Protein AF-A0A1F6H5W9-F1 (afdb_monomer)

Nearest PDB structures (foldseek):
  3nr2-assembly1_A  TM=3.218E-01  e=4.479E+00  Homo sapiens
  4iyr-assembly1_A  TM=2.415E-01  e=6.902E+00  Homo sapiens

Solvent-accessible surface area (backbone atoms only — not comparable to full-atom values): 39983 Å² total; per-residue (Å²): 109,76,72,55,54,53,51,51,51,51,51,50,54,52,54,56,67,70,65,73,71,79,79,77,81,56,74,85,65,94,58,61,8,31,35,29,31,46,30,42,35,64,26,74,45,77,90,30,72,85,56,64,49,52,60,12,47,52,28,50,47,50,49,35,54,77,69,75,50,62,36,22,40,22,34,13,55,56,25,68,71,34,59,73,43,44,51,45,49,65,78,72,42,80,81,46,45,64,25,37,24,49,61,47,45,62,65,54,25,51,79,34,77,35,85,66,57,56,86,68,64,64,77,26,36,15,25,22,28,46,35,27,39,49,69,73,50,32,49,35,45,51,50,45,47,50,50,52,45,24,71,74,71,74,48,71,47,35,33,38,30,27,70,54,55,49,17,62,54,49,33,50,42,23,72,77,56,59,31,32,22,34,41,26,48,26,59,26,64,76,50,82,56,28,22,41,35,64,36,65,80,50,55,49,27,20,18,15,43,52,16,54,62,34,47,10,88,38,68,88,48,25,35,64,29,31,40,42,38,43,45,39,54,41,81,50,57,15,71,81,38,47,59,42,18,74,75,36,30,60,85,72,74,48,60,75,65,55,56,54,53,53,43,67,62,40,34,71,42,47,76,19,39,47,50,46,68,52,67,58,73,47,47,51,68,56,36,55,65,59,52,39,54,52,53,50,52,52,50,50,36,34,74,70,68,54,26,44,81,30,39,51,56,56,48,26,54,57,49,57,62,53,72,56,26,50,70,75,44,70,47,76,43,58,33,92,98,44,88,35,35,20,37,42,42,38,37,47,16,32,38,41,33,40,38,32,58,78,40,43,29,29,44,39,38,29,26,40,41,38,64,78,57,64,37,88,43,67,64,42,43,36,60,30,53,56,40,57,44,77,48,52,67,82,27,45,24,86,86,37,62,86,52,46,38,80,75,52,74,44,82,57,64,81,45,78,51,78,56,97,85,28,42,37,33,25,45,79,89,47,75,50,36,40,40,49,69,43,37,37,34,47,74,91,48,76,47,80,33,72,69,68,82,72,91,75,42,73,46,56,51,48,51,51,50,52,52,50,51,50,52,50,54,59,76,77,44,98,53,69,78,60,48,55,72,66,50,56,68,64,48,52,36,52,61,48,30,51,77,73,49,54,95,57,76,51,50,72,40,40,63,70,48,57,66,56,57,84,78,54,77,41,83,85,47,56,72,69,57,42,54,50,45,63,72,46,49,67,56,53,52,51,52,51,35,45,49,50,25,71,77,53,73,45,73,67,43,46,49,54,31,52,54,49,51,52,50,48,33,56,62,32,48,74,53,77,68,62,73,80,44,80,73,44,45,54,50,54,50,49,53,49,52,52,51,48,51,55,52,50,53,50,30,56,58,37,43,78,76,32,65,70,59,19,55,54,39,65,56,47,48,60,51,52,53,48,51,49,53,48,36,54,66,42,24,35,40,32,27,32,44,35,60,61,53,49,52,50,47,52,58,50,42,77,46,98,46,35,37,36,40,42,40,45,65,57,98,78,68,71,87,64,68,54,35,35,59,46,53,75,90,37,52,66,54,54,19,58,53,38,71,37,61,63,42,83,42,76,30,48,84,84,74,57,81,83,83,88,89,44,82,70,26,34,41,36,28,39,30,67,53,70,32,68,77,50,73,67,53,36,60,74,66,40,49,39,78,80,43,77,60,75,44,40,36,33,29,34,56,106

Foldseek 3Di:
DVVVVVVVVVVVVVVVVVPPPPPDDQPPDQFFAAEAEEEEQEACFLPNVPFPSLQLVVLLVVLCVVLVAEHEYAYELNLLVDCSNLVCCQPPPPRHAYHHEQFDGCVLCVQLVHHAQDDDHSLFQCRGALLVDALVSSVSSVVSSQVSVCVRHVAGHQEYEYQDHFLQSLLSCCVPRNHQEYEHAAQAPPDSLEGAHFAFQQFKFFAFSQGRRAFAPFPVRGSNHIYGHPAHAFLPVCLQPVCNTPVNVVVVVDDLVSLVQSLVFQRPDSLGYGYDYYYTRDHSVRCVPRVSSSSVVSVVCVVVVSHYYDHRSVSSVVVVSSRGRGDFDWGWHATDVHPKIKIWTDANAKIWIWIGDQFWIKTAWIAGSLPDAGWPSNRPGDNGSHHFTYGHTPHHCNVPVVSIDTLDGGNADWDWDDDPQKIWIDRPNDTQKIDDNAWIDGHHDIDGRNDDDPPDFLLNVQVVVLVVLLVVCVVVDPDPVVSCVLSVLLCLLVVLCVVQRPDHLKRKAWPLLLVCLLVFDLQPDQLVVSVSCSSRVLSVVLSVLSVCCVVPPDPVSVCVNVVSSVVSSLRSNADAADDPDVVVVVVVVVVLVVLLVVLVVVLVVVVVVDPVVSVVSVVVSVVVSVSVVVNCVRNNAIEIPHPVNSVVLSVLLPDPAAEEEEAEPDPDASDNGHYDHNCPVCVVSSCSNSVHHYDYDYQDPVLADDDDPAQRYKYKAFCSNVNDDDPVNCVVQQWDWPDDHRGITIIHHD

Sequence (750 aa):
MKKIFLFLGFLIVLFLFFLNHSQANAQKGNLSPAITIINLIRGNGLGHEKDDLTASLKAQWQVTREQKVNATWLLQYGALEKKSITDFAKNQMPNQEFGLLFEIDRNFAQKSGVAYRGQGPWYFSDGLFLISYDINERKKLIDSAFSKFKETFGYYPKTVGAWWIGGDSLLYMQGKYKITAALRAADQFNLDFYSIWGTPWNIPYLSSKDNQGIPAKSLDESSKVVILQWAARDPLKGYADATYSLQDYPMKGYKTEYVNYLASIFLKNPLGNLVIGLENGGTLETFGGFYKPMLQKAKELEKDQKAKILLAKDYSSQFLKQGKVIQNNYFLSNGYNLSDQSFWYISQNYRATIQKNKDGIYLIDVRDYSNKIEEDFKFLPNSQAILRINQPQLIDSNRFPKQKILIKTSEDPITLKEKNKEVELYLGKEKFAHFTSTFFKINDRVFTFNKERPLATPLNILIAIYVFYFLFIYFFRNKRISLIKTFLPLLIPFFLASFFFEESSIFLLDRKEIFLFNFFPFSFLSLTDTLTLFKILPFIVLIVLNYIFIKYPGRIKKISYISFLILISFLYLHLPYFPLDKTTYVFVITAFALSAIVLLSTAIFIRGKSKKAFVMFAIAIPFLLFSFAFATVFSRTKLALTNFELDALSAIKNQRRDVLYVEQVSPIRPIYKAVKPALYDNYKIGGVITAKKWRKVLRPSNHILKISDYDNKLIVVPKYLGADLSQYEINLLKLSKIFDNAQIQIFEKL

Secondary structure (DSSP, 8-state):
-HHHHHHHHHHHHHHHHTT--------------EEEEEEEE--S-TT-SS--HHHHHHHHHHHHHHTT---EEEEEHHHHH-HHHHHHHHHH-TTSEEEEE----HHHHHHTT------S-TT-HHHHSGGGS-HHHHHHHHHHHHHHHHHHHSS--SEEE-S---HHHHHHHHHHH---EEEEEPSEEEETTEEEESS-SS--EEEESS-TTSB-SSSTTEEEEEEEEES-B-TTHHHH-TTSBTTTGGGGT--THHHHHHHHHHTSSTT-EEEE--BS---HHHIIIIIHHHHHHHHHHHHTTS-EEE-HHHHHHHHHHTT-SB--EEEEEE-TTSS-EEEEEE-SSEEEEEEEETTEEEEEEEEESSS----TTSSSPP-SSSEEEE--EEEETTT-GGG-EEEEE-SSPEEEEEETTEEEEEETTEEEEEE-SSEEEETTEEEE---PPPS--HHHHHHHHHHHHHHHHHHH-S-HHHHHHHHHHHHHHHHHTGGGGS--SSEEE-GGGGGGGGGS-TTTS-HHHHHHHHHHHHHHHHHHHHHHHHHS--HHHHHHHHHHHHHHHHHT---------HHHHHHHHHHHHHHHHHHHHHHHHHHTT-HHHHHHHHHHHHHHHHHHHHHHHHTSSEEEE-HHHHHHHHHHHTSSSEEEEEEE--SS----SSEEETTTTTHHHHHHHHTS-EEEEEEPTTS----SS-TTEEEEEEGGGT-PPPHHHHHHTTEEEEEE-SSEEEEEE-

pLDDT: mean 87.54, std 11.91, range [30.56, 98.81]

Radius of gyration: 29.67 Å; Cα contacts (8 Å, |Δi|>4): 1389; chains: 1; bounding box: 77×85×82 Å

Structure (mmCIF, N/CA/C/O backbone):
data_AF-A0A1F6H5W9-F1
#
_entry.id   AF-A0A1F6H5W9-F1
#
loop_
_atom_site.group_PDB
_atom_site.id
_atom_site.type_symbol
_atom_site.label_atom_id
_atom_site.label_alt_id
_atom_site.label_comp_id
_atom_site.label_asym_id
_atom_site.label_entity_id
_atom_site.label_seq_id
_atom_site.pdbx_PDB_ins_code
_atom_site.Cartn_x
_atom_site.Cartn_y
_atom_site.Cartn_z
_atom_site.occupancy
_atom_site.B_iso_or_equiv
_atom_site.auth_seq_id
_atom_site.auth_comp_id
_atom_site.auth_asym_id
_atom_site.auth_atom_id
_atom_site.pdbx_PDB_model_num
ATOM 1 N N . MET A 1 1 ? -42.270 -35.676 -4.023 1.00 46.69 1 MET A N 1
ATOM 2 C CA . MET A 1 1 ? -42.034 -34.943 -5.288 1.00 46.69 1 MET A CA 1
ATOM 3 C C . MET A 1 1 ? -42.507 -33.485 -5.241 1.00 46.69 1 MET A C 1
ATOM 5 O O . MET A 1 1 ? -41.655 -32.620 -5.362 1.00 46.69 1 MET A O 1
ATOM 9 N N . LYS A 1 2 ? -43.781 -33.164 -4.944 1.00 45.53 2 LYS A N 1
ATOM 10 C CA . LYS A 1 2 ? -44.280 -31.762 -4.865 1.00 45.53 2 LYS A CA 1
ATOM 11 C C . LYS A 1 2 ? -43.474 -30.803 -3.958 1.00 45.53 2 LYS A C 1
ATOM 13 O O . LYS A 1 2 ? -43.231 -29.668 -4.342 1.00 45.53 2 LYS A O 1
ATOM 18 N N . LYS A 1 3 ? -42.996 -31.258 -2.791 1.00 43.00 3 LYS A N 1
ATOM 19 C CA . LYS A 1 3 ? -42.183 -30.430 -1.867 1.00 43.00 3 LYS A CA 1
ATOM 20 C C . LYS A 1 3 ? -40.747 -30.160 -2.357 1.00 43.00 3 LYS A C 1
ATOM 22 O O . LYS A 1 3 ? -40.161 -29.162 -1.967 1.00 43.00 3 LYS A O 1
ATOM 27 N N . ILE A 1 4 ? -40.206 -31.023 -3.222 1.00 54.56 4 ILE A N 1
ATOM 28 C CA . ILE A 1 4 ? -38.872 -30.857 -3.831 1.00 54.56 4 ILE A CA 1
ATOM 29 C C . ILE A 1 4 ? -38.947 -29.832 -4.966 1.00 54.56 4 ILE A C 1
ATOM 31 O O . ILE A 1 4 ? -38.098 -28.954 -5.049 1.00 54.56 4 ILE A O 1
ATOM 35 N N . PHE A 1 5 ? -40.016 -29.879 -5.767 1.00 65.81 5 PHE A N 1
ATOM 36 C CA . PHE A 1 5 ? -40.278 -28.879 -6.804 1.00 65.81 5 PHE A CA 1
ATOM 37 C C . PHE A 1 5 ? -40.527 -27.478 -6.230 1.00 65.81 5 PHE A C 1
ATOM 39 O O . PHE A 1 5 ? -40.021 -26.511 -6.786 1.00 65.81 5 PHE A O 1
ATOM 46 N N . LEU A 1 6 ? -41.219 -27.356 -5.087 1.00 60.56 6 LEU A N 1
ATOM 47 C CA . LEU A 1 6 ? -41.379 -26.058 -4.414 1.00 60.56 6 LEU A CA 1
ATOM 48 C C . LEU A 1 6 ? -40.046 -25.492 -3.894 1.00 60.56 6 LEU A C 1
ATOM 50 O O . LEU A 1 6 ? -39.815 -24.290 -3.979 1.00 60.56 6 LEU A O 1
ATOM 54 N N . PHE A 1 7 ? -39.162 -26.351 -3.377 1.00 64.06 7 PHE A N 1
ATOM 55 C CA . PHE A 1 7 ? -37.853 -25.939 -2.864 1.00 64.06 7 PHE A CA 1
ATOM 56 C C . PHE A 1 7 ? -36.877 -25.559 -3.990 1.00 64.06 7 PHE A C 1
ATOM 58 O O . PHE A 1 7 ? -36.190 -24.546 -3.881 1.00 64.06 7 PHE A O 1
ATOM 65 N N . LEU A 1 8 ? -36.864 -26.309 -5.102 1.00 62.19 8 LEU A N 1
ATOM 66 C CA . LEU A 1 8 ? -36.108 -25.931 -6.303 1.00 62.19 8 LEU A CA 1
ATOM 67 C C . LEU A 1 8 ? -36.655 -24.649 -6.944 1.00 62.19 8 LEU A C 1
ATOM 69 O O . LEU A 1 8 ? -35.869 -23.798 -7.345 1.00 62.19 8 LEU A O 1
ATOM 73 N N . GLY A 1 9 ? -37.980 -24.478 -6.989 1.00 72.50 9 GLY A N 1
ATOM 74 C CA . GLY A 1 9 ? -38.607 -23.247 -7.473 1.00 72.50 9 GLY A CA 1
ATOM 75 C C . GLY A 1 9 ? -38.212 -22.027 -6.637 1.00 72.50 9 GLY A C 1
ATOM 76 O O . GLY A 1 9 ? -37.853 -20.995 -7.193 1.00 72.50 9 GLY A O 1
ATOM 77 N N . PHE A 1 10 ? -38.182 -22.162 -5.307 1.00 74.50 10 PHE A N 1
ATOM 78 C CA . PHE A 1 10 ? -37.731 -21.096 -4.407 1.00 74.50 10 PHE A CA 1
ATOM 79 C C . PHE A 1 10 ? -36.242 -20.758 -4.591 1.00 74.50 10 PHE A C 1
ATOM 81 O O . PHE A 1 10 ? -35.886 -19.583 -4.619 1.00 74.50 10 PHE A O 1
ATOM 88 N N . LEU A 1 11 ? -35.378 -21.763 -4.788 1.00 63.91 11 LEU A N 1
ATOM 89 C CA . LEU A 1 11 ? -33.952 -21.568 -5.086 1.00 63.91 11 LEU A CA 1
ATOM 90 C C . LEU A 1 11 ? -33.719 -20.869 -6.431 1.00 63.91 11 LEU A C 1
ATOM 92 O O . LEU A 1 11 ? -32.853 -20.004 -6.509 1.00 63.91 11 LEU A O 1
ATOM 96 N N . ILE A 1 12 ? -34.502 -21.194 -7.463 1.00 69.88 12 ILE A N 1
ATOM 97 C CA . ILE A 1 12 ? -34.424 -20.548 -8.782 1.00 69.88 12 ILE A CA 1
ATOM 98 C C . ILE A 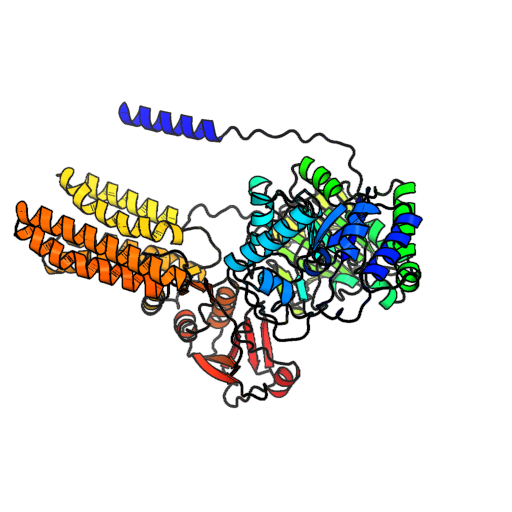1 12 ? -34.891 -19.091 -8.701 1.00 69.88 12 ILE A C 1
ATOM 100 O O . ILE A 1 12 ? -34.241 -18.218 -9.265 1.00 69.88 12 ILE A O 1
ATOM 104 N N . VAL A 1 13 ? -35.959 -18.796 -7.953 1.00 65.06 13 VAL A N 1
ATOM 105 C CA . VAL A 1 13 ? -36.419 -17.412 -7.738 1.00 65.06 13 VAL A CA 1
ATOM 106 C C . VAL A 1 13 ? -35.402 -16.608 -6.923 1.00 65.06 13 VAL A C 1
ATOM 108 O O . VAL A 1 13 ? -35.131 -15.461 -7.273 1.00 65.06 13 VAL A O 1
ATOM 111 N N . LEU A 1 14 ? -34.768 -17.204 -5.903 1.00 56.28 14 LEU A N 1
ATOM 112 C CA . LEU A 1 14 ? -33.660 -16.566 -5.183 1.00 56.28 14 LEU A CA 1
ATOM 113 C C . LEU A 1 14 ? -32.474 -16.295 -6.121 1.00 56.28 14 LEU A C 1
ATOM 115 O O . LEU A 1 14 ? -31.919 -15.202 -6.103 1.00 56.28 14 LEU A O 1
ATOM 119 N N . PHE A 1 15 ? -32.117 -17.263 -6.971 1.00 55.12 15 PHE A N 1
ATOM 120 C CA . PHE A 1 15 ? -31.024 -17.151 -7.940 1.00 55.12 15 PHE A CA 1
ATOM 121 C C . PHE A 1 15 ? -31.298 -16.075 -9.007 1.00 55.12 15 PHE A C 1
ATOM 123 O O . PHE A 1 15 ? -30.398 -15.320 -9.363 1.00 55.12 15 PHE A O 1
ATOM 130 N N . LEU A 1 16 ? -32.552 -15.937 -9.453 1.00 49.19 16 LEU A N 1
ATOM 131 C CA . LEU A 1 16 ? -32.993 -14.892 -10.383 1.00 49.19 16 LEU A CA 1
ATOM 132 C C . LEU A 1 16 ? -33.037 -13.500 -9.730 1.00 49.19 16 LEU A C 1
ATOM 134 O O . LEU A 1 16 ? -32.720 -12.515 -10.392 1.00 49.19 16 LEU A O 1
ATOM 138 N N . PHE A 1 17 ? -33.330 -13.401 -8.428 1.00 49.03 17 PHE A N 1
ATOM 139 C CA . PHE A 1 17 ? -33.233 -12.137 -7.683 1.00 49.03 17 PHE A CA 1
ATOM 140 C C . PHE A 1 17 ? -31.786 -11.634 -7.536 1.00 49.03 17 PHE A C 1
ATOM 142 O O . PHE A 1 17 ? -31.568 -10.425 -7.466 1.00 49.03 17 PHE A O 1
ATOM 149 N N . PHE A 1 18 ? -30.792 -12.530 -7.554 1.00 45.91 18 PHE A N 1
ATOM 150 C CA . PHE A 1 18 ? -29.369 -12.163 -7.541 1.00 45.91 18 PHE A CA 1
ATOM 151 C C . PHE A 1 18 ? -28.804 -11.771 -8.921 1.00 45.91 18 PHE A C 1
ATOM 153 O O . PHE A 1 18 ? -27.688 -11.254 -8.987 1.00 45.91 18 PHE A O 1
ATOM 160 N N . LEU A 1 19 ? -29.557 -11.957 -10.013 1.00 35.09 19 LEU A N 1
ATOM 161 C CA . LEU A 1 19 ? -29.104 -11.652 -11.379 1.00 35.09 19 LEU A CA 1
ATOM 162 C C . LEU A 1 19 ? -29.382 -10.213 -11.843 1.00 35.09 19 LEU A C 1
ATOM 164 O O . LEU A 1 19 ? -28.896 -9.813 -12.900 1.00 35.09 19 LEU A O 1
ATOM 168 N N . ASN A 1 20 ? -30.063 -9.388 -11.043 1.00 34.06 20 ASN A N 1
ATOM 169 C CA . ASN A 1 20 ? -30.208 -7.959 -11.334 1.00 34.06 20 ASN A CA 1
ATOM 170 C C . ASN A 1 20 ? -28.970 -7.172 -10.881 1.00 34.06 20 ASN A C 1
ATOM 172 O O . ASN A 1 20 ? -29.006 -6.389 -9.934 1.00 34.06 20 ASN A O 1
ATOM 176 N N . HIS A 1 21 ? -27.854 -7.365 -11.584 1.00 37.75 21 HIS A N 1
ATOM 177 C CA . HIS A 1 21 ? -26.785 -6.372 -11.601 1.00 37.75 21 HIS A CA 1
ATOM 178 C C . HIS A 1 21 ? -27.189 -5.249 -12.553 1.00 37.75 21 HIS A C 1
ATOM 180 O O . HIS A 1 21 ? -27.097 -5.371 -13.773 1.00 37.75 21 HIS A O 1
ATOM 186 N N . SER A 1 22 ? -27.642 -4.135 -11.983 1.00 31.66 22 SER A N 1
ATOM 187 C CA . SER A 1 22 ? -27.806 -2.878 -12.703 1.00 31.66 22 SER A CA 1
ATOM 188 C C . SER A 1 22 ? -26.464 -2.473 -13.320 1.00 31.66 22 SER A C 1
ATOM 190 O O . SER A 1 22 ? -25.559 -2.025 -12.611 1.00 31.66 22 SER A O 1
ATOM 192 N N . GLN A 1 23 ? -26.325 -2.628 -14.638 1.00 30.84 23 GLN A N 1
ATOM 193 C CA . GLN A 1 23 ? -25.242 -2.000 -15.384 1.00 30.84 23 GLN A CA 1
ATOM 194 C C . GLN A 1 23 ? -25.481 -0.491 -15.371 1.00 30.84 23 GLN A C 1
ATOM 196 O O . GLN A 1 23 ? -26.364 0.032 -16.048 1.00 30.84 23 GLN A O 1
ATOM 201 N N . ALA A 1 24 ? -24.706 0.215 -14.551 1.00 30.56 24 ALA A N 1
ATOM 202 C CA . ALA A 1 24 ? -24.654 1.663 -14.596 1.00 30.56 24 ALA A CA 1
ATOM 203 C C . ALA A 1 24 ? -24.026 2.083 -15.933 1.00 30.56 24 ALA A C 1
ATOM 205 O O . ALA A 1 24 ? -22.835 1.870 -16.168 1.00 30.56 24 ALA A O 1
ATOM 206 N N . ASN A 1 25 ? -24.831 2.679 -16.812 1.00 30.67 25 ASN A N 1
ATOM 207 C CA . ASN A 1 25 ? -24.337 3.349 -18.007 1.00 30.67 25 ASN A CA 1
ATOM 208 C C . ASN A 1 25 ? -23.463 4.537 -17.581 1.00 30.67 25 ASN A C 1
ATOM 210 O O . ASN A 1 25 ? -23.963 5.562 -17.119 1.00 30.67 25 ASN A O 1
ATOM 214 N N . ALA A 1 26 ? -22.145 4.389 -17.722 1.00 39.72 26 ALA A N 1
ATOM 215 C CA . ALA A 1 26 ? -21.199 5.477 -17.523 1.00 39.72 26 ALA A CA 1
ATOM 216 C C . ALA A 1 26 ? -21.440 6.554 -18.593 1.00 39.72 26 ALA A C 1
ATOM 218 O O . ALA A 1 26 ? -21.269 6.308 -19.790 1.00 39.72 26 ALA A O 1
ATOM 219 N N . GLN A 1 27 ? -21.831 7.757 -18.169 1.00 36.94 27 GLN A N 1
ATOM 220 C CA . GLN A 1 27 ? -21.867 8.920 -19.052 1.00 36.94 27 GLN A CA 1
ATOM 221 C C . GLN A 1 27 ? -20.445 9.208 -19.557 1.00 36.94 27 GLN A C 1
ATOM 223 O O . GLN A 1 27 ? -19.548 9.536 -18.776 1.00 36.94 27 GLN A O 1
ATOM 228 N N . LYS A 1 28 ? -20.245 9.109 -20.878 1.00 41.25 28 LYS A N 1
ATOM 229 C CA . LYS A 1 28 ? -19.056 9.614 -21.579 1.00 41.25 28 LYS A CA 1
ATOM 230 C C . LYS A 1 28 ? -19.051 11.146 -21.522 1.00 41.25 28 LYS A C 1
ATOM 232 O O . LYS A 1 28 ? -19.446 11.812 -22.471 1.00 41.25 28 LYS A O 1
ATOM 237 N N . GLY A 1 29 ? -18.627 11.712 -20.398 1.00 46.19 29 GLY A N 1
ATOM 238 C CA . GLY A 1 29 ? -18.152 13.092 -20.375 1.00 46.19 29 GLY A CA 1
ATOM 239 C C . GLY A 1 29 ? -16.800 13.175 -21.088 1.00 46.19 29 GLY A C 1
ATOM 240 O O . GLY A 1 29 ? -15.988 12.258 -20.955 1.00 46.19 29 GLY A O 1
ATOM 241 N N . ASN A 1 30 ? -16.545 14.263 -21.820 1.00 57.25 30 ASN A N 1
ATOM 242 C CA . ASN A 1 30 ? -15.205 14.609 -22.303 1.00 57.25 30 ASN A CA 1
ATOM 243 C C . ASN A 1 30 ? -14.297 14.878 -21.093 1.00 57.25 30 ASN A C 1
ATOM 245 O O . ASN A 1 30 ? -14.189 16.005 -20.606 1.00 57.25 30 ASN A O 1
ATOM 249 N N . LEU A 1 31 ? -13.703 13.815 -20.559 1.00 75.38 31 LEU A N 1
ATOM 250 C CA . LEU A 1 31 ? -12.690 13.901 -19.522 1.00 75.38 31 LEU A CA 1
ATOM 251 C C . LEU A 1 31 ? -11.366 14.330 -20.140 1.00 75.38 31 LEU A C 1
ATOM 253 O O . LEU A 1 31 ? -10.967 13.834 -21.193 1.00 75.38 31 LEU A O 1
ATOM 257 N N . SER A 1 32 ? -10.686 15.229 -19.443 1.00 84.38 32 SER A N 1
ATOM 258 C CA . SER A 1 32 ? -9.324 15.625 -19.764 1.00 84.38 32 SER A CA 1
ATOM 259 C C . SER A 1 32 ? -8.392 15.059 -18.693 1.00 84.38 32 SER A C 1
ATOM 261 O O . SER A 1 32 ? -8.786 15.052 -17.522 1.00 84.38 32 SER A O 1
ATOM 263 N N . PRO A 1 33 ? -7.164 14.648 -19.057 1.00 94.56 33 PRO A N 1
ATOM 264 C CA . PRO A 1 33 ? -6.102 14.408 -18.081 1.00 94.56 33 PRO A CA 1
ATOM 265 C C . PRO A 1 33 ? -5.973 15.594 -17.119 1.00 94.56 33 PRO A C 1
ATOM 267 O O . PRO A 1 33 ? -6.289 16.738 -17.469 1.00 94.56 33 PRO A O 1
ATOM 270 N N . ALA A 1 34 ? -5.492 15.333 -15.908 1.00 96.62 34 ALA A N 1
ATOM 271 C CA . ALA A 1 34 ? -5.444 16.342 -14.861 1.00 96.62 34 ALA A CA 1
ATOM 272 C C . ALA A 1 34 ? -4.069 16.469 -14.215 1.00 96.62 34 ALA A C 1
ATOM 274 O O . ALA A 1 34 ? -3.399 15.481 -13.937 1.00 96.62 34 ALA A O 1
ATOM 275 N N . ILE A 1 35 ? -3.692 17.689 -13.870 1.00 98.19 35 ILE A N 1
ATOM 276 C CA . ILE A 1 35 ? -2.598 17.957 -12.945 1.00 98.19 35 ILE A CA 1
ATOM 277 C C . ILE A 1 35 ? -3.230 18.226 -11.582 1.00 98.19 35 ILE A C 1
ATOM 279 O O . ILE A 1 35 ? -4.107 19.080 -11.461 1.00 98.19 35 ILE A O 1
ATOM 283 N N . THR A 1 36 ? -2.812 17.492 -10.557 1.00 98.19 36 THR A N 1
ATOM 284 C CA . THR A 1 36 ? -3.264 17.727 -9.178 1.00 98.19 36 THR A CA 1
ATOM 285 C C . THR A 1 36 ? -2.127 18.319 -8.374 1.00 98.19 36 THR A C 1
ATOM 287 O O . THR A 1 36 ? -1.057 17.718 -8.288 1.00 98.19 36 THR A O 1
ATOM 290 N N . ILE A 1 37 ? -2.365 19.482 -7.774 1.00 98.25 37 ILE A N 1
ATOM 291 C CA . ILE A 1 37 ? -1.370 20.160 -6.946 1.00 98.25 37 ILE A CA 1
ATOM 292 C C . ILE A 1 37 ? -1.633 19.798 -5.492 1.00 98.25 37 ILE A C 1
ATOM 294 O O . ILE A 1 37 ? -2.703 20.123 -4.980 1.00 98.25 37 ILE A O 1
ATOM 298 N N . ILE A 1 38 ? -0.705 19.100 -4.840 1.00 98.50 38 ILE A N 1
ATOM 299 C CA . ILE A 1 38 ? -0.898 18.597 -3.475 1.00 98.50 38 ILE A CA 1
ATOM 300 C C . ILE A 1 38 ? 0.309 18.985 -2.622 1.00 98.50 38 ILE A C 1
ATOM 302 O O . ILE A 1 38 ? 1.416 18.643 -2.973 1.00 98.50 38 ILE A O 1
ATOM 306 N N . ASN A 1 39 ? 0.141 19.684 -1.506 1.00 98.00 39 ASN A N 1
ATOM 307 C CA . ASN A 1 39 ? 1.257 20.082 -0.639 1.00 98.00 39 ASN A CA 1
ATOM 308 C C . ASN A 1 39 ? 1.136 19.418 0.730 1.00 98.00 39 ASN A C 1
ATOM 310 O O . ASN A 1 39 ? 0.032 19.311 1.273 1.00 98.00 39 ASN A O 1
ATOM 314 N N . LEU A 1 40 ? 2.265 18.974 1.282 1.00 97.25 40 LEU A N 1
ATOM 315 C CA . LEU A 1 40 ? 2.329 18.280 2.569 1.00 97.25 40 LEU A CA 1
ATOM 316 C C . LEU A 1 40 ? 2.741 19.264 3.660 1.00 97.25 40 LEU A C 1
ATOM 318 O O . LEU A 1 40 ? 3.810 19.859 3.582 1.00 97.25 40 LEU A O 1
ATOM 322 N N . ILE A 1 41 ? 1.895 19.444 4.674 1.00 97.00 41 ILE A N 1
ATOM 323 C CA . ILE A 1 41 ? 2.100 20.440 5.728 1.00 97.00 41 ILE A CA 1
ATOM 324 C C . ILE A 1 41 ? 2.290 19.732 7.065 1.00 97.00 41 ILE A C 1
ATOM 326 O O . ILE A 1 41 ? 1.326 19.313 7.713 1.00 97.00 41 ILE A O 1
ATOM 330 N N . ARG A 1 42 ? 3.549 19.614 7.481 1.00 94.38 42 ARG A N 1
ATOM 331 C CA . ARG A 1 42 ? 3.959 19.071 8.777 1.00 94.38 42 ARG A CA 1
ATOM 332 C C . ARG A 1 42 ? 3.783 20.089 9.900 1.00 94.38 42 ARG A C 1
ATOM 334 O O . ARG A 1 42 ? 3.726 21.299 9.662 1.00 94.38 42 ARG A O 1
ATOM 341 N N . GLY A 1 43 ? 3.659 19.574 11.122 1.00 90.62 43 GLY A N 1
ATOM 342 C CA . GLY A 1 43 ? 3.744 20.339 12.365 1.00 90.62 43 GLY A CA 1
ATOM 343 C C . GLY A 1 43 ? 5.168 20.360 12.923 1.00 90.62 43 GLY A C 1
ATOM 344 O O . GLY A 1 43 ? 6.078 19.771 12.347 1.00 90.62 43 GLY A O 1
ATOM 345 N N . ASN A 1 44 ? 5.369 21.048 14.051 1.00 86.12 44 ASN A N 1
ATOM 346 C CA . ASN A 1 44 ? 6.671 21.082 14.717 1.00 86.12 44 ASN A CA 1
ATOM 347 C C . ASN A 1 44 ? 6.945 19.715 15.373 1.00 86.12 44 ASN A C 1
ATOM 349 O O . ASN A 1 44 ? 6.452 19.417 16.458 1.00 86.12 44 ASN A O 1
ATOM 353 N N . GLY A 1 45 ? 7.686 18.875 14.656 1.00 83.94 45 GLY A N 1
ATOM 354 C CA . GLY A 1 45 ? 8.023 17.491 14.977 1.00 83.94 45 GLY A CA 1
ATOM 355 C C . GLY A 1 45 ? 8.597 16.808 13.734 1.00 83.94 45 GLY A C 1
ATOM 356 O O . GLY A 1 45 ? 8.610 17.402 12.658 1.00 83.94 45 GLY A O 1
ATOM 357 N N . LEU A 1 46 ? 9.084 15.574 13.873 1.00 86.50 46 LEU A N 1
ATOM 358 C CA . LEU A 1 46 ? 9.681 14.816 12.765 1.00 86.50 46 LEU A CA 1
ATOM 359 C C . LEU A 1 46 ? 10.820 15.578 12.053 1.00 86.50 46 LEU A C 1
ATOM 361 O O . LEU A 1 46 ? 10.860 15.637 10.829 1.00 86.50 46 LEU A O 1
ATOM 365 N N . GLY A 1 47 ? 11.734 16.189 12.813 1.00 85.12 47 GLY A N 1
ATOM 366 C CA . GLY A 1 47 ? 12.871 16.932 12.256 1.00 85.12 47 GLY A CA 1
ATOM 367 C C . GLY A 1 47 ? 12.602 18.412 11.966 1.00 85.12 47 GLY A C 1
ATOM 368 O O . GLY A 1 47 ? 13.521 19.111 11.547 1.00 85.12 47 GLY A O 1
ATOM 369 N N . HIS A 1 48 ? 11.382 18.897 12.215 1.00 86.62 48 HIS A N 1
ATOM 370 C CA . HIS A 1 48 ? 10.983 20.300 12.047 1.00 86.62 48 HIS A CA 1
ATOM 371 C C . HIS A 1 48 ? 10.758 21.020 13.389 1.00 86.62 48 HIS A C 1
ATOM 373 O O . HIS A 1 48 ? 9.905 21.904 13.519 1.00 86.62 48 HIS A O 1
ATOM 379 N N . GLU A 1 49 ? 11.479 20.635 14.444 1.00 87.81 49 GLU A N 1
ATOM 380 C CA . GLU A 1 49 ? 11.266 21.167 15.796 1.00 87.81 49 GLU A CA 1
ATOM 381 C C . GLU A 1 49 ? 11.541 22.676 15.887 1.00 87.81 49 GLU A C 1
ATOM 383 O O . GLU A 1 49 ? 10.904 23.365 16.683 1.00 87.81 49 GLU A O 1
ATOM 388 N N . LYS A 1 50 ? 12.466 23.194 15.069 1.00 88.00 50 LYS A N 1
ATOM 389 C CA . LYS A 1 50 ? 12.907 24.601 15.091 1.00 88.00 50 LYS A CA 1
ATOM 390 C C . LYS A 1 50 ? 12.339 25.453 13.953 1.00 88.00 50 LYS A C 1
ATOM 392 O O . LYS A 1 50 ? 12.544 26.664 13.953 1.00 88.00 50 LYS A O 1
ATOM 397 N N . ASP A 1 51 ? 11.629 24.845 13.009 1.00 90.06 51 ASP A N 1
ATOM 398 C CA . ASP A 1 51 ? 11.193 25.528 11.794 1.00 90.06 51 ASP A CA 1
ATOM 399 C C . ASP A 1 51 ? 9.957 26.404 12.039 1.00 90.06 51 ASP A C 1
ATOM 401 O O . ASP A 1 51 ? 8.996 26.004 12.713 1.00 90.06 51 ASP A O 1
ATOM 405 N N . ASP A 1 52 ? 9.916 27.582 11.407 1.00 93.38 52 ASP A N 1
ATOM 406 C CA . ASP A 1 52 ? 8.685 28.371 11.314 1.00 93.38 52 ASP A CA 1
ATOM 407 C C . ASP A 1 52 ? 7.797 27.859 10.172 1.00 93.38 52 ASP A C 1
ATOM 409 O O . ASP A 1 52 ? 7.705 28.414 9.073 1.00 93.38 52 ASP A O 1
ATOM 413 N N . LEU A 1 53 ? 7.087 26.774 10.466 1.00 94.69 53 LEU A N 1
ATOM 414 C CA . LEU A 1 53 ? 6.183 26.123 9.520 1.00 94.69 53 LEU A CA 1
ATOM 415 C C . LEU A 1 53 ? 4.970 26.991 9.142 1.00 94.69 53 LEU A C 1
ATOM 417 O O . LEU A 1 53 ? 4.347 26.747 8.109 1.00 94.69 53 LEU A O 1
ATOM 421 N N . THR A 1 54 ? 4.648 28.026 9.931 1.00 95.94 54 THR A N 1
ATOM 422 C CA . THR A 1 54 ? 3.597 28.990 9.578 1.00 95.94 54 THR A CA 1
ATOM 423 C C . THR A 1 54 ? 4.104 29.951 8.510 1.00 95.94 54 THR A C 1
ATOM 425 O O . THR A 1 54 ? 3.406 30.182 7.522 1.00 95.94 54 THR A O 1
ATOM 428 N N . ALA A 1 55 ? 5.315 30.493 8.672 1.00 96.62 55 ALA A N 1
ATOM 429 C CA . ALA A 1 55 ? 5.957 31.301 7.636 1.00 96.62 55 ALA A CA 1
ATOM 430 C C . ALA A 1 55 ? 6.183 30.488 6.353 1.00 96.62 55 ALA A C 1
ATOM 432 O O . ALA A 1 55 ? 5.895 30.978 5.261 1.00 96.62 55 ALA A O 1
ATOM 433 N N . SER A 1 56 ? 6.598 29.225 6.483 1.00 96.38 56 SER A N 1
ATOM 434 C CA . SER A 1 56 ? 6.762 28.323 5.342 1.00 96.38 56 SER A CA 1
ATOM 435 C C . SER A 1 56 ? 5.450 28.095 4.579 1.00 96.38 56 SER A C 1
ATOM 437 O O . SER A 1 56 ? 5.412 28.278 3.363 1.00 96.38 56 SER A O 1
ATOM 439 N N . LEU A 1 57 ? 4.339 27.808 5.277 1.00 97.44 57 LEU A N 1
ATOM 440 C CA . LEU A 1 57 ? 3.014 27.696 4.649 1.00 97.44 57 LEU A CA 1
ATOM 441 C C . LEU A 1 57 ? 2.622 28.985 3.913 1.00 97.44 57 LEU A C 1
ATOM 443 O O . LEU A 1 57 ? 2.147 28.924 2.780 1.00 97.44 57 LEU A O 1
ATOM 447 N N . LYS A 1 58 ? 2.829 30.154 4.534 1.00 97.44 58 LYS A N 1
ATOM 448 C CA . LYS A 1 58 ? 2.538 31.456 3.910 1.00 97.44 58 LYS A CA 1
ATOM 449 C C . LYS A 1 58 ? 3.339 31.653 2.626 1.00 97.44 58 LYS A C 1
ATOM 451 O O . LYS A 1 58 ? 2.768 32.077 1.624 1.00 97.44 58 LYS A O 1
ATOM 456 N N . ALA A 1 59 ? 4.627 31.318 2.647 1.00 97.44 59 ALA A N 1
ATOM 457 C CA . ALA A 1 59 ? 5.509 31.416 1.493 1.00 97.44 59 ALA A CA 1
ATOM 458 C C . ALA A 1 59 ? 5.091 30.461 0.362 1.00 97.44 59 ALA A C 1
ATOM 460 O O . ALA A 1 59 ? 4.957 30.882 -0.788 1.00 97.44 59 ALA A O 1
ATOM 461 N N . GLN A 1 60 ? 4.810 29.195 0.684 1.00 97.19 60 GLN A N 1
ATOM 462 C CA . GLN A 1 60 ? 4.349 28.208 -0.295 1.00 97.19 60 GLN A CA 1
ATOM 463 C C . GLN A 1 60 ? 3.002 28.618 -0.906 1.00 97.19 60 GLN A C 1
ATOM 465 O O . GLN A 1 60 ? 2.822 28.569 -2.126 1.00 97.19 60 GLN A O 1
ATOM 470 N N . TRP A 1 61 ? 2.062 29.080 -0.073 1.00 97.44 61 TRP A N 1
ATOM 471 C CA . TRP A 1 61 ? 0.774 29.589 -0.536 1.00 97.44 61 TRP A CA 1
ATOM 472 C C . TRP A 1 61 ? 0.935 30.825 -1.417 1.00 97.44 61 TRP A C 1
ATOM 474 O O . TRP A 1 61 ? 0.301 30.894 -2.470 1.00 97.44 61 TRP A O 1
ATOM 484 N N . GLN A 1 62 ? 1.805 31.768 -1.048 1.00 97.25 62 GLN A N 1
ATOM 485 C CA . GLN A 1 62 ? 2.078 32.952 -1.859 1.00 97.25 62 GLN A CA 1
ATOM 486 C C . GLN A 1 62 ? 2.480 32.560 -3.286 1.00 97.25 62 GLN A C 1
ATOM 488 O O . GLN A 1 62 ? 1.884 33.069 -4.234 1.00 97.25 62 GLN A O 1
ATOM 493 N N . VAL A 1 63 ? 3.397 31.600 -3.443 1.00 97.25 63 VAL A N 1
ATOM 494 C CA . VAL A 1 63 ? 3.806 31.095 -4.762 1.00 97.25 63 VAL A CA 1
ATOM 495 C C . VAL A 1 63 ? 2.619 30.502 -5.530 1.00 97.25 63 VAL A C 1
ATOM 497 O O . VAL A 1 63 ? 2.393 30.875 -6.682 1.00 97.25 63 VAL A O 1
ATOM 500 N N . THR A 1 64 ? 1.808 29.639 -4.905 1.00 96.12 64 THR A N 1
ATOM 501 C CA . THR A 1 64 ? 0.619 29.061 -5.573 1.00 96.12 64 THR A CA 1
ATOM 502 C C . THR A 1 64 ? -0.404 30.120 -5.990 1.00 96.12 64 THR A C 1
ATOM 504 O O . THR A 1 64 ? -0.931 30.081 -7.105 1.00 96.12 64 THR A O 1
ATOM 507 N N . ARG A 1 65 ? -0.639 31.115 -5.127 1.00 96.56 65 ARG A N 1
ATOM 508 C CA . ARG A 1 65 ? -1.572 32.219 -5.353 1.00 96.56 65 ARG A CA 1
ATOM 509 C C . ARG A 1 65 ? -1.106 33.113 -6.497 1.00 96.56 65 ARG A C 1
ATOM 511 O O . ARG A 1 65 ? -1.911 33.445 -7.361 1.00 96.56 65 ARG A O 1
ATOM 518 N N . GLU A 1 66 ? 0.179 33.468 -6.533 1.00 96.38 66 GLU A N 1
ATOM 519 C CA . GLU A 1 66 ? 0.778 34.244 -7.628 1.00 96.38 66 GLU A CA 1
ATOM 520 C C . GLU A 1 66 ? 0.633 33.532 -8.978 1.00 96.38 66 GLU A C 1
ATOM 522 O O . GLU A 1 66 ? 0.389 34.183 -9.992 1.00 96.38 66 GLU A O 1
ATOM 527 N N . GLN A 1 67 ? 0.729 32.197 -8.996 1.00 96.19 67 GLN A N 1
ATOM 528 C CA . GLN A 1 67 ? 0.522 31.401 -10.212 1.00 96.19 67 GLN A CA 1
ATOM 529 C C . GLN A 1 67 ? -0.960 31.151 -10.539 1.00 96.19 67 GLN A C 1
ATOM 531 O O . GLN A 1 67 ? -1.265 30.532 -11.558 1.00 96.19 67 GLN A O 1
ATOM 536 N N . LYS A 1 68 ? -1.893 31.655 -9.716 1.00 95.94 68 LYS A N 1
ATOM 537 C CA . LYS A 1 68 ? -3.346 31.459 -9.865 1.00 95.94 68 LYS A CA 1
ATOM 538 C C . LYS A 1 68 ? -3.713 29.973 -9.940 1.00 95.94 68 LYS A C 1
ATOM 540 O O . LYS A 1 68 ? -4.484 29.547 -10.803 1.00 95.94 68 LYS A O 1
ATOM 545 N N . VAL A 1 69 ? -3.116 29.191 -9.044 1.00 95.19 69 VAL A N 1
ATOM 546 C CA . VAL A 1 69 ? -3.296 27.745 -8.930 1.00 95.19 69 VAL A CA 1
ATOM 547 C C . VAL A 1 69 ? -3.963 27.423 -7.598 1.00 95.19 69 VAL A C 1
ATOM 549 O O . VAL A 1 69 ? -3.509 27.864 -6.543 1.00 95.19 69 VAL A O 1
ATOM 552 N N . ASN A 1 70 ? -5.025 26.618 -7.646 1.00 96.38 70 ASN A N 1
ATOM 553 C CA . ASN A 1 70 ? -5.598 26.009 -6.451 1.00 96.38 70 ASN A CA 1
ATOM 554 C C . ASN A 1 70 ? -4.914 24.667 -6.177 1.00 96.38 70 ASN A C 1
ATOM 556 O O . ASN A 1 70 ? -4.618 23.912 -7.102 1.00 96.38 70 ASN A O 1
ATOM 560 N N . ALA A 1 71 ? -4.685 24.381 -4.902 1.00 98.06 71 ALA A N 1
ATOM 561 C CA . ALA A 1 71 ? -3.994 23.198 -4.425 1.00 98.06 71 ALA A CA 1
ATOM 562 C C . ALA A 1 71 ? -4.757 22.523 -3.278 1.00 98.06 71 ALA A C 1
ATOM 564 O O . ALA A 1 71 ? -5.568 23.132 -2.569 1.00 98.06 71 ALA A O 1
ATOM 565 N N . THR A 1 72 ? -4.466 21.242 -3.103 1.00 98.81 72 THR A N 1
ATOM 566 C CA . THR A 1 72 ? -4.859 20.436 -1.954 1.00 98.81 72 THR A CA 1
ATOM 567 C C . THR A 1 72 ? -3.738 20.473 -0.914 1.00 98.81 72 THR A C 1
ATOM 569 O O . THR A 1 72 ? -2.588 20.206 -1.234 1.00 98.81 72 THR A O 1
ATOM 572 N N . TRP A 1 73 ? -4.051 20.775 0.340 1.00 98.75 73 TRP A N 1
ATOM 573 C CA . TRP A 1 73 ? -3.087 20.928 1.431 1.00 98.75 73 TRP A CA 1
ATOM 574 C C . TRP A 1 73 ? -3.346 19.848 2.479 1.00 98.75 73 TRP A C 1
ATOM 576 O O . TRP A 1 73 ? -4.378 19.863 3.154 1.00 98.75 73 TRP A O 1
ATOM 586 N N . LEU A 1 74 ? -2.439 18.880 2.595 1.00 98.81 74 LEU A N 1
ATOM 587 C CA . LEU A 1 74 ? -2.565 17.762 3.528 1.00 98.81 74 LEU A CA 1
ATOM 588 C C . LEU A 1 74 ? -1.875 18.120 4.841 1.00 98.81 74 LEU A C 1
ATOM 590 O O . LEU A 1 74 ? -0.651 18.187 4.911 1.00 98.81 74 LEU A O 1
ATOM 594 N N . LEU A 1 75 ? -2.676 18.374 5.874 1.00 98.56 75 LEU A N 1
ATOM 595 C CA . LEU A 1 75 ? -2.200 18.817 7.178 1.00 98.56 75 LEU A CA 1
ATOM 596 C C . LEU A 1 75 ? -1.916 17.611 8.075 1.00 98.56 75 LEU A C 1
ATOM 598 O O . LEU A 1 75 ? -2.790 16.770 8.298 1.00 98.56 75 LEU A O 1
ATOM 602 N N . GLN A 1 76 ? -0.706 17.543 8.620 1.00 97.94 76 GLN A N 1
ATOM 603 C CA . GLN A 1 76 ? -0.362 16.595 9.675 1.00 97.94 76 GLN A CA 1
ATOM 604 C C . GLN A 1 76 ? -1.125 16.943 10.961 1.00 97.94 76 GLN A C 1
ATOM 606 O O . GLN A 1 76 ? -1.501 18.096 11.182 1.00 97.94 76 GLN A O 1
ATOM 611 N N . TYR A 1 77 ? -1.306 15.972 11.857 1.00 97.56 77 TYR A N 1
ATOM 612 C CA . TYR A 1 77 ? -1.955 16.198 13.152 1.00 97.56 77 TYR A CA 1
ATOM 613 C C . TYR A 1 77 ? -1.345 17.380 13.933 1.00 97.56 77 TYR A C 1
ATOM 615 O O . TYR A 1 77 ? -2.081 18.258 14.376 1.00 97.56 77 TYR A O 1
ATOM 623 N N . GLY A 1 78 ? -0.013 17.479 14.024 1.00 95.06 78 GLY A N 1
ATOM 624 C CA . GLY A 1 78 ? 0.645 18.615 14.685 1.00 95.06 78 GLY A CA 1
ATOM 625 C C . GLY A 1 78 ? 0.384 19.968 14.004 1.00 95.06 78 GLY A C 1
ATOM 626 O O . GLY A 1 78 ? 0.277 20.993 14.677 1.00 95.06 78 GLY A O 1
ATOM 627 N N . ALA A 1 79 ? 0.203 19.993 12.678 1.00 96.81 79 ALA A N 1
ATOM 628 C CA . ALA A 1 79 ? -0.185 21.207 11.958 1.00 96.81 79 ALA A CA 1
ATOM 629 C C . ALA A 1 79 ? -1.630 21.629 12.285 1.00 96.81 79 ALA A C 1
ATOM 631 O O . ALA A 1 79 ? -1.910 22.823 12.388 1.00 96.81 79 ALA A O 1
ATOM 632 N N . LEU A 1 80 ? -2.534 20.666 12.513 1.00 97.44 80 LEU A N 1
ATOM 633 C CA . LEU A 1 80 ? -3.911 20.930 12.950 1.00 97.44 80 LEU A CA 1
ATOM 634 C C . LEU A 1 80 ? -4.004 21.488 14.375 1.00 97.44 80 LEU A C 1
ATOM 636 O O . LEU A 1 80 ? -4.981 22.160 14.702 1.00 97.44 80 LEU A O 1
ATOM 640 N N . GLU A 1 81 ? -3.020 21.215 15.230 1.00 95.31 81 GLU A N 1
ATOM 641 C CA . GLU A 1 81 ? -2.965 21.778 16.583 1.00 95.31 81 GLU A CA 1
ATOM 642 C C . GLU A 1 81 ? -2.424 23.214 16.606 1.00 95.31 81 GLU A C 1
ATOM 644 O O . GLU A 1 81 ? -2.673 23.962 17.554 1.00 95.31 81 GLU A O 1
ATOM 649 N N . LYS A 1 82 ? -1.733 23.648 15.547 1.00 95.56 82 LYS A N 1
ATOM 650 C CA . LYS A 1 82 ? -1.151 24.987 15.474 1.00 95.56 82 LYS A CA 1
ATOM 651 C C . LYS A 1 82 ? -2.186 26.001 14.984 1.00 95.56 82 LYS A C 1
ATOM 653 O O . LYS A 1 82 ? -2.473 26.105 13.790 1.00 95.56 82 LYS A O 1
ATOM 658 N N . LYS A 1 83 ? -2.712 26.810 15.912 1.00 96.38 83 LYS A N 1
ATOM 659 C CA . LYS A 1 83 ? -3.727 27.842 15.621 1.00 96.38 83 LYS A CA 1
ATOM 660 C C . LYS A 1 83 ? -3.285 28.818 14.522 1.00 96.38 83 LYS A C 1
ATOM 662 O O . LYS A 1 83 ? -4.078 29.180 13.668 1.00 96.38 83 LYS A O 1
ATOM 667 N N . SER A 1 84 ? -2.001 29.180 14.472 1.00 96.81 84 SER A N 1
ATOM 668 C CA . SER A 1 84 ? -1.487 30.087 13.436 1.00 96.81 84 SER A CA 1
ATOM 669 C C . SER A 1 84 ? -1.474 29.484 12.023 1.00 96.81 84 SER A C 1
ATOM 671 O O . SER A 1 84 ? -1.607 30.234 11.061 1.00 96.81 84 SER A O 1
ATOM 673 N N . ILE A 1 85 ? -1.356 28.157 11.883 1.00 97.31 85 ILE A N 1
ATOM 674 C CA . ILE A 1 85 ? -1.521 27.456 10.597 1.00 97.31 85 ILE A CA 1
ATOM 675 C C . ILE A 1 85 ? -3.006 27.361 10.245 1.00 97.31 85 ILE A C 1
ATOM 677 O O . ILE A 1 85 ? -3.409 27.721 9.141 1.00 97.31 85 ILE A O 1
ATOM 681 N N . THR A 1 86 ? -3.827 26.893 11.184 1.00 97.50 86 THR A N 1
ATOM 682 C CA . THR A 1 86 ? -5.244 26.601 10.928 1.00 97.50 86 THR A CA 1
ATOM 683 C C . THR A 1 86 ? -6.092 27.856 10.730 1.00 97.50 86 THR A C 1
ATOM 685 O O . THR A 1 86 ? -6.898 27.888 9.803 1.00 97.50 86 THR A O 1
ATOM 688 N N . ASP A 1 87 ? -5.878 28.918 11.511 1.00 97.44 87 ASP A N 1
ATOM 689 C CA . ASP A 1 87 ? -6.543 30.210 11.302 1.00 97.44 87 ASP A CA 1
ATOM 690 C C . ASP A 1 87 ? -6.156 30.811 9.950 1.00 97.44 87 ASP A C 1
ATOM 692 O O . ASP A 1 87 ? -7.010 31.326 9.231 1.00 97.44 87 ASP A O 1
ATOM 696 N N . PHE A 1 88 ? -4.877 30.722 9.571 1.00 97.88 88 PHE A N 1
ATOM 697 C CA . PHE A 1 88 ? -4.417 31.210 8.276 1.00 97.88 88 PHE A CA 1
ATOM 698 C C . PHE A 1 88 ? -5.069 30.439 7.123 1.00 97.88 88 PHE A C 1
ATOM 700 O O . PHE A 1 88 ? -5.656 31.049 6.231 1.00 97.88 88 PHE A O 1
ATOM 707 N N . ALA A 1 89 ? -5.043 29.106 7.184 1.00 97.12 89 ALA A N 1
ATOM 708 C CA . ALA A 1 89 ? -5.698 28.232 6.218 1.00 97.12 89 ALA A CA 1
ATOM 709 C C . ALA A 1 89 ? -7.197 28.549 6.069 1.00 97.12 89 ALA A C 1
ATOM 711 O O . ALA A 1 89 ? -7.696 28.706 4.958 1.00 97.12 89 ALA A O 1
ATOM 712 N N . LYS A 1 90 ? -7.923 28.712 7.178 1.00 94.69 90 LYS A N 1
ATOM 713 C CA . LYS A 1 90 ? -9.363 29.010 7.148 1.00 94.69 90 LYS A CA 1
ATOM 714 C C . LYS A 1 90 ? -9.672 30.398 6.602 1.00 94.69 90 LYS A C 1
ATOM 716 O O . LYS A 1 90 ? -10.584 30.546 5.795 1.00 94.69 90 LYS A O 1
ATOM 721 N N . ASN A 1 91 ? -8.930 31.404 7.055 1.00 95.25 91 ASN A N 1
ATOM 722 C CA . ASN A 1 91 ? -9.300 32.798 6.831 1.00 95.25 91 ASN A CA 1
ATOM 723 C C . ASN A 1 91 ? -8.724 33.359 5.527 1.00 95.25 91 ASN A C 1
ATOM 725 O O . ASN A 1 91 ? -9.271 34.318 4.996 1.00 95.25 91 ASN A O 1
ATOM 729 N N . GLN A 1 92 ? -7.616 32.802 5.026 1.00 96.38 92 GLN A N 1
ATOM 730 C CA . GLN A 1 92 ? -6.875 33.369 3.893 1.00 96.38 92 GLN A CA 1
ATOM 731 C C . GLN A 1 92 ? -6.892 32.482 2.640 1.00 96.38 92 GLN A C 1
ATOM 733 O O . GLN A 1 92 ? -6.569 32.961 1.556 1.00 96.38 92 GLN A O 1
ATOM 738 N N . MET A 1 93 ? -7.291 31.208 2.743 1.00 96.56 93 MET A N 1
ATOM 739 C CA . MET A 1 93 ? -7.176 30.229 1.650 1.00 96.56 93 MET A CA 1
ATOM 740 C C . MET A 1 93 ? -8.531 29.586 1.245 1.00 96.56 93 MET A C 1
ATOM 742 O O . MET A 1 93 ? -8.624 28.360 1.162 1.00 96.56 93 MET A O 1
ATOM 746 N N . PRO A 1 94 ? -9.594 30.364 0.940 1.00 89.19 94 PRO A N 1
ATOM 747 C CA . PRO A 1 94 ? -10.961 29.838 0.779 1.00 89.19 94 PRO A CA 1
ATOM 748 C C . PRO A 1 94 ? -11.174 28.918 -0.438 1.00 89.19 94 PRO A C 1
ATOM 750 O O . PRO A 1 94 ? -12.053 28.062 -0.409 1.00 89.19 94 PRO A O 1
ATOM 753 N N . ASN A 1 95 ? -10.369 29.058 -1.499 1.00 91.06 95 ASN A N 1
ATOM 754 C CA . ASN A 1 95 ? -10.502 28.282 -2.747 1.00 91.06 95 ASN A CA 1
ATOM 755 C C . ASN A 1 95 ? -9.609 27.030 -2.798 1.00 91.06 95 ASN A C 1
ATOM 757 O O . ASN A 1 95 ? -9.411 26.440 -3.861 1.00 91.06 95 ASN A O 1
ATOM 761 N N . GLN A 1 96 ? -9.021 26.655 -1.666 1.00 97.44 96 GLN A N 1
ATOM 762 C CA . GLN A 1 96 ? -8.125 25.511 -1.556 1.00 97.44 96 GLN A CA 1
ATOM 763 C C . GLN A 1 96 ? -8.871 24.282 -1.019 1.00 97.44 96 GLN A C 1
ATOM 765 O O . GLN A 1 96 ? -9.943 24.390 -0.421 1.00 97.44 96 GLN A O 1
ATOM 770 N N . GLU A 1 97 ? -8.309 23.090 -1.214 1.00 98.50 97 GLU A N 1
ATOM 771 C CA . GLU A 1 97 ? -8.762 21.892 -0.501 1.00 98.50 97 GLU A CA 1
ATOM 772 C C . GLU A 1 97 ? -7.862 21.635 0.709 1.00 98.50 97 GLU A C 1
ATOM 774 O O . GLU A 1 97 ? -6.645 21.691 0.584 1.00 98.50 97 GLU A O 1
ATOM 779 N N . PHE A 1 98 ? -8.445 21.272 1.852 1.00 98.75 98 PHE A N 1
ATOM 780 C CA . PHE A 1 98 ? -7.698 20.789 3.014 1.00 98.75 98 PHE A CA 1
ATOM 781 C C . PHE A 1 98 ? -7.963 19.302 3.252 1.00 98.75 98 PHE A C 1
ATOM 783 O O . PHE A 1 98 ? -9.101 18.831 3.160 1.00 98.75 98 PHE A O 1
ATOM 790 N N . GLY A 1 99 ? -6.897 18.569 3.560 1.00 98.69 99 GLY A N 1
ATOM 791 C CA . GLY A 1 99 ? -6.909 17.138 3.839 1.00 98.69 99 GLY A CA 1
ATOM 792 C C . GLY A 1 99 ? -6.003 16.767 5.010 1.00 98.69 99 GLY A C 1
ATOM 793 O O . GLY A 1 99 ? -5.472 17.641 5.696 1.00 98.69 99 GLY A O 1
ATOM 794 N N . LEU A 1 100 ? -5.823 15.466 5.238 1.00 98.81 100 LEU A N 1
ATOM 795 C CA . LEU A 1 100 ? -4.995 14.933 6.330 1.00 98.81 100 LEU A CA 1
ATOM 796 C C . LEU A 1 100 ? -3.714 14.275 5.815 1.00 98.81 100 LEU A C 1
ATOM 798 O O . LEU A 1 100 ? -3.766 13.485 4.877 1.00 98.81 100 LEU A O 1
ATOM 802 N N . LEU A 1 101 ? -2.592 14.534 6.485 1.00 98.56 101 LEU A N 1
ATOM 803 C CA . LEU A 1 101 ? -1.332 13.808 6.320 1.00 98.56 101 LEU A CA 1
ATOM 804 C C . LEU A 1 101 ? -1.116 12.864 7.515 1.00 98.56 101 LEU A C 1
ATOM 806 O O . LEU A 1 101 ? -1.041 13.301 8.663 1.00 98.56 101 LEU A O 1
ATOM 810 N N . PHE A 1 102 ? -1.009 11.566 7.244 1.00 98.00 102 PHE A N 1
ATOM 811 C CA . PHE A 1 102 ? -0.777 10.507 8.226 1.00 98.00 102 PHE A CA 1
ATOM 812 C C . PHE A 1 102 ? 0.711 10.174 8.360 1.00 98.00 102 PHE A C 1
ATOM 814 O O . PHE A 1 102 ? 1.151 9.065 8.066 1.00 98.00 102 PHE A O 1
ATOM 821 N N . GLU A 1 103 ? 1.462 11.148 8.858 1.00 96.12 103 GLU A N 1
ATOM 822 C CA . GLU A 1 103 ? 2.796 10.947 9.419 1.00 96.12 103 GLU A CA 1
ATOM 823 C C . GLU A 1 103 ? 2.691 11.072 10.940 1.00 96.12 103 GLU A C 1
ATOM 825 O O . GLU A 1 103 ? 2.336 12.126 11.481 1.00 96.12 103 GLU A O 1
ATOM 830 N N . ILE A 1 104 ? 2.899 9.956 11.631 1.00 96.81 104 ILE A N 1
ATOM 831 C CA . ILE A 1 104 ? 2.661 9.841 13.060 1.00 96.81 104 ILE A CA 1
ATOM 832 C C . ILE A 1 104 ? 3.908 10.313 13.792 1.00 96.81 104 ILE A C 1
ATOM 834 O O . ILE A 1 104 ? 4.993 9.776 13.602 1.00 96.81 104 ILE A O 1
ATOM 838 N N . ASP A 1 105 ? 3.733 11.306 14.659 1.00 94.50 105 ASP A N 1
ATOM 839 C CA . ASP A 1 105 ? 4.737 11.723 15.628 1.00 94.50 105 ASP A CA 1
ATOM 840 C C . ASP A 1 105 ? 4.349 11.265 17.047 1.00 94.50 105 ASP A C 1
ATOM 842 O O . ASP A 1 105 ? 3.274 10.698 17.294 1.00 94.50 105 ASP A O 1
ATOM 846 N N . ARG A 1 106 ? 5.249 11.501 18.009 1.00 93.31 106 ARG A N 1
ATOM 847 C CA . ARG A 1 106 ? 5.037 11.124 19.416 1.00 93.31 106 ARG A CA 1
ATOM 848 C C . ARG A 1 106 ? 3.785 11.770 20.009 1.00 93.31 106 ARG A C 1
ATOM 850 O O . ARG A 1 106 ? 3.058 11.106 20.748 1.00 93.31 106 ARG A O 1
ATOM 857 N N . ASN A 1 107 ? 3.535 13.036 19.686 1.00 94.06 107 ASN A N 1
ATOM 858 C CA . ASN A 1 107 ? 2.423 13.798 20.237 1.00 94.06 107 ASN A CA 1
ATOM 859 C C . ASN A 1 107 ? 1.080 13.298 19.680 1.00 94.06 107 ASN A C 1
ATOM 861 O O . ASN A 1 107 ? 0.171 13.003 20.453 1.00 94.06 107 ASN A O 1
ATOM 865 N N . PHE A 1 108 ? 0.971 13.080 18.370 1.00 96.88 108 PHE A N 1
ATOM 866 C CA . PHE A 1 108 ? -0.215 12.512 17.734 1.00 96.88 108 PHE A CA 1
ATOM 867 C C . PHE A 1 108 ? -0.545 11.119 18.290 1.00 96.88 108 PHE A C 1
ATOM 869 O O . PHE A 1 108 ? -1.697 10.848 18.656 1.00 96.88 108 PHE A O 1
ATOM 876 N N . ALA A 1 109 ? 0.459 10.245 18.428 1.00 96.25 109 ALA A N 1
ATOM 877 C CA . ALA A 1 109 ? 0.264 8.931 19.035 1.00 96.25 109 ALA A CA 1
ATOM 878 C C . ALA A 1 109 ? -0.266 9.049 20.476 1.00 96.25 109 ALA A C 1
ATOM 880 O O . ALA A 1 109 ? -1.299 8.456 20.805 1.00 96.25 109 ALA A O 1
ATOM 881 N N . GLN A 1 110 ? 0.371 9.885 21.304 1.00 95.50 110 GLN A N 1
ATOM 882 C CA . GLN A 1 110 ? -0.028 10.113 22.693 1.00 95.50 110 GLN A CA 1
ATOM 883 C C . GLN A 1 110 ? -1.460 10.652 22.809 1.00 95.50 110 GLN A C 1
ATOM 885 O O . GLN A 1 110 ? -2.253 10.108 23.579 1.00 95.50 110 GLN A O 1
ATOM 890 N N . LYS A 1 111 ? -1.822 11.676 22.025 1.00 96.44 111 LYS A N 1
ATOM 891 C CA . LYS A 1 111 ? -3.178 12.257 21.996 1.00 96.44 111 LYS A CA 1
ATOM 892 C C . LYS A 1 111 ? -4.240 11.247 21.567 1.00 96.44 111 LYS A C 1
ATOM 894 O O . LYS A 1 111 ? -5.380 11.332 22.008 1.00 96.44 111 LYS A O 1
ATOM 899 N N . SER A 1 112 ? -3.850 10.261 20.764 1.00 96.88 112 SER A N 1
ATOM 900 C CA . SER A 1 112 ? -4.722 9.168 20.326 1.00 96.88 112 SER A CA 1
ATOM 901 C C . SER A 1 112 ? -4.796 7.996 21.311 1.00 96.88 112 SER A C 1
ATOM 903 O O . SER A 1 112 ? -5.472 7.003 21.034 1.00 96.88 112 SER A O 1
ATOM 905 N N . GLY A 1 113 ? -4.091 8.061 22.447 1.00 95.00 113 GLY A N 1
ATOM 906 C CA . GLY A 1 113 ? -4.010 6.955 23.404 1.00 95.00 113 GLY A CA 1
ATOM 907 C C . GLY A 1 113 ? -3.291 5.727 22.833 1.00 95.00 113 GLY A C 1
ATOM 908 O O . GLY A 1 113 ? -3.658 4.589 23.141 1.00 95.00 113 GLY A O 1
ATOM 909 N N . VAL A 1 114 ? -2.304 5.956 21.962 1.00 93.31 114 VAL A N 1
ATOM 910 C CA . VAL A 1 114 ? -1.476 4.936 21.311 1.00 93.31 114 VAL A CA 1
ATOM 911 C C . VAL A 1 114 ? -0.010 5.173 21.681 1.00 93.31 114 VAL A C 1
ATOM 913 O O . VAL A 1 114 ? 0.475 6.300 21.672 1.00 93.31 114 VAL A O 1
ATOM 916 N N . ALA A 1 115 ? 0.720 4.110 22.018 1.00 91.44 115 ALA A N 1
ATOM 917 C CA . ALA A 1 115 ? 2.151 4.220 22.297 1.00 91.44 115 ALA A CA 1
ATOM 918 C C . ALA A 1 115 ? 2.925 4.445 20.991 1.00 91.44 115 ALA A C 1
ATOM 920 O O . ALA A 1 115 ? 2.767 3.668 20.052 1.00 91.44 115 ALA A O 1
ATOM 921 N N . TYR A 1 116 ? 3.765 5.480 20.929 1.00 92.44 116 TYR A N 1
ATOM 922 C CA . TYR A 1 116 ? 4.627 5.723 19.770 1.00 92.44 116 TYR A CA 1
ATOM 923 C C . TYR A 1 116 ? 5.669 4.604 19.613 1.00 92.44 116 TYR A C 1
ATOM 925 O O . TYR A 1 116 ? 6.291 4.207 20.598 1.00 92.44 116 TYR A O 1
ATOM 933 N N . ARG A 1 117 ? 5.846 4.094 18.386 1.00 87.75 117 ARG A N 1
ATOM 934 C CA . ARG A 1 117 ? 6.659 2.895 18.102 1.00 87.75 117 ARG A CA 1
ATOM 935 C C . ARG A 1 117 ? 8.027 3.187 17.484 1.00 87.75 117 ARG A C 1
ATOM 937 O O . ARG A 1 117 ? 8.856 2.285 17.458 1.00 87.75 117 ARG A O 1
ATOM 944 N N . GLY A 1 118 ? 8.268 4.417 17.027 1.00 88.25 118 GLY A N 1
ATOM 945 C CA . GLY A 1 118 ? 9.513 4.777 16.350 1.00 88.25 118 GLY A CA 1
ATOM 946 C C . GLY A 1 118 ? 10.715 4.734 17.292 1.00 88.25 118 GLY A C 1
ATOM 947 O O . GLY A 1 118 ? 10.698 5.370 18.353 1.00 88.25 118 GLY A O 1
ATOM 948 N N . GLN A 1 119 ? 11.747 3.989 16.897 1.00 83.56 119 GLN A N 1
ATOM 949 C CA . GLN A 1 119 ? 12.957 3.749 17.691 1.00 83.56 119 GLN A CA 1
ATOM 950 C C . GLN A 1 119 ? 14.172 4.526 17.177 1.00 83.56 119 GLN A C 1
ATOM 952 O O . GLN A 1 119 ? 15.136 4.702 17.919 1.00 83.56 119 GLN A O 1
ATOM 957 N N . GLY A 1 120 ? 14.134 4.988 15.927 1.00 85.06 120 GLY A N 1
ATOM 958 C CA . GLY A 1 120 ? 15.235 5.706 15.288 1.00 85.06 120 GLY A CA 1
ATOM 959 C C . GLY A 1 120 ? 14.873 7.124 14.833 1.00 85.06 120 GLY A C 1
ATOM 960 O O . GLY A 1 120 ? 13.951 7.738 15.382 1.00 85.06 120 GLY A O 1
ATOM 961 N N . PRO A 1 121 ? 15.618 7.660 13.847 1.00 88.62 121 PRO A N 1
ATOM 962 C CA . PRO A 1 121 ? 15.310 8.923 13.187 1.00 88.62 121 PRO A CA 1
ATOM 963 C C . PRO A 1 121 ? 13.868 8.994 12.680 1.00 88.62 121 PRO A C 1
ATOM 965 O O . PRO A 1 121 ? 13.237 7.980 12.395 1.00 88.62 121 PRO A O 1
ATOM 968 N N . TRP A 1 122 ? 13.349 10.211 12.534 1.00 88.06 122 TRP A N 1
ATOM 969 C CA . TRP A 1 122 ? 11.936 10.448 12.226 1.00 88.06 122 TRP A CA 1
ATOM 970 C C . TRP A 1 122 ? 11.471 9.864 10.884 1.00 88.06 122 TRP A C 1
ATOM 972 O O . TRP A 1 122 ? 10.296 9.548 10.745 1.00 88.06 122 TRP A O 1
ATOM 982 N N . TYR A 1 123 ? 12.385 9.697 9.925 1.00 89.06 123 TYR A N 1
ATOM 983 C CA . TYR A 1 123 ? 12.128 9.095 8.615 1.00 89.06 123 TYR A CA 1
ATOM 984 C C . TYR A 1 123 ? 12.181 7.556 8.643 1.00 89.06 123 TYR A C 1
ATOM 986 O O . TYR A 1 123 ? 12.185 6.911 7.601 1.00 89.06 123 TYR A O 1
ATOM 994 N N . PHE A 1 124 ? 12.269 6.929 9.816 1.00 92.31 124 PHE A N 1
ATOM 995 C CA . PHE A 1 124 ? 12.114 5.483 9.933 1.00 92.31 124 PHE A CA 1
ATOM 996 C C . PHE A 1 124 ? 10.636 5.094 9.980 1.00 92.31 124 PHE A C 1
ATOM 998 O O . PHE A 1 124 ? 9.808 5.687 10.670 1.00 92.31 124 PHE A O 1
ATOM 1005 N N . SER A 1 125 ? 10.303 4.033 9.251 1.00 92.31 125 SER A N 1
ATOM 1006 C CA . SER A 1 125 ? 8.926 3.561 9.100 1.00 92.31 125 SER A CA 1
ATOM 1007 C C . SER A 1 125 ? 8.389 2.747 10.281 1.00 92.31 125 SER A C 1
ATOM 1009 O O . SER A 1 125 ? 7.233 2.344 10.236 1.00 92.31 125 SER A O 1
ATOM 1011 N N . ASP A 1 126 ? 9.154 2.500 11.345 1.00 87.94 126 ASP A N 1
ATOM 1012 C CA . ASP A 1 126 ? 8.746 1.697 12.514 1.00 87.94 126 ASP A CA 1
ATOM 1013 C C . ASP A 1 126 ? 7.778 2.430 13.461 1.00 87.94 126 ASP A C 1
ATOM 1015 O O . ASP A 1 126 ? 7.163 1.810 14.329 1.00 87.94 126 ASP A O 1
ATOM 1019 N N . GLY A 1 127 ? 7.596 3.738 13.270 1.00 91.81 127 GLY A N 1
ATOM 1020 C CA . GLY A 1 127 ? 6.583 4.540 13.963 1.00 91.81 127 GLY A CA 1
ATOM 1021 C C . GLY A 1 127 ? 5.909 5.612 13.113 1.00 91.81 127 GLY A C 1
ATOM 1022 O O . GLY A 1 127 ? 4.877 6.125 13.526 1.00 91.81 127 GLY A O 1
ATOM 1023 N N . LEU A 1 128 ? 6.456 5.936 11.940 1.00 95.19 128 LEU A N 1
ATOM 1024 C CA . LEU A 1 128 ? 5.989 7.063 11.134 1.00 95.19 128 LEU A CA 1
ATOM 1025 C C . LEU A 1 128 ? 4.648 6.816 10.425 1.00 95.19 128 LEU A C 1
ATOM 1027 O O . LEU A 1 128 ? 3.905 7.766 10.197 1.00 95.19 128 LEU A O 1
ATOM 1031 N N . PHE A 1 129 ? 4.311 5.573 10.064 1.00 96.06 129 PHE A N 1
ATOM 1032 C CA . PHE A 1 129 ? 3.124 5.271 9.251 1.00 96.06 129 PHE A CA 1
ATOM 1033 C C . PHE A 1 129 ? 2.064 4.486 10.022 1.00 96.06 129 PHE A C 1
ATOM 1035 O O . PHE A 1 129 ? 2.350 3.778 10.984 1.00 96.06 129 PHE A O 1
ATOM 1042 N N . LEU A 1 130 ? 0.808 4.552 9.566 1.00 96.38 130 LEU A N 1
ATOM 1043 C CA . LEU A 1 130 ? -0.293 3.794 10.177 1.00 96.38 130 LEU A CA 1
ATOM 1044 C C . LEU A 1 130 ? -0.005 2.287 10.204 1.00 96.38 130 LEU A C 1
ATOM 1046 O O . LEU A 1 130 ? -0.295 1.612 11.191 1.00 96.38 130 LEU A O 1
ATOM 1050 N N . ILE A 1 131 ? 0.622 1.761 9.150 1.00 93.75 131 ILE A N 1
ATOM 1051 C CA . ILE A 1 131 ? 0.975 0.340 9.053 1.00 93.75 131 ILE A CA 1
ATOM 1052 C C . ILE A 1 131 ? 1.941 -0.141 10.143 1.00 93.75 131 ILE A C 1
ATOM 1054 O O . ILE A 1 131 ? 2.038 -1.344 10.373 1.00 93.75 131 ILE A O 1
ATOM 1058 N N . SER A 1 132 ? 2.606 0.762 10.860 1.00 93.06 132 SER A N 1
ATOM 1059 C CA . SER A 1 132 ? 3.486 0.429 11.982 1.00 93.06 132 SER A CA 1
ATOM 1060 C C . SER A 1 132 ? 2.714 0.060 13.248 1.00 93.06 132 SER A C 1
ATOM 1062 O O . SER A 1 132 ? 3.290 -0.475 14.192 1.00 93.06 132 SER A O 1
ATOM 1064 N N . TYR A 1 133 ? 1.401 0.297 13.269 1.00 93.12 133 TYR A N 1
ATOM 1065 C CA . TYR A 1 133 ? 0.502 0.064 14.398 1.00 93.12 133 TYR A CA 1
ATOM 1066 C C . TYR A 1 133 ? -0.458 -1.099 14.134 1.00 93.12 133 TYR A C 1
ATOM 1068 O O . TYR A 1 133 ? -0.727 -1.442 12.982 1.00 93.12 133 TYR A O 1
ATOM 1076 N N . ASP A 1 134 ? -1.003 -1.709 15.189 1.00 89.75 134 ASP A N 1
ATOM 1077 C CA . ASP A 1 134 ? -2.049 -2.733 15.044 1.00 89.75 134 ASP A CA 1
ATOM 1078 C C . ASP A 1 134 ? -3.372 -2.101 14.566 1.00 89.75 134 ASP A C 1
ATOM 1080 O O . ASP A 1 134 ? -3.651 -0.944 14.871 1.00 89.75 134 ASP A O 1
ATOM 1084 N N . ILE A 1 135 ? -4.244 -2.861 13.890 1.00 89.62 135 ILE A N 1
ATOM 1085 C CA . ILE A 1 135 ? -5.504 -2.360 13.286 1.00 89.62 135 ILE A CA 1
ATOM 1086 C C . ILE A 1 135 ? -6.337 -1.489 14.247 1.00 89.62 135 ILE A C 1
ATOM 1088 O O . ILE A 1 135 ? -6.873 -0.451 13.862 1.00 89.62 135 ILE A O 1
ATOM 1092 N N . ASN A 1 136 ? -6.457 -1.886 15.516 1.00 89.12 136 ASN A N 1
ATOM 1093 C CA . ASN A 1 136 ? -7.230 -1.119 16.499 1.00 89.12 136 ASN A CA 1
ATOM 1094 C C . ASN A 1 136 ? -6.560 0.210 16.874 1.00 89.12 136 ASN A C 1
ATOM 1096 O O . ASN A 1 136 ? -7.246 1.193 17.137 1.00 89.12 136 ASN A O 1
ATOM 1100 N N . GLU A 1 137 ? -5.231 0.255 16.889 1.00 93.31 137 GLU A N 1
ATOM 1101 C CA . GLU A 1 137 ? -4.473 1.485 17.115 1.00 93.31 137 GLU A CA 1
ATOM 1102 C C . GLU A 1 137 ? -4.525 2.393 15.885 1.00 93.31 137 GLU A C 1
ATOM 1104 O O . GLU A 1 137 ? -4.735 3.593 16.044 1.00 93.31 137 GLU A O 1
ATOM 1109 N N . ARG A 1 138 ? -4.465 1.827 14.668 1.00 95.56 138 ARG A N 1
ATOM 1110 C CA . ARG A 1 138 ? -4.708 2.567 13.415 1.00 95.56 138 ARG A CA 1
ATOM 1111 C C . ARG A 1 138 ? -6.044 3.292 13.459 1.00 95.56 138 ARG A C 1
ATOM 1113 O O . ARG A 1 138 ? -6.096 4.487 13.200 1.00 95.56 138 ARG A O 1
ATOM 1120 N N . LYS A 1 139 ? -7.117 2.594 13.851 1.00 97.38 139 LYS A N 1
ATOM 1121 C CA . LYS A 1 139 ? -8.457 3.189 13.985 1.00 97.38 139 LYS A CA 1
ATOM 1122 C C . LYS A 1 139 ? -8.483 4.345 14.982 1.00 97.38 139 LYS A C 1
ATOM 1124 O O . LYS A 1 139 ? -9.083 5.364 14.673 1.00 97.38 139 LYS A O 1
ATOM 1129 N N . LYS A 1 140 ? -7.810 4.222 16.134 1.00 97.38 140 LYS A N 1
ATOM 1130 C CA . LYS A 1 140 ? -7.703 5.317 17.115 1.00 97.38 140 LYS A CA 1
ATOM 1131 C C . LYS A 1 140 ? -6.966 6.529 16.543 1.00 97.38 140 LYS A C 1
ATOM 1133 O O . LYS A 1 140 ? -7.466 7.639 16.666 1.00 97.38 140 LYS A O 1
ATOM 1138 N N . LEU A 1 141 ? -5.821 6.318 15.891 1.00 98.62 141 LEU A N 1
ATOM 1139 C CA . LEU A 1 141 ? -5.057 7.384 15.231 1.00 98.62 141 LEU A CA 1
ATOM 1140 C C . LEU A 1 141 ? -5.909 8.093 14.167 1.00 98.62 141 LEU A C 1
ATOM 1142 O O . LEU A 1 141 ? -6.023 9.317 14.168 1.00 98.62 141 LEU A O 1
ATOM 1146 N N . ILE A 1 142 ? -6.562 7.319 13.296 1.00 98.81 142 ILE A N 1
ATOM 1147 C CA . ILE A 1 142 ? -7.470 7.834 12.266 1.00 98.81 142 ILE A CA 1
ATOM 1148 C C . ILE A 1 142 ? -8.599 8.645 12.911 1.00 98.81 142 ILE A C 1
ATOM 1150 O O . ILE A 1 142 ? -8.814 9.796 12.539 1.00 98.81 142 ILE A O 1
ATOM 1154 N N . ASP A 1 143 ? -9.296 8.083 13.896 1.00 98.81 143 ASP A N 1
ATOM 1155 C CA . ASP A 1 143 ? -10.437 8.736 14.534 1.00 98.81 143 ASP A CA 1
ATOM 1156 C C . ASP A 1 143 ? -10.049 10.067 15.192 1.00 98.81 143 ASP A C 1
ATOM 1158 O O . ASP A 1 143 ? -10.760 11.059 15.015 1.00 98.81 143 ASP A O 1
ATOM 1162 N N . SER A 1 144 ? -8.904 10.117 15.879 1.00 98.69 144 SER A N 1
ATOM 1163 C CA . SER A 1 144 ? -8.370 11.345 16.476 1.00 98.69 144 SER A CA 1
ATOM 1164 C C . SER A 1 144 ? -8.070 12.411 15.425 1.00 98.69 144 SER A C 1
ATOM 1166 O O . SER A 1 144 ? -8.494 13.557 15.579 1.00 98.69 144 SER A O 1
ATOM 1168 N N . ALA A 1 145 ? -7.391 12.049 14.330 1.00 98.75 145 ALA A N 1
ATOM 1169 C CA . ALA A 1 145 ? -7.056 12.994 13.265 1.00 98.75 145 ALA A CA 1
ATOM 1170 C C . ALA A 1 145 ? -8.303 13.538 12.556 1.00 98.75 145 ALA A C 1
ATOM 1172 O O . ALA A 1 145 ? -8.421 14.745 12.349 1.00 98.75 145 ALA A O 1
ATOM 1173 N N . PHE A 1 146 ? -9.273 12.675 12.238 1.00 98.81 146 PHE A N 1
ATOM 1174 C CA . PHE A 1 146 ? -10.533 13.097 11.621 1.00 98.81 146 PHE A CA 1
ATOM 1175 C C . PHE A 1 146 ? -11.394 13.934 12.568 1.00 98.81 146 PHE A C 1
ATOM 1177 O O . PHE A 1 146 ? -12.029 14.892 12.123 1.00 98.81 146 PHE A O 1
ATOM 1184 N N . SER A 1 147 ? -11.421 13.601 13.862 1.00 98.75 147 SER A N 1
ATOM 1185 C CA . SER A 1 147 ? -12.111 14.406 14.872 1.00 98.75 147 SER A CA 1
ATOM 1186 C C . SER A 1 147 ? -11.495 15.797 14.964 1.00 98.75 147 SER A C 1
ATOM 1188 O O . SER A 1 147 ? -12.219 16.786 14.861 1.00 98.75 147 SER A O 1
ATOM 1190 N N . LYS A 1 148 ? -10.161 15.880 15.066 1.00 98.62 148 LYS A N 1
ATOM 1191 C CA . LYS A 1 148 ? -9.459 17.162 15.140 1.00 98.62 148 LYS A CA 1
ATOM 1192 C C . LYS A 1 148 ? -9.645 17.988 13.870 1.00 98.62 148 LYS A C 1
ATOM 1194 O O . LYS A 1 148 ? -9.907 19.182 13.946 1.00 98.62 148 LYS A O 1
ATOM 1199 N N . PHE A 1 149 ? -9.589 17.357 12.698 1.00 98.75 149 PHE A N 1
ATOM 1200 C CA . PHE A 1 149 ? -9.858 18.040 11.436 1.00 98.75 149 PHE A CA 1
ATOM 1201 C C . PHE A 1 149 ? -11.277 18.628 11.402 1.00 98.75 149 PHE A C 1
ATOM 1203 O O . PHE A 1 149 ? -11.450 19.790 11.036 1.00 98.75 149 PHE A O 1
ATOM 1210 N N . LYS A 1 150 ? -12.294 17.856 11.813 1.00 98.62 150 LYS A N 1
ATOM 1211 C CA . LYS A 1 150 ? -13.685 18.330 11.849 1.00 98.62 150 LYS A CA 1
ATOM 1212 C C . LYS A 1 150 ? -13.887 19.461 12.855 1.00 98.62 150 LYS A C 1
ATOM 1214 O O . LYS A 1 150 ? -14.626 20.389 12.550 1.00 98.62 150 LYS A O 1
ATOM 1219 N 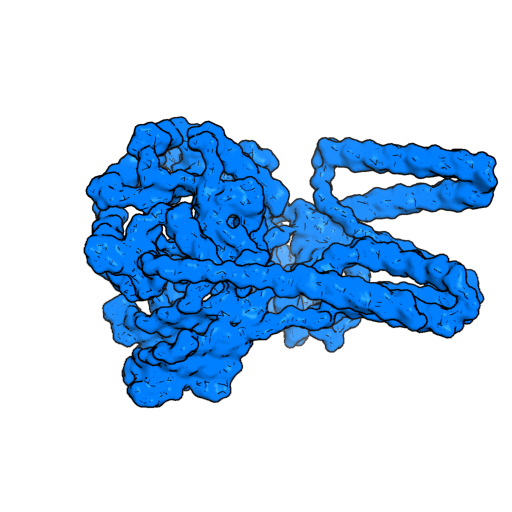N . GLU A 1 151 ? -13.239 19.407 14.014 1.00 98.25 151 GLU A N 1
ATOM 1220 C CA . GLU A 1 151 ? -13.226 20.510 14.985 1.00 98.25 151 GLU A CA 1
ATOM 1221 C C . GLU A 1 151 ? -12.664 21.795 14.354 1.00 98.25 151 GLU A C 1
ATOM 1223 O O . GLU A 1 151 ? -13.255 22.865 14.482 1.00 98.25 151 GLU A O 1
ATOM 1228 N N . THR A 1 152 ? -11.566 21.684 13.603 1.00 97.69 152 THR A N 1
ATOM 1229 C CA . THR A 1 152 ? -10.908 22.829 12.965 1.00 97.69 152 THR A CA 1
ATOM 1230 C C . THR A 1 152 ? -11.722 23.409 11.801 1.00 97.69 152 THR A C 1
ATOM 1232 O O . THR A 1 152 ? -11.939 24.625 11.742 1.00 97.69 152 THR A O 1
ATOM 1235 N N . PHE A 1 153 ? -12.168 22.566 10.865 1.00 97.56 153 PHE A N 1
ATOM 1236 C CA . PHE A 1 153 ? -12.740 22.991 9.578 1.00 97.56 153 PHE A CA 1
ATOM 1237 C C . PHE A 1 153 ? -14.265 22.848 9.471 1.00 97.56 153 PHE A C 1
ATOM 1239 O O . PHE A 1 153 ? -14.854 23.359 8.524 1.00 97.56 153 PHE A O 1
ATOM 1246 N N . GLY A 1 154 ? -14.923 22.168 10.412 1.00 97.88 154 GLY A N 1
ATOM 1247 C CA . GLY A 1 154 ? -16.376 21.946 10.415 1.00 97.88 154 GLY A CA 1
ATOM 1248 C C . GLY A 1 154 ? -16.864 20.795 9.523 1.00 97.88 154 GLY A C 1
ATOM 1249 O O . GLY A 1 154 ? -18.048 20.466 9.540 1.00 97.88 154 GLY A O 1
ATOM 1250 N N . TYR A 1 155 ? -15.978 20.137 8.770 1.00 98.06 155 TYR A N 1
ATOM 1251 C CA . TYR A 1 155 ? -16.298 19.020 7.871 1.00 98.06 155 TYR A CA 1
ATOM 1252 C C . TYR A 1 155 ? -15.220 17.928 7.923 1.00 98.06 155 TYR A C 1
ATOM 1254 O O . TYR A 1 155 ? -14.152 18.142 8.482 1.00 98.06 155 TYR A O 1
ATOM 1262 N N . TYR A 1 156 ? -15.487 16.747 7.352 1.00 98.69 156 TYR A N 1
ATOM 1263 C CA . TYR A 1 156 ? -14.474 15.692 7.196 1.00 98.69 156 TYR A CA 1
ATOM 1264 C C . TYR A 1 156 ? -13.741 15.811 5.852 1.00 98.69 156 TYR A C 1
ATOM 1266 O O . TYR A 1 156 ? -14.395 16.072 4.837 1.00 98.69 156 TYR A O 1
ATOM 1274 N N . PRO A 1 157 ? -12.416 15.580 5.814 1.00 98.50 157 PRO A N 1
ATOM 1275 C CA . PRO A 1 157 ? -11.628 15.738 4.599 1.00 98.50 157 PRO A CA 1
ATOM 1276 C C . PRO A 1 157 ? -12.018 14.697 3.545 1.00 98.50 157 PRO A C 1
ATOM 1278 O O . PRO A 1 157 ? -12.469 13.597 3.868 1.00 98.50 157 PRO A O 1
ATOM 1281 N N . LYS A 1 158 ? -11.823 15.038 2.266 1.00 98.69 158 LYS A N 1
ATOM 1282 C CA . LYS A 1 158 ? -12.009 14.109 1.134 1.00 98.69 158 LYS A CA 1
ATOM 1283 C C . LYS A 1 158 ? -10.717 13.449 0.676 1.00 98.69 158 LYS A C 1
ATOM 1285 O O . LYS A 1 158 ? -10.773 12.333 0.156 1.00 98.69 158 LYS A O 1
ATOM 1290 N N . THR A 1 159 ? -9.591 14.103 0.939 1.00 98.81 159 THR A N 1
ATOM 1291 C CA . THR A 1 159 ? -8.257 13.629 0.585 1.00 98.81 159 THR A CA 1
ATOM 1292 C C . THR A 1 159 ? -7.421 13.400 1.836 1.00 98.81 159 THR A C 1
ATOM 1294 O O . THR A 1 159 ? -7.415 14.213 2.763 1.00 98.81 159 THR A O 1
ATOM 1297 N N . VAL A 1 160 ? -6.708 12.279 1.851 1.00 98.81 160 VAL A N 1
ATOM 1298 C CA . VAL A 1 160 ? -5.694 11.949 2.857 1.00 98.81 160 VAL A CA 1
ATOM 1299 C C . VAL A 1 160 ? -4.366 11.641 2.167 1.00 98.81 160 VAL A C 1
ATOM 1301 O O . VAL A 1 160 ? -4.339 11.442 0.955 1.00 98.81 160 VAL A O 1
ATOM 1304 N N . GLY A 1 161 ? -3.263 11.564 2.901 1.00 98.19 161 GLY A N 1
ATOM 1305 C CA . GLY A 1 161 ? -1.985 11.140 2.337 1.00 98.19 161 GLY A CA 1
ATOM 1306 C C . GLY A 1 161 ? -1.009 10.622 3.377 1.00 98.19 161 GLY A C 1
ATOM 1307 O O . GLY A 1 161 ? -1.130 10.943 4.552 1.00 98.19 161 GLY A O 1
ATOM 1308 N N . ALA A 1 162 ? -0.073 9.794 2.935 1.00 96.44 162 ALA A N 1
ATOM 1309 C CA . ALA A 1 162 ? 1.154 9.375 3.620 1.00 96.44 162 ALA A CA 1
ATOM 1310 C C . ALA A 1 162 ? 1.997 8.609 2.597 1.00 96.44 162 ALA A C 1
ATOM 1312 O O . ALA A 1 162 ? 1.435 8.130 1.614 1.00 96.44 162 ALA A O 1
ATOM 1313 N N . TRP A 1 163 ? 3.295 8.387 2.819 1.00 94.31 163 TRP A N 1
ATOM 1314 C CA . TRP A 1 163 ? 4.057 7.520 1.905 1.00 94.31 163 TRP A CA 1
ATOM 1315 C C . TRP A 1 163 ? 3.444 6.131 1.745 1.00 94.31 163 TRP A C 1
ATOM 1317 O O . TRP A 1 163 ? 3.375 5.626 0.623 1.00 94.31 163 TRP A O 1
ATOM 1327 N N . TRP A 1 164 ? 2.880 5.578 2.820 1.00 95.50 164 TRP A N 1
ATOM 1328 C CA . TRP A 1 164 ? 2.017 4.406 2.754 1.00 95.50 164 TRP A CA 1
ATOM 1329 C C . TRP A 1 164 ? 0.933 4.436 3.842 1.00 95.50 164 TRP A C 1
ATOM 1331 O O . TRP A 1 164 ? 1.215 4.770 4.991 1.00 95.50 164 TRP A O 1
ATOM 1341 N N . ILE A 1 165 ? -0.312 4.087 3.494 1.00 94.56 165 ILE A N 1
ATOM 1342 C CA . ILE A 1 165 ? -1.479 4.185 4.398 1.00 94.56 165 ILE A CA 1
ATOM 1343 C C . ILE A 1 165 ? -1.967 2.798 4.841 1.00 94.56 165 ILE A C 1
ATOM 1345 O O . ILE A 1 165 ? -2.277 2.591 6.017 1.00 94.56 165 ILE A O 1
ATOM 1349 N N . GLY A 1 166 ? -2.020 1.856 3.901 1.00 92.75 166 GLY A N 1
ATOM 1350 C CA . GLY A 1 166 ? -2.541 0.505 4.073 1.00 92.75 166 GLY A CA 1
ATOM 1351 C C . GLY A 1 166 ? -3.998 0.364 3.628 1.00 92.75 166 GLY A C 1
ATOM 1352 O O . GLY A 1 166 ? -4.844 1.221 3.908 1.00 92.75 166 GLY A O 1
ATOM 1353 N N . GLY A 1 167 ? -4.303 -0.728 2.920 1.00 91.94 167 GLY A N 1
ATOM 1354 C CA . GLY A 1 167 ? -5.634 -0.983 2.352 1.00 91.94 167 GLY A CA 1
ATOM 1355 C C . GLY A 1 167 ? -6.769 -1.026 3.387 1.00 91.94 167 GLY A C 1
ATOM 1356 O O . GLY A 1 167 ? -7.846 -0.476 3.148 1.00 91.94 167 GLY A O 1
ATOM 1357 N N . ASP A 1 168 ? -6.522 -1.597 4.570 1.00 91.88 168 ASP A N 1
ATOM 1358 C CA . ASP A 1 168 ? -7.487 -1.666 5.676 1.00 91.88 168 ASP A CA 1
ATOM 1359 C C . ASP A 1 168 ? -7.801 -0.280 6.261 1.00 91.88 168 ASP A C 1
ATOM 1361 O O . ASP A 1 168 ? -8.965 0.045 6.518 1.00 91.88 168 ASP A O 1
ATOM 1365 N N . SER A 1 169 ? -6.774 0.561 6.409 1.00 96.06 169 SER A N 1
ATOM 1366 C CA . SER A 1 169 ? -6.909 1.951 6.844 1.00 96.06 169 SER A CA 1
ATOM 1367 C C . SER A 1 169 ? -7.730 2.762 5.841 1.00 96.06 169 SER A C 1
ATOM 1369 O O . SER A 1 169 ? -8.644 3.486 6.240 1.00 96.06 169 SER A O 1
ATOM 1371 N N . LEU A 1 170 ? -7.458 2.611 4.537 1.00 96.62 170 LEU A N 1
ATOM 1372 C CA . LEU A 1 170 ? -8.235 3.264 3.478 1.00 96.62 170 LEU A CA 1
ATOM 1373 C C . LEU A 1 170 ? -9.700 2.831 3.497 1.00 96.62 170 LEU A C 1
ATOM 1375 O O . LEU A 1 170 ? -10.589 3.678 3.425 1.00 96.62 170 LEU A O 1
ATOM 1379 N N . LEU A 1 171 ? -9.962 1.530 3.640 1.00 95.81 171 LEU A N 1
ATOM 1380 C CA . LEU A 1 171 ? -11.319 0.998 3.709 1.00 95.81 171 LEU A CA 1
ATOM 1381 C C . LEU A 1 171 ? -12.075 1.530 4.934 1.00 95.81 171 LEU A C 1
ATOM 1383 O O . LEU A 1 171 ? -13.243 1.902 4.824 1.00 95.81 171 LEU A O 1
ATOM 1387 N N . TYR A 1 172 ? -11.414 1.614 6.090 1.00 97.75 172 TYR A N 1
ATOM 1388 C CA . TYR A 1 172 ? -12.002 2.183 7.302 1.00 97.75 172 TYR A CA 1
ATOM 1389 C C . TYR A 1 172 ? -12.322 3.675 7.136 1.00 97.75 172 TYR A C 1
ATOM 1391 O O . TYR A 1 172 ? -13.447 4.102 7.417 1.00 97.75 172 TYR A O 1
ATOM 1399 N N . MET A 1 173 ? -11.369 4.457 6.617 1.00 98.44 173 MET A N 1
ATOM 1400 C CA . MET A 1 173 ? -11.561 5.882 6.345 1.00 98.44 173 MET A CA 1
ATOM 1401 C C . MET A 1 173 ? -12.672 6.122 5.323 1.00 98.44 173 MET A C 1
ATOM 1403 O O . MET A 1 173 ? -13.505 7.008 5.514 1.00 98.44 173 MET A O 1
ATOM 1407 N N . GLN A 1 174 ? -12.739 5.324 4.257 1.00 98.00 174 GLN A N 1
ATOM 1408 C CA . GLN A 1 174 ? -13.801 5.443 3.267 1.00 98.00 174 GLN A CA 1
ATOM 1409 C C . GLN A 1 174 ? -15.152 5.046 3.862 1.00 98.00 174 GLN A C 1
ATOM 1411 O O . GLN A 1 174 ? -16.123 5.781 3.699 1.00 98.00 174 GLN A O 1
ATOM 1416 N N . GLY A 1 175 ? -15.222 3.939 4.601 1.00 98.00 175 GLY A N 1
ATOM 1417 C CA . GLY A 1 175 ? -16.460 3.448 5.197 1.00 98.00 175 GLY A CA 1
ATOM 1418 C C . GLY A 1 175 ? -17.072 4.446 6.181 1.00 98.00 175 GLY A C 1
ATOM 1419 O O . GLY A 1 175 ? -18.262 4.759 6.068 1.00 98.00 175 GLY A O 1
ATOM 1420 N N . LYS A 1 176 ? -16.254 4.983 7.095 1.00 98.56 176 LYS A N 1
ATOM 1421 C CA . LYS A 1 176 ? -16.691 5.868 8.185 1.00 98.56 176 LYS A CA 1
ATOM 1422 C C . LYS A 1 176 ? -16.733 7.347 7.794 1.00 98.56 176 LYS A C 1
ATOM 1424 O O . LYS A 1 176 ? -17.716 8.019 8.088 1.00 98.56 176 LYS A O 1
ATOM 1429 N N . TYR A 1 177 ? -15.702 7.844 7.111 1.00 98.62 177 TYR A N 1
ATOM 1430 C CA . TYR A 1 177 ? -15.514 9.276 6.840 1.00 98.62 177 TYR A CA 1
ATOM 1431 C C . TYR A 1 177 ? -15.729 9.680 5.376 1.00 98.62 177 TYR A C 1
ATOM 1433 O O . TYR A 1 177 ? -15.749 10.870 5.064 1.00 98.62 177 TYR A O 1
ATOM 1441 N N . LYS A 1 178 ? -15.965 8.714 4.476 1.00 98.06 178 LYS A N 1
ATOM 1442 C CA . LYS A 1 178 ? -16.293 8.957 3.059 1.00 98.06 178 LYS A CA 1
ATOM 1443 C C . LYS A 1 178 ? -15.214 9.761 2.317 1.00 98.06 178 LYS A C 1
ATOM 1445 O O . LYS A 1 178 ? -15.553 10.654 1.528 1.00 98.06 178 LYS A O 1
ATOM 1450 N N . ILE A 1 179 ? -13.938 9.455 2.578 1.00 98.62 179 ILE A N 1
ATOM 1451 C CA . ILE A 1 179 ? -12.823 9.927 1.743 1.00 98.62 179 ILE A CA 1
ATOM 1452 C C . ILE A 1 179 ? -12.951 9.373 0.319 1.00 98.62 179 ILE A C 1
ATOM 1454 O O . ILE A 1 179 ? -13.541 8.310 0.118 1.00 98.62 179 ILE A O 1
ATOM 1458 N N . THR A 1 180 ? -12.400 10.086 -0.658 1.00 98.31 180 THR A N 1
ATOM 1459 C CA . THR A 1 180 ? -12.436 9.699 -2.079 1.00 98.31 180 THR A CA 1
ATOM 1460 C C . THR A 1 180 ? -11.054 9.641 -2.715 1.00 98.31 180 THR A C 1
ATOM 1462 O O . THR A 1 180 ? -10.898 8.967 -3.731 1.00 98.31 180 THR A O 1
ATOM 1465 N N . ALA A 1 181 ? -10.050 10.291 -2.121 1.00 98.56 181 ALA A N 1
ATOM 1466 C CA . ALA A 1 181 ? -8.679 10.309 -2.617 1.00 98.56 181 ALA A CA 1
ATOM 1467 C C . ALA A 1 181 ? -7.664 9.995 -1.515 1.00 98.56 181 ALA A C 1
ATOM 1469 O O . ALA A 1 181 ? -7.839 10.376 -0.354 1.00 98.56 181 ALA A O 1
ATOM 1470 N N . ALA A 1 182 ? -6.577 9.340 -1.907 1.00 98.44 182 ALA A N 1
ATOM 1471 C CA . ALA A 1 182 ? -5.410 9.135 -1.072 1.00 98.44 182 ALA A CA 1
ATOM 1472 C C . ALA A 1 182 ? -4.130 9.380 -1.876 1.00 98.44 182 ALA A C 1
ATOM 1474 O O . ALA A 1 182 ? -3.916 8.745 -2.909 1.00 98.44 182 ALA A O 1
ATOM 1475 N N . LEU A 1 183 ? -3.275 10.276 -1.390 1.00 98.44 183 LEU A N 1
ATOM 1476 C CA . LEU A 1 183 ? -1.920 10.443 -1.899 1.00 98.44 183 LEU A CA 1
ATOM 1477 C C . LEU A 1 183 ? -1.000 9.396 -1.265 1.00 98.44 183 LEU A C 1
ATOM 1479 O O . LEU A 1 183 ? -1.006 9.220 -0.046 1.00 98.44 183 LEU A O 1
ATOM 1483 N N . ARG A 1 184 ? -0.182 8.734 -2.081 1.00 95.75 184 ARG A N 1
ATOM 1484 C CA . ARG A 1 184 ? 0.930 7.905 -1.607 1.00 95.75 184 ARG A CA 1
ATOM 1485 C C . ARG A 1 184 ? 2.213 8.178 -2.362 1.00 95.75 184 ARG A C 1
ATOM 1487 O O . ARG A 1 184 ? 2.165 8.753 -3.446 1.00 95.75 184 ARG A O 1
ATOM 1494 N N . ALA A 1 185 ? 3.327 7.667 -1.847 1.00 95.44 185 ALA A N 1
ATOM 1495 C CA . ALA A 1 185 ? 4.549 7.620 -2.631 1.00 95.44 185 ALA A CA 1
ATOM 1496 C C . ALA A 1 185 ? 4.335 6.753 -3.887 1.00 95.44 185 ALA A C 1
ATOM 1498 O O . ALA A 1 185 ? 3.707 5.691 -3.819 1.00 95.44 185 ALA A O 1
ATOM 1499 N N . ALA A 1 186 ? 4.814 7.218 -5.037 1.00 95.38 186 ALA A N 1
ATOM 1500 C CA . ALA A 1 186 ? 4.841 6.488 -6.294 1.00 95.38 186 ALA A CA 1
ATOM 1501 C C . ALA A 1 186 ? 5.765 5.267 -6.186 1.00 95.38 186 ALA A C 1
ATOM 1503 O O . ALA A 1 186 ? 6.559 5.160 -5.249 1.00 95.38 186 ALA A O 1
ATOM 1504 N N . ASP A 1 187 ? 5.676 4.353 -7.154 1.00 94.56 187 ASP A N 1
ATOM 1505 C CA . ASP A 1 187 ? 6.540 3.167 -7.200 1.00 94.56 187 ASP A CA 1
ATOM 1506 C C . ASP A 1 187 ? 8.027 3.567 -7.102 1.00 94.56 187 ASP A C 1
ATOM 1508 O O . ASP A 1 187 ? 8.501 4.375 -7.901 1.00 94.56 187 ASP A O 1
ATOM 1512 N N . GLN A 1 188 ? 8.743 3.063 -6.097 1.00 93.31 188 GLN A N 1
ATOM 1513 C CA . GLN A 1 188 ? 10.164 3.311 -5.850 1.00 93.31 188 GLN A CA 1
ATOM 1514 C C . GLN A 1 188 ? 10.842 2.087 -5.268 1.00 93.31 188 GLN A C 1
ATOM 1516 O O . GLN A 1 188 ? 10.258 1.339 -4.482 1.00 93.31 188 GLN A O 1
ATOM 1521 N N . PHE A 1 189 ? 12.120 1.946 -5.583 1.00 91.19 189 PHE A N 1
ATOM 1522 C CA . PHE A 1 189 ? 12.964 0.925 -5.000 1.00 91.19 189 PHE A CA 1
ATOM 1523 C C . PHE A 1 189 ? 14.107 1.576 -4.225 1.00 91.19 189 PHE A C 1
ATOM 1525 O O . PHE A 1 189 ? 14.859 2.360 -4.794 1.00 91.19 189 PHE A O 1
ATOM 1532 N N . ASN A 1 190 ? 14.225 1.242 -2.936 1.00 86.38 190 ASN A N 1
ATOM 1533 C CA . ASN A 1 190 ? 15.285 1.700 -2.029 1.00 86.38 190 ASN A CA 1
ATOM 1534 C C . ASN A 1 190 ? 15.541 3.221 -2.025 1.00 86.38 190 ASN A C 1
ATOM 1536 O O . ASN A 1 190 ? 16.688 3.654 -2.105 1.00 86.38 190 ASN A O 1
ATOM 1540 N N . LEU A 1 191 ? 14.489 4.026 -1.876 1.00 88.88 191 LEU A N 1
ATOM 1541 C CA . LEU A 1 191 ? 14.599 5.473 -1.657 1.00 88.88 191 LEU A CA 1
ATOM 1542 C C . LEU A 1 191 ? 14.038 5.817 -0.274 1.00 88.88 191 LEU A C 1
ATOM 1544 O O . LEU A 1 191 ? 12.984 5.305 0.093 1.00 88.88 191 LEU A O 1
ATOM 1548 N N . ASP A 1 192 ? 14.758 6.632 0.499 1.00 82.81 192 ASP A N 1
ATOM 1549 C CA . ASP A 1 192 ? 14.382 7.063 1.857 1.00 82.81 192 ASP A CA 1
ATOM 1550 C C . ASP A 1 192 ? 14.063 5.917 2.826 1.00 82.81 192 ASP A C 1
ATOM 1552 O O . ASP A 1 192 ? 13.131 5.994 3.615 1.00 82.81 192 ASP A O 1
ATOM 1556 N N . PHE A 1 193 ? 14.820 4.816 2.766 1.00 88.38 193 PHE A N 1
ATOM 1557 C CA . PHE A 1 193 ? 14.538 3.588 3.531 1.00 88.38 193 PHE A CA 1
ATOM 1558 C C . PHE A 1 193 ? 13.202 2.918 3.160 1.00 88.38 193 PHE A C 1
ATOM 1560 O O . PHE A 1 193 ? 12.746 2.015 3.861 1.00 88.38 193 PHE A O 1
ATOM 1567 N N . TYR A 1 194 ? 12.592 3.283 2.031 1.00 91.75 194 TYR A N 1
ATOM 1568 C CA . TYR A 1 194 ? 11.336 2.714 1.562 1.00 91.75 194 TYR A CA 1
ATOM 1569 C C . TYR A 1 194 ? 11.480 2.080 0.175 1.00 91.75 194 TYR A C 1
ATOM 1571 O O . TYR A 1 194 ? 12.042 2.644 -0.765 1.00 91.75 194 TYR A O 1
ATOM 1579 N N . SER A 1 195 ? 10.914 0.888 0.034 1.00 92.00 195 SER A N 1
ATOM 1580 C CA . SER A 1 195 ? 10.661 0.236 -1.246 1.00 92.00 195 SER A CA 1
ATOM 1581 C C . SER A 1 195 ? 9.164 0.025 -1.382 1.00 92.00 195 SER A C 1
ATOM 1583 O O . SER A 1 195 ? 8.601 -0.827 -0.699 1.00 92.00 195 SER A O 1
ATOM 1585 N N . ILE A 1 196 ? 8.526 0.805 -2.249 1.00 94.19 196 ILE A N 1
ATOM 1586 C CA . ILE A 1 196 ? 7.128 0.633 -2.642 1.00 94.19 196 ILE A CA 1
ATOM 1587 C C . ILE A 1 196 ? 7.163 0.142 -4.077 1.00 94.19 196 ILE A C 1
ATOM 1589 O O . ILE A 1 196 ? 7.332 0.935 -4.994 1.00 94.19 196 ILE A O 1
ATOM 1593 N N . TRP A 1 197 ? 7.085 -1.171 -4.265 1.00 94.12 197 TRP A N 1
ATOM 1594 C CA . TRP A 1 197 ? 7.485 -1.788 -5.523 1.00 94.12 197 TRP A CA 1
ATOM 1595 C C . TRP A 1 197 ? 6.393 -2.685 -6.092 1.00 94.12 197 TRP A C 1
ATOM 1597 O O . TRP A 1 197 ? 5.769 -3.476 -5.379 1.00 94.12 197 TRP A O 1
ATOM 1607 N N . GLY A 1 198 ? 6.169 -2.592 -7.400 1.00 94.50 198 GLY A N 1
ATOM 1608 C CA . GLY A 1 198 ? 5.211 -3.451 -8.095 1.00 94.50 198 GLY A CA 1
ATOM 1609 C C . GLY A 1 198 ? 3.818 -2.849 -8.289 1.00 94.50 198 GLY A C 1
ATOM 1610 O O . GLY A 1 198 ? 2.962 -3.508 -8.864 1.00 94.50 198 GLY A O 1
ATOM 1611 N N . THR A 1 199 ? 3.557 -1.622 -7.854 1.00 95.44 199 THR A N 1
ATOM 1612 C CA . THR A 1 199 ? 2.270 -0.922 -8.020 1.00 95.44 199 THR A CA 1
ATOM 1613 C C . THR A 1 199 ? 2.092 -0.353 -9.442 1.00 95.44 199 THR A C 1
ATOM 1615 O O . THR A 1 199 ? 3.065 -0.284 -10.194 1.00 95.44 199 THR A O 1
ATOM 1618 N N . PRO A 1 200 ? 0.886 0.057 -9.883 1.00 96.00 200 PRO A N 1
ATOM 1619 C CA . PRO A 1 200 ? 0.724 0.697 -11.193 1.00 96.00 200 PRO A CA 1
ATOM 1620 C C . PRO A 1 200 ? 1.669 1.897 -11.353 1.00 96.00 200 PRO A C 1
ATOM 1622 O O . PRO A 1 200 ? 1.632 2.807 -10.532 1.00 96.00 200 PRO A O 1
ATOM 1625 N N . TRP A 1 201 ? 2.514 1.921 -12.388 1.00 95.94 201 TRP A N 1
ATOM 1626 C CA . TRP A 1 201 ? 3.560 2.943 -12.546 1.00 95.94 201 TRP A CA 1
ATOM 1627 C C . TRP A 1 201 ? 2.970 4.324 -12.873 1.00 95.94 201 TRP A C 1
ATOM 1629 O O . TRP A 1 201 ? 2.631 4.596 -14.022 1.00 95.94 201 TRP A O 1
ATOM 1639 N N . ASN A 1 202 ? 2.833 5.190 -11.861 1.00 92.94 202 ASN A N 1
ATOM 1640 C CA . ASN A 1 202 ? 2.333 6.574 -11.958 1.00 92.94 202 ASN A CA 1
ATOM 1641 C C . ASN A 1 202 ? 0.924 6.744 -12.555 1.00 92.94 202 ASN A C 1
ATOM 1643 O O . ASN A 1 202 ? 0.527 7.852 -12.907 1.00 92.94 202 ASN A O 1
ATOM 1647 N N . ILE A 1 203 ? 0.142 5.666 -12.648 1.00 93.94 203 ILE A N 1
ATOM 1648 C CA . ILE A 1 203 ? -1.247 5.714 -13.114 1.00 93.94 203 ILE A CA 1
ATOM 1649 C C . ILE A 1 203 ? -2.195 5.699 -11.912 1.00 93.94 203 ILE A C 1
ATOM 1651 O O . ILE A 1 203 ? -2.005 4.870 -11.021 1.00 93.94 203 ILE A O 1
ATOM 1655 N N . PRO A 1 204 ? -3.222 6.564 -11.862 1.00 96.00 204 PRO A N 1
ATOM 1656 C CA . PRO A 1 204 ? -4.249 6.514 -10.824 1.00 96.00 204 PRO A CA 1
ATOM 1657 C C . PRO A 1 204 ? -5.150 5.288 -10.935 1.00 96.00 204 PRO A C 1
ATOM 1659 O O . PRO A 1 204 ? -5.489 4.830 -12.029 1.00 96.00 204 PRO A O 1
ATOM 1662 N N . TYR A 1 205 ? -5.571 4.769 -9.787 1.00 96.75 205 TYR A N 1
ATOM 1663 C CA . TYR A 1 205 ? -6.433 3.592 -9.698 1.00 96.75 205 TYR A CA 1
ATOM 1664 C C . TYR A 1 205 ? -7.240 3.596 -8.399 1.00 96.75 205 TYR A C 1
ATOM 1666 O O . TYR A 1 205 ? -6.865 4.240 -7.422 1.00 96.75 205 TYR A O 1
ATOM 1674 N N . LEU A 1 206 ? -8.337 2.845 -8.370 1.00 96.81 206 LEU A N 1
ATOM 1675 C CA . LEU A 1 206 ? -9.027 2.469 -7.145 1.00 96.81 206 LEU A CA 1
ATOM 1676 C C . LEU A 1 206 ? -8.313 1.278 -6.531 1.00 96.81 206 LEU A C 1
ATOM 1678 O O . LEU A 1 206 ? -8.175 0.231 -7.173 1.00 96.81 206 LEU A O 1
ATOM 1682 N N . SER A 1 207 ? -7.877 1.422 -5.284 1.00 92.94 207 SER A N 1
ATOM 1683 C CA . SER A 1 207 ? -7.224 0.316 -4.598 1.00 92.94 207 SER A CA 1
ATOM 1684 C C . SER A 1 207 ? -8.194 -0.835 -4.348 1.00 92.94 207 SER A C 1
ATOM 1686 O O . SER A 1 207 ? -9.391 -0.624 -4.116 1.00 92.94 207 SER A O 1
ATOM 1688 N N . SER A 1 208 ? -7.677 -2.061 -4.336 1.00 91.38 208 SER A N 1
ATOM 1689 C CA . SER A 1 208 ? -8.424 -3.193 -3.791 1.00 91.38 208 SER A CA 1
ATOM 1690 C C . SER A 1 208 ? -8.714 -2.988 -2.293 1.00 91.38 208 SER A C 1
ATOM 1692 O O . SER A 1 208 ? -8.049 -2.192 -1.621 1.00 91.38 208 SER A O 1
ATOM 1694 N N . LYS A 1 209 ? -9.719 -3.695 -1.763 1.00 88.56 209 LYS A N 1
ATOM 1695 C CA . LYS A 1 209 ? -10.024 -3.700 -0.318 1.00 88.56 209 LYS A CA 1
ATOM 1696 C C . LYS A 1 209 ? -8.908 -4.313 0.531 1.00 88.56 209 LYS A C 1
ATOM 1698 O O . LYS A 1 209 ? -8.754 -3.940 1.689 1.00 88.56 209 LYS A O 1
ATOM 1703 N N . ASP A 1 210 ? -8.163 -5.252 -0.042 1.00 82.81 210 ASP A N 1
ATOM 1704 C CA . ASP A 1 210 ? -7.209 -6.084 0.692 1.00 82.81 210 ASP A CA 1
ATOM 1705 C C . ASP A 1 210 ? -5.763 -5.606 0.583 1.00 82.81 210 ASP A C 1
ATOM 1707 O O . ASP A 1 210 ? -4.954 -5.944 1.447 1.00 82.81 210 ASP A O 1
ATOM 1711 N N . ASN A 1 211 ? -5.441 -4.828 -0.454 1.00 91.19 211 ASN A N 1
ATOM 1712 C CA . ASN A 1 211 ? -4.093 -4.343 -0.723 1.00 91.19 211 ASN A CA 1
ATOM 1713 C C . ASN A 1 211 ? -4.110 -3.013 -1.486 1.00 91.19 211 ASN A C 1
ATOM 1715 O O . ASN A 1 211 ? -4.606 -2.932 -2.617 1.00 91.19 211 ASN A O 1
ATOM 1719 N N . GLN A 1 212 ? -3.541 -1.967 -0.873 1.00 93.62 212 GLN A N 1
ATOM 1720 C CA . GLN A 1 212 ? -3.504 -0.630 -1.464 1.00 93.62 212 GLN A CA 1
ATOM 1721 C C . GLN A 1 212 ? -2.678 -0.575 -2.761 1.00 93.62 212 GLN A C 1
ATOM 1723 O O . GLN A 1 212 ? -2.943 0.255 -3.634 1.00 93.62 212 GLN A O 1
ATOM 1728 N N . GLY A 1 213 ? -1.668 -1.433 -2.907 1.00 93.69 213 GLY A N 1
ATOM 1729 C CA . GLY A 1 213 ? -0.758 -1.434 -4.052 1.00 93.69 213 GLY A CA 1
ATOM 1730 C C . GLY A 1 213 ? -1.290 -2.133 -5.300 1.00 93.69 213 GLY A C 1
ATOM 1731 O O . GLY A 1 213 ? -0.674 -2.006 -6.356 1.00 93.69 213 GLY A O 1
ATOM 1732 N N . ILE A 1 214 ? -2.426 -2.829 -5.194 1.00 93.69 214 ILE A N 1
ATOM 1733 C CA . ILE A 1 214 ? -3.047 -3.579 -6.291 1.00 93.69 214 ILE A CA 1
ATOM 1734 C C . ILE A 1 214 ? -4.346 -2.875 -6.724 1.00 93.69 214 ILE A C 1
ATOM 1736 O O . ILE A 1 214 ? -5.171 -2.535 -5.863 1.00 93.69 214 ILE A O 1
ATOM 1740 N N . PRO A 1 215 ? -4.574 -2.665 -8.036 1.00 94.62 215 PRO A N 1
ATOM 1741 C CA . PRO A 1 215 ? -5.873 -2.244 -8.550 1.00 94.62 215 PRO A CA 1
ATOM 1742 C C . PRO A 1 215 ? -6.998 -3.186 -8.121 1.00 94.62 215 PRO A C 1
ATOM 1744 O O . PRO A 1 215 ? -6.850 -4.406 -8.102 1.00 94.62 215 PRO A O 1
ATOM 1747 N N . ALA A 1 216 ? -8.167 -2.637 -7.805 1.00 93.19 216 ALA A N 1
ATOM 1748 C CA . ALA A 1 216 ? -9.345 -3.469 -7.615 1.00 93.19 216 ALA A CA 1
ATOM 1749 C C . ALA A 1 216 ? -9.733 -4.179 -8.927 1.00 93.19 216 ALA A C 1
ATOM 1751 O O . ALA A 1 216 ? -9.579 -3.619 -10.006 1.00 93.19 216 ALA A O 1
ATOM 1752 N N . LYS A 1 217 ? -10.295 -5.391 -8.841 1.00 88.88 217 LYS A N 1
ATOM 1753 C CA . LYS A 1 217 ? -10.825 -6.127 -10.013 1.00 88.88 217 LYS A CA 1
ATOM 1754 C C . LYS A 1 217 ? -12.157 -5.555 -10.510 1.00 88.88 217 LYS A C 1
ATOM 1756 O O . LYS A 1 217 ? -12.488 -5.667 -11.686 1.00 88.88 217 LYS A O 1
ATOM 1761 N N . SER A 1 218 ? -12.936 -4.979 -9.600 1.00 90.06 218 SER A N 1
ATOM 1762 C CA . SER A 1 218 ? -14.241 -4.370 -9.854 1.00 90.06 218 SER A CA 1
ATOM 1763 C C . SER A 1 218 ? -14.508 -3.272 -8.823 1.00 90.06 218 SER A C 1
ATOM 1765 O O . SER A 1 218 ? -13.818 -3.186 -7.803 1.00 90.06 218 SER A O 1
ATOM 1767 N N . LEU A 1 219 ? -15.516 -2.432 -9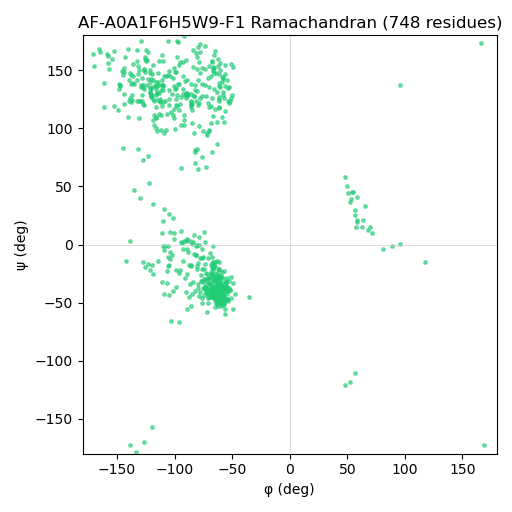.070 1.00 91.25 219 LEU A N 1
ATOM 1768 C CA . LEU A 1 219 ? -15.925 -1.393 -8.118 1.00 91.25 219 LEU A CA 1
ATOM 1769 C C . LEU A 1 219 ? -16.314 -1.974 -6.753 1.00 91.25 219 LEU A C 1
ATOM 1771 O O . LEU A 1 219 ? -15.985 -1.382 -5.723 1.00 91.25 219 LEU A O 1
ATOM 1775 N N . ASP A 1 220 ? -16.967 -3.136 -6.734 1.00 90.38 220 ASP A N 1
ATOM 1776 C CA . ASP A 1 220 ? -17.406 -3.796 -5.500 1.00 90.38 220 ASP A CA 1
ATOM 1777 C C . ASP A 1 220 ? -16.248 -4.366 -4.692 1.00 90.38 220 ASP A C 1
ATOM 1779 O O . ASP A 1 220 ? -16.311 -4.415 -3.465 1.00 90.38 220 ASP A O 1
ATOM 1783 N N . GLU A 1 221 ? -15.168 -4.761 -5.361 1.00 89.12 221 GLU A N 1
ATOM 1784 C CA . GLU A 1 221 ? -13.934 -5.221 -4.723 1.00 89.12 221 GLU A CA 1
ATOM 1785 C C . GLU A 1 221 ? -12.950 -4.070 -4.437 1.00 89.12 221 GLU A C 1
ATOM 1787 O O . GLU A 1 221 ? -11.836 -4.312 -3.966 1.00 89.12 221 GLU A O 1
ATOM 1792 N N . SER A 1 222 ? -13.350 -2.820 -4.696 1.00 92.81 222 SER A N 1
ATOM 1793 C CA . SER A 1 222 ? -12.535 -1.630 -4.442 1.00 92.81 222 SER A CA 1
ATOM 1794 C C . SER A 1 222 ? -12.790 -1.007 -3.070 1.00 92.81 222 SER A C 1
ATOM 1796 O O . SER A 1 222 ? -13.867 -1.151 -2.483 1.00 92.81 222 SER A O 1
ATOM 1798 N N . SER A 1 223 ? -11.808 -0.249 -2.583 1.00 92.88 223 SER A N 1
ATOM 1799 C CA . SER A 1 223 ? -11.965 0.661 -1.444 1.00 92.88 223 SER A CA 1
ATOM 1800 C C . SER A 1 223 ? -12.813 1.893 -1.782 1.00 92.88 223 SER A C 1
ATOM 1802 O O . SER A 1 223 ? -13.202 2.622 -0.877 1.00 92.88 223 SER A O 1
ATOM 1804 N N . LYS A 1 224 ? -13.100 2.139 -3.073 1.00 96.25 224 LYS A N 1
ATOM 1805 C CA . LYS A 1 224 ? -13.667 3.389 -3.612 1.00 96.25 224 LYS A CA 1
ATOM 1806 C C . LYS A 1 224 ? -12.822 4.632 -3.290 1.00 96.25 224 LYS A C 1
ATOM 1808 O O . LYS A 1 224 ? -13.351 5.741 -3.262 1.00 96.25 224 LYS A O 1
ATOM 1813 N N . VAL A 1 225 ? -11.520 4.445 -3.074 1.00 97.94 225 VAL A N 1
ATOM 1814 C CA . VAL A 1 225 ? -10.540 5.521 -2.891 1.00 97.94 225 VAL A CA 1
ATOM 1815 C C . VAL A 1 225 ? -9.587 5.540 -4.078 1.00 97.94 225 VAL A C 1
ATOM 1817 O O . VAL A 1 225 ? -8.970 4.525 -4.400 1.00 97.94 225 VAL A O 1
ATOM 1820 N N . VAL A 1 226 ? -9.470 6.700 -4.722 1.00 97.88 226 VAL A N 1
ATOM 1821 C CA . VAL A 1 226 ? -8.544 6.942 -5.831 1.00 97.88 226 VAL A CA 1
ATOM 1822 C C . VAL A 1 226 ? -7.147 7.174 -5.275 1.00 97.88 226 VAL A C 1
ATOM 1824 O O . VAL A 1 226 ? -6.929 8.089 -4.481 1.00 97.88 226 VAL A O 1
ATOM 1827 N N . ILE A 1 227 ? -6.204 6.348 -5.706 1.00 98.12 227 ILE A N 1
ATOM 1828 C CA . ILE A 1 227 ? -4.796 6.458 -5.354 1.00 98.12 227 ILE A CA 1
ATOM 1829 C C . ILE A 1 227 ? -4.106 7.431 -6.309 1.00 98.12 227 ILE A C 1
ATOM 1831 O O . ILE A 1 227 ? -4.060 7.195 -7.516 1.00 98.12 227 ILE A O 1
ATOM 1835 N N . LEU A 1 228 ? -3.549 8.500 -5.745 1.00 98.00 228 LEU A N 1
ATOM 1836 C CA . LEU A 1 228 ? -2.674 9.466 -6.410 1.00 98.00 228 LEU A CA 1
ATOM 1837 C C . LEU A 1 228 ? -1.227 9.195 -5.988 1.00 98.00 228 LEU A C 1
ATOM 1839 O O . LEU A 1 228 ? -0.984 8.772 -4.857 1.00 98.00 228 LEU A O 1
ATOM 1843 N N . GLN A 1 229 ? -0.271 9.402 -6.892 1.00 96.44 229 GLN A N 1
ATOM 1844 C CA . GLN A 1 229 ? 1.107 8.936 -6.713 1.00 96.44 229 GLN A CA 1
ATOM 1845 C C . GLN A 1 229 ? 2.116 10.083 -6.741 1.00 96.44 229 GLN A C 1
ATOM 1847 O O . GLN A 1 229 ? 2.139 10.877 -7.679 1.00 96.44 229 GLN A O 1
ATOM 1852 N N . TRP A 1 230 ? 2.964 10.128 -5.716 1.00 94.75 230 TRP A N 1
ATOM 1853 C CA . TRP A 1 230 ? 3.953 11.166 -5.465 1.00 94.75 230 TRP A CA 1
ATOM 1854 C C . TRP A 1 230 ? 5.390 10.626 -5.418 1.00 94.75 230 TRP A C 1
ATOM 1856 O O . TRP A 1 230 ? 5.694 9.755 -4.620 1.00 94.75 230 TRP A O 1
ATOM 1866 N N . ALA A 1 231 ? 6.358 11.130 -6.160 1.00 93.19 231 ALA A N 1
ATOM 1867 C CA . ALA A 1 231 ? 6.246 11.970 -7.338 1.00 93.19 231 ALA A CA 1
ATOM 1868 C C . ALA A 1 231 ? 6.313 11.087 -8.588 1.00 93.19 231 ALA A C 1
ATOM 1870 O O . ALA A 1 231 ? 6.864 9.986 -8.549 1.00 93.19 231 ALA A O 1
ATOM 1871 N N . ALA A 1 232 ? 5.770 11.559 -9.710 1.00 95.44 232 ALA A N 1
ATOM 1872 C CA . ALA A 1 232 ? 5.860 10.807 -10.956 1.00 95.44 232 ALA A CA 1
ATOM 1873 C C . ALA A 1 232 ? 7.323 10.560 -11.359 1.00 95.44 232 ALA A C 1
ATOM 1875 O O . ALA A 1 232 ? 8.165 11.449 -11.231 1.00 95.44 232 ALA A O 1
ATOM 1876 N N . ARG A 1 233 ? 7.620 9.359 -11.859 1.00 95.75 233 ARG A N 1
ATOM 1877 C CA . ARG A 1 233 ? 8.978 8.895 -12.188 1.00 95.75 233 ARG A CA 1
ATOM 1878 C C . ARG A 1 233 ? 9.142 8.540 -13.650 1.00 95.75 233 ARG A C 1
ATOM 1880 O O . ARG A 1 233 ? 8.226 8.001 -14.273 1.00 95.75 233 ARG A O 1
ATOM 1887 N N . ASP A 1 234 ? 10.342 8.792 -14.161 1.00 96.62 234 ASP A N 1
ATOM 1888 C CA . ASP A 1 234 ? 10.735 8.436 -15.521 1.00 96.62 234 ASP A CA 1
ATOM 1889 C C . ASP A 1 234 ? 10.559 6.920 -15.761 1.00 96.62 234 ASP A C 1
ATOM 1891 O O . ASP A 1 234 ? 11.093 6.113 -14.998 1.00 96.62 234 ASP A O 1
ATOM 1895 N N . PRO A 1 235 ? 9.818 6.506 -16.804 1.00 95.69 235 PRO A N 1
ATOM 1896 C CA . PRO A 1 235 ? 9.608 5.096 -17.153 1.00 95.69 235 PRO A CA 1
ATOM 1897 C C . PRO A 1 235 ? 10.855 4.247 -17.424 1.00 95.69 235 PRO A C 1
ATOM 1899 O O . PRO A 1 235 ? 10.774 3.016 -17.408 1.00 95.69 235 PRO A O 1
ATOM 1902 N N . LEU A 1 236 ? 11.976 4.869 -17.777 1.00 95.25 236 LEU A N 1
ATOM 1903 C CA . LEU A 1 236 ? 13.245 4.222 -18.089 1.00 95.25 236 LEU A CA 1
ATOM 1904 C C . LEU A 1 236 ? 14.213 4.367 -16.912 1.00 95.25 236 LEU A C 1
ATOM 1906 O O . LEU A 1 236 ? 14.562 3.379 -16.266 1.00 95.25 236 LEU A O 1
ATOM 1910 N N . LYS A 1 237 ? 14.624 5.604 -16.614 1.00 95.00 237 LYS A N 1
ATOM 1911 C CA . LYS A 1 237 ? 15.644 5.903 -15.598 1.00 95.00 237 LYS A CA 1
ATOM 1912 C C . LYS A 1 237 ? 15.105 5.730 -14.181 1.00 95.00 237 LYS A C 1
ATOM 1914 O O . LYS A 1 237 ? 15.818 5.220 -13.323 1.00 95.00 237 LYS A O 1
ATOM 1919 N N . GLY A 1 238 ? 13.833 6.069 -13.966 1.00 95.19 238 GLY A N 1
ATOM 1920 C CA . GLY A 1 238 ? 13.145 5.942 -12.679 1.00 95.19 238 GLY A CA 1
ATOM 1921 C C . GLY A 1 238 ? 13.021 4.501 -12.185 1.00 95.19 238 GLY A C 1
ATOM 1922 O O . GLY A 1 238 ? 12.942 4.275 -10.980 1.00 95.19 238 GLY A O 1
ATOM 1923 N N . TYR A 1 239 ? 13.030 3.522 -13.101 1.00 93.81 239 TYR A N 1
ATOM 1924 C CA . TYR A 1 239 ? 13.009 2.098 -12.752 1.00 93.81 239 TYR A CA 1
ATOM 1925 C C . TYR A 1 239 ? 14.305 1.650 -12.065 1.00 93.81 239 TYR A C 1
ATOM 1927 O O . TYR A 1 239 ? 14.259 0.858 -11.126 1.00 93.81 239 TYR A O 1
ATOM 1935 N N . ALA A 1 240 ? 15.452 2.158 -12.526 1.00 90.75 240 ALA A N 1
ATOM 1936 C CA . ALA A 1 240 ? 16.761 1.841 -11.959 1.00 90.75 240 ALA A CA 1
ATOM 1937 C C . ALA A 1 240 ? 17.132 2.761 -10.785 1.00 90.75 240 ALA A C 1
ATOM 1939 O O . ALA A 1 240 ? 17.783 2.324 -9.841 1.00 90.75 240 ALA A O 1
ATOM 1940 N N . ASP A 1 241 ? 16.719 4.027 -10.841 1.00 93.44 241 ASP A N 1
ATOM 1941 C CA . ASP A 1 241 ? 17.000 5.033 -9.822 1.00 93.44 241 ASP A CA 1
ATOM 1942 C C . ASP A 1 241 ? 15.765 5.917 -9.602 1.00 93.44 241 ASP A C 1
ATOM 1944 O O . ASP A 1 241 ? 15.391 6.744 -10.436 1.00 93.44 241 ASP A O 1
ATOM 1948 N N . ALA A 1 242 ? 15.143 5.758 -8.434 1.00 93.94 242 ALA A N 1
ATOM 1949 C CA . ALA A 1 242 ? 13.897 6.423 -8.070 1.00 93.94 242 ALA A CA 1
ATOM 1950 C C . ALA A 1 242 ? 13.995 7.961 -8.004 1.00 93.94 242 ALA A C 1
ATOM 1952 O O . ALA A 1 242 ? 12.955 8.620 -8.002 1.00 93.94 242 ALA A O 1
ATOM 1953 N N . THR A 1 243 ? 15.201 8.534 -7.984 1.00 94.69 243 THR A N 1
ATOM 1954 C CA . THR A 1 243 ? 15.422 9.992 -7.976 1.00 94.69 243 THR A CA 1
ATOM 1955 C C . THR A 1 243 ? 15.336 10.623 -9.373 1.00 94.69 243 THR A C 1
ATOM 1957 O O . THR A 1 243 ? 15.424 11.838 -9.524 1.00 94.69 243 THR A O 1
ATOM 1960 N N . TYR A 1 244 ? 15.106 9.843 -10.436 1.00 96.12 244 TYR A N 1
ATOM 1961 C CA . TYR A 1 244 ? 14.628 10.388 -11.714 1.00 96.12 244 TYR A CA 1
ATOM 1962 C C . TYR A 1 244 ? 13.118 10.643 -11.647 1.00 96.12 244 TYR A C 1
ATOM 1964 O O . TYR A 1 244 ? 12.311 10.010 -12.335 1.00 96.12 244 TYR A O 1
ATOM 1972 N N . SER A 1 245 ? 12.738 11.583 -10.787 1.00 95.69 245 SER A N 1
ATOM 1973 C CA . SER A 1 245 ? 11.356 11.904 -10.443 1.00 95.69 245 SER A CA 1
ATOM 1974 C C . SER A 1 245 ? 11.041 13.374 -10.702 1.00 95.69 245 SER A C 1
ATOM 1976 O O . SER A 1 245 ? 11.932 14.202 -10.883 1.00 95.69 245 SER A O 1
ATOM 1978 N N . LEU A 1 246 ? 9.755 13.709 -10.702 1.00 94.94 246 LEU A N 1
ATOM 1979 C CA . LEU A 1 246 ? 9.302 15.090 -10.781 1.00 94.94 246 LEU A CA 1
ATOM 1980 C C . LEU A 1 246 ? 9.755 15.923 -9.569 1.00 94.94 246 LEU A C 1
ATOM 1982 O O . LEU A 1 246 ? 9.949 17.118 -9.728 1.00 94.94 246 LEU A O 1
ATOM 1986 N N . GLN A 1 247 ? 9.953 15.317 -8.395 1.00 91.62 247 GLN A N 1
ATOM 1987 C CA . GLN A 1 247 ? 10.414 16.009 -7.184 1.00 91.62 247 GLN A CA 1
ATOM 1988 C C . GLN A 1 247 ? 11.931 16.247 -7.195 1.00 91.62 247 GLN A C 1
ATOM 1990 O O . GLN A 1 247 ? 12.390 17.309 -6.788 1.00 91.62 247 GLN A O 1
ATOM 1995 N N . ASP A 1 248 ? 12.698 15.291 -7.716 1.00 92.75 248 ASP A N 1
ATOM 1996 C CA . ASP A 1 248 ? 14.150 15.224 -7.507 1.00 92.75 248 ASP A CA 1
ATOM 1997 C C . ASP A 1 248 ? 14.966 15.638 -8.740 1.00 92.75 248 ASP A C 1
ATOM 1999 O O . ASP A 1 248 ? 16.198 15.666 -8.701 1.00 92.75 248 ASP A O 1
ATOM 2003 N N . TYR A 1 249 ? 14.316 15.981 -9.859 1.00 92.81 249 TYR A N 1
ATOM 2004 C CA . TYR A 1 249 ? 15.026 16.270 -11.109 1.00 92.81 249 TYR A CA 1
ATOM 2005 C C . TYR A 1 249 ? 16.109 17.369 -11.019 1.00 92.81 249 TYR A C 1
ATOM 2007 O O . TYR A 1 249 ? 17.107 17.237 -11.735 1.00 92.81 249 TYR A O 1
ATOM 2015 N N . PRO A 1 250 ? 16.020 18.416 -10.166 1.00 91.25 250 PRO A N 1
ATOM 2016 C CA . PRO A 1 250 ? 17.118 19.374 -10.015 1.00 91.25 250 PRO A CA 1
ATOM 2017 C C . PRO A 1 250 ? 18.393 18.736 -9.495 1.00 91.25 250 PRO A C 1
ATOM 2019 O O . PRO A 1 250 ? 19.478 19.122 -9.915 1.00 91.25 250 PRO A O 1
ATOM 2022 N N . MET A 1 251 ? 18.277 17.726 -8.627 1.00 91.44 251 MET A N 1
ATOM 2023 C CA . MET A 1 251 ? 19.431 16.990 -8.104 1.00 91.44 251 MET A CA 1
ATOM 2024 C C . MET A 1 251 ? 20.157 16.218 -9.214 1.00 91.44 251 MET A C 1
ATOM 2026 O O . MET A 1 251 ? 21.322 15.863 -9.063 1.00 91.44 251 MET A O 1
ATOM 2030 N N . LYS A 1 252 ? 19.487 15.984 -10.351 1.00 93.12 252 LYS A N 1
ATOM 2031 C CA . LYS A 1 252 ? 20.069 15.410 -11.573 1.00 93.12 252 LYS A CA 1
ATOM 2032 C C . LYS A 1 252 ? 20.636 16.460 -12.532 1.00 93.12 252 LYS A C 1
ATOM 2034 O O . LYS A 1 252 ? 21.065 16.105 -13.628 1.00 93.12 252 LYS A O 1
ATOM 2039 N N . GLY A 1 253 ? 20.608 17.741 -12.161 1.00 92.44 253 GLY A N 1
ATOM 2040 C CA . GLY A 1 253 ? 20.977 18.853 -13.037 1.00 92.44 253 GLY A CA 1
ATOM 2041 C C . GLY A 1 253 ? 19.977 19.091 -14.173 1.00 92.44 253 GLY A C 1
ATOM 2042 O O . GLY A 1 253 ? 20.302 19.770 -15.147 1.00 92.44 253 GLY A O 1
ATOM 2043 N N . TYR A 1 254 ? 18.772 18.515 -14.094 1.00 94.25 254 TYR A N 1
ATOM 2044 C CA . TYR A 1 254 ? 17.741 18.720 -15.108 1.00 94.25 254 TYR A CA 1
ATOM 2045 C C . TYR A 1 254 ? 17.012 20.044 -14.879 1.00 94.25 254 TYR A C 1
ATOM 2047 O O . TYR A 1 254 ? 16.886 20.539 -13.760 1.00 94.25 254 TYR A O 1
ATOM 2055 N N . LYS A 1 255 ? 16.531 20.621 -15.978 1.00 93.50 255 LYS A N 1
ATOM 2056 C CA . LYS A 1 255 ? 15.752 21.859 -15.994 1.00 93.50 255 LYS A CA 1
ATOM 2057 C C . LYS A 1 255 ? 14.251 21.557 -16.041 1.00 93.50 255 LYS A C 1
ATOM 2059 O O . LYS A 1 255 ? 13.832 20.404 -16.142 1.00 93.50 255 LYS A O 1
ATOM 2064 N N . THR A 1 256 ? 13.431 22.598 -15.948 1.00 93.69 256 THR A N 1
ATOM 2065 C CA . THR A 1 256 ? 11.966 22.507 -15.828 1.00 93.69 256 THR A CA 1
ATOM 2066 C C . THR A 1 256 ? 11.279 21.909 -17.054 1.00 93.69 256 THR A C 1
ATOM 2068 O O . THR A 1 256 ? 10.147 21.445 -16.947 1.00 93.69 256 THR A O 1
ATOM 2071 N N . GLU A 1 257 ? 11.959 21.804 -18.197 1.00 95.19 257 GLU A N 1
ATOM 2072 C CA . GLU A 1 257 ? 11.501 21.044 -19.366 1.00 95.19 257 GLU A CA 1
ATOM 2073 C C . GLU A 1 257 ? 11.265 19.561 -19.045 1.00 95.19 257 GLU A C 1
ATOM 2075 O O . GLU A 1 257 ? 10.431 18.914 -19.682 1.00 95.19 257 GLU A O 1
ATOM 2080 N N . TYR A 1 258 ? 11.913 19.032 -18.004 1.00 96.44 258 TYR A N 1
ATOM 2081 C CA . TYR A 1 258 ? 11.661 17.683 -17.508 1.00 96.44 258 TYR A CA 1
ATOM 2082 C C . TYR A 1 258 ? 10.207 17.482 -17.042 1.00 96.44 258 TYR A C 1
ATOM 2084 O O . TYR A 1 258 ? 9.644 16.399 -17.210 1.00 96.44 258 TYR A O 1
ATOM 2092 N N . VAL A 1 259 ? 9.551 18.541 -16.544 1.00 96.12 259 VAL A N 1
ATOM 2093 C CA . VAL A 1 259 ? 8.116 18.529 -16.207 1.00 96.12 259 VAL A CA 1
ATOM 2094 C C . VAL A 1 259 ? 7.278 18.257 -17.457 1.00 96.12 259 VAL A C 1
ATOM 2096 O O . VAL A 1 259 ? 6.398 17.399 -17.436 1.00 96.12 259 VAL A O 1
ATOM 2099 N N . ASN A 1 260 ? 7.585 18.938 -18.566 1.00 96.31 260 ASN A N 1
ATOM 2100 C CA . ASN A 1 260 ? 6.887 18.753 -19.841 1.00 96.31 260 ASN A CA 1
ATOM 2101 C C . ASN A 1 260 ? 7.120 17.352 -20.411 1.00 96.31 260 ASN A C 1
ATOM 2103 O O . ASN A 1 260 ? 6.195 16.750 -20.953 1.00 96.31 260 ASN A O 1
ATOM 2107 N N . TYR A 1 261 ? 8.329 16.814 -20.251 1.00 97.31 261 TYR A N 1
ATOM 2108 C CA . TYR A 1 261 ? 8.637 15.440 -20.632 1.00 97.31 261 TYR A CA 1
ATOM 2109 C C . TYR A 1 261 ? 7.766 14.428 -19.870 1.00 97.31 261 TYR A C 1
ATOM 2111 O O . TYR A 1 261 ? 7.061 13.647 -20.511 1.00 97.31 261 TYR A O 1
ATOM 2119 N N . LEU A 1 262 ? 7.713 14.478 -18.533 1.00 97.56 262 LEU A N 1
ATOM 2120 C CA . LEU A 1 262 ? 6.863 13.563 -17.756 1.00 97.56 262 LEU A CA 1
ATOM 2121 C C . LEU A 1 262 ? 5.367 13.784 -18.038 1.00 97.56 262 LEU A C 1
ATOM 2123 O O . LEU A 1 262 ? 4.612 12.819 -18.174 1.00 97.56 262 LEU A O 1
ATOM 2127 N N . ALA A 1 263 ? 4.934 15.037 -18.199 1.00 97.25 263 ALA A N 1
ATOM 2128 C CA . ALA A 1 263 ? 3.569 15.371 -18.596 1.00 97.25 263 ALA A CA 1
ATOM 2129 C C . ALA A 1 263 ? 3.199 14.759 -19.954 1.00 97.25 263 ALA A C 1
ATOM 2131 O O . ALA A 1 263 ? 2.117 14.189 -20.094 1.00 97.25 263 ALA A O 1
ATOM 2132 N N . SER A 1 264 ? 4.112 14.798 -20.931 1.00 95.88 264 SER A N 1
ATOM 2133 C CA . SER A 1 264 ? 3.896 14.210 -22.257 1.00 95.88 264 SER A CA 1
ATOM 2134 C C . SER A 1 264 ? 3.667 12.700 -22.210 1.00 95.88 264 SER A C 1
ATOM 2136 O O . SER A 1 264 ? 3.069 12.159 -23.132 1.00 95.88 264 SER A O 1
ATOM 2138 N N . ILE A 1 265 ? 4.107 12.024 -21.144 1.00 96.19 265 ILE A N 1
ATOM 2139 C CA . ILE A 1 265 ? 3.926 10.587 -20.928 1.00 96.19 265 ILE A CA 1
ATOM 2140 C C . ILE A 1 265 ? 2.609 10.328 -20.189 1.00 96.19 265 ILE A C 1
ATOM 2142 O O . ILE A 1 265 ? 1.761 9.580 -20.677 1.00 96.19 265 ILE A O 1
ATOM 2146 N N . PHE A 1 266 ? 2.418 10.953 -19.023 1.00 96.31 266 PHE A N 1
ATOM 2147 C CA . PHE A 1 266 ? 1.343 10.588 -18.091 1.00 96.31 266 PHE A CA 1
ATOM 2148 C C . PHE A 1 266 ? 0.008 11.295 -18.345 1.00 96.31 266 PHE A C 1
ATOM 2150 O O . PHE A 1 266 ? -1.033 10.814 -17.893 1.00 96.31 266 PHE A O 1
ATOM 2157 N N . LEU A 1 267 ? 0.001 12.391 -19.107 1.00 95.12 267 LEU A N 1
ATOM 2158 C CA . LEU A 1 267 ? -1.203 13.167 -19.423 1.00 95.12 267 LEU A CA 1
ATOM 2159 C C . LEU A 1 267 ? -1.749 12.868 -20.831 1.00 95.12 267 LEU A C 1
ATOM 2161 O O . LEU A 1 267 ? -2.472 13.677 -21.391 1.00 95.12 267 LEU A O 1
ATOM 2165 N N . LYS A 1 268 ? -1.440 11.706 -21.425 1.00 89.25 268 LYS A N 1
ATOM 2166 C CA . LYS A 1 268 ? -2.012 11.307 -22.732 1.00 89.25 268 LYS A CA 1
ATOM 2167 C C . LYS A 1 268 ? -3.462 10.823 -22.643 1.00 89.25 268 LYS A C 1
ATOM 2169 O O . LYS A 1 268 ? -4.228 10.968 -23.590 1.00 89.25 268 LYS A O 1
ATOM 2174 N N . ASN A 1 269 ? -3.830 10.205 -21.522 1.00 87.25 269 ASN A N 1
ATOM 2175 C CA . ASN A 1 269 ? -5.117 9.534 -21.350 1.00 87.25 269 ASN A CA 1
ATOM 2176 C C . ASN A 1 269 ? -6.132 10.416 -20.600 1.00 87.25 269 ASN A C 1
ATOM 2178 O O . ASN A 1 269 ? -5.725 11.138 -19.697 1.00 87.25 269 ASN A O 1
ATOM 2182 N N . PRO A 1 270 ? -7.449 10.314 -20.870 1.00 86.81 270 PRO A N 1
ATOM 2183 C CA . PRO A 1 270 ? -8.484 11.107 -20.191 1.00 86.81 270 PRO A CA 1
ATOM 2184 C C . PRO A 1 270 ? -8.495 11.040 -18.655 1.00 86.81 270 PRO A C 1
ATOM 2186 O O . PRO A 1 270 ? -8.911 11.997 -18.016 1.00 86.81 270 PRO A O 1
ATOM 2189 N N . LEU A 1 271 ? -8.057 9.928 -18.052 1.00 89.88 271 LEU A N 1
ATOM 2190 C CA . LEU A 1 271 ? -7.875 9.800 -16.596 1.00 89.88 271 LEU A CA 1
ATOM 2191 C C . LEU A 1 271 ? -6.405 9.866 -16.168 1.00 89.88 271 LEU A C 1
ATOM 2193 O O . LEU A 1 271 ? -6.089 9.567 -15.019 1.00 89.88 271 LEU A O 1
ATOM 2197 N N . GLY A 1 272 ? -5.499 10.238 -17.070 1.00 94.50 272 GLY A N 1
ATOM 2198 C CA . GLY A 1 272 ? -4.100 10.483 -16.748 1.00 94.50 272 GLY A CA 1
ATOM 2199 C C . GLY A 1 272 ? -3.973 11.562 -15.678 1.00 94.50 272 GLY A C 1
ATOM 2200 O O . GLY A 1 272 ? -4.748 12.523 -15.656 1.00 94.50 272 GLY A O 1
ATOM 2201 N N . ASN A 1 273 ? -3.015 11.388 -14.774 1.00 96.31 273 ASN A N 1
ATOM 2202 C CA . ASN A 1 273 ? -2.744 12.364 -13.735 1.00 96.31 273 ASN A CA 1
ATOM 2203 C C . ASN A 1 273 ? -1.249 12.562 -13.542 1.00 96.31 273 ASN A C 1
ATOM 2205 O O . ASN A 1 273 ? -0.470 11.618 -13.648 1.00 96.31 273 ASN A O 1
ATOM 2209 N N . LEU A 1 274 ? -0.884 13.795 -13.219 1.00 97.44 274 LEU A N 1
ATOM 2210 C CA . LEU A 1 274 ? 0.441 14.160 -12.759 1.00 97.44 274 LEU A CA 1
ATOM 2211 C C . LEU A 1 274 ? 0.281 14.929 -11.450 1.00 97.44 274 LEU A C 1
ATOM 2213 O O . LEU A 1 274 ? -0.397 15.959 -11.416 1.00 97.44 274 LEU A O 1
ATOM 2217 N N . VAL A 1 275 ? 0.882 14.425 -10.375 1.00 98.00 275 VAL A N 1
ATOM 2218 C CA . VAL A 1 275 ? 0.885 15.123 -9.089 1.00 98.00 275 VAL A CA 1
ATOM 2219 C C . VAL A 1 275 ? 2.109 16.028 -9.010 1.00 98.00 275 VAL A C 1
ATOM 2221 O O . VAL A 1 275 ? 3.223 15.555 -9.215 1.00 98.00 275 VAL A O 1
ATOM 2224 N N . ILE A 1 276 ? 1.898 17.306 -8.699 1.00 97.19 276 ILE A N 1
ATOM 2225 C CA . ILE A 1 276 ? 2.956 18.282 -8.402 1.00 97.19 276 ILE A CA 1
ATOM 2226 C C . ILE A 1 276 ? 2.758 18.788 -6.975 1.00 97.19 276 ILE A C 1
ATOM 2228 O O . ILE A 1 276 ? 1.634 19.056 -6.556 1.00 97.19 276 ILE A O 1
ATOM 2232 N N . GLY A 1 277 ? 3.849 19.000 -6.253 1.00 94.94 277 GLY A N 1
ATOM 2233 C CA . GLY A 1 277 ? 3.844 19.754 -5.009 1.00 94.94 277 GLY A CA 1
ATOM 2234 C C . GLY A 1 277 ? 5.156 19.605 -4.258 1.00 94.94 277 GLY A C 1
ATOM 2235 O O . GLY A 1 277 ? 6.090 18.995 -4.776 1.00 94.94 277 GLY A O 1
ATOM 2236 N N . LEU A 1 278 ? 5.194 20.136 -3.035 1.00 93.56 278 LEU A N 1
ATOM 2237 C CA . LEU A 1 278 ? 6.301 19.953 -2.094 1.00 93.56 278 LEU A CA 1
ATOM 2238 C C . LEU A 1 278 ? 5.818 19.834 -0.643 1.00 93.56 278 LEU A C 1
ATOM 2240 O O . LEU A 1 278 ? 4.716 20.276 -0.294 1.00 93.56 278 LEU A O 1
ATOM 2244 N N . GLU A 1 279 ? 6.681 19.286 0.210 1.00 92.56 279 GLU A N 1
ATOM 2245 C CA . GLU A 1 279 ? 6.604 19.442 1.660 1.00 92.56 279 GLU A CA 1
ATOM 2246 C C . GLU A 1 279 ? 6.847 20.903 2.092 1.00 92.56 279 GLU A C 1
ATOM 2248 O O . GLU A 1 279 ? 7.547 21.669 1.421 1.00 92.56 279 GLU A O 1
ATOM 2253 N N . ASN A 1 280 ? 6.273 21.305 3.231 1.00 89.00 280 ASN A N 1
ATOM 2254 C CA . ASN A 1 280 ? 6.649 22.549 3.901 1.00 89.00 280 ASN A CA 1
ATOM 2255 C C . ASN A 1 280 ? 8.020 22.432 4.600 1.00 89.00 280 ASN A C 1
ATOM 22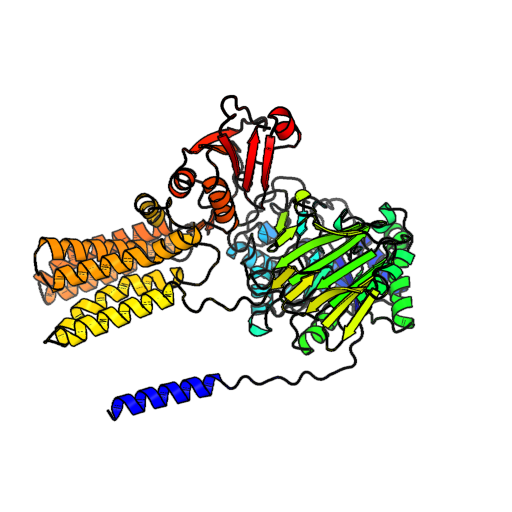57 O O . ASN A 1 280 ? 8.610 21.361 4.694 1.00 89.00 280 ASN A O 1
ATOM 2261 N N . GLY A 1 281 ? 8.538 23.566 5.075 1.00 87.69 281 GLY A N 1
ATOM 2262 C CA . GLY A 1 281 ? 9.886 23.711 5.645 1.00 87.69 281 GLY A CA 1
ATOM 2263 C C . GLY A 1 281 ? 10.780 24.667 4.844 1.00 87.69 281 GLY A C 1
ATOM 2264 O O . GLY A 1 281 ? 11.786 25.144 5.355 1.00 87.69 281 GLY A O 1
ATOM 2265 N N . GLY A 1 282 ? 10.392 25.012 3.610 1.00 88.38 282 GLY A N 1
ATOM 2266 C CA . GLY A 1 282 ? 11.099 25.982 2.765 1.00 88.38 282 GLY A CA 1
ATOM 2267 C C . GLY A 1 282 ? 10.729 27.450 3.021 1.00 88.38 282 GLY A C 1
ATOM 2268 O O . GLY A 1 282 ? 9.722 27.760 3.665 1.00 88.38 282 GLY A O 1
ATOM 2269 N N . THR A 1 283 ? 11.529 28.360 2.461 1.00 92.56 283 THR A N 1
ATOM 2270 C CA . THR A 1 283 ? 11.291 29.816 2.432 1.00 92.56 283 THR A CA 1
ATOM 2271 C C . THR A 1 283 ? 10.663 30.265 1.108 1.00 92.56 283 THR A C 1
ATOM 2273 O O . THR A 1 283 ? 10.544 29.480 0.164 1.00 92.56 283 THR A O 1
ATOM 2276 N N . LEU A 1 284 ? 10.297 31.549 0.992 1.00 94.12 284 LEU A N 1
ATOM 2277 C CA . LEU A 1 284 ? 9.819 32.115 -0.278 1.00 94.12 284 LEU A CA 1
ATOM 2278 C C . LEU A 1 284 ? 10.861 31.988 -1.397 1.00 94.12 284 LEU A C 1
ATOM 2280 O O . LEU A 1 284 ? 10.490 31.720 -2.533 1.00 94.12 284 LEU A O 1
ATOM 2284 N N . GLU A 1 285 ? 12.147 32.117 -1.074 1.00 93.94 285 GLU A N 1
ATOM 2285 C CA . GLU A 1 285 ? 13.242 31.884 -2.018 1.00 93.94 285 GLU A CA 1
ATOM 2286 C C . GLU A 1 285 ? 13.285 30.418 -2.471 1.00 93.94 285 GLU A C 1
ATOM 2288 O O . GLU A 1 285 ? 13.311 30.140 -3.669 1.00 93.94 285 GLU A O 1
ATOM 2293 N N . THR A 1 286 ? 13.177 29.475 -1.526 1.00 90.94 286 THR A N 1
ATOM 2294 C CA . THR A 1 286 ? 13.194 28.031 -1.823 1.00 90.94 286 THR A CA 1
ATOM 2295 C C . THR A 1 286 ? 12.038 27.642 -2.749 1.00 90.94 286 THR A C 1
ATOM 2297 O O . THR A 1 286 ? 12.235 27.016 -3.794 1.00 90.94 286 THR A O 1
ATOM 2300 N N . PHE A 1 287 ? 10.814 28.058 -2.407 1.00 94.56 287 PHE A N 1
ATOM 2301 C CA . PHE A 1 287 ? 9.636 27.798 -3.236 1.00 94.56 287 PHE A CA 1
ATOM 2302 C C . PHE A 1 287 ? 9.656 28.602 -4.545 1.00 94.56 287 PHE A C 1
ATOM 2304 O O . PHE A 1 287 ? 9.182 28.126 -5.577 1.00 94.56 287 PHE A O 1
ATOM 2311 N N . GLY A 1 288 ? 10.220 29.808 -4.533 1.00 92.38 288 GLY A N 1
ATOM 2312 C CA . GLY A 1 288 ? 10.377 30.650 -5.715 1.00 92.38 288 GLY A CA 1
ATOM 2313 C C . GLY A 1 288 ? 11.338 30.063 -6.749 1.00 92.38 288 GLY A C 1
ATOM 2314 O O . GLY A 1 288 ? 11.105 30.238 -7.942 1.00 92.38 288 GLY A O 1
ATOM 2315 N N . GLY A 1 289 ? 12.371 29.340 -6.307 1.00 90.12 289 GLY A N 1
ATOM 2316 C CA . GLY A 1 289 ? 13.377 28.742 -7.182 1.00 90.12 289 GLY A CA 1
ATOM 2317 C C . GLY A 1 289 ? 12.859 27.548 -7.982 1.00 90.12 289 GLY A C 1
ATOM 2318 O O . GLY A 1 289 ? 12.901 27.562 -9.208 1.00 90.12 289 GLY A O 1
ATOM 2319 N N . PHE A 1 290 ? 12.366 26.508 -7.305 1.00 86.69 290 PHE A N 1
ATOM 2320 C CA . PHE A 1 290 ? 12.019 25.238 -7.959 1.00 86.69 290 PHE A CA 1
ATOM 2321 C C . PHE A 1 290 ? 10.515 25.020 -8.145 1.00 86.69 290 PHE A C 1
ATOM 2323 O O . PHE A 1 290 ? 10.057 24.628 -9.219 1.00 86.69 290 PHE A O 1
ATOM 2330 N N . TYR A 1 291 ? 9.728 25.322 -7.116 1.00 95.06 291 TYR A N 1
ATOM 2331 C CA . TYR A 1 291 ? 8.296 25.037 -7.117 1.00 95.06 291 TYR A CA 1
ATOM 2332 C C . TYR A 1 291 ? 7.513 25.978 -8.037 1.00 95.06 291 TYR A C 1
ATOM 2334 O O . TYR A 1 291 ? 6.653 25.535 -8.799 1.00 95.06 291 TYR A O 1
ATOM 2342 N N . LYS A 1 292 ? 7.840 27.276 -8.036 1.00 96.50 292 LYS A N 1
ATOM 2343 C CA . LYS A 1 292 ? 7.199 28.265 -8.914 1.00 96.50 292 LYS A CA 1
ATOM 2344 C C . LYS A 1 292 ? 7.314 27.885 -10.401 1.00 96.50 292 LYS A C 1
ATOM 2346 O O . LYS A 1 292 ? 6.268 27.859 -11.055 1.00 96.50 292 LYS A O 1
ATOM 2351 N N . PRO A 1 293 ? 8.492 27.513 -10.942 1.00 95.69 293 PRO A N 1
ATOM 2352 C CA . PRO A 1 293 ? 8.579 27.030 -12.318 1.00 95.69 293 PRO A CA 1
ATOM 2353 C C . PRO A 1 293 ? 7.752 25.775 -12.631 1.00 95.69 293 PRO A C 1
ATOM 2355 O O . PRO A 1 293 ? 7.197 25.676 -13.725 1.00 95.69 293 PRO A O 1
ATOM 2358 N N . MET A 1 294 ? 7.606 24.829 -11.695 1.00 96.12 294 MET A N 1
ATOM 2359 C CA . MET A 1 294 ? 6.723 23.670 -11.902 1.00 96.12 294 MET A CA 1
ATOM 2360 C C . MET A 1 294 ? 5.267 24.092 -12.090 1.00 96.12 294 MET A C 1
ATOM 2362 O O . MET A 1 294 ? 4.582 23.603 -12.988 1.00 96.12 294 MET A O 1
ATOM 2366 N N . LEU A 1 295 ? 4.796 25.022 -11.256 1.00 97.69 295 LEU A N 1
ATOM 2367 C CA . LEU A 1 295 ? 3.439 25.554 -11.352 1.00 97.69 295 LEU A CA 1
ATOM 2368 C C . LEU A 1 295 ? 3.235 26.356 -12.642 1.00 97.69 295 LEU A C 1
ATOM 2370 O O . LEU A 1 295 ? 2.168 26.271 -13.247 1.00 97.69 295 LEU A O 1
ATOM 2374 N N . GLN A 1 296 ? 4.258 27.082 -13.102 1.00 97.50 296 GLN A N 1
ATOM 2375 C CA . GLN A 1 296 ? 4.235 27.749 -14.406 1.00 97.50 296 GLN A CA 1
ATOM 2376 C C . GLN A 1 296 ? 4.062 26.737 -15.540 1.00 97.50 296 GLN A C 1
ATOM 2378 O O . GLN A 1 296 ? 3.166 26.910 -16.365 1.00 97.50 296 GLN A O 1
ATOM 2383 N N . LYS A 1 297 ? 4.819 25.629 -15.534 1.00 97.12 297 LYS A N 1
ATOM 2384 C CA . LYS A 1 297 ? 4.630 24.540 -16.507 1.00 97.12 297 LYS A CA 1
ATOM 2385 C C . LYS A 1 297 ? 3.242 23.913 -16.424 1.00 97.12 297 LYS A C 1
ATOM 2387 O O . LYS A 1 297 ? 2.627 23.672 -17.459 1.00 97.12 297 LYS A O 1
ATOM 2392 N N . ALA A 1 298 ? 2.689 23.728 -15.227 1.00 97.50 298 ALA A N 1
ATOM 2393 C CA . ALA A 1 298 ? 1.310 23.264 -15.082 1.00 97.50 298 ALA A CA 1
ATOM 2394 C C . ALA A 1 298 ? 0.296 24.231 -15.727 1.00 97.50 298 ALA A C 1
ATOM 2396 O O . ALA A 1 298 ? -0.609 23.788 -16.433 1.00 97.50 298 ALA A O 1
ATOM 2397 N N . LYS A 1 299 ? 0.463 25.548 -15.541 1.00 97.88 299 LYS A N 1
ATOM 2398 C CA . LYS A 1 299 ? -0.389 26.574 -16.168 1.00 97.88 299 LYS A CA 1
ATOM 2399 C C . LYS A 1 299 ? -0.223 26.648 -17.684 1.00 97.88 299 LYS A C 1
ATOM 2401 O O . LYS A 1 299 ? -1.217 26.861 -18.372 1.00 97.88 299 LYS A O 1
ATOM 2406 N N . GLU A 1 300 ? 0.990 26.468 -18.202 1.00 97.50 300 GLU A N 1
ATOM 2407 C CA . GLU A 1 300 ? 1.241 26.350 -19.645 1.00 97.50 300 GLU A CA 1
ATOM 2408 C C . GLU A 1 300 ? 0.473 25.155 -20.228 1.00 97.50 300 GLU A C 1
ATOM 2410 O O . GLU A 1 300 ? -0.289 25.317 -21.178 1.00 97.50 300 GLU A O 1
ATOM 2415 N N . LEU A 1 301 ? 0.590 23.975 -19.607 1.00 97.12 301 LEU A N 1
ATOM 2416 C CA . LEU A 1 301 ? -0.124 22.764 -20.030 1.00 97.12 301 LEU A CA 1
ATOM 2417 C C . LEU A 1 301 ? -1.650 22.929 -19.969 1.00 97.12 301 LEU A C 1
ATOM 2419 O O . LEU A 1 301 ? -2.358 22.406 -20.831 1.00 97.12 301 LEU A O 1
ATOM 2423 N N . GLU A 1 302 ? -2.158 23.663 -18.978 1.00 96.81 302 GLU A N 1
ATOM 2424 C CA . GLU A 1 302 ? -3.582 23.991 -18.882 1.00 96.81 302 GLU A CA 1
ATOM 2425 C C . GLU A 1 302 ? -4.046 24.951 -19.978 1.00 96.81 302 GLU A C 1
ATOM 2427 O O . GLU A 1 302 ? -5.073 24.709 -20.614 1.00 96.81 302 GLU A O 1
ATOM 2432 N N . LYS A 1 303 ? -3.276 26.011 -20.244 1.00 97.06 303 LYS A N 1
ATOM 2433 C CA . LYS A 1 303 ? -3.554 26.969 -21.322 1.00 97.06 303 LYS A CA 1
ATOM 2434 C C . LYS A 1 303 ? -3.568 26.283 -22.692 1.00 97.06 303 LYS A C 1
ATOM 2436 O O . LYS A 1 303 ? -4.438 26.579 -23.506 1.00 97.06 303 LYS A O 1
ATOM 2441 N N . ASP A 1 304 ? -2.656 25.338 -22.903 1.00 95.75 304 ASP A N 1
ATOM 2442 C CA . ASP A 1 304 ? -2.553 24.515 -24.114 1.00 95.75 304 ASP A CA 1
ATOM 2443 C C . ASP A 1 304 ? -3.646 23.432 -24.215 1.00 95.75 304 ASP A C 1
ATOM 2445 O O . ASP A 1 304 ? -3.623 22.622 -25.140 1.00 95.75 304 ASP A O 1
ATOM 2449 N N . GLN A 1 305 ? -4.580 23.364 -23.256 1.00 93.81 305 GLN A N 1
ATOM 2450 C CA . GLN A 1 305 ? -5.636 22.345 -23.170 1.00 93.81 305 GLN A CA 1
ATOM 2451 C C . GLN A 1 305 ? -5.114 20.898 -23.090 1.00 93.81 305 GLN A C 1
ATOM 2453 O O . GLN A 1 305 ? -5.861 19.946 -23.324 1.00 93.81 305 GLN A O 1
ATOM 2458 N N . LYS A 1 306 ? -3.842 20.710 -22.715 1.00 94.94 306 LYS A N 1
ATOM 2459 C CA . LYS A 1 306 ? -3.219 19.386 -22.561 1.00 94.94 306 LYS A CA 1
ATOM 2460 C C . LYS A 1 306 ? -3.634 18.697 -21.268 1.00 94.94 306 LYS A C 1
ATOM 2462 O O . LYS A 1 306 ? -3.602 17.476 -21.219 1.00 94.94 306 LYS A O 1
ATOM 2467 N N . ALA A 1 307 ? -4.003 19.452 -20.234 1.00 96.25 307 ALA A N 1
ATOM 2468 C CA . ALA A 1 307 ? -4.566 18.935 -18.989 1.00 96.25 307 ALA A CA 1
ATOM 2469 C C . ALA A 1 307 ? -5.354 20.017 -18.243 1.00 96.25 307 ALA A C 1
ATOM 2471 O O . ALA A 1 307 ? -5.203 21.197 -18.522 1.00 96.25 307 ALA A O 1
ATOM 2472 N N . LYS A 1 308 ? -6.184 19.634 -17.272 1.00 96.50 308 LYS A N 1
ATOM 2473 C CA . LYS A 1 308 ? -6.828 20.578 -16.340 1.00 96.50 308 LYS A CA 1
ATOM 2474 C C . LYS A 1 308 ? -6.113 20.570 -14.999 1.00 96.50 308 LYS A C 1
ATOM 2476 O O . LYS A 1 308 ? -5.727 19.498 -14.540 1.00 96.50 308 LYS A O 1
ATOM 2481 N N . ILE A 1 309 ? -5.990 21.711 -14.328 1.00 97.50 309 ILE A N 1
ATOM 2482 C CA . ILE A 1 309 ? -5.533 21.720 -12.936 1.00 97.50 309 ILE A CA 1
ATOM 2483 C C . ILE A 1 309 ? -6.742 21.494 -12.027 1.00 97.50 309 ILE A C 1
ATOM 2485 O O . ILE A 1 309 ? -7.691 22.276 -12.036 1.00 97.50 309 ILE A O 1
ATOM 2489 N N . LEU A 1 310 ? -6.727 20.408 -11.252 1.00 97.25 310 LEU A N 1
ATOM 2490 C CA . LEU A 1 310 ? -7.831 20.019 -10.373 1.00 97.25 310 LEU A CA 1
ATOM 2491 C C . LEU A 1 310 ? -7.354 19.824 -8.933 1.00 97.25 310 LEU A C 1
ATOM 2493 O O . LEU A 1 310 ? -6.248 19.345 -8.686 1.00 97.25 310 LEU A O 1
ATOM 2497 N N . LEU A 1 311 ? -8.235 20.118 -7.975 1.00 98.44 311 LEU A N 1
ATOM 2498 C CA . LEU A 1 311 ? -8.073 19.647 -6.600 1.00 98.44 311 LEU A CA 1
ATOM 2499 C C . LEU A 1 311 ? -8.215 18.117 -6.565 1.00 98.44 311 LEU A C 1
ATOM 2501 O O . LEU A 1 311 ? -8.954 17.528 -7.364 1.00 98.44 311 LEU A O 1
ATOM 2505 N N . ALA A 1 312 ? -7.551 17.457 -5.617 1.00 98.44 312 ALA A N 1
ATOM 2506 C CA . ALA A 1 312 ? -7.586 16.000 -5.485 1.00 98.44 312 ALA A CA 1
ATOM 2507 C C . ALA A 1 312 ? -9.015 15.452 -5.274 1.00 98.44 312 ALA A C 1
ATOM 2509 O O . ALA A 1 312 ? -9.386 14.433 -5.874 1.00 98.44 312 ALA A O 1
ATOM 2510 N N . LYS A 1 313 ? -9.868 16.145 -4.501 1.00 98.19 313 LYS A N 1
ATOM 2511 C CA . LYS A 1 313 ? -11.297 15.786 -4.364 1.00 98.19 313 LYS A CA 1
ATOM 2512 C C . LYS A 1 313 ? -12.068 15.840 -5.685 1.00 98.19 313 LYS A C 1
ATOM 2514 O O . LYS A 1 313 ? -12.946 15.007 -5.914 1.00 98.19 313 LYS A O 1
ATOM 2519 N N . ASP A 1 314 ? -11.748 16.795 -6.555 1.00 97.62 314 ASP A N 1
ATOM 2520 C CA . ASP A 1 314 ? -12.484 17.018 -7.800 1.00 97.62 314 ASP A CA 1
ATOM 2521 C C . ASP A 1 314 ? -12.057 15.991 -8.844 1.00 97.62 314 ASP A C 1
ATOM 2523 O O . ASP A 1 314 ? -12.908 15.357 -9.473 1.00 97.62 314 ASP A O 1
ATOM 2527 N N . TYR A 1 315 ? -10.747 15.747 -8.955 1.00 97.56 315 TYR A N 1
ATOM 2528 C CA . TYR A 1 315 ? -10.211 14.670 -9.780 1.00 97.56 315 TYR A CA 1
ATOM 2529 C C . TYR A 1 315 ? -10.761 13.305 -9.343 1.00 97.56 315 TYR A C 1
ATOM 2531 O O . TYR A 1 315 ? -11.294 12.562 -10.167 1.00 97.56 315 TYR A O 1
ATOM 2539 N N . SER A 1 316 ? -10.715 12.984 -8.044 1.00 97.12 316 SER A N 1
ATOM 2540 C CA . SER A 1 316 ? -11.224 11.694 -7.554 1.00 97.12 316 SER A CA 1
ATOM 2541 C C . SER A 1 316 ? -12.727 11.528 -7.770 1.00 97.12 316 SER A C 1
ATOM 2543 O O . SER A 1 316 ? -13.178 10.448 -8.151 1.00 97.12 316 SER A O 1
ATOM 2545 N N . SER A 1 317 ? -13.506 12.600 -7.617 1.00 96.00 317 SER A N 1
ATOM 2546 C CA . SER A 1 317 ? -14.937 12.593 -7.931 1.00 96.00 317 SER A CA 1
ATOM 2547 C C . SER A 1 317 ? -15.198 12.329 -9.418 1.00 96.00 317 SER A C 1
ATOM 2549 O O . SER A 1 317 ? -16.101 11.562 -9.754 1.00 96.00 317 SER A O 1
ATOM 2551 N N . GLN A 1 318 ? -14.411 12.927 -10.320 1.00 94.19 318 GLN A N 1
ATOM 2552 C CA . GLN A 1 318 ? -14.507 12.668 -11.761 1.00 94.19 318 GLN A CA 1
ATOM 2553 C C . GLN A 1 318 ? -14.108 11.231 -12.114 1.00 94.19 318 GLN A C 1
ATOM 2555 O O . GLN A 1 318 ? -14.803 10.588 -12.902 1.00 94.19 318 GLN A O 1
ATOM 2560 N N . PHE A 1 319 ? -13.047 10.711 -11.493 1.00 94.56 319 PHE A N 1
ATOM 2561 C CA . PHE A 1 319 ? -12.590 9.335 -11.678 1.00 94.56 319 PHE A CA 1
ATOM 2562 C C . PHE A 1 319 ? -13.660 8.327 -11.238 1.00 94.56 319 PHE A C 1
ATOM 2564 O O . PHE A 1 319 ? -14.027 7.435 -12.001 1.00 94.56 319 PHE A O 1
ATOM 2571 N N . LEU A 1 320 ? -14.223 8.494 -10.035 1.00 94.19 320 LEU A N 1
ATOM 2572 C CA . LEU A 1 320 ? -15.243 7.593 -9.486 1.00 94.19 320 LEU A CA 1
ATOM 2573 C C . LEU A 1 320 ? -16.516 7.553 -10.344 1.00 94.19 320 LEU A C 1
ATOM 2575 O O . LEU A 1 320 ? -17.101 6.483 -10.519 1.00 94.19 320 LEU A O 1
ATOM 2579 N N . LYS A 1 321 ? -16.917 8.685 -10.941 1.00 93.06 321 LYS A N 1
ATOM 2580 C CA . LYS A 1 321 ? -18.066 8.758 -11.864 1.00 93.06 321 LYS A CA 1
ATOM 2581 C C . LYS A 1 321 ? -17.896 7.901 -13.122 1.00 93.06 321 LYS A C 1
ATOM 2583 O O . LYS A 1 321 ? -18.895 7.553 -13.741 1.00 93.06 321 LYS A O 1
ATOM 2588 N N . GLN A 1 322 ? -16.667 7.535 -13.494 1.00 89.06 322 GLN A N 1
ATOM 2589 C CA . GLN A 1 322 ? -16.425 6.663 -14.649 1.00 89.06 322 GLN A CA 1
ATOM 2590 C C . GLN A 1 322 ? -16.800 5.206 -14.401 1.00 89.06 322 GLN A C 1
ATOM 2592 O O . GLN A 1 322 ? -16.881 4.434 -15.355 1.00 89.06 322 GLN A O 1
ATOM 2597 N N . GLY A 1 323 ? -16.966 4.803 -13.139 1.00 88.06 323 GLY A N 1
ATOM 2598 C CA . GLY A 1 323 ? -17.241 3.414 -12.790 1.00 88.06 323 GLY A CA 1
ATOM 2599 C C . GLY A 1 323 ? -16.106 2.447 -13.156 1.00 88.06 323 GLY A C 1
ATOM 2600 O O . GLY A 1 323 ? -16.334 1.247 -13.290 1.00 88.06 323 GLY A O 1
ATOM 2601 N N . LYS A 1 324 ? -14.879 2.955 -13.329 1.00 88.62 324 LYS A N 1
ATOM 2602 C CA . LYS A 1 324 ? -13.682 2.156 -13.614 1.00 88.62 324 LYS A CA 1
ATOM 2603 C C . LYS A 1 324 ? -12.775 2.107 -12.394 1.00 88.62 324 LYS A C 1
ATOM 2605 O O . LYS A 1 324 ? -12.641 3.083 -11.666 1.00 88.62 324 LYS A O 1
ATOM 2610 N N . VAL A 1 325 ? -12.125 0.965 -12.208 1.00 93.00 325 VAL A N 1
ATOM 2611 C CA . VAL A 1 325 ? -11.112 0.745 -11.164 1.00 93.00 325 VAL A CA 1
ATOM 2612 C C . VAL A 1 325 ? -9.73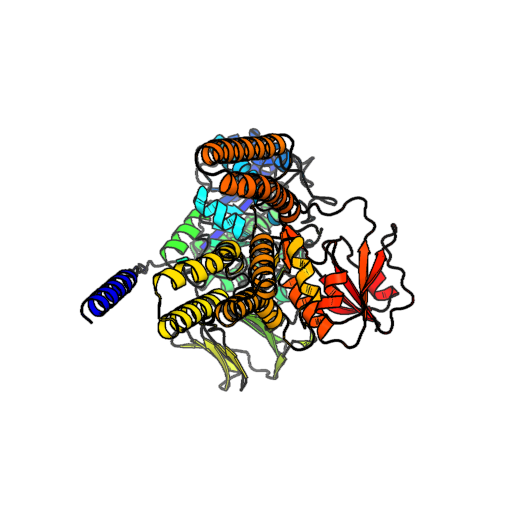0 1.222 -11.592 1.00 93.00 325 VAL A C 1
ATOM 2614 O O . VAL A 1 325 ? -8.965 1.713 -10.778 1.00 93.00 325 VAL A O 1
ATOM 2617 N N . ILE A 1 326 ? -9.419 1.132 -12.878 1.00 92.25 326 ILE A N 1
ATOM 2618 C CA . ILE A 1 326 ? -8.221 1.683 -13.506 1.00 92.25 326 ILE A CA 1
ATOM 2619 C C . ILE A 1 326 ? -8.534 1.864 -14.993 1.00 92.25 326 ILE A C 1
ATOM 2621 O O . ILE A 1 326 ? -9.361 1.141 -15.558 1.00 92.25 326 ILE A O 1
ATOM 2625 N N . GLN A 1 327 ? -7.906 2.839 -15.640 1.00 86.25 327 GLN A N 1
ATOM 2626 C CA . GLN A 1 327 ? -7.886 2.892 -17.098 1.00 86.25 327 GLN A CA 1
ATOM 2627 C C . GLN A 1 327 ? -6.719 2.035 -17.584 1.00 86.25 327 GLN A C 1
ATOM 2629 O O . GLN A 1 327 ? -5.588 2.317 -17.199 1.00 86.25 327 GLN A O 1
ATOM 2634 N N . ASN A 1 328 ? -6.976 1.022 -18.424 1.00 85.38 328 ASN A N 1
ATOM 2635 C CA . ASN A 1 328 ? -5.892 0.323 -19.123 1.00 85.38 328 ASN A CA 1
ATOM 2636 C C . ASN A 1 328 ? -5.022 1.372 -19.810 1.00 85.38 328 ASN A C 1
ATOM 2638 O O . ASN A 1 328 ? -5.532 2.204 -20.564 1.00 85.38 328 ASN A O 1
ATOM 2642 N N . ASN A 1 329 ? -3.740 1.359 -19.485 1.00 89.81 329 ASN A N 1
ATOM 2643 C CA . ASN A 1 329 ? -2.816 2.409 -19.845 1.00 89.81 329 ASN A CA 1
ATOM 2644 C C . ASN A 1 329 ? -1.563 1.777 -20.427 1.00 89.81 329 ASN A C 1
ATOM 2646 O O . ASN A 1 329 ? -1.097 0.735 -19.963 1.00 89.81 329 ASN A O 1
ATOM 2650 N N . TYR A 1 330 ? -1.027 2.419 -21.448 1.00 94.31 330 TYR A N 1
ATOM 2651 C CA . TYR A 1 330 ? 0.246 2.054 -22.017 1.00 94.31 330 TYR A CA 1
ATOM 2652 C C . TYR A 1 330 ? 0.966 3.321 -22.456 1.00 94.31 330 TYR A C 1
ATOM 2654 O O . TYR A 1 330 ? 0.345 4.309 -22.854 1.00 94.31 330 TYR A O 1
ATOM 2662 N N . PHE A 1 331 ? 2.287 3.292 -22.386 1.00 94.38 331 PHE A N 1
ATOM 2663 C CA . PHE A 1 331 ? 3.115 4.362 -22.915 1.00 94.38 331 PHE A CA 1
ATOM 2664 C C . PHE A 1 331 ? 4.424 3.787 -23.427 1.00 94.38 331 PHE A C 1
ATOM 2666 O O . PHE A 1 331 ? 5.039 2.930 -22.797 1.00 94.38 331 PHE A O 1
ATOM 2673 N N . LEU A 1 332 ? 4.821 4.280 -24.594 1.00 96.25 332 LEU A N 1
ATOM 2674 C CA . LEU A 1 332 ? 6.152 4.136 -25.150 1.00 96.25 332 LEU A CA 1
ATOM 2675 C C . LEU A 1 332 ? 6.800 5.515 -25.102 1.00 96.25 332 LEU A C 1
ATOM 2677 O O . LEU A 1 332 ? 6.244 6.480 -25.638 1.00 96.25 332 LEU A O 1
ATOM 2681 N N . SER A 1 333 ? 7.941 5.603 -24.437 1.00 95.69 333 SER A N 1
ATOM 2682 C CA . SER A 1 333 ? 8.696 6.840 -24.281 1.00 95.69 333 SER A CA 1
ATOM 2683 C C . SER A 1 333 ? 10.173 6.587 -24.511 1.00 95.69 333 SER A C 1
ATOM 2685 O O . SER A 1 333 ? 10.699 5.551 -24.102 1.00 95.69 333 SER A O 1
ATOM 2687 N N . ASN A 1 334 ? 10.849 7.563 -25.105 1.00 95.31 334 ASN A N 1
ATOM 2688 C CA . ASN A 1 334 ? 12.302 7.619 -25.059 1.00 95.31 334 ASN A CA 1
ATOM 2689 C C . ASN A 1 334 ? 12.729 8.112 -23.674 1.00 95.31 334 ASN A C 1
ATOM 2691 O O . ASN A 1 334 ? 11.988 8.870 -23.049 1.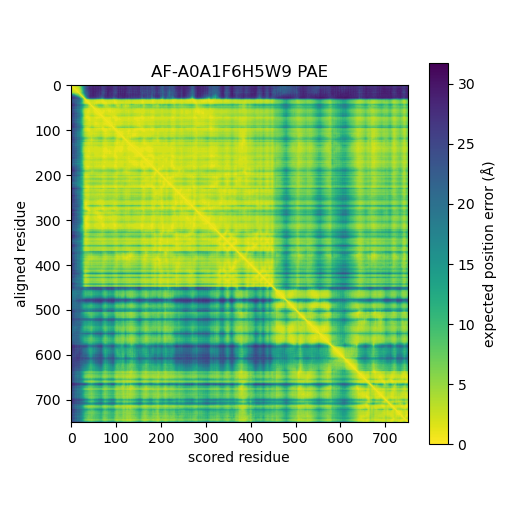00 95.31 334 ASN A O 1
ATOM 2695 N N . GLY A 1 335 ? 13.908 7.716 -23.202 1.00 92.12 335 GLY A N 1
ATOM 2696 C CA . GLY A 1 335 ? 14.498 8.319 -22.011 1.00 92.12 335 GLY A CA 1
ATOM 2697 C C . GLY A 1 335 ? 14.732 9.816 -22.214 1.00 92.12 335 GLY A C 1
ATOM 2698 O O . GLY A 1 335 ? 14.996 10.260 -23.332 1.00 92.12 335 GLY A O 1
ATOM 2699 N N . TYR A 1 336 ? 14.676 10.606 -21.139 1.00 93.31 336 TYR A N 1
ATOM 2700 C CA . TYR A 1 336 ? 14.920 12.046 -21.243 1.00 93.31 336 TYR A CA 1
ATOM 2701 C C . TYR A 1 336 ? 16.298 12.330 -21.862 1.00 93.31 336 TYR A C 1
ATOM 2703 O O . TYR A 1 336 ? 17.326 11.979 -21.265 1.00 93.31 336 TYR A O 1
ATOM 2711 N N . ASN A 1 337 ? 16.285 12.945 -23.051 1.00 90.25 337 ASN A N 1
ATOM 2712 C CA . ASN A 1 337 ? 17.435 13.216 -23.923 1.00 90.25 337 ASN A CA 1
ATOM 2713 C C . ASN A 1 337 ? 18.250 11.973 -24.332 1.00 90.25 337 ASN A C 1
ATOM 2715 O O . ASN A 1 337 ? 19.455 12.071 -24.545 1.00 90.25 337 ASN A O 1
ATOM 2719 N N . LEU A 1 338 ? 17.609 10.806 -24.429 1.00 91.69 338 LEU A N 1
ATOM 2720 C CA . LEU A 1 338 ? 18.222 9.550 -24.868 1.00 91.69 338 LEU A CA 1
ATOM 2721 C C . LEU A 1 338 ? 17.441 8.929 -26.031 1.00 91.69 338 LEU A C 1
ATOM 2723 O O . LEU A 1 338 ? 16.261 9.214 -26.226 1.00 91.69 338 LEU A O 1
ATOM 2727 N N . SER A 1 339 ? 18.098 8.046 -26.783 1.00 91.50 339 SER A N 1
ATOM 2728 C CA . SER A 1 339 ? 17.460 7.198 -27.800 1.00 91.50 339 SER A CA 1
ATOM 2729 C C . SER A 1 339 ? 16.883 5.897 -27.229 1.00 91.50 339 SER A C 1
ATOM 2731 O O . SER A 1 339 ? 16.031 5.285 -27.870 1.00 91.50 339 SER A O 1
ATOM 2733 N N . ASP A 1 340 ? 17.322 5.484 -26.034 1.00 95.94 340 ASP A N 1
ATOM 2734 C CA . ASP A 1 340 ? 16.792 4.318 -25.321 1.00 95.94 340 ASP A CA 1
ATOM 2735 C C . ASP A 1 340 ? 15.290 4.473 -25.061 1.00 95.94 340 ASP A C 1
ATOM 2737 O O . ASP A 1 340 ? 14.808 5.571 -24.771 1.00 95.94 340 ASP A O 1
ATOM 2741 N N . GLN A 1 341 ? 14.547 3.368 -25.132 1.00 97.62 341 GLN A N 1
ATOM 2742 C CA . GLN A 1 341 ? 13.086 3.376 -25.050 1.00 97.62 341 GLN A CA 1
ATOM 2743 C C . GLN A 1 341 ? 12.580 2.520 -23.896 1.00 97.62 341 GLN A C 1
ATOM 2745 O O . GLN A 1 341 ? 13.142 1.475 -23.573 1.00 97.62 341 GLN A O 1
ATOM 2750 N N . SER A 1 342 ? 11.460 2.932 -23.315 1.00 97.38 342 SER A N 1
ATOM 2751 C CA . SER A 1 342 ? 10.726 2.171 -22.312 1.00 97.38 342 SER A CA 1
ATOM 2752 C C . SER A 1 342 ? 9.264 2.075 -22.722 1.00 97.38 342 SER A C 1
ATOM 2754 O O . SER A 1 342 ? 8.598 3.087 -22.955 1.00 97.38 342 SER A O 1
ATOM 2756 N N . PHE A 1 343 ? 8.777 0.845 -22.835 1.00 98.12 343 PHE A N 1
ATOM 2757 C CA . PHE A 1 343 ? 7.373 0.528 -23.019 1.00 98.12 343 PHE A CA 1
ATOM 2758 C C . PHE A 1 343 ? 6.796 -0.010 -21.715 1.00 98.12 343 PHE A C 1
ATOM 2760 O O . PHE A 1 343 ? 7.363 -0.918 -21.105 1.00 98.12 343 PHE A O 1
ATOM 2767 N N . TRP A 1 344 ? 5.634 0.502 -21.328 1.00 97.81 344 TRP A N 1
ATOM 2768 C CA . TRP A 1 344 ? 4.847 -0.009 -20.214 1.00 97.81 344 TRP A CA 1
ATOM 2769 C C . TRP A 1 344 ? 3.444 -0.359 -20.675 1.00 97.81 344 TRP A C 1
ATOM 2771 O O . TRP A 1 344 ? 2.805 0.417 -21.382 1.00 97.81 344 TRP A O 1
ATOM 2781 N N . TYR A 1 345 ? 2.954 -1.498 -20.198 1.00 97.75 345 TYR A N 1
ATOM 2782 C CA . TYR A 1 345 ? 1.551 -1.881 -20.251 1.00 97.75 345 TYR A CA 1
ATOM 2783 C C . TYR A 1 345 ? 1.036 -2.079 -18.829 1.00 97.75 345 TYR A C 1
ATOM 2785 O O . TYR A 1 345 ? 1.650 -2.802 -18.042 1.00 97.75 345 TYR A O 1
ATOM 2793 N N . ILE A 1 346 ? -0.079 -1.439 -18.486 1.00 96.38 346 ILE A N 1
ATOM 2794 C CA . ILE A 1 346 ? -0.642 -1.426 -17.135 1.00 96.38 346 ILE A CA 1
ATOM 2795 C C . ILE A 1 346 ? -2.157 -1.606 -17.236 1.00 96.38 346 ILE A C 1
ATOM 2797 O O . ILE A 1 346 ? -2.859 -0.819 -17.870 1.00 96.38 346 ILE A O 1
ATOM 2801 N N . SER A 1 347 ? -2.675 -2.638 -16.582 1.00 94.19 347 SER A N 1
ATOM 2802 C CA . SER A 1 347 ? -4.104 -2.949 -16.525 1.00 94.19 347 SER A CA 1
ATOM 2803 C C . SER A 1 347 ? -4.538 -3.259 -15.094 1.00 94.19 347 SER A C 1
ATOM 2805 O O . SER A 1 347 ? -3.734 -3.232 -14.162 1.00 94.19 347 SER A O 1
ATOM 2807 N N . GLN A 1 348 ? -5.816 -3.598 -14.912 1.00 92.12 348 GLN A N 1
ATOM 2808 C CA . GLN A 1 348 ? -6.314 -4.079 -13.620 1.00 92.12 348 GLN A CA 1
ATOM 2809 C C . GLN A 1 348 ? -5.752 -5.452 -13.217 1.00 92.12 348 GLN A C 1
ATOM 2811 O O . GLN A 1 348 ? -5.797 -5.791 -12.041 1.00 92.12 348 GLN A O 1
ATOM 2816 N N . ASN A 1 349 ? -5.245 -6.241 -14.174 1.00 94.00 349 ASN A N 1
ATOM 2817 C CA . ASN A 1 349 ? -4.827 -7.626 -13.934 1.00 94.00 349 ASN A CA 1
ATOM 2818 C C . ASN A 1 349 ? -3.308 -7.808 -13.910 1.00 94.00 349 ASN A C 1
ATOM 2820 O O . ASN A 1 349 ? -2.837 -8.773 -13.319 1.00 94.00 349 ASN A O 1
ATOM 2824 N N . TYR A 1 350 ? -2.537 -6.912 -14.529 1.00 96.38 350 TYR A N 1
ATOM 2825 C CA . TYR A 1 350 ? -1.076 -6.983 -14.511 1.00 96.38 350 TYR A CA 1
ATOM 2826 C C . TYR A 1 350 ? -0.420 -5.672 -14.955 1.00 96.38 350 TYR A C 1
ATOM 2828 O O . TYR A 1 350 ? -1.058 -4.826 -15.596 1.00 96.38 350 TYR A O 1
ATOM 2836 N N . ARG A 1 351 ? 0.884 -5.552 -14.677 1.00 97.19 351 ARG A N 1
ATOM 2837 C CA . ARG A 1 351 ? 1.786 -4.635 -15.390 1.00 97.19 351 ARG A CA 1
ATOM 2838 C C . ARG A 1 351 ? 2.932 -5.408 -16.037 1.00 97.19 351 ARG A C 1
ATOM 2840 O O . ARG A 1 351 ? 3.353 -6.435 -15.505 1.00 97.19 351 ARG A O 1
ATOM 2847 N N . ALA A 1 352 ? 3.446 -4.903 -17.150 1.00 98.19 352 ALA A N 1
ATOM 2848 C CA . ALA A 1 352 ? 4.651 -5.411 -17.794 1.00 98.19 352 ALA A CA 1
ATOM 2849 C C . ALA A 1 352 ? 5.445 -4.263 -18.425 1.00 98.19 352 ALA A C 1
ATOM 2851 O O . ALA A 1 352 ? 4.846 -3.312 -18.934 1.00 98.19 352 ALA A O 1
ATOM 2852 N N . THR A 1 353 ? 6.777 -4.360 -18.425 1.00 97.81 353 THR A N 1
ATOM 2853 C CA . THR A 1 353 ? 7.632 -3.382 -19.116 1.00 97.81 353 THR A CA 1
ATOM 2854 C C . THR A 1 353 ? 8.753 -4.009 -19.933 1.00 97.81 353 THR A C 1
ATOM 2856 O O . THR A 1 353 ? 9.412 -4.967 -19.512 1.00 97.81 353 THR A O 1
ATOM 2859 N N . ILE A 1 354 ? 8.944 -3.432 -21.121 1.00 98.25 354 ILE A N 1
ATOM 2860 C CA . ILE A 1 354 ? 10.015 -3.744 -22.058 1.00 98.25 354 ILE A CA 1
ATOM 2861 C C . ILE A 1 354 ? 10.909 -2.513 -22.195 1.00 98.25 354 ILE A C 1
ATOM 2863 O O . ILE A 1 354 ? 10.411 -1.420 -22.456 1.00 98.25 354 ILE A O 1
ATOM 2867 N N . GLN A 1 355 ? 12.222 -2.695 -22.070 1.00 97.50 355 GLN A N 1
ATOM 2868 C CA . GLN A 1 355 ? 13.211 -1.639 -22.296 1.00 97.50 355 GLN A CA 1
ATOM 2869 C C . GLN A 1 355 ? 14.104 -1.970 -23.489 1.00 97.50 355 GLN A C 1
ATOM 2871 O O . GLN A 1 355 ? 14.584 -3.099 -23.605 1.00 97.50 355 GLN A O 1
ATOM 2876 N N . LYS A 1 356 ? 14.351 -0.975 -24.343 1.00 96.94 356 LYS A N 1
ATOM 2877 C CA . LYS A 1 356 ? 15.391 -1.001 -25.373 1.00 96.94 356 LYS A CA 1
ATOM 2878 C C . LYS A 1 356 ? 16.565 -0.160 -24.892 1.00 96.94 356 LYS A C 1
ATOM 2880 O O . LYS A 1 356 ? 16.426 1.055 -24.777 1.00 96.94 356 LYS A O 1
ATOM 2885 N N . ASN A 1 357 ? 17.697 -0.817 -24.654 1.00 94.06 357 ASN A N 1
ATOM 2886 C CA . ASN A 1 357 ? 18.952 -0.176 -24.271 1.00 94.06 357 ASN A CA 1
ATOM 2887 C C . ASN A 1 357 ? 19.965 -0.437 -25.385 1.00 94.06 357 ASN A C 1
ATOM 2889 O O . ASN A 1 357 ? 20.409 -1.582 -25.544 1.00 94.06 357 ASN A O 1
ATOM 2893 N N . LYS A 1 358 ? 20.319 0.600 -26.151 1.00 90.69 358 LYS A N 1
ATOM 2894 C CA . LYS A 1 358 ? 21.024 0.451 -27.436 1.00 90.69 358 LYS A CA 1
ATOM 2895 C C . LYS A 1 358 ? 20.271 -0.542 -28.326 1.00 90.69 358 LYS A C 1
ATOM 2897 O O . LYS A 1 358 ? 19.099 -0.312 -28.610 1.00 90.69 358 LYS A O 1
ATOM 2902 N N . ASP A 1 359 ? 20.886 -1.660 -28.696 1.00 93.12 359 ASP A N 1
ATOM 2903 C CA . ASP A 1 359 ? 20.263 -2.660 -29.568 1.00 93.12 359 ASP A CA 1
ATOM 2904 C C . ASP A 1 359 ? 19.542 -3.757 -28.783 1.00 93.12 359 ASP A C 1
ATOM 2906 O O . ASP A 1 359 ? 18.757 -4.512 -29.344 1.00 93.12 359 ASP A O 1
ATOM 2910 N N . GLY A 1 360 ? 19.781 -3.874 -27.474 1.00 97.44 360 GLY A N 1
ATOM 2911 C CA . GLY A 1 360 ? 19.197 -4.935 -26.657 1.00 97.44 360 GLY A CA 1
ATOM 2912 C C . GLY A 1 360 ? 17.785 -4.595 -26.187 1.00 97.44 360 GLY A C 1
ATOM 2913 O O . GLY A 1 360 ? 17.578 -3.558 -25.557 1.00 97.44 360 GLY A O 1
ATOM 2914 N N . ILE A 1 361 ? 16.833 -5.500 -26.422 1.00 97.88 361 ILE A N 1
ATOM 2915 C CA . ILE A 1 361 ? 15.430 -5.349 -26.020 1.00 97.88 361 ILE A CA 1
ATOM 2916 C C . ILE A 1 361 ? 15.103 -6.379 -24.942 1.00 97.88 361 ILE A C 1
ATOM 2918 O O . ILE A 1 361 ? 15.240 -7.584 -25.159 1.00 97.88 361 ILE A O 1
ATOM 2922 N N . TYR A 1 362 ? 14.651 -5.917 -23.778 1.00 97.81 362 TYR A N 1
ATOM 2923 C CA . TYR A 1 362 ? 14.533 -6.740 -22.578 1.00 97.81 362 TYR A CA 1
ATOM 2924 C C . TYR A 1 362 ? 13.155 -6.645 -21.935 1.00 97.81 362 TYR A C 1
ATOM 2926 O O . TYR A 1 362 ? 12.647 -5.547 -21.738 1.00 97.81 362 TYR A O 1
ATOM 2934 N N . LEU A 1 363 ? 12.606 -7.783 -21.510 1.00 98.06 363 LEU A N 1
ATOM 2935 C CA . LEU A 1 363 ? 11.516 -7.841 -20.534 1.00 98.06 363 LEU A CA 1
ATOM 2936 C C . LEU A 1 363 ? 12.127 -7.788 -19.130 1.00 98.06 363 LEU A C 1
ATOM 2938 O O . LEU A 1 363 ? 12.950 -8.641 -18.780 1.00 98.06 363 LEU A O 1
ATOM 2942 N N . ILE A 1 364 ? 11.748 -6.783 -18.341 1.00 97.38 364 ILE A N 1
ATOM 2943 C CA . ILE A 1 364 ? 12.443 -6.469 -17.081 1.00 97.38 364 ILE A CA 1
ATOM 2944 C C . ILE A 1 364 ? 11.553 -6.508 -15.833 1.00 97.38 364 ILE A C 1
ATOM 2946 O O . ILE A 1 364 ? 12.072 -6.676 -14.729 1.00 97.38 364 ILE A O 1
ATOM 2950 N N . ASP A 1 365 ? 10.236 -6.369 -15.997 1.00 97.81 365 ASP A N 1
ATOM 2951 C CA . ASP A 1 365 ? 9.256 -6.379 -14.908 1.00 97.81 365 ASP A CA 1
ATOM 2952 C C . ASP A 1 365 ? 7.938 -6.968 -15.407 1.00 97.81 365 ASP A C 1
ATOM 2954 O O . ASP A 1 365 ? 7.450 -6.583 -16.474 1.00 97.81 365 ASP A O 1
ATOM 2958 N N . VAL A 1 366 ? 7.362 -7.877 -14.624 1.00 97.88 366 VAL A N 1
ATOM 2959 C CA . VAL A 1 366 ? 6.014 -8.420 -14.817 1.00 97.88 366 VAL A CA 1
ATOM 2960 C C . VAL A 1 366 ? 5.388 -8.645 -13.443 1.00 97.88 366 VAL A C 1
ATOM 2962 O O . VAL A 1 366 ? 5.918 -9.429 -12.648 1.00 97.88 366 VAL A O 1
ATOM 2965 N N . ARG A 1 367 ? 4.248 -7.997 -13.171 1.00 96.06 367 ARG A N 1
ATOM 2966 C CA . ARG A 1 367 ? 3.472 -8.175 -11.927 1.00 96.06 367 ARG A CA 1
ATOM 2967 C C . ARG A 1 367 ? 2.104 -8.743 -12.213 1.00 96.06 367 ARG A C 1
ATOM 2969 O O . ARG A 1 367 ? 1.430 -8.243 -13.104 1.00 96.06 367 ARG A O 1
ATOM 2976 N N . ASP A 1 368 ? 1.683 -9.712 -11.414 1.00 94.06 368 ASP A N 1
ATOM 2977 C CA . ASP A 1 368 ? 0.366 -10.338 -11.511 1.00 94.06 368 ASP A CA 1
ATOM 2978 C C . ASP A 1 368 ? -0.585 -9.733 -10.467 1.00 94.06 368 ASP A C 1
ATOM 2980 O O . ASP A 1 368 ? -0.564 -10.108 -9.296 1.00 94.06 368 ASP A O 1
ATOM 2984 N N . TYR A 1 369 ? -1.429 -8.791 -10.889 1.00 93.06 369 TYR A N 1
ATOM 2985 C CA . TYR A 1 369 ? -2.485 -8.219 -10.045 1.00 93.06 369 TYR A CA 1
ATOM 2986 C C . TYR A 1 369 ? -3.724 -9.114 -9.953 1.00 93.06 369 TYR A C 1
ATOM 2988 O O . TYR A 1 369 ? -4.550 -8.925 -9.059 1.00 93.06 369 TYR A O 1
ATOM 2996 N N . SER A 1 370 ? -3.866 -10.095 -10.850 1.00 88.81 370 SER A N 1
ATOM 2997 C CA . SER A 1 370 ? -4.945 -11.082 -10.788 1.00 88.81 370 SER A CA 1
ATOM 2998 C C . SER A 1 370 ? -4.751 -12.054 -9.619 1.00 88.81 370 SER A C 1
ATOM 3000 O O . SER A 1 370 ? -5.734 -12.513 -9.029 1.00 88.81 370 SER A O 1
ATOM 3002 N N . ASN A 1 371 ? -3.498 -12.296 -9.218 1.00 82.69 371 ASN A N 1
ATOM 3003 C CA . ASN A 1 371 ? -3.143 -13.003 -7.993 1.00 82.69 371 ASN A CA 1
ATOM 3004 C C . ASN A 1 371 ? -3.331 -12.100 -6.766 1.00 82.69 371 ASN A C 1
ATOM 3006 O O . ASN A 1 371 ? -2.377 -11.564 -6.202 1.00 82.69 371 ASN A O 1
ATOM 3010 N N . LYS A 1 372 ? -4.590 -11.902 -6.372 1.00 74.00 372 LYS A N 1
ATOM 3011 C CA . LYS A 1 372 ? -4.937 -11.067 -5.223 1.00 74.00 372 LYS A CA 1
ATOM 3012 C C . LYS A 1 372 ? -4.325 -11.632 -3.948 1.00 74.00 372 LYS A C 1
ATOM 3014 O O . LYS A 1 372 ? -4.680 -12.725 -3.517 1.00 74.00 372 LYS A O 1
ATOM 3019 N N . ILE A 1 373 ? -3.455 -10.839 -3.341 1.00 78.44 373 ILE A N 1
ATOM 3020 C CA . ILE A 1 373 ? -2.898 -11.100 -2.021 1.00 78.44 373 ILE A CA 1
ATOM 3021 C C . ILE A 1 373 ? -3.252 -9.947 -1.094 1.00 78.44 373 ILE A C 1
ATOM 3023 O O . ILE A 1 373 ? -3.258 -8.781 -1.501 1.00 78.44 373 ILE A O 1
ATOM 3027 N N . GLU A 1 374 ? -3.539 -10.274 0.157 1.00 83.56 374 GLU A N 1
ATOM 3028 C CA . GLU A 1 374 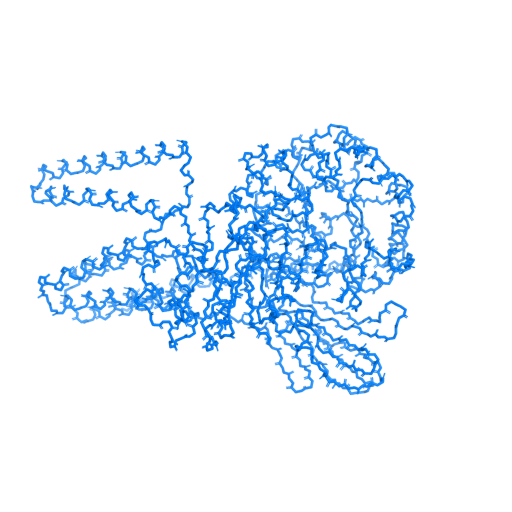? -3.582 -9.301 1.236 1.00 83.56 374 GLU A CA 1
ATOM 3029 C C . GLU A 1 374 ? -2.264 -8.550 1.344 1.00 83.56 374 GLU A C 1
ATOM 3031 O O . GLU A 1 374 ? -1.185 -9.091 1.104 1.00 83.56 374 GLU A O 1
ATOM 3036 N N . GLU A 1 375 ? -2.372 -7.289 1.744 1.00 84.69 375 GLU A N 1
ATOM 3037 C CA . GLU A 1 375 ? -1.208 -6.465 1.993 1.00 84.69 375 GLU A CA 1
ATOM 3038 C C . GLU A 1 375 ? -0.328 -7.038 3.105 1.00 84.69 375 GLU A C 1
ATOM 3040 O O . GLU A 1 375 ? -0.797 -7.427 4.179 1.00 84.69 375 GLU A O 1
ATOM 3045 N N . ASP A 1 376 ? 0.969 -6.960 2.853 1.00 79.44 376 ASP A N 1
ATOM 3046 C CA . ASP A 1 376 ? 2.096 -7.274 3.722 1.00 79.44 376 ASP A CA 1
ATOM 3047 C C . ASP A 1 376 ? 1.883 -6.927 5.208 1.00 79.44 376 ASP A C 1
ATOM 3049 O O . ASP A 1 376 ? 2.165 -7.735 6.099 1.00 79.44 376 ASP A O 1
ATOM 3053 N N . PHE A 1 377 ? 1.345 -5.735 5.481 1.00 86.75 377 PHE A N 1
ATOM 3054 C CA . PHE A 1 377 ? 1.150 -5.214 6.834 1.00 86.75 377 PHE A CA 1
ATOM 3055 C C . PHE A 1 377 ? -0.323 -5.135 7.255 1.00 86.75 377 PHE A C 1
ATOM 3057 O O . PHE A 1 377 ? -0.659 -4.411 8.192 1.00 86.75 377 PHE A O 1
ATOM 3064 N N . LYS A 1 378 ? -1.230 -5.878 6.602 1.00 85.00 378 LYS A N 1
ATOM 3065 C CA . LYS A 1 378 ? -2.659 -5.908 6.969 1.00 85.00 378 LYS A CA 1
ATOM 3066 C C . LYS A 1 378 ? -2.857 -6.349 8.421 1.00 85.00 378 LYS A C 1
ATOM 3068 O O . LYS A 1 378 ? -3.585 -5.700 9.164 1.00 85.00 378 LYS A O 1
ATOM 3073 N N . PHE A 1 379 ? -2.183 -7.424 8.836 1.00 81.00 379 PHE A N 1
ATOM 3074 C CA . PHE A 1 379 ? -2.308 -7.981 10.192 1.00 81.00 379 PHE A CA 1
ATOM 3075 C C . PHE A 1 379 ? -1.060 -7.813 11.051 1.00 81.00 379 PHE A C 1
ATOM 3077 O O . PHE A 1 379 ? -1.178 -7.695 12.268 1.00 81.00 379 PHE A O 1
ATOM 3084 N N . LEU A 1 380 ? 0.123 -7.835 10.436 1.00 86.62 380 LEU A N 1
ATOM 3085 C CA . LEU A 1 380 ? 1.385 -7.680 11.145 1.00 86.62 380 LEU A CA 1
ATOM 3086 C C . LEU A 1 380 ? 1.876 -6.245 10.971 1.00 86.62 380 LEU A C 1
ATOM 3088 O O . LEU A 1 380 ? 2.157 -5.858 9.840 1.00 86.62 380 LEU A O 1
ATOM 3092 N N . PRO A 1 381 ? 1.985 -5.446 12.042 1.00 89.56 381 PRO A N 1
ATOM 3093 C CA . PRO A 1 381 ? 2.545 -4.112 11.930 1.00 89.56 381 PRO A CA 1
ATOM 3094 C C . PRO A 1 381 ? 3.995 -4.135 11.440 1.00 89.56 381 PRO A C 1
ATOM 3096 O O . PRO A 1 381 ? 4.765 -5.039 11.790 1.00 89.56 381 PRO A O 1
ATOM 3099 N N . ASN A 1 382 ? 4.377 -3.107 10.681 1.00 89.44 382 ASN A N 1
ATOM 3100 C CA . ASN A 1 382 ? 5.778 -2.867 10.369 1.00 89.44 382 ASN A CA 1
ATOM 3101 C C . ASN A 1 382 ? 6.519 -2.406 11.628 1.00 89.44 382 ASN A C 1
ATOM 3103 O O . ASN A 1 382 ? 6.220 -1.358 12.191 1.00 89.44 382 ASN A O 1
ATOM 3107 N N . SER A 1 383 ? 7.500 -3.188 12.057 1.00 85.94 383 SER A N 1
ATOM 3108 C CA . SER A 1 383 ? 8.343 -2.872 13.208 1.00 85.94 383 SER A CA 1
ATOM 3109 C C . SER A 1 383 ? 9.783 -2.539 12.822 1.00 85.94 383 SER A C 1
ATOM 3111 O O . SER A 1 383 ? 10.653 -2.526 13.689 1.00 85.94 383 SER A O 1
ATOM 3113 N N . GLN A 1 384 ? 10.052 -2.380 11.526 1.00 85.25 384 GLN A N 1
ATOM 3114 C CA . GLN A 1 384 ? 11.381 -2.132 10.981 1.00 85.25 384 GLN A CA 1
ATOM 3115 C C . GLN A 1 384 ? 11.519 -0.676 10.564 1.00 85.25 384 GLN A C 1
ATOM 3117 O O . GLN A 1 384 ? 10.563 -0.059 10.100 1.00 85.25 384 GLN A O 1
ATOM 3122 N N . ALA A 1 385 ? 12.745 -0.159 10.655 1.00 86.12 385 ALA A N 1
ATOM 3123 C CA . ALA A 1 385 ? 13.094 1.151 10.121 1.00 86.12 385 ALA A CA 1
ATOM 3124 C C . ALA A 1 385 ? 12.784 1.261 8.619 1.00 86.12 385 ALA A C 1
ATOM 3126 O O . ALA A 1 385 ? 12.304 2.291 8.146 1.00 86.12 385 ALA A O 1
ATOM 3127 N N . ILE A 1 386 ? 13.014 0.173 7.880 1.00 88.19 386 ILE A N 1
ATOM 3128 C CA . ILE A 1 386 ? 12.847 0.097 6.430 1.00 88.19 386 ILE A CA 1
ATOM 3129 C C . ILE A 1 386 ? 11.426 -0.350 6.088 1.00 88.19 386 ILE A C 1
ATOM 3131 O O . ILE A 1 386 ? 10.971 -1.391 6.562 1.00 88.19 386 ILE A O 1
ATOM 3135 N N . LEU A 1 387 ? 10.763 0.377 5.188 1.00 90.81 387 LEU A N 1
ATOM 3136 C CA . LEU A 1 387 ? 9.485 -0.048 4.625 1.00 90.81 387 LEU A CA 1
ATOM 3137 C C . LEU A 1 387 ? 9.729 -0.874 3.366 1.00 90.81 387 LEU A C 1
ATOM 3139 O O . LEU A 1 387 ? 10.409 -0.430 2.443 1.00 90.81 387 LEU A O 1
ATOM 3143 N N . ARG A 1 388 ? 9.133 -2.063 3.285 1.00 89.56 388 ARG A N 1
ATOM 3144 C CA . ARG A 1 388 ? 9.164 -2.890 2.075 1.00 89.56 388 ARG A CA 1
ATOM 3145 C C . ARG A 1 388 ? 7.761 -3.363 1.744 1.00 89.56 388 ARG A C 1
ATOM 3147 O O . ARG A 1 388 ? 7.236 -4.231 2.426 1.00 89.56 388 ARG A O 1
ATOM 3154 N N . ILE A 1 389 ? 7.202 -2.807 0.684 1.00 90.50 389 ILE A N 1
ATOM 3155 C CA . ILE A 1 389 ? 5.934 -3.202 0.083 1.00 90.50 389 ILE A CA 1
ATOM 3156 C C . ILE A 1 389 ? 6.250 -3.795 -1.281 1.00 90.50 389 ILE A C 1
ATOM 3158 O O . ILE A 1 389 ? 6.873 -3.127 -2.109 1.00 90.50 389 ILE A O 1
ATOM 3162 N N . ASN A 1 390 ? 5.830 -5.034 -1.528 1.00 88.69 390 ASN A N 1
ATOM 3163 C CA . ASN A 1 390 ? 6.077 -5.687 -2.812 1.00 88.69 390 ASN A CA 1
ATOM 3164 C C . ASN A 1 390 ? 4.814 -6.351 -3.348 1.00 88.69 390 ASN A C 1
ATOM 3166 O O . ASN A 1 390 ? 4.251 -7.231 -2.707 1.00 88.69 390 ASN A O 1
ATOM 3170 N N . GLN A 1 391 ? 4.410 -5.972 -4.557 1.00 91.19 391 GLN A N 1
ATOM 3171 C CA . GLN A 1 391 ? 3.297 -6.634 -5.238 1.00 91.19 391 GLN A CA 1
ATOM 3172 C C . GLN A 1 391 ? 3.759 -7.904 -5.968 1.00 91.19 391 GLN A C 1
ATOM 3174 O O . GLN A 1 391 ? 4.924 -7.954 -6.390 1.00 91.19 391 GLN A O 1
ATOM 3179 N N . PRO A 1 392 ? 2.866 -8.904 -6.156 1.00 87.75 392 PRO A N 1
ATOM 3180 C CA . PRO A 1 392 ? 3.219 -10.203 -6.724 1.00 87.75 392 PRO A CA 1
ATOM 3181 C C . PRO A 1 392 ? 3.989 -10.085 -8.036 1.00 87.75 392 PRO A C 1
ATOM 3183 O O . PRO A 1 392 ? 3.528 -9.446 -8.985 1.00 87.75 392 PRO A O 1
ATOM 3186 N N . GLN A 1 393 ? 5.158 -10.721 -8.097 1.00 90.50 393 GLN A N 1
ATOM 3187 C CA . GLN A 1 393 ? 6.044 -10.665 -9.255 1.00 90.50 393 GLN A CA 1
ATOM 3188 C C . GLN A 1 393 ? 6.202 -12.005 -9.961 1.00 90.50 393 GLN A C 1
ATOM 3190 O O . GLN A 1 393 ? 6.376 -13.038 -9.319 1.00 90.50 393 GLN A O 1
ATOM 3195 N N . LEU A 1 394 ? 6.217 -11.953 -11.292 1.00 93.25 394 LEU A N 1
ATOM 3196 C CA . LEU A 1 394 ? 6.729 -13.026 -12.146 1.00 93.25 394 LEU A CA 1
ATOM 3197 C C . LEU A 1 394 ? 8.156 -12.713 -12.611 1.00 93.25 394 LEU A C 1
ATOM 3199 O O . LEU A 1 394 ? 8.987 -13.611 -12.699 1.00 93.25 394 LEU A O 1
ATOM 3203 N N . ILE A 1 395 ? 8.438 -11.435 -12.885 1.00 95.44 395 ILE A N 1
ATOM 3204 C CA . ILE A 1 395 ? 9.760 -10.926 -13.265 1.00 95.44 395 ILE A CA 1
ATOM 3205 C C . ILE A 1 395 ? 9.998 -9.620 -12.504 1.00 95.44 395 ILE A C 1
ATOM 3207 O O . ILE A 1 395 ? 9.160 -8.720 -12.539 1.00 95.44 395 ILE A O 1
ATOM 3211 N N . ASP A 1 396 ? 11.136 -9.517 -11.825 1.00 93.69 396 ASP A N 1
ATOM 3212 C CA . ASP A 1 396 ? 11.587 -8.323 -11.108 1.00 93.69 396 ASP A CA 1
ATOM 3213 C C . ASP A 1 396 ? 13.107 -8.214 -11.225 1.00 93.69 396 ASP A C 1
ATOM 3215 O O . ASP A 1 396 ? 13.860 -8.667 -10.360 1.00 93.69 396 ASP A O 1
ATOM 3219 N N . SER A 1 397 ? 13.568 -7.644 -12.337 1.00 93.62 397 SER A N 1
ATOM 3220 C CA . SER A 1 397 ? 15.003 -7.535 -12.616 1.00 93.62 397 SER A CA 1
ATOM 3221 C C . SER A 1 397 ? 15.746 -6.599 -11.658 1.00 93.62 397 SER A C 1
ATOM 3223 O O . SER A 1 397 ? 16.960 -6.727 -11.518 1.00 93.62 397 SER A O 1
ATOM 3225 N N . ASN A 1 398 ? 15.043 -5.701 -10.961 1.00 89.56 398 ASN A N 1
ATOM 3226 C CA . ASN A 1 398 ? 15.661 -4.786 -10.005 1.00 89.56 398 ASN A CA 1
ATOM 3227 C C . ASN A 1 398 ? 16.054 -5.508 -8.705 1.00 89.56 398 ASN A C 1
ATOM 3229 O O . ASN A 1 398 ? 17.163 -5.347 -8.200 1.00 89.56 398 ASN A O 1
ATOM 3233 N N . ARG A 1 399 ? 15.172 -6.377 -8.186 1.00 85.31 399 ARG A N 1
ATOM 3234 C CA . ARG A 1 399 ? 15.478 -7.236 -7.024 1.00 85.31 399 ARG A CA 1
ATOM 3235 C C . ARG A 1 399 ? 16.293 -8.468 -7.396 1.00 85.31 399 ARG A C 1
ATOM 3237 O O . ARG A 1 399 ? 17.113 -8.921 -6.599 1.00 85.31 399 ARG A O 1
ATOM 3244 N N . PHE A 1 400 ? 16.058 -9.017 -8.584 1.00 86.44 400 PHE A N 1
ATOM 3245 C CA . PHE A 1 400 ? 16.659 -10.259 -9.054 1.00 86.44 400 PHE A CA 1
ATOM 3246 C C . PHE A 1 400 ? 17.217 -10.076 -10.474 1.00 86.44 400 PHE A C 1
ATOM 3248 O O . PHE A 1 400 ? 16.580 -10.495 -11.441 1.00 86.44 400 PHE A O 1
ATOM 3255 N N . PRO A 1 401 ? 18.435 -9.521 -10.635 1.00 87.44 401 PRO A N 1
ATOM 3256 C CA . PRO A 1 401 ? 19.009 -9.211 -11.952 1.00 87.44 401 PRO A CA 1
ATOM 3257 C C . PRO A 1 401 ? 19.021 -10.381 -12.946 1.00 87.44 401 PRO A C 1
ATOM 3259 O O . PRO A 1 401 ? 18.843 -10.180 -14.145 1.00 87.44 401 PRO A O 1
ATOM 3262 N N . LYS A 1 402 ? 19.147 -11.621 -12.451 1.00 88.88 402 LYS A N 1
ATOM 3263 C CA . LYS A 1 402 ? 19.101 -12.852 -13.262 1.00 88.88 402 LYS A CA 1
ATOM 3264 C C . LYS A 1 402 ? 17.734 -13.136 -13.908 1.00 88.88 402 LYS A C 1
ATOM 3266 O O . LYS A 1 402 ? 17.665 -13.976 -14.794 1.00 88.88 402 LYS A O 1
ATOM 3271 N N . GLN A 1 403 ? 16.657 -12.475 -13.475 1.00 92.00 403 GLN A N 1
ATOM 3272 C CA . GLN A 1 403 ? 15.318 -12.613 -14.065 1.00 92.00 403 GLN A CA 1
ATOM 3273 C C . GLN A 1 403 ? 15.114 -11.741 -15.309 1.00 92.00 403 GLN A C 1
ATOM 3275 O O . GLN A 1 403 ? 14.097 -11.881 -15.980 1.00 92.00 403 GLN A O 1
ATOM 3280 N N . LYS A 1 404 ? 16.053 -10.842 -15.632 1.00 94.44 404 LYS A N 1
ATOM 3281 C CA . LYS A 1 404 ? 16.006 -10.037 -16.856 1.00 94.44 404 LYS A CA 1
ATOM 3282 C C . LYS A 1 404 ? 16.046 -10.947 -18.088 1.00 94.44 404 LYS A C 1
ATOM 3284 O O . LYS A 1 404 ? 16.959 -11.757 -18.222 1.00 94.44 404 LYS A O 1
ATOM 3289 N N . ILE A 1 405 ? 15.089 -10.794 -19.005 1.00 95.75 405 ILE A N 1
ATOM 3290 C CA . ILE A 1 405 ? 14.988 -11.637 -20.208 1.00 95.75 405 ILE A CA 1
ATOM 3291 C C . ILE A 1 405 ? 15.319 -10.801 -21.441 1.00 95.75 405 ILE A C 1
ATOM 3293 O O . ILE A 1 405 ? 14.609 -9.843 -21.739 1.00 95.75 405 ILE A O 1
ATOM 3297 N N . LEU A 1 406 ? 16.366 -11.179 -22.179 1.00 96.75 406 LEU A N 1
ATOM 3298 C CA . LEU A 1 406 ? 16.616 -10.661 -23.527 1.00 96.75 406 LEU A CA 1
ATOM 3299 C C . LEU A 1 406 ? 15.565 -11.239 -24.484 1.00 96.75 406 LEU A C 1
ATOM 3301 O O . LEU A 1 406 ? 15.435 -12.456 -24.600 1.00 96.75 406 LEU A O 1
ATOM 3305 N N . ILE A 1 407 ? 14.810 -10.364 -25.145 1.00 96.62 407 ILE A N 1
ATOM 3306 C CA . ILE A 1 407 ? 13.793 -10.736 -26.135 1.00 96.62 407 ILE A CA 1
ATOM 3307 C C . ILE A 1 407 ? 14.448 -10.907 -27.507 1.00 96.62 407 ILE A C 1
ATOM 3309 O O . ILE A 1 407 ? 14.256 -11.934 -28.155 1.00 96.62 407 ILE A O 1
ATOM 3313 N N . LYS A 1 408 ? 15.187 -9.880 -27.947 1.00 94.81 408 LYS A N 1
ATOM 3314 C CA . LYS A 1 408 ? 15.883 -9.803 -29.240 1.00 94.81 408 LYS A CA 1
ATOM 3315 C C . LYS A 1 408 ? 16.894 -8.646 -29.219 1.00 94.81 408 LYS A C 1
ATOM 3317 O O . LYS A 1 408 ? 16.857 -7.803 -28.319 1.00 94.81 408 LYS A O 1
ATOM 3322 N N . THR A 1 409 ? 17.768 -8.602 -30.218 1.00 96.62 409 THR A N 1
ATOM 3323 C CA . THR A 1 409 ? 18.643 -7.464 -30.529 1.00 96.62 409 THR A CA 1
ATOM 3324 C C . THR A 1 409 ? 18.224 -6.821 -31.851 1.00 96.62 409 THR A C 1
ATOM 3326 O O . THR A 1 409 ? 17.991 -7.542 -32.820 1.00 96.62 409 THR A O 1
ATOM 3329 N N . SER A 1 410 ? 18.102 -5.494 -31.897 1.00 95.31 410 SER A N 1
ATOM 3330 C CA . SER A 1 410 ? 17.700 -4.739 -33.089 1.00 95.31 410 SER A CA 1
ATOM 3331 C C . SER A 1 410 ? 18.088 -3.266 -32.978 1.00 95.31 410 SER A C 1
ATOM 3333 O O . SER A 1 410 ? 17.864 -2.644 -31.937 1.00 95.31 410 SER A O 1
ATOM 3335 N N . GLU A 1 411 ? 18.578 -2.688 -34.073 1.00 94.62 411 GLU A N 1
ATOM 3336 C CA . GLU A 1 411 ? 18.828 -1.245 -34.178 1.00 94.62 411 GLU A CA 1
ATOM 3337 C C . GLU A 1 411 ? 17.508 -0.462 -34.289 1.00 94.62 411 GLU A C 1
ATOM 3339 O O . GLU A 1 411 ? 17.361 0.582 -33.645 1.00 94.62 411 GLU A O 1
ATOM 3344 N N . ASP A 1 412 ? 16.517 -1.017 -35.007 1.00 96.00 412 ASP A N 1
ATOM 3345 C CA . ASP A 1 412 ? 15.200 -0.400 -35.226 1.00 96.00 412 ASP A CA 1
ATOM 3346 C C . ASP A 1 412 ? 14.519 0.024 -33.916 1.00 96.00 412 ASP A C 1
ATOM 3348 O O . ASP A 1 412 ? 14.470 -0.769 -32.968 1.00 96.00 412 ASP A O 1
ATOM 3352 N N . PRO A 1 413 ? 13.923 1.230 -33.850 1.00 96.50 413 PRO A N 1
ATOM 3353 C CA . PRO A 1 413 ? 13.158 1.647 -32.686 1.00 96.50 413 PRO A CA 1
ATOM 3354 C C . PRO A 1 413 ? 11.904 0.782 -32.518 1.00 96.50 413 PRO A C 1
ATOM 3356 O O . PRO A 1 413 ? 11.258 0.370 -33.485 1.00 96.50 413 PRO A O 1
ATOM 3359 N N . ILE A 1 414 ? 11.508 0.573 -31.264 1.00 97.69 414 ILE A N 1
ATOM 3360 C CA . ILE A 1 414 ? 10.196 0.029 -30.934 1.00 97.69 414 ILE A CA 1
ATOM 3361 C C . ILE A 1 414 ? 9.150 1.031 -31.421 1.00 97.69 414 ILE A C 1
ATOM 3363 O O . ILE A 1 414 ? 9.230 2.227 -31.130 1.00 97.69 414 ILE A O 1
ATOM 3367 N N . THR A 1 415 ? 8.146 0.529 -32.129 1.00 97.38 415 THR A N 1
ATOM 3368 C CA . THR A 1 415 ? 6.927 1.264 -32.480 1.00 97.38 415 THR A CA 1
ATOM 3369 C C . THR A 1 415 ? 5.705 0.495 -31.986 1.00 97.38 415 THR A C 1
ATOM 3371 O O . THR A 1 415 ? 5.789 -0.705 -31.713 1.00 97.38 415 THR A O 1
ATOM 3374 N N . LEU A 1 416 ? 4.569 1.179 -31.826 1.00 96.19 416 LEU A N 1
ATOM 3375 C CA . LEU A 1 416 ? 3.331 0.568 -31.337 1.00 96.19 416 LEU A CA 1
ATOM 3376 C C . LEU A 1 416 ? 2.157 0.820 -32.280 1.00 96.19 416 LEU A C 1
ATOM 3378 O O . LEU A 1 416 ? 2.089 1.861 -32.935 1.00 96.19 416 LEU A O 1
ATOM 3382 N N . LYS A 1 417 ? 1.203 -0.114 -32.291 1.00 95.44 417 LYS A N 1
ATOM 3383 C CA . LYS A 1 417 ? -0.132 0.057 -32.877 1.00 95.44 417 LYS A CA 1
ATOM 3384 C C . LYS A 1 417 ? -1.186 -0.362 -31.858 1.00 95.44 417 LYS A C 1
ATOM 3386 O O . LYS A 1 417 ? -1.048 -1.408 -31.227 1.00 95.44 417 LYS A O 1
ATOM 3391 N N . GLU A 1 418 ? -2.239 0.440 -31.716 1.00 92.00 418 GLU A N 1
ATOM 3392 C CA . GLU A 1 418 ? -3.420 0.077 -30.929 1.00 92.00 418 GLU A CA 1
ATOM 3393 C C . GLU A 1 418 ? -4.558 -0.341 -31.863 1.00 92.00 418 GLU A C 1
ATOM 3395 O O . GLU A 1 418 ? -4.912 0.385 -32.793 1.00 92.00 418 GLU A O 1
ATOM 3400 N N . LYS A 1 419 ? -5.161 -1.503 -31.599 1.00 87.12 419 LYS A N 1
ATOM 3401 C CA . LYS A 1 419 ? -6.365 -1.975 -32.291 1.00 87.12 419 LYS A CA 1
ATOM 3402 C C . LYS A 1 419 ? -7.303 -2.604 -31.272 1.00 87.12 419 LYS A C 1
ATOM 3404 O O . LYS A 1 419 ? -6.902 -3.492 -30.537 1.00 87.12 419 LYS A O 1
ATOM 3409 N N . ASN A 1 420 ? -8.558 -2.157 -31.213 1.00 83.75 420 ASN A N 1
ATOM 3410 C CA . ASN A 1 420 ? -9.576 -2.721 -30.313 1.00 83.75 420 ASN A CA 1
ATOM 3411 C C . ASN A 1 420 ? -9.154 -2.806 -28.825 1.00 83.75 420 ASN A C 1
ATOM 3413 O O . ASN A 1 420 ? -9.560 -3.734 -28.131 1.00 83.75 420 ASN A O 1
ATOM 3417 N N . LYS A 1 421 ? -8.395 -1.820 -28.313 1.00 84.75 421 LYS A N 1
ATOM 3418 C CA . LYS A 1 421 ? -7.813 -1.796 -26.947 1.00 84.75 421 LYS A CA 1
ATOM 3419 C C . LYS A 1 421 ? -6.712 -2.836 -26.692 1.00 84.75 421 LYS A C 1
ATOM 3421 O O . LYS A 1 421 ? -6.330 -3.062 -25.541 1.00 84.75 421 LYS A O 1
ATOM 3426 N N . GLU A 1 422 ? -6.210 -3.463 -27.744 1.00 94.31 422 GLU A N 1
ATOM 3427 C CA . GLU A 1 422 ? -5.020 -4.303 -27.726 1.00 94.31 422 GLU A CA 1
ATOM 3428 C C . GLU A 1 422 ? -3.830 -3.502 -28.245 1.00 94.31 422 GLU A C 1
ATOM 3430 O O . GLU A 1 422 ? -3.987 -2.624 -29.097 1.00 94.31 422 GLU A O 1
ATOM 3435 N N . VAL A 1 423 ? -2.643 -3.807 -27.727 1.00 96.75 423 VAL A N 1
ATOM 3436 C CA . VAL A 1 423 ? -1.408 -3.101 -28.080 1.00 96.75 423 VAL A CA 1
ATOM 3437 C C . VAL A 1 423 ? -0.432 -4.086 -28.697 1.00 96.75 423 VAL A C 1
ATOM 3439 O O . VAL A 1 423 ? -0.095 -5.101 -28.091 1.00 96.75 423 VAL A O 1
ATOM 3442 N N . GLU A 1 424 ? 0.039 -3.777 -29.897 1.00 97.50 424 GLU A N 1
ATOM 3443 C CA . GLU A 1 424 ? 1.047 -4.555 -30.611 1.00 97.50 424 GLU A CA 1
ATOM 3444 C C . GLU A 1 424 ? 2.335 -3.741 -30.737 1.00 97.50 424 GLU A C 1
ATOM 3446 O O . GLU A 1 424 ? 2.283 -2.545 -31.035 1.00 97.50 424 GLU A O 1
ATOM 3451 N N . LEU A 1 425 ? 3.484 -4.386 -30.519 1.00 97.81 425 LEU A N 1
ATOM 3452 C CA . LEU A 1 425 ? 4.804 -3.770 -30.658 1.00 97.81 425 LEU A CA 1
ATOM 3453 C C . LEU A 1 425 ? 5.558 -4.337 -31.854 1.00 97.81 425 LEU A C 1
ATOM 3455 O O . LEU A 1 425 ? 5.538 -5.548 -32.103 1.00 97.81 425 LEU A O 1
ATOM 3459 N N . TYR A 1 426 ? 6.265 -3.444 -32.540 1.00 97.44 426 TYR A N 1
ATOM 3460 C CA . TYR A 1 426 ? 6.977 -3.730 -33.776 1.00 97.44 426 TYR A CA 1
ATOM 3461 C C . TYR A 1 426 ? 8.420 -3.231 -33.744 1.00 97.44 426 TYR A C 1
ATOM 3463 O O . TYR A 1 426 ? 8.714 -2.211 -33.120 1.00 97.44 426 TYR A O 1
ATOM 3471 N N . LEU A 1 427 ? 9.278 -3.932 -34.483 1.00 95.81 427 LEU A N 1
ATOM 3472 C CA . LEU A 1 427 ? 10.607 -3.493 -34.911 1.00 95.81 427 LEU A CA 1
ATOM 3473 C C . LEU A 1 427 ? 10.581 -3.447 -36.438 1.00 95.81 427 LEU A C 1
ATOM 3475 O O . LEU A 1 427 ? 10.363 -4.472 -37.089 1.00 95.81 427 LEU A O 1
ATOM 3479 N N . GLY A 1 428 ? 10.648 -2.245 -37.010 1.00 93.38 428 GLY A N 1
ATOM 3480 C CA . GLY A 1 428 ? 10.357 -2.047 -38.428 1.00 93.38 428 GLY A CA 1
ATOM 3481 C C . GLY A 1 428 ? 8.952 -2.559 -38.787 1.00 93.38 428 GLY A C 1
ATOM 3482 O O . GLY A 1 428 ? 7.941 -1.985 -38.378 1.00 93.38 428 GLY A O 1
ATOM 3483 N N . LYS A 1 429 ? 8.875 -3.656 -39.552 1.00 93.31 429 LYS A N 1
ATOM 3484 C CA . LYS A 1 429 ? 7.610 -4.319 -39.940 1.00 93.31 429 LYS A CA 1
ATOM 3485 C C . LYS A 1 429 ? 7.297 -5.585 -39.131 1.00 93.31 429 LYS A C 1
ATOM 3487 O O . LYS A 1 429 ? 6.193 -6.116 -39.248 1.00 93.31 429 LYS A O 1
ATOM 3492 N N . GLU A 1 430 ? 8.234 -6.072 -38.322 1.00 95.00 430 GLU A N 1
ATOM 3493 C CA . GLU A 1 430 ? 8.107 -7.328 -37.581 1.00 95.00 430 GLU A CA 1
ATOM 3494 C C . GLU A 1 430 ? 7.375 -7.103 -36.254 1.00 95.00 430 GLU A C 1
ATOM 3496 O O . GLU A 1 430 ? 7.832 -6.335 -35.409 1.00 95.00 430 GLU A O 1
ATOM 3501 N N . LYS A 1 431 ? 6.241 -7.786 -36.051 1.00 95.94 431 LYS A N 1
ATOM 3502 C CA . LYS A 1 431 ? 5.551 -7.810 -34.754 1.00 95.94 431 LYS A CA 1
ATOM 3503 C C . LYS A 1 431 ? 6.273 -8.765 -33.812 1.00 95.94 431 LYS A C 1
ATOM 3505 O O . LYS A 1 431 ? 6.382 -9.944 -34.132 1.00 95.94 431 LYS A O 1
ATOM 3510 N N . PHE A 1 432 ? 6.655 -8.296 -32.627 1.00 96.44 432 PHE A N 1
ATOM 3511 C CA . PHE A 1 432 ? 7.335 -9.141 -31.634 1.00 96.44 432 PHE A CA 1
ATOM 3512 C C . PHE A 1 432 ? 6.577 -9.276 -30.306 1.00 96.44 432 PHE A C 1
ATOM 3514 O O . PHE A 1 432 ? 6.838 -10.209 -29.543 1.00 96.44 432 PHE A O 1
ATOM 3521 N N . ALA A 1 433 ? 5.621 -8.384 -30.020 1.00 97.62 433 ALA A N 1
ATOM 3522 C CA . ALA A 1 433 ? 4.814 -8.466 -28.806 1.00 97.62 433 ALA A CA 1
ATOM 3523 C C . ALA A 1 433 ? 3.360 -8.022 -29.012 1.00 97.62 433 ALA A C 1
ATOM 3525 O O . ALA A 1 433 ? 3.061 -7.187 -29.867 1.00 97.62 433 ALA A O 1
ATOM 3526 N N . HIS A 1 434 ? 2.459 -8.581 -28.206 1.00 97.31 434 HIS A N 1
ATOM 3527 C CA . HIS A 1 434 ? 1.017 -8.319 -28.217 1.00 97.31 434 HIS A CA 1
ATOM 3528 C C . HIS A 1 434 ? 0.466 -8.347 -26.789 1.00 97.31 434 HIS A C 1
ATOM 3530 O O . HIS A 1 434 ? 0.727 -9.294 -26.052 1.00 97.31 434 HIS A O 1
ATOM 3536 N N . PHE A 1 435 ? -0.279 -7.316 -26.394 1.00 97.69 435 PHE A N 1
ATOM 3537 C CA . PHE A 1 435 ? -0.777 -7.109 -25.034 1.00 97.69 435 PHE A CA 1
ATOM 3538 C C . PHE A 1 435 ? -2.291 -6.882 -25.022 1.00 97.69 435 PHE A C 1
ATOM 3540 O O . PHE A 1 435 ? -2.822 -6.073 -25.787 1.00 97.69 435 PHE A O 1
ATOM 3547 N N . THR A 1 436 ? -2.970 -7.538 -24.084 1.00 95.75 436 THR A N 1
ATOM 3548 C CA . THR A 1 436 ? -4.395 -7.356 -23.771 1.00 95.75 436 THR A CA 1
ATOM 3549 C C . THR A 1 436 ? -4.561 -7.131 -22.273 1.00 95.75 436 THR A C 1
ATOM 3551 O O . THR A 1 436 ? -3.622 -7.281 -21.508 1.00 95.75 436 THR A O 1
ATOM 3554 N N . SER A 1 437 ? -5.764 -6.842 -21.779 1.00 92.81 437 SER A N 1
ATOM 3555 C CA . SER A 1 437 ? -5.950 -6.672 -20.331 1.00 92.81 437 SER A CA 1
ATOM 3556 C C . SER A 1 437 ? -5.815 -7.962 -19.519 1.00 92.81 437 SER A C 1
ATOM 3558 O O . SER A 1 437 ? -5.890 -7.902 -18.298 1.00 92.81 437 SER A O 1
ATOM 3560 N N . THR A 1 438 ? -5.692 -9.129 -20.153 1.00 93.75 438 THR A N 1
ATOM 3561 C CA . THR A 1 438 ? -5.700 -10.438 -19.467 1.00 93.75 438 THR A CA 1
ATOM 3562 C C . THR A 1 438 ? -4.513 -11.321 -19.812 1.00 93.75 438 THR A C 1
ATOM 3564 O O . THR A 1 438 ? -4.269 -12.289 -19.101 1.00 93.75 438 THR A O 1
ATOM 3567 N N . PHE A 1 439 ? -3.767 -11.009 -20.866 1.00 95.81 439 PHE A N 1
ATOM 3568 C CA . PHE A 1 439 ? -2.566 -11.740 -21.235 1.00 95.81 439 PHE A CA 1
ATOM 3569 C C . PHE A 1 439 ? -1.657 -10.861 -22.091 1.00 95.81 439 PHE A C 1
ATOM 3571 O O . PHE A 1 439 ? -2.114 -9.901 -22.714 1.00 95.81 439 PHE A O 1
ATOM 3578 N N . PHE A 1 440 ? -0.390 -11.246 -22.194 1.00 97.38 440 PHE A N 1
ATOM 3579 C CA . PHE A 1 440 ? 0.472 -10.781 -23.273 1.00 97.38 440 PHE A CA 1
ATOM 3580 C C . PHE A 1 440 ? 1.298 -11.921 -23.857 1.00 97.38 440 PHE A C 1
ATOM 3582 O O . PHE A 1 440 ? 1.566 -12.927 -23.196 1.00 97.38 440 PHE A O 1
ATOM 3589 N N . LYS A 1 441 ? 1.705 -11.746 -25.111 1.00 97.44 441 LYS A N 1
ATOM 3590 C CA . LYS A 1 441 ? 2.577 -12.648 -25.853 1.00 97.44 441 LYS A CA 1
ATOM 3591 C C . LYS A 1 441 ? 3.825 -11.889 -26.292 1.00 97.44 441 LYS A C 1
ATOM 3593 O O . LYS A 1 441 ? 3.713 -10.796 -26.839 1.00 97.44 441 LYS A O 1
ATOM 3598 N N . ILE A 1 442 ? 4.997 -12.468 -26.052 1.00 95.69 442 ILE A N 1
ATOM 3599 C CA . ILE A 1 442 ? 6.288 -11.993 -26.572 1.00 95.69 442 ILE A CA 1
ATOM 3600 C C . ILE A 1 442 ? 6.946 -13.176 -27.267 1.00 95.69 442 ILE A C 1
ATOM 3602 O O . ILE A 1 442 ? 7.201 -14.197 -26.621 1.00 95.69 442 ILE A O 1
ATOM 3606 N N . ASN A 1 443 ? 7.221 -13.046 -28.565 1.00 89.19 443 ASN A N 1
ATOM 3607 C CA . ASN A 1 443 ? 7.622 -14.168 -29.420 1.00 89.19 443 ASN A CA 1
ATOM 3608 C C . ASN A 1 443 ? 6.657 -15.354 -29.197 1.00 89.19 443 ASN A C 1
ATOM 3610 O O . ASN A 1 443 ? 5.450 -15.171 -29.333 1.00 89.19 443 ASN A O 1
ATOM 3614 N N . ASP A 1 444 ? 7.137 -16.525 -28.768 1.00 88.94 444 ASP A N 1
ATOM 3615 C CA . ASP A 1 444 ? 6.296 -17.706 -28.500 1.00 88.94 444 ASP A CA 1
ATOM 3616 C C . ASP A 1 444 ? 5.820 -17.843 -27.044 1.00 88.94 444 ASP A C 1
ATOM 3618 O O . ASP A 1 444 ? 5.036 -18.737 -26.725 1.00 88.94 444 ASP A O 1
ATOM 3622 N N . ARG A 1 445 ? 6.258 -16.962 -26.137 1.00 94.12 445 ARG A N 1
ATOM 3623 C CA . ARG A 1 445 ? 5.904 -17.037 -24.711 1.00 94.12 445 ARG A CA 1
ATOM 3624 C C . ARG A 1 445 ? 4.609 -16.283 -24.437 1.00 94.12 445 ARG A C 1
ATOM 3626 O O . ARG A 1 445 ? 4.502 -15.103 -24.770 1.00 94.12 445 ARG A O 1
ATOM 3633 N N . VAL A 1 446 ? 3.659 -16.943 -23.775 1.00 96.06 446 VAL A N 1
ATOM 3634 C CA . VAL A 1 446 ? 2.367 -16.365 -23.373 1.00 96.06 446 VAL A CA 1
ATOM 3635 C C . VAL A 1 446 ? 2.292 -16.268 -21.852 1.00 96.06 446 VAL A C 1
ATOM 3637 O O . VAL A 1 446 ? 2.538 -17.244 -21.147 1.00 96.06 446 VAL A O 1
ATOM 3640 N N . PHE A 1 447 ? 1.919 -15.094 -21.352 1.00 95.94 447 PHE A N 1
ATOM 3641 C CA . PHE A 1 447 ? 1.697 -14.813 -19.935 1.00 95.94 447 PHE A CA 1
ATOM 3642 C C . PHE A 1 447 ? 0.227 -14.469 -19.728 1.00 95.94 447 PHE A C 1
ATOM 3644 O O . PHE A 1 447 ? -0.265 -13.553 -20.381 1.00 95.94 447 PHE A O 1
ATOM 3651 N N . THR A 1 448 ? -0.465 -15.175 -18.833 1.00 94.75 448 THR A N 1
ATOM 3652 C CA . THR A 1 448 ? -1.921 -15.048 -18.637 1.00 94.75 448 THR A CA 1
ATOM 3653 C C . THR A 1 448 ? -2.253 -14.657 -17.195 1.00 94.75 448 THR A C 1
ATOM 3655 O O . THR A 1 448 ? -1.651 -15.177 -16.261 1.00 94.75 448 THR A O 1
ATOM 3658 N N . PHE A 1 449 ? -3.229 -13.761 -17.026 1.00 92.81 449 PHE A N 1
ATOM 3659 C CA . PHE A 1 449 ? -3.596 -13.074 -15.780 1.00 92.81 449 PHE A CA 1
ATOM 3660 C C . PHE A 1 449 ? -5.120 -13.052 -15.573 1.00 92.81 449 PHE A C 1
ATOM 3662 O O . PHE A 1 449 ? -5.729 -12.013 -15.312 1.00 92.81 449 PHE A O 1
ATOM 3669 N N . ASN A 1 450 ? -5.771 -14.197 -15.766 1.00 76.62 450 ASN A N 1
ATOM 3670 C CA . ASN A 1 450 ? -7.227 -14.347 -15.697 1.00 76.62 450 ASN A CA 1
ATOM 3671 C C . ASN A 1 450 ? -7.661 -15.318 -14.592 1.00 76.62 450 ASN A C 1
ATOM 3673 O O . ASN A 1 450 ? -8.643 -16.037 -14.762 1.00 76.62 450 ASN A O 1
ATOM 3677 N N . LYS A 1 451 ? -6.943 -15.351 -13.461 1.00 66.19 451 LYS A N 1
ATOM 3678 C CA . LYS A 1 451 ? -7.233 -16.303 -12.384 1.00 66.19 451 LYS A CA 1
ATOM 3679 C C . LYS A 1 451 ? -8.671 -16.129 -11.875 1.00 66.19 451 LYS A C 1
ATOM 3681 O O . LYS A 1 451 ? -9.030 -15.121 -11.255 1.00 66.19 451 LYS A O 1
ATOM 3686 N N . GLU A 1 452 ? -9.511 -17.114 -12.171 1.00 59.16 452 GLU A N 1
ATOM 3687 C CA . GLU A 1 452 ? -10.819 -17.263 -11.546 1.00 59.16 452 GLU A CA 1
ATOM 3688 C C . GLU A 1 452 ? -10.635 -17.756 -10.110 1.00 59.16 452 GLU A C 1
ATOM 3690 O O . GLU A 1 452 ? -9.646 -18.422 -9.785 1.00 59.16 452 GLU A O 1
ATOM 3695 N N . ARG A 1 453 ? -11.568 -17.393 -9.220 1.00 59.12 453 ARG A N 1
ATOM 3696 C CA . ARG A 1 453 ? -11.533 -17.915 -7.851 1.00 59.12 453 ARG A CA 1
ATOM 3697 C C . ARG A 1 453 ? -11.656 -19.442 -7.920 1.00 59.12 453 ARG A C 1
ATOM 3699 O O . ARG A 1 453 ? -12.497 -19.926 -8.680 1.00 59.12 453 ARG A O 1
ATOM 3706 N N . PRO A 1 454 ? -10.849 -20.203 -7.164 1.00 58.19 454 PRO A N 1
ATOM 3707 C CA . PRO A 1 454 ? -10.959 -21.653 -7.167 1.00 58.19 454 PRO A CA 1
ATOM 3708 C C . PRO A 1 454 ? -12.379 -22.067 -6.756 1.00 58.19 454 PRO A C 1
ATOM 3710 O O . PRO A 1 454 ? -12.893 -21.635 -5.729 1.00 58.19 454 PRO A O 1
ATOM 3713 N N . LEU A 1 455 ? -13.018 -22.922 -7.561 1.00 54.03 455 LEU A N 1
ATOM 3714 C CA . LEU A 1 455 ? -14.369 -23.443 -7.295 1.00 54.03 455 LEU A CA 1
ATOM 3715 C C . LEU A 1 455 ? -14.452 -24.216 -5.959 1.00 54.03 455 LEU A C 1
ATOM 3717 O O . LEU A 1 455 ? -15.509 -24.271 -5.326 1.00 54.03 455 LEU A O 1
ATOM 3721 N N . ALA A 1 456 ? -13.334 -24.800 -5.513 1.00 66.44 456 ALA A N 1
ATOM 3722 C CA . ALA A 1 456 ? -13.250 -25.627 -4.315 1.00 66.44 456 ALA A CA 1
ATOM 3723 C C . ALA A 1 456 ? -12.430 -24.939 -3.211 1.00 66.44 456 ALA A C 1
ATOM 3725 O O . ALA A 1 456 ? -11.202 -24.997 -3.198 1.00 66.44 456 ALA A O 1
ATOM 3726 N N . THR A 1 457 ? -13.125 -24.318 -2.259 1.00 75.38 457 THR A N 1
ATOM 3727 C CA . THR A 1 457 ? -12.531 -23.787 -1.024 1.00 75.38 457 THR A CA 1
ATOM 3728 C C . THR A 1 457 ? -12.543 -24.860 0.074 1.00 75.38 457 THR A C 1
ATOM 3730 O O . THR A 1 457 ? -13.377 -25.773 0.017 1.00 75.38 457 THR A O 1
ATOM 3733 N N . PRO A 1 458 ? -11.693 -24.770 1.117 1.00 79.88 458 PRO A N 1
ATOM 3734 C CA . PRO A 1 458 ? -11.747 -25.704 2.245 1.00 79.88 458 PRO A CA 1
ATOM 3735 C C . PRO A 1 458 ? -13.137 -25.767 2.898 1.00 79.88 458 PRO A C 1
ATOM 3737 O O . PRO A 1 458 ? -13.587 -26.848 3.275 1.00 79.88 458 PRO A O 1
ATOM 3740 N N . LEU A 1 459 ? -13.848 -24.630 2.960 1.00 82.56 459 LEU A N 1
ATOM 3741 C CA . LEU A 1 459 ? -15.229 -24.565 3.441 1.00 82.56 459 LEU A CA 1
ATOM 3742 C C . LEU A 1 459 ? -16.174 -25.377 2.553 1.00 82.56 459 LEU A C 1
ATOM 3744 O O . LEU A 1 459 ? -16.929 -26.200 3.062 1.00 82.56 459 LEU A O 1
ATOM 3748 N N . ASN A 1 460 ? -16.128 -25.159 1.235 1.00 83.31 460 ASN A N 1
ATOM 3749 C CA . ASN A 1 460 ? -17.015 -25.826 0.281 1.00 83.31 460 ASN A CA 1
ATOM 3750 C C . ASN A 1 460 ? -16.791 -27.341 0.292 1.00 83.31 460 ASN A C 1
ATOM 3752 O O . ASN A 1 460 ? -17.754 -28.108 0.306 1.00 83.31 460 ASN A O 1
ATOM 3756 N N . ILE A 1 461 ? -15.525 -27.767 0.351 1.00 84.31 461 ILE A N 1
ATOM 3757 C CA . ILE A 1 461 ? -15.148 -29.177 0.482 1.00 84.31 461 ILE A CA 1
ATOM 3758 C C . ILE A 1 461 ? -15.734 -29.751 1.773 1.00 84.31 461 ILE A C 1
ATOM 3760 O O . ILE A 1 461 ? -16.351 -30.815 1.756 1.00 84.31 461 ILE A O 1
ATOM 3764 N N . LEU A 1 462 ? -15.597 -29.039 2.892 1.00 86.56 462 LEU A N 1
ATOM 3765 C CA . LEU A 1 462 ? -16.079 -29.530 4.173 1.00 86.56 462 LEU A CA 1
ATOM 3766 C C . LEU A 1 462 ? -17.610 -29.584 4.249 1.00 86.56 462 LEU A C 1
ATOM 3768 O O . LEU A 1 462 ? -18.158 -30.573 4.733 1.00 86.56 462 LEU A O 1
ATOM 3772 N N . ILE A 1 463 ? -18.305 -28.576 3.713 1.00 88.31 463 ILE A N 1
ATOM 3773 C CA . ILE A 1 463 ? -19.767 -28.585 3.568 1.00 88.31 463 ILE A CA 1
ATOM 3774 C C . ILE A 1 463 ? -20.196 -29.801 2.747 1.00 88.31 463 ILE A C 1
ATOM 3776 O O . ILE A 1 463 ? -21.076 -30.543 3.182 1.00 88.31 463 ILE A O 1
ATOM 3780 N N . ALA A 1 464 ? -19.552 -30.051 1.603 1.00 89.44 464 ALA A N 1
ATOM 3781 C CA . ALA A 1 464 ? -19.855 -31.206 0.765 1.00 89.44 464 ALA A CA 1
ATOM 3782 C C . ALA A 1 464 ? -19.651 -32.532 1.521 1.00 89.44 464 ALA A C 1
ATOM 3784 O O . ALA A 1 464 ? -20.528 -33.394 1.478 1.00 89.44 464 ALA A O 1
ATOM 3785 N N . ILE A 1 465 ? -18.556 -32.671 2.282 1.00 90.12 465 ILE A N 1
ATOM 3786 C CA . ILE A 1 465 ? -18.282 -33.848 3.124 1.00 90.12 465 ILE A CA 1
ATOM 3787 C C . ILE A 1 465 ? -19.383 -34.043 4.177 1.00 90.12 465 ILE A C 1
ATOM 3789 O O . ILE A 1 465 ? -19.894 -35.152 4.336 1.00 90.12 465 ILE A O 1
ATOM 3793 N N . TYR A 1 466 ? -19.776 -32.983 4.887 1.00 91.31 466 TYR A N 1
ATOM 3794 C CA . TYR A 1 466 ? -20.818 -33.048 5.916 1.00 91.31 466 TYR A CA 1
ATOM 3795 C C . TYR A 1 466 ? -22.193 -33.389 5.334 1.00 91.31 466 TYR A C 1
ATOM 3797 O O . TYR A 1 466 ? -22.910 -34.211 5.906 1.00 91.31 466 TYR A O 1
ATOM 3805 N N . VAL A 1 467 ? -22.555 -32.794 4.193 1.00 91.56 467 VAL A N 1
ATOM 3806 C CA . VAL A 1 467 ? -23.806 -33.088 3.480 1.00 91.56 467 VAL A CA 1
ATOM 3807 C C . VAL A 1 467 ? -23.813 -34.537 3.001 1.00 91.56 467 VAL A C 1
ATOM 3809 O O . VAL A 1 467 ? -24.783 -35.254 3.244 1.00 91.56 467 VAL A O 1
ATOM 3812 N N . PHE A 1 468 ? -22.723 -35.003 2.387 1.00 92.44 468 PHE A N 1
ATOM 3813 C CA . PHE A 1 468 ? -22.607 -36.385 1.932 1.00 92.44 468 PHE A CA 1
ATOM 3814 C C . PHE A 1 468 ? -22.685 -37.370 3.102 1.00 92.44 468 PHE A C 1
ATOM 3816 O O . PHE A 1 468 ? -23.428 -38.347 3.035 1.00 92.44 468 PHE A O 1
ATOM 3823 N N . TYR A 1 469 ? -21.998 -37.087 4.212 1.00 91.38 469 TYR A N 1
ATOM 3824 C CA . TYR A 1 469 ? -22.062 -37.914 5.415 1.00 91.38 469 TYR A CA 1
ATOM 3825 C C . TYR A 1 469 ? -23.470 -37.943 6.025 1.00 91.38 469 TYR A C 1
ATOM 3827 O O . TYR A 1 469 ? -23.957 -39.010 6.401 1.00 91.38 469 TYR A O 1
ATOM 3835 N N . PHE A 1 470 ? -24.167 -36.803 6.074 1.00 89.69 470 PHE A N 1
ATOM 3836 C CA . PHE A 1 470 ? -25.559 -36.747 6.518 1.00 89.69 470 PHE A CA 1
ATOM 3837 C C . PHE A 1 470 ? -26.467 -37.628 5.656 1.00 89.69 470 PHE A C 1
ATOM 3839 O O . PHE A 1 470 ? -27.218 -38.441 6.197 1.00 89.69 470 PHE A O 1
ATOM 3846 N N . LEU A 1 471 ? -26.376 -37.491 4.327 1.00 88.88 471 LEU A N 1
ATOM 3847 C CA . LEU A 1 471 ? -27.151 -38.290 3.376 1.00 88.88 471 LEU A CA 1
ATOM 3848 C C . LEU A 1 471 ? -26.828 -39.779 3.514 1.00 88.88 471 LEU A C 1
ATOM 3850 O O . LEU A 1 471 ? -27.740 -40.599 3.576 1.00 88.88 471 LEU A O 1
ATOM 3854 N N . PHE A 1 472 ? -25.549 -40.126 3.649 1.00 86.69 472 PHE A N 1
ATOM 3855 C CA . PHE A 1 472 ? -25.111 -41.497 3.876 1.00 86.69 472 PHE A CA 1
ATOM 3856 C C . PHE A 1 472 ? -25.773 -42.088 5.129 1.00 86.69 472 PHE A C 1
ATOM 3858 O O . PHE A 1 472 ? -26.489 -43.082 5.045 1.00 86.69 472 PHE A O 1
ATOM 3865 N N . ILE A 1 473 ? -25.651 -41.452 6.298 1.00 84.69 473 ILE A N 1
ATOM 3866 C CA . ILE A 1 473 ? -26.300 -41.988 7.504 1.00 84.69 473 ILE A CA 1
ATOM 3867 C C . ILE A 1 473 ? -27.838 -41.993 7.356 1.00 84.69 473 ILE A C 1
ATOM 3869 O O . ILE A 1 473 ? -28.493 -42.898 7.876 1.00 84.69 473 ILE A O 1
ATOM 3873 N N . TYR A 1 474 ? -28.423 -41.015 6.652 1.00 83.19 474 TYR A N 1
ATOM 3874 C CA . TYR A 1 474 ? -29.868 -40.929 6.411 1.00 83.19 474 TYR A CA 1
ATOM 3875 C C . TYR A 1 474 ? -30.403 -42.138 5.635 1.00 83.19 474 TYR A C 1
ATOM 3877 O O . TYR A 1 474 ? -31.424 -42.698 6.031 1.00 83.19 474 TYR A O 1
ATOM 3885 N N . PHE A 1 475 ? -29.715 -42.563 4.571 1.00 81.31 475 PHE A N 1
ATOM 3886 C CA . PHE A 1 475 ? -30.130 -43.713 3.762 1.00 81.31 475 PHE A CA 1
ATOM 3887 C C . PHE A 1 475 ? -29.852 -45.059 4.442 1.00 81.31 475 PHE A C 1
ATOM 3889 O O . PHE A 1 475 ? -30.629 -45.994 4.276 1.00 81.31 475 PHE A O 1
ATOM 3896 N N . PHE A 1 476 ? -28.792 -45.158 5.249 1.00 75.69 476 PHE A N 1
ATOM 3897 C CA . PHE A 1 476 ? -28.370 -46.423 5.862 1.00 75.69 476 PHE A CA 1
ATOM 3898 C C . PHE A 1 476 ? -28.909 -46.662 7.291 1.00 75.69 476 PHE A C 1
ATOM 3900 O O . PHE A 1 476 ? -28.587 -47.683 7.900 1.00 75.69 476 PHE A O 1
ATOM 3907 N N . ARG A 1 477 ? -29.737 -45.767 7.863 1.00 70.19 477 ARG A N 1
ATOM 3908 C CA . ARG A 1 477 ? -30.352 -45.963 9.197 1.00 70.19 477 ARG A CA 1
ATOM 3909 C C . ARG A 1 477 ? -31.881 -45.952 9.176 1.00 70.19 477 ARG A C 1
ATOM 3911 O O . ARG A 1 477 ? -32.509 -44.954 8.847 1.00 70.19 477 ARG A O 1
ATOM 3918 N N . ASN A 1 478 ? -32.477 -46.997 9.758 1.00 60.97 478 ASN A N 1
ATOM 3919 C CA . ASN A 1 478 ? -33.936 -47.161 9.869 1.00 60.97 478 ASN A CA 1
ATOM 3920 C C . ASN A 1 478 ? -34.647 -46.155 10.807 1.00 60.97 478 ASN A C 1
ATOM 3922 O O . ASN A 1 478 ? -35.863 -46.006 10.725 1.00 60.97 478 ASN A O 1
ATOM 3926 N N . LYS A 1 479 ? -33.943 -45.454 11.716 1.00 68.06 479 LYS A N 1
ATOM 3927 C CA . LYS A 1 479 ? -34.561 -44.546 12.716 1.00 68.06 479 LYS A CA 1
ATOM 3928 C C . LYS A 1 479 ? -34.124 -43.085 12.553 1.00 68.06 479 LYS A C 1
ATOM 3930 O O . LYS A 1 479 ? -33.070 -42.685 13.051 1.00 68.06 479 LYS A O 1
ATOM 3935 N N . ARG A 1 480 ? -35.001 -42.258 11.970 1.00 63.28 480 ARG A N 1
ATOM 3936 C CA . ARG A 1 480 ? -34.762 -40.826 11.675 1.00 63.28 480 ARG A CA 1
ATOM 3937 C C . ARG A 1 480 ? -34.482 -39.949 12.907 1.00 63.28 480 ARG A C 1
ATOM 3939 O O . ARG A 1 480 ? -33.600 -39.103 12.858 1.00 63.28 480 ARG A O 1
ATOM 3946 N N . ILE A 1 481 ? -35.153 -40.168 14.042 1.00 58.25 481 ILE A N 1
ATOM 3947 C CA . ILE A 1 481 ? -34.946 -39.359 15.270 1.00 58.25 481 ILE A CA 1
ATOM 3948 C C . ILE A 1 481 ? -33.546 -39.573 15.873 1.00 58.25 481 ILE A C 1
ATOM 3950 O O . ILE A 1 481 ? -32.960 -38.660 16.455 1.00 58.25 481 ILE A O 1
ATOM 3954 N N . SER A 1 482 ? -32.970 -40.768 15.705 1.00 68.56 482 SER A N 1
ATOM 3955 C CA . SER A 1 482 ? -31.601 -41.035 16.153 1.00 68.56 482 SER A CA 1
ATOM 3956 C C . SER A 1 482 ? -30.556 -40.329 15.291 1.00 68.56 482 SER A C 1
ATOM 3958 O O . SER A 1 482 ? -29.462 -40.094 15.796 1.00 68.56 482 SER A O 1
ATOM 3960 N N . LEU A 1 483 ? -30.874 -40.015 14.031 1.00 73.12 483 LEU A N 1
ATOM 3961 C CA . LEU A 1 483 ? -29.970 -39.365 13.082 1.00 73.12 483 LEU A CA 1
ATOM 3962 C C . LEU A 1 483 ? -29.593 -37.958 13.552 1.00 73.12 483 LEU A C 1
ATOM 3964 O O . LEU A 1 483 ? -28.414 -37.623 13.648 1.00 73.12 483 LEU A O 1
ATOM 3968 N N . ILE A 1 484 ? -30.610 -37.166 13.905 1.00 74.56 484 ILE A N 1
ATOM 3969 C CA . ILE A 1 484 ? -30.452 -35.769 14.325 1.00 74.56 484 ILE A CA 1
ATOM 3970 C C . ILE A 1 484 ? -29.578 -35.702 15.581 1.00 74.56 484 ILE A C 1
ATOM 3972 O O . ILE A 1 484 ? -28.616 -34.940 15.622 1.00 74.56 484 ILE A O 1
ATOM 3976 N N . LYS A 1 485 ? -29.840 -36.567 16.571 1.00 77.94 485 LYS A N 1
ATOM 3977 C CA . LYS A 1 485 ? -29.059 -36.622 17.818 1.00 77.94 485 LYS A CA 1
ATOM 3978 C C . LYS A 1 485 ? -27.587 -36.988 17.603 1.00 77.94 485 LYS A C 1
ATOM 3980 O O . LYS A 1 485 ? -26.755 -36.586 18.406 1.00 77.94 485 LYS A O 1
ATOM 3985 N N . THR A 1 486 ? -27.263 -37.754 16.559 1.00 80.62 486 THR A N 1
ATOM 3986 C CA . THR A 1 486 ? -25.879 -38.165 16.269 1.00 80.62 486 THR A CA 1
ATOM 3987 C C . THR A 1 486 ? -25.128 -37.209 15.351 1.00 80.62 486 THR A C 1
ATOM 3989 O O . THR A 1 486 ? -23.908 -37.124 15.463 1.00 80.62 486 THR A O 1
ATOM 3992 N N . PHE A 1 487 ? -25.830 -36.507 14.459 1.00 87.12 487 PHE A N 1
ATOM 3993 C CA . PHE A 1 487 ? -25.214 -35.607 13.483 1.00 87.12 487 PHE A CA 1
ATOM 3994 C C . PHE A 1 487 ? -25.069 -34.175 14.007 1.00 87.12 487 PHE A C 1
ATOM 3996 O O . PHE A 1 487 ? -24.023 -33.565 13.817 1.00 87.12 487 PHE A O 1
ATOM 4003 N N . LEU A 1 488 ? -26.076 -33.651 14.718 1.00 87.50 488 LEU A N 1
ATOM 4004 C CA . LEU A 1 488 ? -26.083 -32.267 15.207 1.00 87.50 488 LEU A CA 1
ATOM 4005 C C . LEU A 1 488 ? -24.827 -31.889 16.025 1.00 87.50 488 LEU A C 1
ATOM 4007 O O . LEU A 1 488 ? -24.295 -30.805 15.793 1.00 87.50 488 LEU A O 1
ATOM 4011 N N . PRO A 1 489 ? -24.277 -32.756 16.904 1.00 90.44 489 PRO A N 1
ATOM 4012 C CA . PRO A 1 489 ? -23.044 -32.436 17.624 1.00 90.44 489 PRO A CA 1
ATOM 4013 C C . PRO A 1 489 ? -21.829 -32.210 16.714 1.00 90.44 489 PRO A C 1
ATOM 4015 O O . PRO A 1 489 ? -20.940 -31.451 17.079 1.00 90.44 489 PRO A O 1
ATOM 4018 N N . LEU A 1 490 ? -21.782 -32.824 15.525 1.00 91.19 490 LEU A N 1
ATOM 4019 C CA . LEU A 1 490 ? -20.675 -32.651 14.575 1.00 91.19 490 LEU A CA 1
ATOM 4020 C C . LEU A 1 490 ? -20.636 -31.246 13.974 1.00 91.19 490 LEU A C 1
ATOM 4022 O O . LEU A 1 490 ? -19.579 -30.816 13.516 1.00 91.19 490 LEU A O 1
ATOM 4026 N N . LEU A 1 491 ? -21.774 -30.545 13.962 1.00 90.75 491 LEU A N 1
ATOM 4027 C CA . LEU A 1 491 ? -21.864 -29.182 13.447 1.00 90.75 491 LEU A CA 1
ATOM 4028 C C . LEU A 1 491 ? -21.274 -28.154 14.418 1.00 90.75 491 LEU A C 1
ATOM 4030 O O . LEU A 1 491 ? -20.887 -27.079 13.980 1.00 90.75 491 LEU A O 1
ATOM 4034 N N . ILE A 1 492 ? -21.158 -28.473 15.713 1.00 89.31 492 ILE A N 1
ATOM 4035 C CA . ILE A 1 492 ? -20.602 -27.559 16.724 1.00 89.31 492 ILE A CA 1
ATOM 4036 C C . ILE A 1 492 ? -19.182 -27.099 16.349 1.00 89.31 492 ILE A C 1
ATOM 4038 O O . ILE A 1 492 ? -18.996 -25.899 16.151 1.00 89.31 492 ILE A O 1
ATOM 4042 N N . PRO A 1 493 ? -18.185 -27.995 16.191 1.00 88.69 493 PRO A N 1
ATOM 4043 C CA . PRO A 1 493 ? -16.843 -27.568 15.806 1.00 88.69 493 PRO A CA 1
ATOM 4044 C C . PRO A 1 493 ? -16.809 -26.929 14.415 1.00 88.69 493 PRO A C 1
ATOM 4046 O O . PRO A 1 493 ? -15.990 -26.050 14.179 1.00 88.69 493 PRO A O 1
ATOM 4049 N N . PHE A 1 494 ? -17.697 -27.341 13.503 1.00 86.62 494 PHE A N 1
ATOM 4050 C CA . PHE A 1 494 ? -17.791 -26.758 12.164 1.00 86.62 494 PHE A CA 1
ATOM 4051 C C . PHE A 1 494 ? -18.186 -25.275 12.225 1.00 86.62 494 PHE A C 1
ATOM 4053 O O . PHE A 1 494 ? -17.533 -24.441 11.605 1.00 86.62 494 PHE A O 1
ATOM 4060 N N . PHE A 1 495 ? -19.206 -24.934 13.020 1.00 86.19 495 PHE A N 1
ATOM 4061 C CA . PHE A 1 495 ? -19.614 -23.545 13.231 1.00 86.19 495 PHE A CA 1
ATOM 4062 C C . PHE A 1 495 ? -18.559 -22.739 13.987 1.00 86.19 495 PHE A C 1
ATOM 4064 O O . PHE A 1 495 ? -18.315 -21.592 13.631 1.00 86.19 495 PHE A O 1
ATOM 4071 N N . LEU A 1 496 ? -17.900 -23.326 14.991 1.00 84.00 496 LEU A N 1
ATOM 4072 C CA . LEU A 1 496 ? -16.810 -22.647 15.702 1.00 84.00 496 LEU A CA 1
ATOM 4073 C C . LEU A 1 496 ? -15.633 -22.317 14.768 1.00 84.00 496 LEU A C 1
ATOM 4075 O O . LEU A 1 496 ? -15.032 -21.252 14.881 1.00 84.00 496 LEU A O 1
ATOM 4079 N N . ALA A 1 497 ? -15.361 -23.186 13.795 1.00 81.25 497 ALA A N 1
ATOM 4080 C CA . ALA A 1 497 ? -14.315 -22.996 12.800 1.00 81.25 497 ALA A CA 1
ATOM 4081 C C . ALA A 1 497 ? -14.731 -22.141 11.590 1.00 81.25 497 ALA A C 1
ATOM 4083 O O . ALA A 1 497 ? -13.917 -21.960 10.689 1.00 81.25 497 ALA A O 1
ATOM 4084 N N . SER A 1 498 ? -15.953 -21.597 11.519 1.00 72.44 498 SER A N 1
ATOM 4085 C CA . SER A 1 498 ? -16.429 -20.910 10.305 1.00 72.44 498 SER A CA 1
ATOM 4086 C C . SER A 1 498 ? -15.516 -19.755 9.871 1.00 72.44 498 SER A C 1
ATOM 4088 O O . SER A 1 498 ? -15.226 -19.617 8.687 1.00 72.44 498 SER A O 1
ATOM 4090 N N . PHE A 1 499 ? -14.989 -18.984 10.830 1.00 66.69 499 PHE A N 1
ATOM 4091 C CA . PHE A 1 499 ? -14.026 -17.901 10.580 1.00 66.69 499 PHE A CA 1
ATOM 4092 C C . PHE A 1 499 ? -12.658 -18.397 10.096 1.00 66.69 499 PHE A C 1
ATOM 4094 O O . PHE A 1 499 ? -11.934 -17.673 9.423 1.00 66.69 499 PHE A O 1
ATOM 4101 N N . PHE A 1 500 ? -12.283 -19.630 10.432 1.00 68.06 500 PHE A N 1
ATOM 4102 C CA . PHE A 1 500 ? -11.016 -20.231 10.019 1.00 68.06 500 PHE A CA 1
ATOM 4103 C C . PHE A 1 500 ? -11.021 -20.638 8.538 1.00 68.06 500 PHE A C 1
ATOM 4105 O O . PHE A 1 500 ? -9.962 -20.781 7.918 1.00 68.06 500 PHE A O 1
ATOM 4112 N N . PHE A 1 501 ? -12.211 -20.814 7.959 1.00 69.50 501 PHE A N 1
ATOM 4113 C CA . PHE A 1 501 ? -12.382 -21.132 6.547 1.00 69.50 501 PHE A CA 1
ATOM 4114 C C . PHE A 1 501 ? -12.602 -19.915 5.644 1.00 69.50 501 PHE A C 1
ATOM 4116 O O . PHE A 1 501 ? -12.756 -20.110 4.438 1.00 69.50 501 PHE A O 1
ATOM 4123 N N . GLU A 1 502 ? -12.604 -18.689 6.183 1.00 66.25 502 GLU A N 1
ATOM 4124 C CA . GLU A 1 502 ? -12.545 -17.496 5.336 1.00 66.25 502 GLU A CA 1
ATOM 4125 C C . GLU A 1 502 ? -11.301 -17.569 4.435 1.00 66.25 502 GLU A C 1
ATOM 4127 O O . GLU A 1 502 ? -10.221 -17.999 4.859 1.00 66.25 502 GLU A O 1
ATOM 4132 N N . GLU A 1 503 ? -11.473 -17.218 3.159 1.00 63.22 503 GLU A N 1
ATOM 4133 C CA . GLU A 1 503 ? -10.376 -17.188 2.196 1.00 63.22 503 GLU A CA 1
ATOM 4134 C C . GLU A 1 503 ? -9.446 -16.025 2.535 1.00 63.22 503 GLU A C 1
ATOM 4136 O O . GLU A 1 503 ? -9.701 -14.880 2.167 1.00 63.22 503 GLU A O 1
ATOM 4141 N N . SER A 1 504 ? -8.365 -16.334 3.244 1.00 66.56 504 SER A N 1
ATOM 4142 C CA . SER A 1 504 ? -7.239 -15.433 3.438 1.00 66.56 504 SER A CA 1
ATOM 4143 C C . SER A 1 504 ? -5.945 -16.077 2.954 1.00 66.56 504 SER A C 1
ATOM 4145 O O . SER A 1 504 ? -5.728 -17.273 3.166 1.00 66.56 504 SER A O 1
ATOM 4147 N N . SER A 1 505 ? -5.052 -15.294 2.340 1.00 68.62 505 SER A N 1
ATOM 4148 C CA . SER A 1 505 ? -3.683 -15.759 2.044 1.00 68.62 505 SER A CA 1
ATOM 4149 C C . SER A 1 505 ? -2.877 -15.976 3.330 1.00 68.62 505 SER A C 1
ATOM 4151 O O . SER A 1 505 ? -1.922 -16.745 3.370 1.00 68.62 505 SER A O 1
ATOM 4153 N N . ILE A 1 506 ? -3.315 -15.343 4.421 1.00 78.44 506 ILE A N 1
ATOM 4154 C CA . ILE A 1 506 ? -2.696 -15.436 5.737 1.00 78.44 506 ILE A CA 1
ATOM 4155 C C . ILE A 1 506 ? -3.388 -16.516 6.555 1.00 78.44 506 ILE A C 1
ATOM 4157 O O . ILE A 1 506 ? -4.601 -16.490 6.760 1.00 78.44 506 ILE A O 1
ATOM 4161 N N . PHE A 1 507 ? -2.604 -17.444 7.084 1.00 81.50 507 PHE A N 1
ATOM 4162 C CA . PHE A 1 507 ? -3.109 -18.506 7.934 1.00 81.50 507 PHE A CA 1
ATOM 4163 C C . PHE A 1 507 ? -3.036 -18.071 9.403 1.00 81.50 507 PHE A C 1
ATOM 4165 O O . PHE A 1 507 ? -1.962 -18.030 10.005 1.00 81.50 507 PHE A O 1
ATOM 4172 N N . LEU A 1 508 ? -4.190 -17.691 9.961 1.00 83.50 508 LEU A N 1
ATOM 4173 C CA . LEU A 1 508 ? -4.334 -17.290 11.361 1.00 83.50 508 LEU A CA 1
ATOM 4174 C C . LEU A 1 508 ? -4.638 -18.503 12.237 1.00 83.50 508 LEU A C 1
ATOM 4176 O O . LEU A 1 508 ? -5.570 -19.243 11.948 1.00 83.50 508 LEU A O 1
ATOM 4180 N N . LEU A 1 509 ? -3.901 -18.650 13.332 1.00 82.75 509 LEU A N 1
ATOM 4181 C CA . LEU A 1 509 ? -4.059 -19.741 14.293 1.00 82.75 509 LEU A CA 1
ATOM 4182 C C . LEU A 1 509 ? -3.929 -19.229 15.732 1.00 82.75 509 LEU A C 1
ATOM 4184 O O . LEU A 1 509 ? -3.157 -18.305 16.004 1.00 82.75 509 LEU A O 1
ATOM 4188 N N . ASP A 1 510 ? -4.640 -19.835 16.679 1.00 84.06 510 ASP A N 1
ATOM 4189 C CA . ASP A 1 510 ? -4.355 -19.596 18.095 1.00 84.06 510 ASP A CA 1
ATOM 4190 C C . ASP A 1 510 ? -3.164 -20.443 18.549 1.00 84.06 510 ASP A C 1
ATOM 4192 O O . ASP A 1 510 ? -2.810 -21.460 17.949 1.00 84.06 510 ASP A O 1
ATOM 4196 N N . ARG A 1 511 ? -2.544 -20.070 19.677 1.00 82.50 511 ARG A N 1
ATOM 4197 C CA . ARG A 1 511 ? -1.381 -20.810 20.205 1.00 82.50 511 ARG A CA 1
ATOM 4198 C C . ARG A 1 511 ? -1.667 -22.299 20.421 1.00 82.50 511 ARG A C 1
ATOM 4200 O O . ARG A 1 511 ? -0.769 -23.120 20.269 1.00 82.50 511 ARG A O 1
ATOM 4207 N N . LYS A 1 512 ? -2.913 -22.635 20.766 1.00 84.31 512 LYS A N 1
ATOM 4208 C CA . LYS A 1 512 ? -3.375 -24.009 21.008 1.00 84.31 512 LYS A CA 1
ATOM 4209 C C . LYS A 1 512 ? -3.355 -24.892 19.753 1.00 84.31 512 LYS A C 1
ATOM 4211 O O . LYS A 1 512 ? -3.156 -26.096 19.869 1.00 84.31 512 LYS A O 1
ATOM 4216 N N . GLU A 1 513 ? -3.485 -24.308 18.564 1.00 84.38 513 GLU A N 1
ATOM 4217 C CA . GLU A 1 513 ? -3.508 -25.049 17.296 1.00 84.38 513 GLU A CA 1
ATOM 4218 C C . GLU A 1 513 ? -2.113 -25.436 16.802 1.00 84.38 513 GLU A C 1
ATOM 4220 O O . GLU A 1 513 ? -1.989 -26.406 16.058 1.00 84.38 513 GLU A O 1
ATOM 4225 N N . ILE A 1 514 ? -1.050 -24.761 17.262 1.00 81.88 514 ILE A N 1
ATOM 4226 C CA . ILE A 1 514 ? 0.338 -25.126 16.925 1.00 81.88 514 ILE A CA 1
ATOM 4227 C C . ILE A 1 514 ? 0.607 -26.600 17.229 1.00 81.88 514 ILE A C 1
ATOM 4229 O O . ILE A 1 514 ? 1.320 -27.265 16.483 1.00 81.88 514 ILE A O 1
ATOM 4233 N N . PHE A 1 515 ? 0.041 -27.124 18.318 1.00 79.00 515 PHE A N 1
ATOM 4234 C CA . PHE A 1 515 ? 0.264 -28.506 18.734 1.00 79.00 515 PHE A CA 1
ATOM 4235 C C . PHE A 1 515 ? -0.074 -29.515 17.629 1.00 79.00 515 PHE A C 1
ATOM 4237 O O . PHE A 1 515 ? 0.610 -30.531 17.502 1.00 79.00 515 PHE A O 1
ATOM 4244 N N . LEU A 1 516 ? -1.070 -29.203 16.792 1.00 79.56 516 LEU A N 1
ATOM 4245 C CA . LEU A 1 516 ? -1.467 -30.051 15.676 1.00 79.56 516 LEU A CA 1
ATOM 4246 C C . LEU A 1 516 ? -0.347 -30.208 14.640 1.00 79.56 516 LEU A C 1
ATOM 4248 O O . LEU A 1 516 ? -0.254 -31.273 14.041 1.00 79.56 516 LEU A O 1
ATOM 4252 N N . PHE A 1 517 ? 0.545 -29.224 14.465 1.00 82.25 517 PHE A N 1
ATOM 4253 C CA . PHE A 1 517 ? 1.622 -29.277 13.463 1.00 82.25 517 PHE A CA 1
ATOM 4254 C C . PHE A 1 517 ? 2.537 -30.494 13.656 1.00 82.25 517 PHE A C 1
ATOM 4256 O O . PHE A 1 517 ? 3.045 -31.033 12.679 1.00 82.25 517 PHE A O 1
ATOM 4263 N N . ASN A 1 518 ? 2.692 -30.985 14.889 1.00 82.12 518 ASN A N 1
ATOM 4264 C CA . ASN A 1 518 ? 3.507 -32.169 15.178 1.00 82.12 518 ASN A CA 1
ATOM 4265 C C . ASN A 1 518 ? 2.926 -33.476 14.605 1.00 82.12 518 ASN A C 1
ATOM 4267 O O . ASN A 1 518 ? 3.636 -34.474 14.539 1.00 82.12 518 ASN A O 1
ATOM 4271 N N . PHE A 1 519 ? 1.650 -33.483 14.209 1.00 80.50 519 PHE A N 1
ATOM 4272 C CA . PHE A 1 519 ? 0.945 -34.665 13.706 1.00 80.50 519 PHE A CA 1
ATOM 4273 C C . PHE A 1 519 ? 0.678 -34.613 12.195 1.00 80.50 519 PHE A C 1
ATOM 4275 O O . PHE A 1 519 ? 0.102 -35.556 11.655 1.00 80.50 519 PHE A O 1
ATOM 4282 N N . PHE A 1 520 ? 1.076 -33.536 11.503 1.00 77.06 520 PHE A N 1
ATOM 4283 C CA . PHE A 1 520 ? 0.851 -33.382 10.064 1.00 77.06 520 PHE A CA 1
ATOM 4284 C C . PHE A 1 520 ? 2.103 -33.706 9.238 1.00 77.06 520 PHE A C 1
ATOM 4286 O O . PHE A 1 520 ? 3.201 -33.253 9.566 1.00 77.06 520 PHE A O 1
ATOM 4293 N N . PRO A 1 521 ? 1.958 -34.446 8.123 1.00 70.69 521 PRO A N 1
ATOM 4294 C CA . PRO A 1 521 ? 3.084 -34.816 7.278 1.00 70.69 521 PRO A CA 1
ATOM 4295 C C . PRO A 1 521 ? 3.451 -33.679 6.308 1.00 70.69 521 PRO A C 1
ATOM 4297 O O . PRO A 1 521 ? 3.097 -33.704 5.131 1.00 70.69 521 PRO A O 1
ATOM 4300 N N . PHE A 1 522 ? 4.201 -32.682 6.787 1.00 76.75 522 PHE A N 1
ATOM 4301 C CA . PHE A 1 522 ? 4.644 -31.545 5.965 1.00 76.75 522 PHE A CA 1
ATOM 4302 C C . PHE A 1 522 ? 5.659 -31.906 4.870 1.00 76.75 522 PHE A C 1
ATOM 4304 O O . PHE A 1 522 ? 5.927 -31.086 3.995 1.00 76.75 522 PHE A O 1
ATOM 4311 N N . SER A 1 523 ? 6.228 -33.113 4.871 1.00 70.00 523 SER A N 1
ATOM 4312 C CA . SER A 1 523 ? 7.259 -33.524 3.911 1.00 70.00 523 SER A CA 1
ATOM 4313 C C . SER A 1 523 ? 6.724 -33.764 2.495 1.00 70.00 523 SER A C 1
ATOM 4315 O O . SER A 1 523 ? 7.402 -33.397 1.539 1.00 70.00 523 SER A O 1
ATOM 4317 N N . PHE A 1 524 ? 5.514 -34.313 2.336 1.00 72.62 524 PHE A N 1
ATOM 4318 C CA . PHE A 1 524 ? 5.057 -34.871 1.048 1.00 72.62 524 PHE A CA 1
ATOM 4319 C C . PHE A 1 524 ? 4.232 -33.923 0.168 1.00 72.62 524 PHE A C 1
ATOM 4321 O O . PHE A 1 524 ? 4.167 -34.126 -1.039 1.00 72.62 524 PHE A O 1
ATOM 4328 N N . LEU A 1 525 ? 3.609 -32.894 0.745 1.00 77.94 525 LEU A N 1
ATOM 4329 C CA . LEU A 1 525 ? 2.708 -31.980 0.032 1.00 77.94 525 LEU A CA 1
ATOM 4330 C C . LEU A 1 525 ? 3.312 -30.581 -0.113 1.00 77.94 525 LEU A C 1
ATOM 4332 O O . LEU A 1 525 ? 4.242 -30.218 0.611 1.00 77.94 525 LEU A O 1
ATOM 4336 N N . SER A 1 526 ? 2.781 -29.759 -1.021 1.00 80.94 526 SER A N 1
ATOM 4337 C CA . SER A 1 526 ? 3.102 -28.328 -1.004 1.00 80.94 526 SER A CA 1
ATOM 4338 C C . SER A 1 526 ? 2.663 -27.707 0.333 1.00 80.94 526 SER A C 1
ATOM 4340 O O . SER A 1 526 ? 1.801 -28.246 1.039 1.00 80.94 526 SER A O 1
ATOM 4342 N N . LEU A 1 527 ? 3.269 -26.585 0.732 1.00 81.12 527 LEU A N 1
ATOM 4343 C CA . LEU A 1 527 ? 2.929 -25.957 2.012 1.00 81.12 527 LEU A CA 1
ATOM 4344 C C . LEU A 1 527 ? 1.461 -25.501 2.040 1.00 81.12 527 LEU A C 1
ATOM 4346 O O . LEU A 1 527 ? 0.772 -25.696 3.038 1.00 81.12 527 LEU A O 1
ATOM 4350 N N . THR A 1 528 ? 0.966 -24.977 0.920 1.00 76.06 528 THR A N 1
ATOM 4351 C CA . THR A 1 528 ? -0.430 -24.564 0.737 1.00 76.06 528 THR A CA 1
ATOM 4352 C C . THR A 1 528 ? -1.401 -25.741 0.824 1.00 76.06 528 THR A C 1
ATOM 4354 O O . THR A 1 528 ? -2.421 -25.644 1.512 1.00 76.06 528 THR A O 1
ATOM 4357 N N . ASP A 1 529 ? -1.070 -26.880 0.209 1.00 79.75 529 ASP A N 1
ATOM 4358 C CA . ASP A 1 529 ? -1.912 -28.083 0.279 1.00 79.75 529 ASP A CA 1
ATOM 4359 C C . ASP A 1 529 ? -1.903 -28.674 1.688 1.00 79.75 529 ASP A C 1
ATOM 4361 O O . ASP A 1 529 ? -2.938 -29.105 2.195 1.00 79.75 529 ASP A O 1
ATOM 4365 N N . THR A 1 530 ? -0.748 -28.639 2.359 1.00 80.56 530 THR A N 1
ATOM 4366 C CA . THR A 1 530 ? -0.628 -29.121 3.738 1.00 80.56 530 THR A CA 1
ATOM 4367 C C . THR A 1 530 ? -1.466 -28.275 4.688 1.00 80.56 530 THR A C 1
ATOM 4369 O O . THR A 1 530 ? -2.173 -28.825 5.529 1.00 80.56 530 THR A O 1
ATOM 4372 N N . LEU A 1 531 ? -1.439 -26.947 4.545 1.00 79.38 531 LEU A N 1
ATOM 4373 C CA . LEU A 1 531 ? -2.272 -26.050 5.348 1.00 79.38 531 LEU A CA 1
ATOM 4374 C C . LEU A 1 531 ? -3.761 -26.238 5.050 1.00 79.38 531 LEU A C 1
ATOM 4376 O O . LEU A 1 531 ? -4.576 -26.208 5.967 1.00 79.38 531 LEU A O 1
ATOM 4380 N N . THR A 1 532 ? -4.122 -26.497 3.794 1.00 78.62 532 THR A N 1
ATOM 4381 C CA . THR A 1 532 ? -5.501 -26.837 3.418 1.00 78.62 532 THR A CA 1
ATOM 4382 C C . THR A 1 532 ? -5.949 -28.138 4.084 1.00 78.62 532 THR A C 1
ATOM 4384 O O . THR A 1 532 ? -7.000 -28.176 4.724 1.00 78.62 532 THR A O 1
ATOM 4387 N N . LEU A 1 533 ? -5.124 -29.186 4.020 1.00 81.38 533 LEU A N 1
ATOM 4388 C CA . LEU A 1 533 ? -5.386 -30.457 4.692 1.00 81.38 533 LEU A CA 1
ATOM 4389 C C . LEU A 1 533 ? -5.462 -30.284 6.214 1.00 81.38 533 LEU A C 1
ATOM 4391 O O . LEU A 1 533 ? -6.332 -30.876 6.849 1.00 81.38 533 LEU A O 1
ATOM 4395 N N . PHE A 1 534 ? -4.613 -29.429 6.787 1.00 82.38 534 PHE A N 1
ATOM 4396 C CA . PHE A 1 534 ? -4.642 -29.065 8.202 1.00 82.38 534 PHE A CA 1
ATOM 4397 C C . PHE A 1 534 ? -6.002 -28.507 8.628 1.00 82.38 534 PHE A C 1
ATOM 4399 O O . PHE A 1 534 ? -6.487 -28.844 9.709 1.00 82.38 534 PHE A O 1
ATOM 4406 N N . LYS A 1 535 ? -6.664 -27.718 7.767 1.00 80.25 535 LYS A N 1
ATOM 4407 C CA . LYS A 1 535 ? -8.011 -27.197 8.050 1.00 80.25 535 LYS A CA 1
ATOM 4408 C C . LYS A 1 535 ? -9.103 -28.267 8.008 1.00 80.25 535 LYS A C 1
ATOM 4410 O O . LYS A 1 535 ? -10.113 -28.118 8.684 1.00 80.25 535 LYS A O 1
ATOM 4415 N N . ILE A 1 536 ? -8.935 -29.318 7.208 1.00 85.31 536 ILE A N 1
ATOM 4416 C CA . ILE A 1 536 ? -10.013 -30.267 6.884 1.00 85.31 536 ILE A CA 1
ATOM 4417 C C . ILE A 1 536 ? -9.899 -31.563 7.703 1.00 85.31 536 ILE A C 1
ATOM 4419 O O . ILE A 1 536 ? -10.908 -32.099 8.167 1.00 85.31 536 ILE A O 1
ATOM 4423 N N . LEU A 1 537 ? -8.683 -32.076 7.907 1.00 87.81 537 LEU A N 1
ATOM 4424 C CA . LEU A 1 537 ? -8.442 -33.403 8.478 1.00 87.81 537 LEU A CA 1
ATOM 4425 C C . LEU A 1 537 ? -9.079 -33.617 9.864 1.00 87.81 537 LEU A C 1
ATOM 4427 O O . LEU A 1 537 ? -9.680 -34.678 10.057 1.00 87.81 537 LEU A O 1
ATOM 4431 N N . PRO A 1 538 ? -9.042 -32.658 10.814 1.00 89.81 538 PRO A N 1
ATOM 4432 C CA . PRO A 1 538 ? -9.675 -32.849 12.119 1.00 89.81 538 PRO A CA 1
ATOM 4433 C C . PRO A 1 538 ? -11.177 -33.142 12.021 1.00 89.81 538 PRO A C 1
ATOM 4435 O O . PRO A 1 538 ? -11.710 -33.947 12.780 1.00 89.81 538 PRO A O 1
ATOM 4438 N N . PHE A 1 539 ? -11.863 -32.572 11.034 1.00 91.00 539 PHE A N 1
ATOM 4439 C CA . PHE A 1 539 ? -13.281 -32.834 10.808 1.00 91.00 539 PHE A CA 1
ATOM 4440 C C . PHE A 1 539 ? -13.535 -34.202 10.177 1.00 91.00 539 PHE A C 1
ATOM 4442 O O . PHE A 1 539 ? -14.482 -34.889 10.560 1.00 91.00 539 PHE A O 1
ATOM 4449 N N . ILE A 1 540 ? -12.667 -34.635 9.260 1.00 91.69 540 ILE A N 1
ATOM 4450 C CA . ILE A 1 540 ? -12.736 -35.982 8.680 1.00 91.69 540 ILE A CA 1
ATOM 4451 C C . ILE A 1 540 ? -12.552 -37.032 9.781 1.00 91.69 540 ILE A C 1
ATOM 4453 O O . ILE A 1 540 ? -13.364 -37.950 9.892 1.00 91.69 540 ILE A O 1
ATOM 4457 N N . VAL A 1 541 ? -11.541 -36.878 10.644 1.00 92.44 541 VAL A N 1
ATOM 4458 C CA . VAL A 1 541 ? -11.307 -37.791 11.777 1.00 92.44 541 VAL A CA 1
ATOM 4459 C C . VAL A 1 541 ? -12.517 -37.815 12.713 1.00 92.44 541 VAL A C 1
ATOM 4461 O O . VAL A 1 541 ? -12.945 -38.888 13.141 1.00 92.44 541 VAL A O 1
ATOM 4464 N N . LEU A 1 542 ? -13.125 -36.656 12.983 1.00 93.69 542 LEU A N 1
ATOM 4465 C CA . LEU A 1 542 ? -14.327 -36.563 13.809 1.00 93.69 542 LEU A CA 1
ATOM 4466 C C . LEU A 1 542 ? -15.513 -37.328 13.197 1.00 93.69 542 LEU A C 1
ATOM 4468 O O . LEU A 1 542 ? -16.208 -38.054 13.914 1.00 93.69 542 LEU A O 1
ATOM 4472 N N . ILE A 1 543 ? -15.723 -37.205 11.883 1.00 93.50 543 ILE A N 1
ATOM 4473 C CA . ILE A 1 543 ? -16.746 -37.949 11.134 1.00 93.50 543 ILE A CA 1
ATOM 4474 C C . ILE A 1 543 ? -16.475 -39.457 11.189 1.00 93.50 543 ILE A C 1
ATOM 4476 O O . ILE A 1 543 ? -17.387 -40.234 11.468 1.00 93.50 543 ILE A O 1
ATOM 4480 N N . VAL A 1 544 ? -15.226 -39.883 10.995 1.00 93.31 544 VAL A N 1
ATOM 4481 C CA . VAL A 1 544 ? -14.838 -41.300 11.048 1.00 93.31 544 VAL A CA 1
ATOM 4482 C C . VAL A 1 544 ? -15.071 -41.886 12.442 1.00 93.31 544 VAL A C 1
ATOM 4484 O O . VAL A 1 544 ? -15.683 -42.947 12.567 1.00 93.31 544 VAL A O 1
ATOM 4487 N N . LEU A 1 545 ? -14.659 -41.190 13.506 1.00 93.31 545 LEU A N 1
ATOM 4488 C CA . LEU A 1 545 ? -14.899 -41.628 14.886 1.00 93.31 545 LEU A CA 1
ATOM 4489 C C . LEU A 1 545 ? -16.394 -41.706 15.208 1.00 93.31 545 LEU A C 1
ATOM 4491 O O . LEU A 1 545 ? -16.839 -42.655 15.859 1.00 93.31 545 LEU A O 1
ATOM 4495 N N . ASN A 1 546 ? -17.178 -40.740 14.722 1.00 92.94 546 ASN A N 1
ATOM 4496 C CA . ASN A 1 546 ? -18.631 -40.762 14.843 1.00 92.94 546 ASN A CA 1
ATOM 4497 C C . ASN A 1 546 ? -19.231 -41.984 14.137 1.00 92.94 546 ASN A C 1
ATOM 4499 O O . ASN A 1 546 ? -20.032 -42.699 14.739 1.00 92.94 546 ASN A O 1
ATOM 4503 N N . TYR A 1 547 ? -18.803 -42.271 12.908 1.00 90.25 547 TYR A N 1
ATOM 4504 C CA . TYR A 1 547 ? -19.263 -43.429 12.148 1.00 90.25 547 TYR A CA 1
ATOM 4505 C C . TYR A 1 547 ? -18.911 -44.752 12.839 1.00 90.25 547 TYR A C 1
ATOM 4507 O O . TYR A 1 547 ? -19.785 -45.604 13.015 1.00 90.25 547 TYR A O 1
ATOM 4515 N N . ILE A 1 548 ? -17.665 -44.914 13.302 1.00 89.31 548 ILE A N 1
ATOM 4516 C CA . ILE A 1 548 ? -17.210 -46.108 14.034 1.00 89.31 548 ILE A CA 1
ATOM 4517 C C . ILE A 1 548 ? -18.051 -46.318 15.297 1.00 89.31 548 ILE A C 1
ATOM 4519 O O . ILE A 1 548 ? -18.467 -47.444 15.579 1.00 89.31 548 ILE A O 1
ATOM 4523 N N . PHE A 1 549 ? -18.330 -45.248 16.046 1.00 88.50 549 PHE A N 1
ATOM 4524 C CA . PHE A 1 549 ? -19.181 -45.310 17.232 1.00 88.50 549 PHE A CA 1
ATOM 4525 C C . PHE A 1 549 ? -20.626 -45.710 16.893 1.00 88.50 549 PHE A C 1
ATOM 4527 O O . PHE A 1 549 ? -21.207 -46.528 17.606 1.00 88.50 549 PHE A O 1
ATOM 4534 N N . ILE A 1 550 ? -21.197 -45.170 15.810 1.00 84.75 550 ILE A N 1
ATOM 4535 C CA . ILE A 1 550 ? -22.561 -45.496 15.369 1.00 84.75 550 ILE A CA 1
ATOM 4536 C C . ILE A 1 550 ? -22.663 -46.957 14.919 1.00 84.75 550 ILE A C 1
ATOM 4538 O O . ILE A 1 550 ? -23.622 -47.633 15.288 1.00 84.75 550 ILE A O 1
ATOM 4542 N N . LYS A 1 551 ? -21.702 -47.439 14.122 1.00 84.44 551 LYS A N 1
ATOM 4543 C CA . LYS A 1 551 ? -21.725 -48.793 13.552 1.00 84.44 551 LYS A CA 1
ATOM 4544 C C . LYS A 1 551 ? -21.395 -49.868 14.584 1.00 84.44 551 LYS A C 1
ATOM 4546 O O . LYS A 1 551 ? -21.997 -50.936 14.568 1.00 84.44 551 LYS A O 1
ATOM 4551 N N . TYR A 1 552 ? -20.461 -49.582 15.488 1.00 86.00 552 TYR A N 1
ATOM 4552 C CA . TYR A 1 552 ? -19.985 -50.536 16.484 1.00 86.00 552 TYR A CA 1
ATOM 4553 C C . TYR A 1 552 ? -20.059 -49.933 17.891 1.00 86.00 552 TYR A C 1
ATOM 4555 O O . TYR A 1 552 ? -19.018 -49.592 18.463 1.00 86.00 552 TYR A O 1
ATOM 4563 N N . PRO A 1 553 ? -21.259 -49.787 18.476 1.00 82.25 553 PRO A N 1
ATOM 4564 C CA . PRO A 1 553 ? -21.420 -49.139 19.770 1.00 82.25 553 PRO A CA 1
ATOM 4565 C C . PRO A 1 553 ? -20.592 -49.845 20.852 1.00 82.25 553 PRO A C 1
ATOM 4567 O O . PRO A 1 553 ? -20.609 -51.064 20.990 1.00 82.25 553 PRO A O 1
ATOM 4570 N N . GLY A 1 554 ? -19.837 -49.067 21.625 1.00 87.06 554 GLY A N 1
ATOM 4571 C CA . GLY A 1 554 ? -18.990 -49.572 22.702 1.00 87.06 554 GLY A CA 1
ATOM 4572 C C . GLY A 1 554 ? -18.439 -48.434 23.551 1.00 87.06 554 GLY A C 1
ATOM 4573 O O . GLY A 1 554 ? -18.298 -47.307 23.070 1.00 87.06 554 GLY A O 1
ATOM 4574 N N . ARG A 1 555 ? -18.131 -48.715 24.825 1.00 87.06 555 ARG A N 1
ATOM 4575 C CA . ARG A 1 555 ? -17.699 -47.692 25.795 1.00 87.06 555 ARG A CA 1
ATOM 4576 C C . ARG A 1 555 ? -16.447 -46.946 25.327 1.00 87.06 555 ARG A C 1
ATOM 4578 O O . ARG A 1 555 ? -16.447 -45.722 25.345 1.00 87.06 555 ARG A O 1
ATOM 4585 N N . ILE A 1 556 ? -15.437 -47.673 24.848 1.00 89.44 556 ILE A N 1
ATOM 4586 C CA . ILE A 1 556 ? -14.168 -47.099 24.372 1.00 89.44 556 ILE A CA 1
ATOM 4587 C C . ILE A 1 556 ? -14.408 -46.172 23.176 1.00 89.44 556 ILE A C 1
ATOM 4589 O O . ILE A 1 556 ? -14.071 -44.999 23.240 1.00 89.44 556 ILE A O 1
ATOM 4593 N N . LYS A 1 557 ? -15.091 -46.651 22.129 1.00 90.25 557 LYS A N 1
ATOM 4594 C CA . LYS A 1 557 ? -15.372 -45.876 20.903 1.00 90.25 557 LYS A CA 1
ATOM 4595 C C . LYS A 1 557 ? -16.199 -44.621 21.190 1.00 90.25 557 LYS A C 1
ATOM 4597 O O . LYS A 1 557 ? -15.944 -43.567 20.615 1.00 90.25 557 LYS A O 1
ATOM 4602 N N . LYS A 1 558 ? -17.162 -44.721 22.116 1.00 86.25 558 LYS A N 1
ATOM 4603 C CA . LYS A 1 558 ? -17.947 -43.574 22.587 1.00 86.25 558 LYS A CA 1
ATOM 4604 C C . LYS A 1 558 ? -17.063 -42.534 23.270 1.00 86.25 558 LYS A C 1
ATOM 4606 O O . LYS A 1 558 ? -17.211 -41.351 22.984 1.00 86.25 558 LYS A O 1
ATOM 4611 N N . ILE A 1 559 ? -16.173 -42.971 24.164 1.00 86.56 559 ILE A N 1
ATOM 4612 C CA . ILE A 1 559 ? -15.222 -42.085 24.844 1.00 86.56 559 ILE A CA 1
ATOM 4613 C C . ILE A 1 559 ? -14.309 -41.432 23.807 1.00 86.56 559 ILE A C 1
ATOM 4615 O O . ILE A 1 559 ? -14.248 -40.213 23.775 1.00 86.56 559 ILE A O 1
ATOM 4619 N N . SER A 1 560 ? -13.705 -42.198 22.895 1.00 89.44 560 SER A N 1
ATOM 4620 C CA . SER A 1 560 ? -12.843 -41.661 21.834 1.00 89.44 560 SER A CA 1
ATOM 4621 C C . SER A 1 560 ? -13.547 -40.597 20.986 1.00 89.44 560 SER A C 1
ATOM 4623 O O . SER A 1 560 ? -13.000 -39.514 20.797 1.00 89.44 560 SER A O 1
ATOM 4625 N N . TYR A 1 561 ? -14.776 -40.862 20.526 1.00 92.62 561 TYR A N 1
ATOM 4626 C CA . TYR A 1 561 ? -15.567 -39.893 19.763 1.00 92.62 561 TYR A CA 1
ATOM 4627 C C . TYR A 1 561 ? -15.865 -38.621 20.568 1.00 92.62 561 TYR A C 1
ATOM 4629 O O . TYR A 1 561 ? -15.628 -37.520 20.078 1.00 92.62 561 TYR A O 1
ATOM 4637 N N . ILE A 1 562 ? -16.371 -38.756 21.798 1.00 89.12 562 ILE A N 1
ATOM 4638 C CA . ILE A 1 562 ? -16.747 -37.601 22.625 1.00 89.12 562 ILE A CA 1
ATOM 4639 C C . ILE A 1 562 ? -15.508 -36.789 23.017 1.00 89.12 562 ILE A C 1
ATOM 4641 O O . ILE A 1 562 ? -15.532 -35.565 22.915 1.00 89.12 562 ILE A O 1
ATOM 4645 N N . SER A 1 563 ? -14.420 -37.446 23.420 1.00 87.38 563 SER A N 1
ATOM 4646 C CA . SER A 1 563 ? -13.155 -36.789 23.755 1.00 87.38 563 SER A CA 1
ATOM 4647 C C . SER A 1 563 ? -12.603 -36.010 22.566 1.00 87.38 563 SER A C 1
ATOM 4649 O O . SER A 1 563 ? -12.203 -34.860 22.730 1.00 87.38 563 SER A O 1
ATOM 4651 N N . PHE A 1 564 ? -12.638 -36.589 21.363 1.00 92.19 564 PHE A N 1
ATOM 4652 C CA . PHE A 1 564 ? -12.179 -35.901 20.162 1.00 92.19 564 PHE A CA 1
ATOM 4653 C C . PHE A 1 564 ? -13.116 -34.755 19.752 1.00 92.19 564 PHE A C 1
ATOM 4655 O O . PHE A 1 564 ? -12.643 -33.679 19.407 1.00 92.19 564 PHE A O 1
ATOM 4662 N N . LEU A 1 565 ? -14.439 -34.926 19.869 1.00 91.94 565 LEU A N 1
ATOM 4663 C CA . LEU A 1 565 ? -15.408 -33.848 19.640 1.00 91.94 565 LEU A CA 1
ATOM 4664 C C . LEU A 1 565 ? -15.142 -32.644 20.552 1.00 91.94 565 LEU A C 1
ATOM 4666 O O . LEU A 1 565 ? -15.137 -31.507 20.080 1.00 91.94 565 LEU A O 1
ATOM 4670 N N . ILE A 1 566 ? -14.916 -32.894 21.845 1.00 87.62 566 ILE A N 1
ATOM 4671 C CA . ILE A 1 566 ? -14.596 -31.854 22.829 1.00 87.62 566 ILE A CA 1
ATOM 4672 C C . ILE A 1 566 ? -13.267 -31.186 22.472 1.00 87.62 566 ILE A C 1
ATOM 4674 O O . ILE A 1 566 ? -13.207 -29.961 22.430 1.00 87.62 566 ILE A O 1
ATOM 4678 N N . LEU A 1 567 ? -12.234 -31.975 22.162 1.00 87.69 567 LEU A N 1
ATOM 4679 C CA . LEU A 1 567 ? -10.919 -31.469 21.773 1.00 87.69 567 LEU A CA 1
ATOM 4680 C C . LEU A 1 567 ? -11.005 -30.544 20.554 1.00 87.69 567 LEU A C 1
ATOM 4682 O O . LEU A 1 567 ? -10.505 -29.426 20.607 1.00 87.69 567 LEU A O 1
ATOM 4686 N N . ILE A 1 568 ? -11.659 -30.981 19.475 1.00 88.69 568 ILE A N 1
ATOM 4687 C CA . ILE A 1 568 ? -11.780 -30.195 18.242 1.00 88.69 568 ILE A CA 1
ATOM 4688 C C . ILE A 1 568 ? -12.640 -28.944 18.455 1.00 88.69 568 ILE A C 1
ATOM 4690 O O . ILE A 1 568 ? -12.277 -27.866 17.990 1.00 88.69 568 ILE A O 1
ATOM 4694 N N . SER A 1 569 ? -13.740 -29.052 19.206 1.00 88.00 569 SER A N 1
ATOM 4695 C CA . SER A 1 569 ? -14.567 -27.885 19.548 1.00 88.00 569 SER A CA 1
ATOM 4696 C C . SER A 1 569 ? -13.773 -26.860 20.358 1.00 88.00 569 SER A C 1
ATOM 4698 O O . SER A 1 569 ? -13.886 -25.664 20.119 1.00 88.00 569 SER A O 1
ATOM 4700 N N . PHE A 1 570 ? -12.938 -27.321 21.290 1.00 84.12 570 PHE A N 1
ATOM 4701 C CA . PHE A 1 570 ? -12.055 -26.461 22.068 1.00 84.12 570 PHE A CA 1
ATOM 4702 C C . PHE A 1 570 ? -10.950 -25.828 21.203 1.00 84.12 570 PHE A C 1
ATOM 4704 O O . PHE A 1 570 ? -10.695 -24.631 21.324 1.00 84.12 570 PHE A O 1
ATOM 4711 N N . LEU A 1 571 ? -10.318 -26.594 20.307 1.00 83.69 571 LEU A N 1
ATOM 4712 C CA . LEU A 1 571 ? -9.267 -26.095 19.414 1.00 83.69 571 LEU A CA 1
ATOM 4713 C C . LEU A 1 571 ? -9.771 -24.987 18.484 1.00 83.69 571 LEU A C 1
ATOM 4715 O O . LEU A 1 571 ? -9.078 -23.987 18.333 1.00 83.69 571 LEU A O 1
ATOM 4719 N N . TYR A 1 572 ? -10.983 -25.120 17.941 1.00 84.62 572 TYR A N 1
ATOM 4720 C CA . TYR A 1 572 ? -11.576 -24.122 17.044 1.00 84.62 572 TYR A CA 1
ATOM 4721 C C . TYR A 1 572 ? -12.433 -23.067 17.743 1.00 84.62 572 TYR A C 1
ATOM 4723 O O . TYR A 1 572 ? -13.004 -22.200 17.085 1.00 84.62 572 TYR A O 1
ATOM 4731 N N . LEU A 1 573 ? -12.519 -23.088 19.075 1.00 83.12 573 LEU A N 1
ATOM 4732 C CA . LEU A 1 573 ? -13.098 -21.977 19.818 1.00 83.12 573 LEU A CA 1
ATOM 4733 C C . LEU A 1 573 ? -12.121 -20.796 19.765 1.00 83.12 573 LEU A C 1
ATOM 4735 O O . LEU A 1 573 ? -11.187 -20.711 20.564 1.00 83.12 573 LEU A O 1
ATOM 4739 N N . HIS A 1 574 ? -12.324 -19.908 18.796 1.00 78.50 574 HIS A N 1
ATOM 4740 C CA . HIS A 1 574 ? -11.587 -18.656 18.675 1.00 78.50 574 HIS A CA 1
ATOM 4741 C C . HIS A 1 574 ? -12.341 -17.532 19.371 1.00 78.50 574 HIS A C 1
ATOM 4743 O O . HIS A 1 574 ? -13.539 -17.340 19.156 1.00 78.50 574 HIS A O 1
ATOM 4749 N N . LEU A 1 575 ? -11.620 -16.739 20.155 1.00 74.38 575 LEU A N 1
ATOM 4750 C CA . LEU A 1 575 ? -12.151 -15.511 20.732 1.00 74.38 575 LEU A CA 1
ATOM 4751 C C . LEU A 1 575 ? -11.565 -14.298 19.992 1.00 74.38 575 LEU A C 1
ATOM 4753 O O . LEU A 1 575 ? -10.415 -14.350 19.545 1.00 74.38 575 LEU A O 1
ATOM 4757 N N . PRO A 1 576 ? -12.332 -13.206 19.822 1.00 68.19 576 PRO A N 1
ATOM 4758 C CA . PRO A 1 576 ? -11.789 -11.952 19.315 1.00 68.19 576 PRO A CA 1
ATOM 4759 C C . PRO A 1 576 ? -10.628 -11.466 20.184 1.00 68.19 576 PRO A C 1
ATOM 4761 O O . PRO A 1 576 ? -10.580 -11.745 21.379 1.00 68.19 576 PRO A O 1
ATOM 4764 N N . TYR A 1 577 ? -9.717 -10.682 19.606 1.00 71.81 577 TYR A N 1
ATOM 4765 C CA . TYR A 1 577 ? -8.705 -10.000 20.406 1.00 71.81 577 TYR A CA 1
ATOM 4766 C C . TYR A 1 577 ? -9.367 -9.034 21.398 1.00 71.81 577 TYR A C 1
ATOM 4768 O O . TYR A 1 577 ? -10.081 -8.121 20.980 1.00 71.81 577 TYR A O 1
ATOM 4776 N N . PHE A 1 578 ? -9.059 -9.173 22.686 1.00 67.44 578 PHE A N 1
ATOM 4777 C CA . PHE A 1 578 ? -9.359 -8.173 23.709 1.00 67.44 578 PHE A CA 1
ATOM 4778 C C . PHE A 1 578 ? -8.089 -7.912 24.541 1.00 67.44 578 PHE A C 1
ATOM 4780 O O . PHE A 1 578 ? -7.482 -8.843 25.085 1.00 67.44 578 PHE A O 1
ATOM 4787 N N . PRO A 1 579 ? -7.618 -6.657 24.625 1.00 63.81 579 PRO A N 1
ATOM 4788 C CA . PRO A 1 579 ? -6.456 -6.332 25.437 1.00 63.81 579 PRO A CA 1
ATOM 4789 C C . PRO A 1 579 ? -6.820 -6.507 26.913 1.00 63.81 579 PRO A C 1
ATOM 4791 O O . PRO A 1 579 ? -7.694 -5.811 27.396 1.00 63.81 579 PRO A O 1
ATOM 4794 N N . LEU A 1 580 ? -6.152 -7.389 27.663 1.00 60.41 580 LEU A N 1
ATOM 4795 C CA . LEU A 1 580 ? -6.270 -7.422 29.132 1.00 60.41 580 LEU A CA 1
ATOM 4796 C C . LEU A 1 580 ? -5.536 -6.222 29.754 1.00 60.41 580 LEU A C 1
ATOM 4798 O O . LEU A 1 580 ? -4.493 -6.376 30.386 1.00 60.41 580 LEU A O 1
ATOM 4802 N N . ASP A 1 581 ? -6.039 -5.018 29.505 1.00 61.81 581 ASP A N 1
ATOM 4803 C CA . ASP A 1 581 ? -5.778 -3.862 30.354 1.00 61.81 581 ASP A CA 1
ATOM 4804 C C . ASP A 1 581 ? -6.688 -3.902 31.593 1.00 61.81 581 ASP A C 1
ATOM 4806 O O . ASP A 1 581 ? -7.601 -4.727 31.693 1.00 61.81 581 ASP A O 1
ATOM 4810 N N . LYS A 1 582 ? -6.420 -3.026 32.569 1.00 54.03 582 LYS A N 1
ATOM 4811 C CA . LYS A 1 582 ? -7.152 -2.984 33.849 1.00 54.03 582 LYS A CA 1
ATOM 4812 C C . LYS A 1 582 ? -8.673 -2.923 33.649 1.00 54.03 582 LYS A C 1
ATOM 4814 O O . LYS A 1 582 ? -9.410 -3.593 34.364 1.00 54.03 582 LYS A O 1
ATOM 4819 N N . THR A 1 583 ? -9.130 -2.163 32.658 1.00 55.88 583 THR A N 1
ATOM 4820 C CA . THR A 1 583 ? -10.546 -1.984 32.311 1.00 55.88 583 THR A CA 1
ATOM 4821 C C . THR A 1 583 ? -11.182 -3.246 31.730 1.00 55.88 583 THR A C 1
ATOM 4823 O O . THR A 1 583 ? -12.279 -3.632 32.127 1.00 55.88 583 THR A O 1
ATOM 4826 N N . THR A 1 584 ? -10.478 -3.946 30.844 1.00 63.59 584 THR A N 1
ATOM 4827 C CA . THR A 1 584 ? -10.986 -5.167 30.204 1.00 63.59 584 THR A CA 1
ATOM 4828 C C . THR A 1 584 ? -10.927 -6.370 31.142 1.00 63.59 584 THR A C 1
ATOM 4830 O O . THR A 1 584 ? -11.793 -7.240 31.084 1.00 63.59 584 THR A O 1
ATOM 4833 N N . TYR A 1 585 ? -9.947 -6.410 32.051 1.00 68.12 585 TYR A N 1
ATOM 4834 C CA . TYR A 1 585 ? -9.831 -7.455 33.070 1.00 68.12 585 TYR A CA 1
ATOM 4835 C C . TYR A 1 585 ? -11.088 -7.535 33.944 1.00 68.12 585 TYR A C 1
ATOM 4837 O O . TYR A 1 585 ? -11.639 -8.617 34.144 1.00 68.12 585 TYR A O 1
ATOM 4845 N N . VAL A 1 586 ? -11.5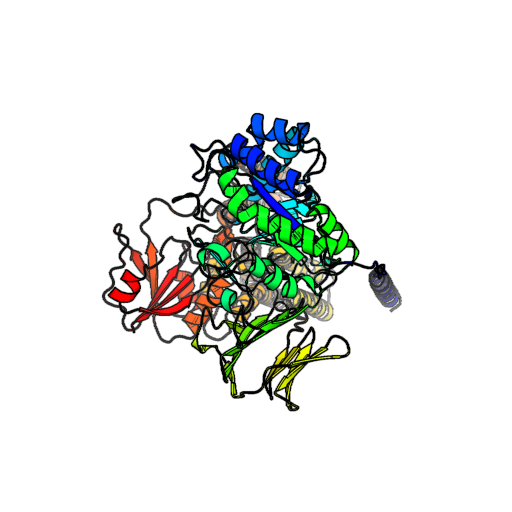94 -6.379 34.388 1.00 69.69 586 VAL A N 1
ATOM 4846 C CA . VAL A 1 586 ? -12.840 -6.292 35.161 1.00 69.69 586 VAL A CA 1
ATOM 4847 C C . VAL A 1 586 ? -14.024 -6.798 34.342 1.00 69.69 586 VAL A C 1
ATOM 4849 O O . VAL A 1 586 ? -14.827 -7.569 34.856 1.00 69.69 586 VAL A O 1
ATOM 4852 N N . PHE A 1 587 ? -14.127 -6.423 33.066 1.00 70.62 587 PHE A N 1
ATOM 4853 C CA . PHE A 1 587 ? -15.220 -6.886 32.210 1.00 70.62 587 PHE A CA 1
ATOM 4854 C C . PHE A 1 587 ? -15.198 -8.406 31.999 1.00 70.62 587 PHE A C 1
ATOM 4856 O O . PHE A 1 587 ? -16.227 -9.057 32.162 1.00 70.62 587 PHE A O 1
ATOM 4863 N N . VAL A 1 588 ? -14.033 -8.986 31.690 1.00 71.50 588 VAL A N 1
ATOM 4864 C CA . VAL A 1 588 ? -13.884 -10.436 31.473 1.00 71.50 588 VAL A CA 1
ATOM 4865 C C . VAL A 1 588 ? -14.203 -11.213 32.748 1.00 71.50 588 VAL A C 1
ATOM 4867 O O . VAL A 1 588 ? -14.947 -12.189 32.688 1.00 71.50 588 VAL A O 1
ATOM 4870 N N . ILE A 1 589 ? -13.705 -10.768 33.907 1.00 76.00 589 ILE A N 1
ATOM 4871 C CA . ILE A 1 589 ? -14.017 -11.406 35.193 1.00 76.00 589 ILE A CA 1
ATOM 4872 C C . ILE A 1 589 ? -15.498 -11.284 35.524 1.00 76.00 589 ILE A C 1
ATOM 4874 O O . ILE A 1 589 ? -16.107 -12.277 35.910 1.00 76.00 589 ILE A O 1
ATOM 4878 N N . THR A 1 590 ? -16.096 -10.107 35.342 1.00 76.56 590 THR A N 1
ATOM 4879 C CA . THR A 1 590 ? -17.528 -9.899 35.585 1.00 76.56 590 THR A CA 1
ATOM 4880 C C . THR A 1 590 ? -18.371 -10.781 34.666 1.00 76.56 590 THR A C 1
ATOM 4882 O O . THR A 1 590 ? -19.286 -11.451 35.137 1.00 76.56 590 THR A O 1
ATOM 4885 N N . ALA A 1 591 ? -18.034 -10.870 33.376 1.00 74.94 591 ALA A N 1
ATOM 4886 C CA . ALA A 1 591 ? -18.705 -11.763 32.433 1.00 74.94 591 ALA A CA 1
ATOM 4887 C C . ALA A 1 591 ? -18.561 -13.239 32.838 1.00 74.94 591 ALA A C 1
ATOM 4889 O O . ALA A 1 591 ? -19.521 -14.007 32.743 1.00 74.94 591 ALA A O 1
ATOM 4890 N N . PHE A 1 592 ? -17.388 -13.635 33.338 1.00 78.38 592 PHE A N 1
ATOM 4891 C CA . PHE A 1 592 ? -17.133 -14.988 33.827 1.00 78.38 592 PHE A CA 1
ATOM 4892 C C . PHE A 1 592 ? -17.925 -15.300 35.101 1.00 78.38 592 PHE A C 1
ATOM 4894 O O . PHE A 1 592 ? -18.547 -16.356 35.192 1.00 78.38 592 PHE A O 1
ATOM 4901 N N . ALA A 1 593 ? -17.962 -14.367 36.054 1.00 77.94 593 ALA A N 1
ATOM 4902 C CA . ALA A 1 593 ? -18.730 -14.480 37.289 1.00 77.94 593 ALA A CA 1
ATOM 4903 C C . ALA A 1 593 ? -20.236 -14.564 37.004 1.00 77.94 593 ALA A C 1
ATOM 4905 O O . ALA A 1 593 ? -20.903 -15.459 37.515 1.00 77.94 593 ALA A O 1
ATOM 4906 N N . LEU A 1 594 ? -20.763 -13.707 36.123 1.00 78.88 594 LEU A N 1
ATOM 4907 C CA . LEU A 1 594 ? -22.161 -13.756 35.684 1.00 78.88 594 LEU A CA 1
ATOM 4908 C C . LEU A 1 594 ? -22.489 -15.082 34.987 1.00 78.88 594 LEU A C 1
ATOM 4910 O O . LEU A 1 594 ? -23.503 -15.704 35.294 1.00 78.88 594 LEU A O 1
ATOM 4914 N N . SER A 1 595 ? -21.610 -15.554 34.099 1.00 74.69 595 SER A N 1
ATOM 4915 C CA . SER A 1 595 ? -21.781 -16.846 33.420 1.00 74.69 595 SER A CA 1
ATOM 4916 C C . SER A 1 595 ? -21.780 -18.005 34.417 1.00 74.69 595 SER A C 1
ATOM 4918 O O . SER A 1 595 ? -22.623 -18.896 34.328 1.00 74.69 595 SER A O 1
ATOM 4920 N N . ALA A 1 596 ? -20.878 -17.978 35.401 1.00 76.94 596 ALA A N 1
ATOM 4921 C CA . ALA A 1 596 ? -20.837 -18.959 36.475 1.00 76.94 596 ALA A CA 1
ATOM 4922 C C . ALA A 1 596 ? -22.128 -18.933 37.304 1.00 76.94 596 ALA A C 1
ATOM 4924 O O . ALA A 1 596 ? -22.704 -19.994 37.524 1.00 76.94 596 ALA A O 1
ATOM 4925 N N . ILE A 1 597 ? -22.628 -17.751 37.690 1.00 80.50 597 ILE A N 1
ATOM 4926 C CA . ILE A 1 597 ? -23.895 -17.597 38.422 1.00 80.50 597 ILE A CA 1
ATOM 4927 C C . ILE A 1 597 ? -25.048 -18.211 37.628 1.00 80.50 597 ILE A C 1
ATOM 4929 O O . ILE A 1 597 ? -25.750 -19.065 38.159 1.00 80.50 597 ILE A O 1
ATOM 4933 N N . VAL A 1 598 ? -25.210 -17.861 36.348 1.00 78.19 598 VAL A N 1
ATOM 4934 C CA . VAL A 1 598 ? -26.278 -18.412 35.493 1.00 78.19 598 VAL A CA 1
ATOM 4935 C C . VAL A 1 598 ? -26.183 -19.935 35.403 1.00 78.19 598 VAL A C 1
ATOM 4937 O O . VAL A 1 598 ? -27.189 -20.636 35.546 1.00 78.19 598 VAL A O 1
ATOM 4940 N N . LEU A 1 599 ? -24.977 -20.466 35.203 1.00 77.75 599 LEU A N 1
ATOM 4941 C CA . LEU A 1 599 ? -24.735 -21.904 35.136 1.00 77.75 599 LEU A CA 1
ATOM 4942 C C . LEU A 1 599 ? -25.070 -22.599 36.467 1.00 77.75 599 LEU A C 1
ATOM 4944 O O . LEU A 1 599 ? -25.766 -23.616 36.466 1.00 77.75 599 LEU A O 1
ATOM 4948 N N . LEU A 1 600 ? -24.647 -22.035 37.599 1.00 76.75 600 LEU A N 1
ATOM 4949 C CA . LEU A 1 600 ? -24.947 -22.531 38.944 1.00 76.75 600 LEU A CA 1
ATOM 4950 C C . LEU A 1 600 ? -26.449 -22.475 39.255 1.00 76.75 600 LEU A C 1
ATOM 4952 O O . LEU A 1 600 ? -27.006 -23.476 39.705 1.00 76.75 600 LEU A O 1
ATOM 4956 N N . SER A 1 601 ? -27.133 -21.370 38.953 1.00 76.31 601 SER A N 1
ATOM 4957 C CA . SER A 1 601 ? -28.590 -21.236 39.096 1.00 76.31 601 SER A CA 1
ATOM 4958 C C . SER A 1 601 ? -29.334 -22.268 38.249 1.00 76.31 601 SER A C 1
ATOM 4960 O O . SER A 1 601 ? -30.277 -22.902 38.723 1.00 76.31 601 SER A O 1
ATOM 4962 N N . THR A 1 602 ? -28.868 -22.510 37.020 1.00 74.44 602 THR A N 1
ATOM 4963 C CA . THR A 1 602 ? -29.424 -23.541 36.133 1.00 74.44 602 THR A CA 1
ATOM 4964 C C . THR A 1 602 ? -29.214 -24.940 36.713 1.00 74.44 602 THR A C 1
ATOM 4966 O O . THR A 1 602 ? -30.139 -25.752 36.718 1.00 74.44 602 THR A O 1
ATOM 4969 N N . ALA A 1 603 ? -28.032 -25.230 37.265 1.00 74.06 603 ALA A N 1
ATOM 4970 C CA . ALA A 1 603 ? -27.771 -26.496 37.940 1.00 74.06 603 ALA A CA 1
ATOM 4971 C C . ALA A 1 603 ? -28.680 -26.683 39.166 1.00 74.06 603 ALA A C 1
ATOM 4973 O O . ALA A 1 603 ? -29.277 -27.747 39.318 1.00 74.06 603 ALA A O 1
ATOM 4974 N N . ILE A 1 604 ? -28.854 -25.656 40.003 1.00 78.69 604 ILE A N 1
ATOM 4975 C CA . ILE A 1 604 ? -29.750 -25.693 41.172 1.00 78.69 604 ILE A CA 1
ATOM 4976 C C . ILE A 1 604 ? -31.203 -25.941 40.741 1.00 78.69 604 ILE A C 1
ATOM 4978 O O . ILE A 1 604 ? -31.876 -26.792 41.319 1.00 78.69 604 ILE A O 1
ATOM 4982 N N . PHE A 1 605 ? -31.675 -25.286 39.679 1.00 77.38 605 PHE A N 1
ATOM 4983 C CA . PHE A 1 605 ? -33.003 -25.545 39.121 1.00 77.38 605 PHE A CA 1
ATOM 4984 C C . PHE A 1 605 ? -33.152 -26.994 38.622 1.00 77.38 605 PHE A C 1
ATOM 4986 O O . PHE A 1 605 ? -34.147 -27.665 38.899 1.00 77.38 605 PHE A O 1
ATOM 4993 N N . ILE A 1 606 ? -32.133 -27.522 37.935 1.00 76.62 606 ILE A N 1
ATOM 4994 C CA . ILE A 1 606 ? -32.103 -28.914 37.461 1.00 76.62 606 ILE A CA 1
ATOM 4995 C C . ILE A 1 606 ? -32.045 -29.905 38.631 1.00 76.62 606 ILE A C 1
ATOM 4997 O O . ILE A 1 606 ? -32.637 -30.981 38.529 1.00 76.62 606 ILE A O 1
ATOM 5001 N N . ARG A 1 607 ? -31.412 -29.555 39.761 1.00 75.75 607 ARG A N 1
ATOM 5002 C CA . ARG A 1 607 ? -31.411 -30.364 40.995 1.00 75.75 607 ARG A CA 1
ATOM 5003 C C . ARG A 1 607 ? -32.823 -30.672 41.471 1.00 75.75 607 ARG A C 1
ATOM 5005 O O . ARG A 1 607 ? -33.070 -31.809 41.863 1.00 75.75 607 ARG A O 1
ATOM 5012 N N . GLY A 1 608 ? -33.732 -29.701 41.369 1.00 75.69 608 GLY A N 1
ATOM 5013 C CA . GLY A 1 608 ? -35.149 -29.878 41.693 1.00 75.69 608 GLY A CA 1
ATOM 5014 C C . GLY A 1 608 ? -35.896 -30.832 40.753 1.00 75.69 608 GLY A C 1
ATOM 5015 O O . GLY A 1 608 ? -36.943 -31.347 41.124 1.00 75.69 608 GLY A O 1
ATOM 5016 N N . LYS A 1 609 ? -35.361 -31.112 39.554 1.00 79.81 609 LYS A N 1
ATOM 5017 C CA . LYS A 1 609 ? -35.992 -31.988 38.549 1.00 79.81 609 LYS A CA 1
ATOM 5018 C C . LYS A 1 609 ? -35.321 -33.356 38.400 1.00 79.81 609 LYS A C 1
ATOM 5020 O O . LYS A 1 609 ? -35.989 -34.332 38.077 1.00 79.81 609 LYS A O 1
ATOM 5025 N N . SER A 1 610 ? -34.000 -33.453 38.572 1.00 85.12 610 SER A N 1
ATOM 5026 C CA . SER A 1 610 ? -33.253 -34.708 38.425 1.00 85.12 610 SER A CA 1
ATOM 5027 C C . SER A 1 610 ? -31.877 -34.655 39.092 1.00 85.12 610 SER A C 1
ATOM 5029 O O . SER A 1 610 ? -30.973 -33.939 38.654 1.00 85.12 610 SER A O 1
ATOM 5031 N N . LYS A 1 611 ? -31.663 -35.522 40.090 1.00 79.62 611 LYS A N 1
ATOM 5032 C CA . LYS A 1 611 ? -30.372 -35.683 40.788 1.00 79.62 611 LYS A CA 1
ATOM 5033 C C . LYS A 1 611 ? -29.243 -36.102 39.836 1.00 79.62 611 LYS A C 1
ATOM 5035 O O . LYS A 1 611 ? -28.120 -35.622 39.954 1.00 79.62 611 LYS A O 1
ATOM 5040 N N . LYS A 1 612 ? -29.547 -36.950 38.845 1.00 76.56 612 LYS A N 1
ATOM 5041 C CA . LYS A 1 612 ? -28.580 -37.410 37.833 1.00 76.56 612 LYS A CA 1
ATOM 5042 C C . LYS A 1 612 ? -28.183 -36.288 36.870 1.00 76.56 612 LYS A C 1
ATOM 5044 O O . LYS A 1 612 ? -27.004 -36.149 36.557 1.00 76.56 612 LYS A O 1
ATOM 5049 N N . ALA A 1 613 ? -29.144 -35.475 36.428 1.00 72.25 613 ALA A N 1
ATOM 5050 C CA . ALA A 1 613 ? -28.859 -34.320 35.579 1.00 72.25 613 ALA A CA 1
ATOM 5051 C C . ALA A 1 613 ? -28.075 -33.238 36.337 1.00 72.25 613 ALA A C 1
ATOM 5053 O O . ALA A 1 613 ? -27.166 -32.645 35.766 1.00 72.25 613 ALA A O 1
ATOM 5054 N N . PHE A 1 614 ? -28.360 -33.046 37.629 1.00 77.81 614 PHE A N 1
ATOM 5055 C CA . PHE A 1 614 ? -27.608 -32.135 38.490 1.00 77.81 614 PHE A CA 1
ATOM 5056 C C . PHE A 1 614 ? -26.142 -32.536 38.639 1.00 77.81 614 PHE A C 1
ATOM 5058 O O . PHE A 1 614 ? -25.278 -31.697 38.426 1.00 77.81 614 PHE A O 1
ATOM 5065 N N . VAL A 1 615 ? -25.848 -33.807 38.935 1.00 75.31 615 VAL A N 1
ATOM 5066 C CA . VAL A 1 615 ? -24.457 -34.291 39.032 1.00 75.31 615 VAL A CA 1
ATOM 5067 C C . VAL A 1 615 ? -23.714 -34.097 37.705 1.00 75.31 615 VAL A C 1
ATOM 5069 O O . VAL A 1 615 ? -22.580 -33.628 37.696 1.00 75.31 615 VAL A O 1
ATOM 5072 N N . MET A 1 616 ? -24.368 -34.378 36.572 1.00 72.06 616 MET A N 1
ATOM 5073 C CA . MET A 1 616 ? -23.792 -34.129 35.244 1.00 72.06 616 MET A CA 1
ATOM 5074 C C . MET A 1 616 ? -23.505 -32.639 35.001 1.00 72.06 616 MET A C 1
ATOM 5076 O O . MET A 1 616 ? -22.436 -32.302 34.500 1.00 72.06 616 MET A O 1
ATOM 5080 N N . PHE A 1 617 ? -24.426 -31.746 35.375 1.00 75.94 617 PHE A N 1
ATOM 5081 C CA . PHE A 1 617 ? -24.237 -30.296 35.258 1.00 75.94 617 PHE A CA 1
ATOM 5082 C C . PHE A 1 617 ? -23.145 -29.777 36.200 1.00 75.94 617 PHE A C 1
ATOM 5084 O O . PHE A 1 617 ? -22.308 -28.985 35.781 1.00 75.94 617 PHE A O 1
ATOM 5091 N N . ALA A 1 618 ? -23.101 -30.261 37.441 1.00 71.88 618 ALA A N 1
ATOM 5092 C CA . ALA A 1 618 ? -22.101 -29.879 38.434 1.00 71.88 618 ALA A CA 1
ATOM 5093 C C . ALA A 1 618 ? -20.671 -30.249 38.004 1.00 71.88 618 ALA A C 1
ATOM 5095 O O . ALA A 1 618 ? -19.735 -29.540 38.352 1.00 71.88 618 ALA A O 1
ATOM 5096 N N . ILE A 1 619 ? -20.502 -31.313 37.210 1.00 73.00 619 ILE A N 1
ATOM 5097 C CA . ILE A 1 619 ? -19.214 -31.682 36.600 1.00 73.00 619 ILE A CA 1
ATOM 5098 C C . ILE A 1 619 ? -18.952 -30.868 35.320 1.00 73.00 619 ILE A C 1
ATOM 5100 O O . ILE A 1 619 ? -17.828 -30.428 35.081 1.00 73.00 619 ILE A O 1
ATOM 5104 N N . ALA A 1 620 ? -19.977 -30.646 34.491 1.00 71.94 620 ALA A N 1
ATOM 5105 C CA . ALA A 1 620 ? -19.833 -29.943 33.216 1.00 71.94 620 ALA A CA 1
ATOM 5106 C C . ALA A 1 620 ? -19.523 -28.445 33.378 1.00 71.94 620 ALA A C 1
ATOM 5108 O O . ALA A 1 620 ? -18.778 -27.895 32.572 1.00 71.94 620 ALA A O 1
ATOM 5109 N N . ILE A 1 621 ? -20.061 -27.781 34.406 1.00 75.94 621 ILE A N 1
ATOM 5110 C CA . ILE A 1 621 ? -19.898 -26.334 34.612 1.00 75.94 621 ILE A CA 1
ATOM 5111 C C . ILE A 1 621 ? -18.440 -25.942 34.886 1.00 75.94 621 ILE A C 1
ATOM 5113 O O . ILE A 1 621 ? -17.930 -25.104 34.142 1.00 75.94 621 ILE A O 1
ATOM 5117 N N . PRO A 1 622 ? -17.730 -26.531 35.874 1.00 76.44 622 PRO A N 1
ATOM 5118 C CA . PRO A 1 622 ? -16.317 -26.234 36.092 1.00 76.44 622 PRO A CA 1
ATOM 5119 C C . PRO A 1 622 ? -15.481 -26.497 34.844 1.00 76.44 622 PRO A C 1
ATOM 5121 O O . PRO A 1 622 ? -14.602 -25.707 34.521 1.00 76.44 622 PRO A O 1
ATOM 5124 N N . PHE A 1 623 ? -15.791 -27.564 34.102 1.00 74.31 623 PHE A N 1
ATOM 5125 C CA . PHE A 1 623 ? -15.096 -27.887 32.861 1.00 74.31 623 PHE A CA 1
ATOM 5126 C C . PHE A 1 623 ? -15.340 -26.845 31.760 1.00 74.31 623 PHE A C 1
ATOM 5128 O O . PHE A 1 623 ? -14.394 -26.445 31.084 1.00 74.31 623 PHE A O 1
ATOM 5135 N N . LEU A 1 624 ? -16.579 -26.372 31.586 1.00 74.38 624 LEU A N 1
ATOM 5136 C CA . LEU A 1 624 ? -16.930 -25.321 30.623 1.00 74.38 624 LEU A CA 1
ATOM 5137 C C . LEU A 1 624 ? -16.277 -23.986 30.984 1.00 74.38 624 LEU A C 1
ATOM 5139 O O . LEU A 1 624 ? -15.686 -23.344 30.120 1.00 74.38 624 LEU A O 1
ATOM 5143 N N . LEU A 1 625 ? -16.338 -23.598 32.259 1.00 77.44 625 LEU A N 1
ATOM 5144 C CA . LEU A 1 625 ? -15.694 -22.391 32.773 1.00 77.44 625 LEU A CA 1
ATOM 5145 C C . LEU A 1 625 ? -14.175 -22.472 32.593 1.00 77.44 625 LEU A C 1
ATOM 5147 O O . LEU A 1 625 ? -13.577 -21.559 32.029 1.00 77.44 625 LEU A O 1
ATOM 5151 N N . PHE A 1 626 ? -13.551 -23.585 32.981 1.00 78.75 626 PHE A N 1
ATOM 5152 C CA . PHE A 1 626 ? -12.122 -23.810 32.769 1.00 78.75 626 PHE A CA 1
ATOM 5153 C C . PHE A 1 626 ? -11.758 -23.763 31.282 1.00 78.75 626 PHE A C 1
ATOM 5155 O O . PHE A 1 626 ? -10.821 -23.066 30.910 1.00 78.75 626 PHE A O 1
ATOM 5162 N N . SER A 1 627 ? -12.528 -24.429 30.418 1.00 71.69 627 SER A N 1
ATOM 5163 C CA . SER A 1 627 ? -12.306 -24.425 28.967 1.00 71.69 627 SER A CA 1
ATOM 5164 C C . SER A 1 627 ? -12.428 -23.023 28.374 1.00 71.69 627 SER A C 1
ATOM 5166 O O . SER A 1 627 ? -11.631 -22.657 27.517 1.00 71.69 627 SER A O 1
ATOM 5168 N N . PHE A 1 628 ? -13.381 -22.215 28.845 1.00 75.50 628 PHE A N 1
ATOM 5169 C CA . PHE A 1 628 ? -13.558 -20.837 28.397 1.00 75.50 628 PHE A CA 1
ATOM 5170 C C . PHE A 1 628 ? -12.439 -19.920 28.900 1.00 75.50 628 PHE A C 1
ATOM 5172 O O . PHE A 1 628 ? -11.882 -19.156 28.114 1.00 75.50 628 PHE A O 1
ATOM 5179 N N . ALA A 1 629 ? -12.050 -20.018 30.175 1.00 76.88 629 ALA A N 1
ATOM 5180 C CA . ALA A 1 629 ? -10.917 -19.274 30.730 1.00 76.88 629 ALA A CA 1
ATOM 5181 C C . ALA A 1 629 ? -9.610 -19.645 30.018 1.00 76.88 629 ALA A C 1
ATOM 5183 O O . ALA A 1 629 ? -8.821 -18.783 29.637 1.00 76.88 629 ALA A O 1
ATOM 5184 N N . PHE A 1 630 ? -9.405 -20.932 29.763 1.00 76.19 630 PHE A N 1
ATOM 5185 C CA . PHE A 1 630 ? -8.249 -21.421 29.034 1.00 76.19 630 PHE A CA 1
ATOM 5186 C C . PHE A 1 630 ? -8.292 -20.956 27.565 1.00 76.19 630 PHE A C 1
ATOM 5188 O O . PHE A 1 630 ? -7.314 -20.396 27.078 1.00 76.19 630 PHE A O 1
ATOM 5195 N N . ALA A 1 631 ? -9.431 -21.042 26.868 1.00 76.19 631 ALA A N 1
ATOM 5196 C CA . ALA A 1 631 ? -9.584 -20.465 25.527 1.00 76.19 631 ALA A CA 1
ATOM 5197 C C . ALA A 1 631 ? -9.302 -18.952 25.519 1.00 76.19 631 ALA A C 1
ATOM 5199 O O . ALA A 1 631 ? -8.611 -18.468 24.630 1.00 76.19 631 ALA A O 1
ATOM 5200 N N . THR A 1 632 ? -9.746 -18.217 26.540 1.00 75.50 632 THR A N 1
ATOM 5201 C CA . THR A 1 632 ? -9.483 -16.779 26.742 1.00 75.50 632 THR A CA 1
ATOM 5202 C C . THR A 1 632 ? -7.982 -16.494 26.834 1.00 75.50 632 THR A C 1
ATOM 5204 O O . THR A 1 632 ? -7.478 -15.600 26.157 1.00 75.50 632 THR A O 1
ATOM 5207 N N . VAL A 1 633 ? -7.238 -17.287 27.609 1.00 76.62 633 VAL A N 1
ATOM 5208 C CA . VAL A 1 633 ? -5.781 -17.134 27.762 1.00 76.62 633 VAL A CA 1
ATOM 5209 C C . VAL A 1 633 ? -5.036 -17.471 26.465 1.00 76.62 633 VAL A C 1
ATOM 5211 O O . VAL A 1 633 ? -4.136 -16.733 26.060 1.00 76.62 633 VAL A O 1
ATOM 5214 N N . PHE A 1 634 ? -5.410 -18.560 25.789 1.00 76.94 634 PHE A N 1
ATOM 5215 C CA . PHE A 1 634 ? -4.686 -19.067 24.617 1.00 76.94 634 PHE A CA 1
ATOM 5216 C C . PHE A 1 634 ? -5.092 -18.418 23.284 1.00 76.94 634 PHE A C 1
ATOM 5218 O O . PHE A 1 634 ? -4.308 -18.480 22.334 1.00 76.94 634 PHE A O 1
ATOM 5225 N N . SER A 1 635 ? -6.252 -17.757 23.228 1.00 76.56 635 SER A N 1
ATOM 5226 C CA . SER A 1 635 ? -6.755 -17.025 22.048 1.00 76.56 635 SER A CA 1
ATOM 5227 C C . SER A 1 635 ? -6.527 -15.510 22.150 1.00 76.56 635 SER A C 1
ATOM 5229 O O . SER A 1 635 ? -6.950 -14.753 21.282 1.00 76.56 635 SER A O 1
ATOM 5231 N N . ARG A 1 636 ? -5.835 -15.042 23.204 1.00 77.38 636 ARG A N 1
ATOM 5232 C CA . ARG A 1 636 ? -5.551 -13.613 23.427 1.00 77.38 636 ARG A CA 1
ATOM 5233 C C . ARG A 1 636 ? -4.721 -12.983 22.312 1.00 77.38 636 ARG A C 1
ATOM 5235 O O . ARG A 1 636 ? -4.856 -11.795 22.080 1.00 77.38 636 ARG A O 1
ATOM 5242 N N . THR A 1 637 ? -3.837 -13.731 21.664 1.00 79.94 637 THR A N 1
ATOM 5243 C CA . THR A 1 637 ? -3.025 -13.230 20.548 1.00 79.94 637 THR A CA 1
ATOM 5244 C C . THR A 1 637 ? -2.959 -14.312 19.492 1.00 79.94 637 THR A C 1
ATOM 5246 O O . THR A 1 637 ? -2.494 -15.419 19.782 1.00 79.94 637 THR A O 1
ATOM 5249 N N . LYS A 1 638 ? -3.378 -13.973 18.273 1.00 86.19 638 LYS A N 1
ATOM 5250 C CA . LYS A 1 638 ? -3.295 -14.877 17.130 1.00 86.19 638 LYS A CA 1
ATOM 5251 C C . LYS A 1 638 ? -1.873 -14.923 16.593 1.00 86.19 638 LYS A C 1
ATOM 5253 O O . LYS A 1 638 ? -1.135 -13.939 16.639 1.00 86.19 638 LYS A O 1
ATOM 5258 N N . LEU A 1 639 ? -1.488 -16.074 16.082 1.00 88.12 639 LEU A N 1
ATOM 5259 C CA . LEU A 1 639 ? -0.293 -16.256 15.278 1.00 88.12 639 LEU A CA 1
ATOM 5260 C C . LEU A 1 639 ? -0.707 -16.190 13.810 1.00 88.12 639 LEU A C 1
ATOM 5262 O O . LEU A 1 639 ? -1.737 -16.744 13.436 1.00 88.12 639 LEU A O 1
ATOM 5266 N N . ALA A 1 640 ? 0.079 -15.507 12.993 1.00 88.81 640 ALA A N 1
ATOM 5267 C CA . ALA A 1 640 ? -0.127 -15.427 11.558 1.00 88.81 640 ALA A CA 1
ATOM 5268 C C . ALA A 1 640 ? 1.053 -16.073 10.851 1.00 88.81 640 ALA A C 1
ATOM 5270 O O . ALA A 1 640 ? 2.159 -15.562 10.976 1.00 88.81 640 ALA A O 1
ATOM 5271 N N . LEU A 1 641 ? 0.791 -17.138 10.094 1.00 88.06 641 LEU A N 1
ATOM 5272 C CA . LEU A 1 641 ? 1.654 -17.579 9.003 1.00 88.06 641 LEU A CA 1
ATOM 5273 C C . LEU A 1 641 ? 1.292 -16.742 7.775 1.00 88.06 641 LEU A C 1
ATOM 5275 O O . LEU A 1 641 ? 0.296 -17.006 7.099 1.00 88.06 641 LEU A O 1
ATOM 5279 N N . THR A 1 642 ? 2.051 -15.675 7.542 1.00 85.81 642 THR A N 1
ATOM 5280 C CA . THR A 1 642 ? 1.837 -14.780 6.395 1.00 85.81 642 THR A CA 1
ATOM 5281 C C . THR A 1 642 ? 2.449 -15.348 5.124 1.00 85.81 642 THR A C 1
ATOM 5283 O O . THR A 1 642 ? 3.324 -16.207 5.199 1.00 85.81 642 THR A O 1
ATOM 5286 N N . ASN A 1 643 ? 2.080 -14.809 3.958 1.00 80.94 643 ASN A N 1
ATOM 5287 C CA . ASN A 1 643 ? 2.762 -15.125 2.695 1.00 80.94 643 ASN A CA 1
ATOM 5288 C C . ASN A 1 643 ? 4.286 -15.000 2.809 1.00 80.94 643 ASN A C 1
ATOM 5290 O O . ASN A 1 643 ? 5.014 -15.806 2.245 1.00 80.94 643 ASN A O 1
ATOM 5294 N N . PHE A 1 644 ? 4.789 -14.066 3.620 1.00 84.44 644 PHE A N 1
ATOM 5295 C CA . PHE A 1 644 ? 6.222 -13.938 3.841 1.00 84.44 644 PHE A CA 1
ATOM 5296 C C . PHE A 1 644 ? 6.859 -15.137 4.530 1.00 84.44 644 PHE A C 1
ATOM 5298 O O . PHE A 1 644 ? 7.937 -15.572 4.123 1.00 84.44 644 PHE A O 1
ATOM 5305 N N . GLU A 1 645 ? 6.224 -15.632 5.592 1.00 88.69 645 GLU A N 1
ATOM 5306 C CA . GLU A 1 645 ? 6.679 -16.831 6.288 1.00 88.69 645 GLU A CA 1
ATOM 5307 C C . GLU A 1 645 ? 6.473 -18.061 5.405 1.00 88.69 645 GLU A C 1
ATOM 5309 O O . GLU A 1 645 ? 7.368 -18.895 5.329 1.00 88.69 645 GLU A O 1
ATOM 5314 N N . LEU A 1 646 ? 5.353 -18.155 4.683 1.00 87.88 646 LEU A N 1
ATOM 5315 C CA . LEU A 1 646 ? 5.059 -19.276 3.790 1.00 87.88 646 LEU A CA 1
ATOM 5316 C C . LEU A 1 646 ? 6.063 -19.380 2.638 1.00 87.88 646 LEU A C 1
ATOM 5318 O O . LEU A 1 646 ? 6.615 -20.458 2.415 1.00 87.88 646 LEU A O 1
ATOM 5322 N N . ASP A 1 647 ? 6.356 -18.277 1.953 1.00 86.81 647 ASP A N 1
ATOM 5323 C CA . ASP A 1 647 ? 7.328 -18.237 0.861 1.00 86.81 647 ASP A CA 1
ATOM 5324 C C . ASP A 1 647 ? 8.736 -18.567 1.365 1.00 86.81 647 ASP A C 1
ATOM 5326 O O . ASP A 1 647 ? 9.455 -19.347 0.737 1.00 86.81 647 ASP A O 1
ATOM 5330 N N . ALA A 1 648 ? 9.121 -18.035 2.531 1.00 91.00 648 ALA A N 1
ATOM 5331 C CA . ALA A 1 648 ? 10.408 -18.338 3.150 1.00 91.00 648 ALA A CA 1
ATOM 5332 C C . ALA A 1 648 ? 10.510 -19.820 3.545 1.00 91.00 648 ALA A C 1
ATOM 5334 O O . ALA A 1 648 ? 11.503 -20.478 3.241 1.00 91.00 648 ALA A O 1
ATOM 5335 N N . LEU A 1 649 ? 9.478 -20.375 4.186 1.00 92.88 649 LEU A N 1
ATOM 5336 C CA . LEU A 1 649 ? 9.423 -21.786 4.574 1.00 92.88 649 LEU A CA 1
ATOM 5337 C C . LEU A 1 649 ? 9.435 -22.705 3.347 1.00 92.88 649 LEU A C 1
ATOM 5339 O O . LEU A 1 649 ? 10.124 -23.724 3.362 1.00 92.88 649 LEU A O 1
ATOM 5343 N N . SER A 1 650 ? 8.736 -22.333 2.273 1.00 90.81 650 SER A N 1
ATOM 5344 C CA . SER A 1 650 ? 8.761 -23.046 0.992 1.00 90.81 650 SER A CA 1
ATOM 5345 C C . SER A 1 650 ? 10.159 -23.022 0.364 1.00 90.81 650 SER A C 1
ATOM 5347 O O . SER A 1 650 ? 10.691 -24.069 -0.015 1.00 90.81 650 SER A O 1
ATOM 5349 N N . ALA A 1 651 ? 10.813 -21.854 0.348 1.00 90.56 651 ALA A N 1
ATOM 5350 C CA . ALA A 1 651 ? 12.183 -21.709 -0.134 1.00 90.56 651 ALA A CA 1
ATOM 5351 C C . ALA A 1 651 ? 13.167 -22.581 0.664 1.00 90.56 651 ALA A C 1
ATOM 5353 O O . ALA A 1 651 ? 14.001 -23.249 0.062 1.00 90.56 651 ALA A O 1
ATOM 5354 N N . ILE A 1 652 ? 13.038 -22.640 1.996 1.00 93.56 652 ILE A N 1
ATOM 5355 C CA . ILE A 1 652 ? 13.864 -23.491 2.873 1.00 93.56 652 ILE A CA 1
ATOM 5356 C C . ILE A 1 652 ? 13.586 -24.975 2.631 1.00 93.56 652 ILE A C 1
ATOM 5358 O O . ILE A 1 652 ? 14.521 -25.773 2.556 1.00 93.56 652 ILE A O 1
ATOM 5362 N N . LYS A 1 653 ? 12.311 -25.364 2.510 1.00 90.44 653 LYS A N 1
ATOM 5363 C CA . LYS A 1 653 ? 11.899 -26.760 2.314 1.00 90.44 653 LYS A CA 1
ATOM 5364 C C . LYS A 1 653 ? 12.563 -27.380 1.079 1.00 90.44 653 LYS A C 1
ATOM 5366 O O . LYS A 1 653 ? 12.972 -28.538 1.129 1.00 90.44 653 LYS A O 1
ATOM 5371 N N . ASN A 1 654 ? 12.724 -26.598 0.012 1.00 86.88 654 ASN A N 1
ATOM 5372 C CA . ASN A 1 654 ? 13.334 -27.041 -1.244 1.00 86.88 654 ASN A CA 1
ATOM 5373 C C . ASN A 1 654 ? 14.870 -27.158 -1.190 1.00 86.88 654 ASN A C 1
ATOM 5375 O O . ASN A 1 654 ? 15.485 -27.617 -2.150 1.00 86.88 654 ASN A O 1
ATOM 5379 N N . GLN A 1 655 ? 15.504 -26.777 -0.078 1.00 89.75 655 GLN A N 1
ATOM 5380 C CA . GLN A 1 655 ? 16.952 -26.862 0.111 1.00 89.75 655 GLN A CA 1
ATOM 5381 C C . GLN A 1 655 ? 17.349 -28.137 0.862 1.00 89.75 655 GLN A C 1
ATOM 5383 O O . GLN A 1 655 ? 16.588 -28.690 1.655 1.00 89.75 655 GLN A O 1
ATOM 5388 N N . ARG A 1 656 ? 18.585 -28.613 0.664 1.00 88.88 656 ARG A N 1
ATOM 5389 C CA . ARG A 1 656 ? 19.141 -29.785 1.381 1.00 88.88 656 ARG A CA 1
ATOM 5390 C C . ARG A 1 656 ? 19.857 -29.435 2.695 1.00 88.88 656 ARG A C 1
ATOM 5392 O O . ARG A 1 656 ? 20.403 -30.325 3.335 1.00 88.88 656 ARG A O 1
ATOM 5399 N N . ARG A 1 657 ? 19.846 -28.165 3.099 1.00 93.00 657 ARG A N 1
ATOM 5400 C CA . ARG A 1 657 ? 20.618 -27.624 4.229 1.00 93.00 657 ARG A CA 1
ATOM 5401 C C . ARG A 1 657 ? 19.755 -27.450 5.489 1.00 93.00 657 ARG A C 1
ATOM 5403 O O . ARG A 1 657 ? 18.551 -27.215 5.388 1.00 93.00 657 ARG A O 1
ATOM 5410 N N . ASP A 1 658 ? 20.384 -27.544 6.660 1.00 95.06 658 ASP A N 1
ATOM 5411 C CA . ASP A 1 658 ? 19.778 -27.197 7.958 1.00 95.06 658 ASP A CA 1
ATOM 5412 C C . ASP A 1 658 ? 19.746 -25.671 8.171 1.00 95.06 658 ASP A C 1
ATOM 5414 O O . ASP A 1 658 ? 20.311 -24.919 7.378 1.00 95.06 658 ASP A O 1
ATOM 5418 N N . VAL A 1 659 ? 19.085 -25.187 9.230 1.00 96.56 659 VAL A N 1
ATOM 5419 C CA . VAL A 1 659 ? 18.792 -23.753 9.418 1.00 96.56 659 VAL A CA 1
ATOM 5420 C C . VAL A 1 659 ? 19.402 -23.180 10.701 1.00 96.56 659 VAL A C 1
ATOM 5422 O O . VAL A 1 659 ? 19.236 -23.724 11.795 1.00 96.56 659 VAL A O 1
ATOM 5425 N N . LEU A 1 660 ? 20.041 -22.016 10.573 1.00 95.88 660 LEU A N 1
ATOM 5426 C CA . LEU A 1 660 ? 20.378 -21.102 11.661 1.00 95.88 660 LEU A CA 1
ATOM 5427 C C . LEU A 1 660 ? 19.370 -19.947 11.684 1.00 95.88 660 LEU A C 1
ATOM 5429 O O . LEU A 1 660 ? 19.356 -19.118 10.780 1.00 95.88 660 LEU A O 1
ATOM 5433 N N . TYR A 1 661 ? 18.533 -19.888 12.718 1.00 95.06 661 TYR A N 1
ATOM 5434 C CA . TYR A 1 661 ? 17.551 -18.819 12.912 1.00 95.06 661 TYR A CA 1
ATOM 5435 C C . TYR A 1 661 ? 18.159 -17.701 13.760 1.00 95.06 661 TYR A C 1
ATOM 5437 O O . TYR A 1 661 ? 18.449 -17.914 14.940 1.00 95.06 661 TYR A O 1
ATOM 5445 N N . VAL A 1 662 ? 18.384 -16.533 13.162 1.00 92.75 662 VAL A N 1
ATOM 5446 C CA . VAL A 1 662 ? 19.026 -15.393 13.827 1.00 92.75 662 VAL A CA 1
ATOM 5447 C C . VAL A 1 662 ? 17.993 -14.614 14.633 1.00 92.75 662 VAL A C 1
ATOM 5449 O O . VAL A 1 662 ? 16.967 -14.199 14.113 1.00 92.75 662 VAL A O 1
ATOM 5452 N N . GLU A 1 663 ? 18.264 -14.372 15.908 1.00 89.06 663 GLU A N 1
ATOM 5453 C CA . GLU A 1 663 ? 17.428 -13.519 16.754 1.00 89.06 663 GLU A CA 1
ATOM 5454 C C . GLU A 1 663 ? 18.295 -12.436 17.393 1.00 89.06 663 GLU A C 1
ATOM 5456 O O . GLU A 1 663 ? 19.381 -12.718 17.902 1.00 89.06 663 GLU A O 1
ATOM 5461 N N . GLN A 1 664 ? 17.832 -11.187 17.370 1.00 82.94 664 GLN A N 1
ATOM 5462 C CA . GLN A 1 664 ? 18.556 -10.087 17.991 1.00 82.94 664 GLN A CA 1
ATOM 5463 C C . GLN A 1 664 ? 18.316 -10.048 19.502 1.00 82.94 664 GLN A C 1
ATOM 5465 O O . GLN A 1 664 ? 17.176 -10.072 19.969 1.00 82.94 664 GLN A O 1
ATOM 5470 N N . VAL A 1 665 ? 19.394 -9.915 20.279 1.00 70.62 665 VAL A N 1
ATOM 5471 C CA . VAL A 1 665 ? 19.305 -9.556 21.700 1.00 70.62 665 VAL A CA 1
ATOM 5472 C C . VAL A 1 665 ? 19.117 -8.039 21.787 1.00 70.62 665 VAL A C 1
ATOM 5474 O O . VAL A 1 665 ? 20.080 -7.294 21.928 1.00 70.62 665 VAL A O 1
ATOM 5477 N N . SER A 1 666 ? 17.877 -7.571 21.621 1.00 66.94 666 SER A N 1
ATOM 5478 C CA . SER A 1 666 ? 17.511 -6.156 21.775 1.00 66.94 666 SER A CA 1
ATOM 5479 C C . SER A 1 666 ? 16.651 -5.958 23.029 1.00 66.94 666 SER A C 1
ATOM 5481 O O . SER A 1 666 ? 15.714 -6.741 23.232 1.00 66.94 666 SER A O 1
ATOM 5483 N N . PRO A 1 667 ? 16.906 -4.916 23.851 1.00 60.41 667 PRO A N 1
ATOM 5484 C CA . PRO A 1 667 ? 15.991 -4.528 24.924 1.00 60.41 667 PRO A CA 1
ATOM 5485 C C . PRO A 1 667 ? 14.656 -3.999 24.376 1.00 60.41 667 PRO A C 1
ATOM 5487 O O . PRO A 1 667 ? 13.650 -4.022 25.081 1.00 60.41 667 PRO A O 1
ATOM 5490 N N . ILE A 1 668 ? 14.626 -3.562 23.112 1.00 65.25 668 ILE A N 1
ATOM 5491 C CA . ILE A 1 668 ? 13.436 -3.038 22.446 1.00 65.25 668 ILE A CA 1
ATOM 5492 C C . ILE A 1 668 ? 12.963 -4.085 21.438 1.00 65.25 668 ILE A C 1
ATOM 5494 O O . ILE A 1 668 ? 13.511 -4.220 20.343 1.00 65.25 668 ILE A O 1
ATOM 5498 N N . ARG A 1 669 ? 11.967 -4.880 21.842 1.00 73.56 669 ARG A N 1
ATOM 5499 C CA . ARG A 1 669 ? 11.275 -5.823 20.956 1.00 73.56 669 ARG A CA 1
ATOM 5500 C C . ARG A 1 669 ? 10.037 -5.172 20.343 1.00 73.56 669 ARG A C 1
ATOM 5502 O O . ARG A 1 669 ? 9.334 -4.440 21.044 1.00 73.56 669 ARG A O 1
ATOM 5509 N N . PRO A 1 670 ? 9.705 -5.498 19.085 1.00 76.94 670 PRO A N 1
ATOM 5510 C CA . PRO A 1 670 ? 8.427 -5.131 18.496 1.00 76.94 670 PRO A CA 1
ATOM 5511 C C . PRO A 1 670 ? 7.240 -5.578 19.344 1.00 76.94 670 PRO A C 1
ATOM 5513 O O . PRO A 1 670 ? 7.176 -6.711 19.828 1.00 76.94 670 PRO A O 1
ATOM 5516 N N . ILE A 1 671 ? 6.279 -4.673 19.513 1.00 77.75 671 ILE A N 1
ATOM 5517 C CA . ILE A 1 671 ? 5.076 -4.928 20.299 1.00 77.75 671 ILE A CA 1
ATOM 5518 C C . ILE A 1 671 ? 3.971 -5.395 19.352 1.00 77.75 671 ILE A C 1
ATOM 5520 O O . ILE A 1 671 ? 3.341 -4.594 18.663 1.00 77.75 671 ILE A O 1
ATOM 5524 N N . TYR A 1 672 ? 3.722 -6.702 19.358 1.00 83.94 672 TYR A N 1
ATOM 5525 C CA . TYR A 1 672 ? 2.579 -7.322 18.691 1.00 83.94 672 TYR A CA 1
ATOM 5526 C C . TYR A 1 672 ? 1.457 -7.568 19.702 1.00 83.94 672 TYR A C 1
ATOM 5528 O O . TYR A 1 672 ? 1.647 -8.306 20.673 1.00 83.94 672 TYR A O 1
ATOM 5536 N N . LYS A 1 673 ? 0.284 -6.955 19.494 1.00 81.12 673 LYS A N 1
ATOM 5537 C CA . LYS A 1 673 ? -0.860 -7.098 20.409 1.00 81.12 673 LYS A CA 1
ATOM 5538 C C . LYS A 1 673 ? -1.837 -8.173 19.947 1.00 81.12 673 LYS A C 1
ATOM 5540 O O . LYS A 1 673 ? -2.004 -9.190 20.625 1.00 81.12 673 LYS A O 1
ATOM 5545 N N . ALA A 1 674 ? -2.491 -7.928 18.812 1.00 81.44 674 ALA A N 1
ATOM 5546 C CA . ALA A 1 674 ? -3.594 -8.756 18.331 1.00 81.44 674 ALA A CA 1
ATOM 5547 C C . ALA A 1 674 ? -3.123 -9.975 17.541 1.00 81.44 674 ALA A C 1
ATOM 5549 O O . ALA A 1 674 ? -3.636 -11.079 17.734 1.00 81.44 674 ALA A O 1
ATOM 5550 N N . VAL A 1 675 ? -2.127 -9.768 16.683 1.00 87.00 675 VAL A N 1
ATOM 5551 C CA . VAL A 1 675 ? -1.578 -10.783 15.789 1.00 87.00 675 VAL A CA 1
ATOM 5552 C C . VAL A 1 675 ? -0.057 -10.686 15.822 1.00 87.00 675 VAL A C 1
ATOM 5554 O O . VAL A 1 675 ? 0.482 -9.584 15.852 1.00 87.00 675 VAL A O 1
ATOM 5557 N N . LYS A 1 676 ? 0.639 -11.825 15.833 1.00 88.44 676 LYS A N 1
ATOM 5558 C CA . LYS A 1 676 ? 2.106 -11.896 15.784 1.00 88.44 676 LYS A CA 1
ATOM 5559 C C . LYS A 1 676 ? 2.590 -12.905 14.734 1.00 88.44 676 LYS A C 1
ATOM 5561 O O . LYS A 1 676 ? 1.850 -13.853 14.460 1.00 88.44 676 LYS A O 1
ATOM 5566 N N . PRO A 1 677 ? 3.803 -12.748 14.170 1.00 90.88 677 PRO A N 1
ATOM 5567 C CA . PRO A 1 677 ? 4.361 -13.730 13.239 1.00 90.88 677 PRO A CA 1
ATOM 5568 C C . PRO A 1 677 ? 4.448 -15.114 13.892 1.00 90.88 677 PRO A C 1
ATOM 5570 O O . PRO A 1 677 ? 4.722 -15.217 15.097 1.00 90.88 677 PRO A O 1
ATOM 5573 N N . ALA A 1 678 ? 4.222 -16.184 13.130 1.00 90.50 678 ALA A N 1
ATOM 5574 C CA . ALA A 1 678 ? 4.206 -17.530 13.688 1.00 90.50 678 ALA A CA 1
ATOM 5575 C C . ALA A 1 678 ? 5.578 -17.937 14.246 1.00 90.50 678 ALA A C 1
ATOM 5577 O O . ALA A 1 678 ? 5.659 -18.492 15.350 1.00 90.50 678 ALA A O 1
ATOM 5578 N N . LEU A 1 679 ? 6.658 -17.596 13.536 1.00 90.69 679 LEU A N 1
ATOM 5579 C CA . LEU A 1 679 ? 8.034 -17.930 13.904 1.00 90.69 679 LEU A CA 1
ATOM 5580 C C . LEU A 1 679 ? 8.607 -17.028 15.011 1.00 90.69 679 LEU A C 1
ATOM 5582 O O . LEU A 1 679 ? 9.630 -17.388 15.591 1.00 90.69 679 LEU A O 1
ATOM 5586 N N . TYR A 1 680 ? 7.941 -15.915 15.361 1.00 87.19 680 TYR A N 1
ATOM 5587 C CA . TYR A 1 680 ? 8.422 -14.905 16.323 1.00 87.19 680 TYR A CA 1
ATOM 5588 C C . TYR A 1 680 ? 8.911 -15.512 17.654 1.00 87.19 680 TYR A C 1
ATOM 5590 O O . TYR A 1 680 ? 10.070 -15.333 18.011 1.00 87.19 680 TYR A O 1
ATOM 5598 N N . ASP A 1 681 ? 8.068 -16.300 18.337 1.00 84.50 681 ASP A N 1
ATOM 5599 C CA . ASP A 1 681 ? 8.440 -17.043 19.563 1.00 84.50 681 ASP A CA 1
ATOM 5600 C C . ASP A 1 681 ? 8.513 -18.564 19.336 1.00 84.50 681 ASP A C 1
ATOM 5602 O O . ASP A 1 681 ? 8.785 -19.328 20.262 1.00 84.50 681 ASP A O 1
ATOM 5606 N N . ASN A 1 682 ? 8.228 -19.031 18.116 1.00 87.56 682 ASN A N 1
ATOM 5607 C CA . ASN A 1 682 ? 8.008 -20.449 17.831 1.00 87.56 682 ASN A CA 1
ATOM 5608 C C . ASN A 1 682 ? 8.826 -20.946 16.632 1.00 87.56 682 ASN A C 1
ATOM 5610 O O . ASN A 1 682 ? 8.344 -21.762 15.849 1.00 87.56 682 ASN A O 1
ATOM 5614 N N . TYR A 1 683 ? 10.079 -20.503 16.492 1.00 91.19 683 TYR A N 1
ATOM 5615 C CA . TYR A 1 683 ? 10.954 -20.898 15.374 1.00 91.19 683 TYR A CA 1
ATOM 5616 C C . TYR A 1 683 ? 11.040 -22.424 15.153 1.00 91.19 683 TYR A C 1
ATOM 5618 O O . TYR A 1 683 ? 11.235 -22.877 14.029 1.00 91.19 683 TYR A O 1
ATOM 5626 N N . LYS A 1 684 ? 10.856 -23.236 16.209 1.00 90.81 684 LYS A N 1
ATOM 5627 C CA . LYS A 1 684 ? 10.837 -24.708 16.129 1.00 90.81 684 LYS A CA 1
ATOM 5628 C C . LYS A 1 684 ? 9.738 -25.249 15.210 1.00 90.81 684 LYS A C 1
ATOM 5630 O O . LYS A 1 684 ? 9.932 -26.306 14.618 1.00 90.81 684 LYS A O 1
ATOM 5635 N N . ILE A 1 685 ? 8.626 -24.526 15.055 1.00 89.38 685 ILE A N 1
ATOM 5636 C CA . ILE A 1 685 ? 7.575 -24.875 14.090 1.00 89.38 685 ILE A CA 1
ATOM 5637 C C . ILE A 1 685 ? 8.150 -24.872 12.670 1.00 89.38 685 ILE A C 1
ATOM 5639 O O . ILE A 1 685 ? 7.823 -25.758 11.887 1.00 89.38 685 ILE A O 1
ATOM 5643 N N . GLY A 1 686 ? 9.061 -23.943 12.356 1.00 91.25 686 GLY A N 1
ATOM 5644 C CA . GLY A 1 686 ? 9.769 -23.921 11.077 1.00 91.25 686 GLY A CA 1
ATOM 5645 C C . GLY A 1 686 ? 10.472 -25.248 10.792 1.00 91.25 686 GLY A C 1
ATOM 5646 O O . GLY A 1 686 ? 10.327 -25.788 9.702 1.00 91.25 686 GLY A O 1
ATOM 5647 N N . GLY A 1 687 ? 11.126 -25.842 11.797 1.00 91.19 687 GLY A N 1
ATOM 5648 C CA . GLY A 1 687 ? 11.766 -27.157 11.673 1.00 91.19 687 GLY A CA 1
ATOM 5649 C C . GLY A 1 687 ? 10.800 -28.298 11.377 1.00 91.19 687 GLY A C 1
ATOM 5650 O O . GLY A 1 687 ? 11.107 -29.143 10.535 1.00 91.19 687 GLY A O 1
ATOM 5651 N N . VAL A 1 688 ? 9.620 -28.286 12.004 1.00 89.50 688 VAL A N 1
ATOM 5652 C CA . VAL A 1 688 ? 8.546 -29.256 11.734 1.00 89.50 688 VAL A CA 1
ATOM 5653 C C . VAL A 1 688 ? 8.025 -29.098 10.303 1.00 89.50 688 VAL A C 1
ATOM 5655 O O . VAL A 1 688 ? 7.946 -30.079 9.569 1.00 89.50 688 VAL A O 1
ATOM 5658 N N . ILE A 1 689 ? 7.741 -27.863 9.878 1.00 89.50 689 ILE A N 1
ATOM 5659 C CA . ILE A 1 689 ? 7.200 -27.563 8.545 1.00 89.50 689 ILE A CA 1
ATOM 5660 C C . ILE A 1 689 ? 8.197 -27.916 7.436 1.00 89.50 689 ILE A C 1
ATOM 5662 O O . ILE A 1 689 ? 7.827 -28.490 6.415 1.00 89.50 689 ILE A O 1
ATOM 5666 N N . THR A 1 690 ? 9.471 -27.565 7.602 1.00 91.44 690 THR A N 1
ATOM 5667 C CA . THR A 1 690 ? 10.475 -27.769 6.549 1.00 91.44 690 THR A CA 1
ATOM 5668 C C . THR A 1 690 ? 11.136 -29.144 6.613 1.00 91.44 690 THR A C 1
ATOM 5670 O O . THR A 1 690 ? 11.948 -29.454 5.745 1.00 91.44 690 THR A O 1
ATOM 5673 N N . ALA A 1 691 ? 10.843 -29.941 7.649 1.00 90.12 691 ALA A N 1
ATOM 5674 C CA . ALA A 1 691 ? 11.558 -31.173 7.985 1.00 90.12 691 ALA A CA 1
ATOM 5675 C C . ALA A 1 691 ? 13.090 -30.969 8.045 1.00 90.12 691 ALA A C 1
ATOM 5677 O O . ALA A 1 691 ? 13.859 -31.759 7.497 1.00 90.12 691 ALA A O 1
ATOM 5678 N N . LYS A 1 692 ? 13.536 -29.873 8.683 1.00 92.19 692 LYS A N 1
ATOM 5679 C CA . LYS A 1 692 ? 14.961 -29.506 8.852 1.00 92.19 692 LYS A CA 1
ATOM 5680 C C . LYS A 1 692 ? 15.302 -29.308 10.320 1.00 92.19 692 LYS A C 1
ATOM 5682 O O . LYS A 1 692 ? 14.427 -28.961 11.117 1.00 92.19 692 LYS A O 1
ATOM 5687 N N . LYS A 1 693 ? 16.581 -29.426 10.686 1.00 93.62 693 LYS A N 1
ATOM 5688 C CA . LYS A 1 693 ? 17.029 -29.028 12.025 1.00 93.62 693 LYS A CA 1
ATOM 5689 C C . LYS A 1 693 ? 17.203 -27.516 12.060 1.00 93.62 693 LYS A C 1
ATOM 5691 O O . LYS A 1 693 ? 17.993 -26.947 11.311 1.00 93.62 693 LYS A O 1
ATOM 5696 N N . TRP A 1 694 ? 16.451 -26.865 12.941 1.00 95.25 694 TRP A N 1
ATOM 5697 C CA . TRP A 1 694 ? 16.556 -25.428 13.177 1.00 95.25 694 TRP A CA 1
ATOM 5698 C C . TRP A 1 694 ? 17.270 -25.188 14.501 1.00 95.25 694 TRP A C 1
ATOM 5700 O O . TRP A 1 694 ? 16.833 -25.673 15.546 1.00 95.25 694 TRP A O 1
ATOM 5710 N N . ARG A 1 695 ? 18.349 -24.404 14.468 1.00 94.75 695 ARG A N 1
ATOM 5711 C CA . ARG A 1 695 ? 19.053 -23.931 15.662 1.00 94.75 695 ARG A CA 1
ATOM 5712 C C . ARG A 1 695 ? 18.958 -22.417 15.732 1.00 94.75 695 ARG A C 1
ATOM 5714 O O . ARG A 1 695 ? 19.314 -21.729 14.780 1.00 94.75 695 ARG A O 1
ATOM 5721 N N . LYS A 1 696 ? 18.526 -21.892 16.875 1.00 93.50 696 LYS A N 1
ATOM 5722 C CA . LYS A 1 696 ? 18.567 -20.453 17.123 1.00 93.50 696 LYS A CA 1
ATOM 5723 C C . LYS A 1 696 ? 20.001 -19.981 17.392 1.00 93.50 696 LYS A C 1
ATOM 5725 O O . LYS A 1 696 ? 20.722 -20.619 18.156 1.00 93.50 696 LYS A O 1
ATOM 5730 N N . VAL A 1 697 ? 20.373 -18.845 16.810 1.00 92.38 697 VAL A N 1
ATOM 5731 C CA . VAL A 1 697 ? 21.606 -18.106 17.100 1.00 92.38 697 VAL A CA 1
ATOM 5732 C C . VAL A 1 697 ? 21.232 -16.705 17.566 1.00 92.38 697 VAL A C 1
ATOM 5734 O O . VAL A 1 697 ? 20.439 -16.022 16.922 1.00 92.38 697 VAL A O 1
ATOM 5737 N N . LEU A 1 698 ? 21.802 -16.283 18.692 1.00 89.44 698 LEU A N 1
ATOM 5738 C CA . LEU A 1 698 ? 21.591 -14.945 19.228 1.00 89.44 698 LEU A CA 1
ATOM 5739 C C . LEU A 1 698 ? 22.633 -13.985 18.659 1.00 89.44 698 LEU A C 1
ATOM 5741 O O . LEU A 1 698 ? 23.834 -14.252 18.725 1.00 89.44 698 LEU A O 1
ATOM 5745 N N . ARG A 1 699 ? 22.172 -12.858 18.118 1.00 86.31 699 ARG A N 1
ATOM 5746 C CA . ARG A 1 699 ? 23.048 -11.770 17.690 1.00 86.31 699 ARG A CA 1
ATOM 5747 C C . ARG A 1 699 ? 23.529 -11.000 18.926 1.00 86.31 699 ARG A C 1
ATOM 5749 O O . ARG A 1 699 ? 22.685 -10.594 19.731 1.00 86.31 699 ARG A O 1
ATOM 5756 N N . PRO A 1 700 ? 24.847 -10.798 19.086 1.00 79.25 700 PRO A N 1
ATOM 5757 C CA . PRO A 1 700 ? 25.408 -10.060 20.214 1.00 79.25 700 PRO A CA 1
ATOM 5758 C C . PRO A 1 700 ? 25.009 -8.576 20.197 1.00 79.25 700 PRO A C 1
ATOM 5760 O O . PRO A 1 700 ? 24.591 -8.037 19.172 1.00 79.25 700 PRO A O 1
ATOM 5763 N N . SER A 1 701 ? 25.173 -7.907 21.342 1.00 76.94 701 SER A N 1
ATOM 5764 C CA . SER A 1 701 ? 24.800 -6.499 21.557 1.00 76.94 701 SER A CA 1
ATOM 5765 C C . SER A 1 701 ? 25.556 -5.504 20.676 1.00 76.94 701 SER A C 1
ATOM 5767 O O . SER A 1 701 ? 25.065 -4.409 20.443 1.00 76.94 701 SER A O 1
ATOM 5769 N N . ASN A 1 702 ? 26.723 -5.877 20.145 1.00 79.81 702 ASN A N 1
ATOM 5770 C CA . ASN A 1 702 ? 27.466 -5.055 19.187 1.00 79.81 702 ASN A CA 1
ATOM 5771 C C . ASN A 1 702 ? 26.908 -5.137 17.751 1.00 79.81 702 ASN A C 1
ATOM 5773 O O . ASN A 1 702 ? 27.540 -4.626 16.833 1.00 79.81 702 ASN A O 1
ATOM 5777 N N . HIS A 1 703 ? 25.767 -5.807 17.548 1.00 78.50 703 HIS A N 1
ATOM 5778 C CA . HIS A 1 703 ? 25.077 -5.959 16.265 1.00 78.50 703 HIS A CA 1
ATOM 5779 C C . HIS A 1 703 ? 25.909 -6.617 15.152 1.00 78.50 703 HIS A C 1
ATOM 5781 O O . HIS A 1 703 ? 25.565 -6.485 13.985 1.00 78.50 703 HIS A O 1
ATOM 5787 N N . ILE A 1 704 ? 26.961 -7.373 15.477 1.00 85.56 704 ILE A N 1
ATOM 5788 C CA . ILE A 1 704 ? 27.746 -8.117 14.481 1.00 85.56 704 ILE A CA 1
ATOM 5789 C C . ILE A 1 704 ? 27.525 -9.609 14.702 1.00 85.56 704 ILE A C 1
ATOM 5791 O O . ILE A 1 704 ? 27.955 -10.165 15.715 1.00 85.56 704 ILE A O 1
ATOM 5795 N N . LEU A 1 705 ? 26.846 -10.274 13.766 1.00 88.81 705 LEU A N 1
ATOM 5796 C CA . LEU A 1 705 ? 26.614 -11.715 13.840 1.00 88.81 705 LEU A CA 1
ATOM 5797 C C . LEU A 1 705 ? 27.948 -12.487 13.825 1.00 88.81 705 LEU A C 1
ATOM 5799 O O . LEU A 1 705 ? 28.739 -12.368 12.893 1.00 88.81 705 LEU A O 1
ATOM 5803 N N . LYS A 1 706 ? 28.179 -13.317 14.850 1.00 86.19 706 LYS A N 1
ATOM 5804 C CA . LYS A 1 706 ? 29.352 -14.199 14.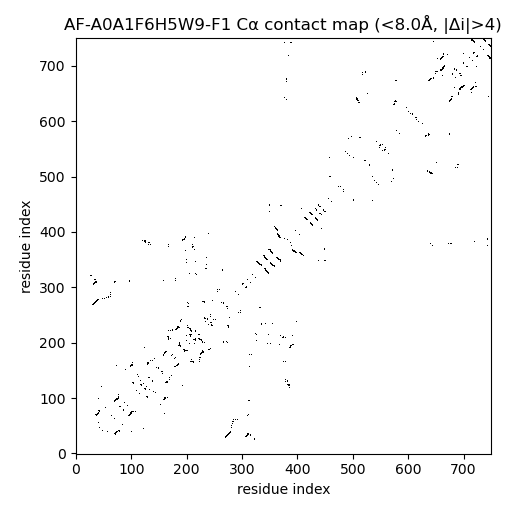955 1.00 86.19 706 LYS A CA 1
ATOM 5805 C C . LYS A 1 706 ? 28.916 -15.661 14.870 1.00 86.19 706 LYS A C 1
ATOM 5807 O O . LYS A 1 706 ? 28.254 -16.160 15.777 1.00 86.19 706 LYS A O 1
ATOM 5812 N N . ILE A 1 707 ? 29.289 -16.340 13.786 1.00 89.00 707 ILE A N 1
ATOM 5813 C CA . ILE A 1 707 ? 28.991 -17.756 13.527 1.00 89.00 707 ILE A CA 1
ATOM 5814 C C . ILE A 1 707 ? 30.212 -18.444 12.900 1.00 89.00 707 ILE A C 1
ATOM 5816 O O . ILE A 1 707 ? 30.897 -17.843 12.081 1.00 89.00 707 ILE A O 1
ATOM 5820 N N . SER A 1 708 ? 30.489 -19.693 13.286 1.00 81.19 708 SER A N 1
ATOM 5821 C CA . SER A 1 708 ? 31.653 -20.472 12.814 1.00 81.19 708 SER A CA 1
ATOM 5822 C C . SER A 1 708 ? 31.298 -21.818 12.164 1.00 81.19 708 SER A C 1
ATOM 5824 O O . SER A 1 708 ? 32.107 -22.369 11.434 1.00 81.19 708 SER A O 1
ATOM 5826 N N . ASP A 1 709 ? 30.081 -22.329 12.373 1.00 83.06 709 ASP A N 1
ATOM 5827 C CA . ASP A 1 709 ? 29.600 -23.624 11.861 1.00 83.06 709 ASP A CA 1
ATOM 5828 C C . ASP A 1 709 ? 28.326 -23.410 11.020 1.00 83.06 709 ASP A C 1
ATOM 5830 O O . ASP A 1 709 ? 27.198 -23.606 11.502 1.00 83.06 709 ASP A O 1
ATOM 5834 N N . TYR A 1 710 ? 28.503 -22.902 9.792 1.00 89.38 710 TYR A N 1
ATOM 5835 C CA . TYR A 1 710 ? 27.401 -22.516 8.894 1.00 89.38 710 TYR A CA 1
ATOM 5836 C C . TYR A 1 710 ? 27.584 -22.883 7.411 1.00 89.38 710 TYR A C 1
ATOM 5838 O O . TYR A 1 710 ? 26.688 -22.607 6.620 1.00 89.38 710 TYR A O 1
ATOM 5846 N N . ASP A 1 711 ? 28.669 -23.560 7.033 1.00 86.94 711 ASP A N 1
ATOM 5847 C CA . ASP A 1 711 ? 29.003 -23.863 5.628 1.00 86.94 711 ASP A CA 1
ATOM 5848 C C . ASP A 1 711 ? 27.887 -24.643 4.909 1.00 86.94 711 ASP A C 1
ATOM 5850 O O . ASP A 1 711 ? 27.500 -24.326 3.784 1.00 86.94 711 ASP A O 1
ATOM 5854 N N . ASN A 1 712 ? 27.267 -25.591 5.616 1.00 88.94 712 ASN A N 1
ATOM 5855 C CA . ASN A 1 712 ? 26.160 -26.408 5.111 1.00 88.94 712 ASN A CA 1
ATOM 5856 C C . ASN A 1 712 ? 24.793 -25.994 5.681 1.00 88.94 712 ASN A C 1
ATOM 5858 O O . ASN A 1 712 ? 23.883 -26.821 5.775 1.00 88.94 712 ASN A O 1
ATOM 5862 N N . LYS A 1 713 ? 24.636 -24.728 6.091 1.00 94.88 713 LYS A N 1
ATOM 5863 C CA . LYS A 1 713 ? 23.402 -24.220 6.706 1.00 94.88 713 LYS A CA 1
ATOM 5864 C C . LYS A 1 713 ? 22.886 -22.974 6.000 1.00 94.88 713 LYS A C 1
ATOM 5866 O O . LYS A 1 713 ? 23.648 -22.172 5.472 1.00 94.88 713 LYS A O 1
ATOM 5871 N N . LEU A 1 714 ? 21.571 -22.812 6.029 1.00 96.38 714 LEU A N 1
ATOM 5872 C CA . LEU A 1 714 ? 20.902 -21.570 5.670 1.00 96.38 714 LEU A CA 1
ATOM 5873 C C . LEU A 1 714 ? 20.849 -20.660 6.889 1.00 96.38 714 LEU A C 1
ATOM 5875 O O . LEU A 1 714 ? 20.531 -21.110 7.989 1.00 96.38 714 LEU A O 1
ATOM 5879 N N . ILE A 1 715 ? 21.105 -19.376 6.689 1.00 96.00 715 ILE A N 1
ATOM 5880 C CA . ILE A 1 715 ? 20.958 -18.357 7.725 1.00 96.00 715 ILE A CA 1
ATOM 5881 C C . ILE A 1 715 ? 19.638 -17.641 7.470 1.00 96.00 715 ILE A C 1
ATOM 5883 O O . ILE A 1 715 ? 19.502 -16.901 6.498 1.00 96.00 715 ILE A O 1
ATOM 5887 N N . VAL A 1 716 ? 18.663 -17.885 8.340 1.00 95.56 716 VAL A N 1
ATOM 5888 C CA . VAL A 1 716 ? 17.340 -17.264 8.295 1.00 95.56 716 VAL A CA 1
ATOM 5889 C C . VAL A 1 716 ? 17.337 -16.060 9.221 1.00 95.56 716 VAL A C 1
ATOM 5891 O O . VAL A 1 716 ? 17.569 -16.184 10.424 1.00 95.56 716 VAL A O 1
ATOM 5894 N N . VAL A 1 717 ? 17.050 -14.899 8.645 1.00 93.12 717 VAL A N 1
ATOM 5895 C CA . VAL A 1 717 ? 17.061 -13.603 9.315 1.00 93.12 717 VAL A CA 1
ATOM 5896 C C . VAL A 1 717 ? 15.634 -13.036 9.344 1.00 93.12 717 VAL A C 1
ATOM 5898 O O . VAL A 1 717 ? 15.179 -12.467 8.348 1.00 93.12 717 VAL A O 1
ATOM 5901 N N . PRO A 1 718 ? 14.897 -13.207 10.455 1.00 90.94 718 PRO A N 1
ATOM 5902 C CA . PRO A 1 718 ? 13.586 -12.605 10.686 1.00 90.94 718 PRO A CA 1
ATOM 5903 C C . PRO A 1 718 ? 13.739 -11.113 11.018 1.00 90.94 718 PRO A C 1
ATOM 5905 O O . PRO A 1 718 ? 13.994 -10.715 12.154 1.00 90.94 718 PRO A O 1
ATOM 5908 N N . LYS A 1 719 ? 13.568 -10.249 10.026 1.00 86.44 719 LYS A N 1
ATOM 5909 C CA . LYS A 1 719 ? 13.767 -8.799 10.161 1.00 86.44 719 LYS A CA 1
ATOM 5910 C C . LYS A 1 719 ? 12.788 -8.135 11.122 1.00 86.44 719 LYS A C 1
ATOM 5912 O O . LYS A 1 719 ? 13.126 -7.169 11.792 1.00 86.44 719 LYS A O 1
ATOM 5917 N N . TYR A 1 720 ? 11.587 -8.693 11.272 1.00 84.81 720 TYR A N 1
ATOM 5918 C CA . TYR A 1 720 ? 10.636 -8.268 12.305 1.00 84.81 720 TYR A CA 1
ATOM 5919 C C . TYR A 1 720 ? 11.110 -8.573 13.740 1.00 84.81 720 TYR A C 1
ATOM 5921 O O . TYR A 1 720 ? 10.402 -8.267 14.690 1.00 84.81 720 TYR A O 1
ATOM 5929 N N . LEU A 1 721 ? 12.281 -9.192 13.929 1.00 82.06 721 LEU A N 1
ATOM 5930 C CA . LEU A 1 721 ? 12.989 -9.268 15.213 1.00 82.06 721 LEU A CA 1
ATOM 5931 C C . LEU A 1 721 ? 14.146 -8.258 15.311 1.00 82.06 721 LEU A C 1
ATOM 5933 O O . LEU A 1 721 ? 14.959 -8.374 16.222 1.00 82.06 721 LEU A O 1
ATOM 5937 N N . GLY A 1 722 ? 14.263 -7.322 14.362 1.00 75.56 722 GLY A N 1
ATOM 5938 C CA . GLY A 1 722 ? 15.397 -6.398 14.227 1.00 75.56 722 GLY A CA 1
ATOM 5939 C C . GLY A 1 722 ? 16.691 -7.066 13.735 1.00 75.56 722 GLY A C 1
ATOM 5940 O O . GLY A 1 722 ? 17.766 -6.471 13.734 1.00 75.56 722 GLY A O 1
ATOM 5941 N N . ALA A 1 723 ? 16.622 -8.324 13.295 1.00 79.12 723 ALA A N 1
ATOM 5942 C CA . ALA A 1 723 ? 17.800 -9.140 13.013 1.00 79.12 723 ALA A CA 1
ATOM 5943 C C . ALA A 1 723 ? 18.562 -8.778 11.715 1.00 79.12 723 ALA A C 1
ATOM 5945 O O . ALA A 1 723 ? 19.451 -9.533 11.332 1.00 79.12 723 ALA A O 1
ATOM 5946 N N . ASP A 1 724 ? 18.257 -7.655 11.053 1.00 82.44 724 ASP A N 1
ATOM 5947 C CA . ASP A 1 724 ? 18.831 -7.254 9.758 1.00 82.44 724 ASP A CA 1
ATOM 5948 C C . ASP A 1 724 ? 20.364 -7.313 9.727 1.00 82.44 724 ASP A C 1
ATOM 5950 O O . ASP A 1 724 ? 21.036 -6.724 10.577 1.00 82.44 724 ASP A O 1
ATOM 5954 N N . LEU A 1 725 ? 20.927 -7.977 8.715 1.00 86.06 725 LEU A N 1
ATOM 5955 C CA . LEU A 1 725 ? 22.374 -8.001 8.495 1.00 86.06 725 LEU A CA 1
ATOM 5956 C C . LEU A 1 725 ? 22.807 -6.778 7.685 1.00 86.06 725 LEU A C 1
ATOM 5958 O O . LEU A 1 725 ? 22.255 -6.492 6.621 1.00 86.06 725 LEU A O 1
ATOM 5962 N N . SER A 1 726 ? 23.826 -6.079 8.178 1.00 84.75 726 SER A N 1
ATOM 5963 C CA . SER A 1 726 ? 24.490 -5.002 7.449 1.00 84.75 726 SER A CA 1
ATOM 5964 C C . SER A 1 726 ? 25.258 -5.544 6.238 1.00 84.75 726 SER A C 1
ATOM 5966 O O . SER A 1 726 ? 25.669 -6.706 6.207 1.00 84.75 726 SER A O 1
ATOM 5968 N N . GLN A 1 727 ? 25.524 -4.688 5.245 1.00 84.88 727 GLN A N 1
ATOM 5969 C CA . GLN A 1 727 ? 26.366 -5.072 4.105 1.00 84.88 727 GLN A CA 1
ATOM 5970 C C . GLN A 1 727 ? 27.775 -5.494 4.553 1.00 84.88 727 GLN A C 1
ATOM 5972 O O . GLN A 1 727 ? 28.362 -6.408 3.978 1.00 84.88 727 GLN A O 1
ATOM 5977 N N . TYR A 1 728 ? 28.288 -4.869 5.617 1.00 89.06 728 TYR A N 1
ATOM 5978 C CA . TYR A 1 728 ? 29.542 -5.258 6.252 1.00 89.06 728 TYR A CA 1
ATOM 5979 C C . TYR A 1 728 ? 29.505 -6.710 6.748 1.00 89.06 728 TYR A C 1
ATOM 5981 O O . TYR A 1 728 ? 30.403 -7.481 6.424 1.00 89.06 728 TYR A O 1
ATOM 5989 N N . GLU A 1 729 ? 28.452 -7.117 7.465 1.00 90.06 729 GLU A N 1
ATOM 5990 C CA . GLU A 1 729 ? 28.301 -8.502 7.940 1.00 90.06 729 GLU A CA 1
ATOM 5991 C C . GLU A 1 729 ? 28.156 -9.499 6.794 1.00 90.06 729 GLU A C 1
ATOM 5993 O O . GLU A 1 729 ? 28.769 -10.563 6.837 1.00 90.06 729 GLU A O 1
ATOM 5998 N N . ILE A 1 730 ? 27.376 -9.153 5.765 1.00 91.19 730 ILE A N 1
ATOM 5999 C CA . ILE A 1 730 ? 27.209 -9.988 4.568 1.00 91.19 730 ILE A CA 1
ATOM 6000 C C . ILE A 1 730 ? 28.573 -10.252 3.919 1.00 91.19 730 ILE A C 1
ATOM 6002 O O . ILE A 1 730 ? 28.881 -11.395 3.587 1.00 91.19 730 ILE A O 1
ATOM 6006 N N . ASN A 1 731 ? 29.413 -9.222 3.795 1.00 91.75 731 ASN A N 1
ATOM 6007 C CA . ASN A 1 731 ? 30.752 -9.350 3.224 1.00 91.75 731 ASN A CA 1
ATOM 6008 C C . ASN A 1 731 ? 31.697 -10.137 4.152 1.00 91.75 731 ASN A C 1
ATOM 6010 O O . ASN A 1 731 ? 32.395 -11.039 3.693 1.00 91.75 731 ASN A O 1
ATOM 6014 N N . LEU A 1 732 ? 31.693 -9.832 5.455 1.00 91.62 732 LEU A N 1
ATOM 6015 C CA . LEU A 1 732 ? 32.539 -10.478 6.465 1.00 91.62 732 LEU A CA 1
ATOM 6016 C C . LEU A 1 732 ? 32.273 -11.986 6.560 1.00 91.62 732 LEU A C 1
ATOM 6018 O O . LEU A 1 732 ? 33.206 -12.784 6.621 1.00 91.62 732 LEU A O 1
ATOM 6022 N N . LEU A 1 733 ? 30.998 -12.375 6.557 1.00 91.94 733 LEU A N 1
ATOM 6023 C CA . LEU A 1 733 ? 30.551 -13.766 6.633 1.00 91.94 733 LEU A CA 1
ATOM 6024 C C . LEU A 1 733 ? 30.471 -14.442 5.254 1.00 91.94 733 LEU A C 1
ATOM 6026 O O . LEU A 1 733 ? 30.047 -15.592 5.169 1.00 91.94 733 LEU A O 1
ATOM 6030 N N . LYS A 1 734 ? 30.871 -13.742 4.180 1.00 93.81 734 LYS A N 1
ATOM 6031 C CA . LYS A 1 734 ? 30.824 -14.220 2.789 1.00 93.81 734 LYS A CA 1
ATOM 6032 C C . LYS A 1 734 ? 29.462 -14.827 2.441 1.00 93.81 734 LYS A C 1
ATOM 6034 O O . LYS A 1 734 ? 29.365 -15.999 2.093 1.00 93.81 734 LYS A O 1
ATOM 6039 N N . LEU A 1 735 ? 28.399 -14.042 2.584 1.00 92.06 735 LEU A N 1
ATOM 6040 C CA . LEU A 1 735 ? 27.028 -14.511 2.408 1.00 92.06 735 LEU A CA 1
ATOM 6041 C C . LEU A 1 735 ? 26.465 -14.162 1.030 1.00 92.06 735 LEU A C 1
ATOM 6043 O O . LEU A 1 735 ? 26.538 -13.021 0.578 1.00 92.06 735 LEU A O 1
ATOM 6047 N N . SER A 1 736 ? 25.813 -15.138 0.407 1.00 89.56 736 SER A N 1
ATOM 6048 C CA . SER A 1 736 ? 24.956 -14.969 -0.762 1.00 89.56 736 SER A CA 1
ATOM 6049 C C . SER A 1 736 ? 23.500 -14.890 -0.320 1.00 89.56 736 SER A C 1
ATOM 6051 O O . SER A 1 736 ? 23.016 -15.751 0.417 1.00 89.56 736 SER A O 1
ATOM 6053 N N . LYS A 1 737 ? 22.777 -13.860 -0.765 1.00 90.06 737 LYS A N 1
ATOM 6054 C CA . LYS A 1 737 ? 21.344 -13.724 -0.487 1.00 90.06 737 LYS A CA 1
ATOM 6055 C C . LYS A 1 737 ? 20.543 -14.516 -1.518 1.00 90.06 737 LYS A C 1
ATOM 6057 O O . LYS A 1 737 ? 20.539 -14.160 -2.693 1.00 90.06 737 LYS A O 1
ATOM 6062 N N . ILE A 1 738 ? 19.825 -15.541 -1.068 1.00 88.94 738 ILE A N 1
ATOM 6063 C CA . ILE A 1 738 ? 19.028 -16.419 -1.946 1.00 88.94 738 ILE A CA 1
ATOM 6064 C C . ILE A 1 738 ? 17.525 -16.149 -1.857 1.00 88.94 738 ILE A C 1
ATOM 6066 O O . ILE A 1 738 ? 16.770 -16.532 -2.746 1.00 88.94 738 ILE A O 1
ATOM 6070 N N . PHE A 1 739 ? 17.085 -15.467 -0.798 1.00 88.00 739 PHE A N 1
ATOM 6071 C CA . PHE A 1 739 ? 15.699 -15.058 -0.608 1.00 88.00 739 PHE A CA 1
ATOM 6072 C C . PHE A 1 739 ? 15.639 -13.737 0.163 1.00 88.00 739 PHE A C 1
ATOM 6074 O O . PHE A 1 739 ? 16.371 -13.534 1.135 1.00 88.00 739 PHE A O 1
ATOM 6081 N N . ASP A 1 740 ? 14.753 -12.837 -0.256 1.00 85.75 740 ASP A N 1
ATOM 6082 C CA . ASP A 1 740 ? 14.538 -11.545 0.396 1.00 85.75 740 ASP A CA 1
ATOM 6083 C C . ASP A 1 740 ? 13.086 -11.120 0.216 1.00 85.75 740 ASP A C 1
ATOM 6085 O O . ASP A 1 740 ? 12.673 -10.858 -0.912 1.00 85.75 740 ASP A O 1
ATOM 6089 N N . ASN A 1 741 ? 12.321 -11.014 1.298 1.00 83.25 741 ASN A N 1
ATOM 6090 C CA . ASN A 1 741 ? 11.014 -10.359 1.295 1.00 83.25 741 ASN A CA 1
ATOM 6091 C C . ASN A 1 741 ? 10.942 -9.277 2.391 1.00 83.25 741 ASN A C 1
ATOM 6093 O O . ASN A 1 741 ? 11.965 -8.902 2.974 1.00 83.25 741 ASN A O 1
ATOM 6097 N N . ALA A 1 742 ? 9.760 -8.715 2.662 1.00 78.19 742 ALA A N 1
ATOM 6098 C CA . ALA A 1 742 ? 9.633 -7.623 3.632 1.00 78.19 742 ALA A CA 1
ATOM 6099 C C . ALA A 1 742 ? 9.985 -8.028 5.075 1.00 78.19 742 ALA A C 1
ATOM 6101 O O . ALA A 1 742 ? 10.375 -7.188 5.878 1.00 78.19 742 ALA A O 1
ATOM 6102 N N . GLN A 1 743 ? 9.873 -9.312 5.415 1.00 84.31 743 GLN A N 1
ATOM 6103 C CA . GLN A 1 743 ? 9.931 -9.790 6.795 1.00 84.31 743 GLN A CA 1
ATOM 6104 C C . GLN A 1 743 ? 11.081 -10.762 7.064 1.00 84.31 743 GLN A C 1
ATOM 6106 O O . GLN A 1 743 ? 11.533 -10.859 8.202 1.00 84.31 743 GLN A O 1
ATOM 6111 N N . ILE A 1 744 ? 11.572 -11.465 6.044 1.00 89.25 744 ILE A N 1
ATOM 6112 C CA . ILE A 1 744 ? 12.565 -12.530 6.171 1.00 89.25 744 ILE A CA 1
ATOM 6113 C C . ILE A 1 744 ? 13.603 -12.418 5.055 1.00 89.25 744 ILE A C 1
ATOM 6115 O O . ILE A 1 744 ? 13.288 -12.183 3.886 1.00 89.25 744 ILE A O 1
ATOM 6119 N N . GLN A 1 745 ? 14.860 -12.621 5.430 1.00 91.69 745 GLN A N 1
ATOM 6120 C CA . GLN A 1 745 ? 15.965 -12.894 4.519 1.00 91.69 745 GLN A CA 1
ATOM 6121 C C . GLN A 1 745 ? 16.509 -14.297 4.749 1.00 91.69 745 GLN A C 1
ATOM 6123 O O . GLN A 1 745 ? 16.513 -14.793 5.876 1.00 91.69 745 GLN A O 1
ATOM 6128 N N . ILE A 1 746 ? 16.991 -14.919 3.675 1.00 94.31 746 ILE A N 1
ATOM 6129 C CA . ILE A 1 746 ? 17.707 -16.190 3.747 1.00 94.31 746 ILE A CA 1
ATOM 6130 C C . ILE A 1 746 ? 19.022 -16.038 3.001 1.00 94.31 746 ILE A C 1
ATOM 6132 O O . ILE A 1 746 ? 19.053 -15.610 1.841 1.00 94.31 746 ILE A O 1
ATOM 6136 N N . PHE A 1 747 ? 20.093 -16.412 3.686 1.00 93.81 747 PHE A N 1
ATOM 6137 C CA . PHE A 1 747 ? 21.440 -16.417 3.151 1.00 93.81 747 PHE A CA 1
ATOM 6138 C C . PHE A 1 747 ? 22.024 -17.827 3.154 1.00 93.81 747 PHE A C 1
ATOM 6140 O O . PHE A 1 747 ? 21.667 -18.665 3.985 1.00 93.81 747 PHE A O 1
ATOM 6147 N N . GLU A 1 748 ? 22.970 -18.053 2.256 1.00 93.00 748 GLU A N 1
ATOM 6148 C CA . GLU A 1 748 ? 23.900 -19.178 2.290 1.00 93.00 748 GLU A CA 1
ATOM 6149 C C . GLU A 1 748 ? 25.338 -18.654 2.230 1.00 93.00 748 GLU A C 1
ATOM 6151 O O . GLU A 1 748 ? 25.566 -17.507 1.845 1.00 93.00 748 GLU A O 1
ATOM 6156 N N . LYS A 1 749 ? 26.311 -19.473 2.631 1.00 92.00 749 LYS A N 1
ATOM 6157 C CA . LYS A 1 749 ? 27.728 -19.147 2.446 1.00 92.00 749 LYS A CA 1
ATOM 6158 C C . LYS A 1 749 ? 28.085 -19.225 0.954 1.00 92.00 749 LYS A C 1
ATOM 6160 O O . LYS A 1 749 ? 27.638 -20.162 0.289 1.00 92.00 749 LYS A O 1
ATOM 6165 N N . LEU A 1 750 ? 28.835 -18.230 0.472 1.00 87.38 750 LEU A N 1
ATOM 6166 C CA . LEU A 1 750 ? 29.415 -18.164 -0.875 1.00 87.38 750 LEU A CA 1
ATOM 6167 C C . LEU A 1 750 ? 30.385 -19.312 -1.144 1.00 87.38 750 LEU A C 1
ATOM 6169 O O . LEU A 1 750 ? 31.126 -19.690 -0.203 1.00 87.38 750 LEU A O 1
#

Mean predicted aligned error: 8.79 Å